Protein AF-A0AAE0V7C1-F1 (afdb_monomer)

Nearest PDB structures (foldseek):
  5cr4-assembly1_A  TM=8.422E-01  e=3.034E-18  synthetic construct
  8h3u-assembly1_A  TM=5.986E-01  e=2.759E-15  Homo sapiens
  2xon-assembly1_A  TM=6.301E-01  e=1.012E-05  Thermotoga maritima
  1yi9-assembly1_A  TM=2.626E-01  e=1.662E-04  Rattus norvegicus
  1gui-assembly1_A  TM=4.478E-01  e=1.404E-02  Thermotoga maritima

Mean predicted aligned error: 22.77 Å

Structure (mmCIF, N/CA/C/O backbone):
data_AF-A0AAE0V7C1-F1
#
_entry.id   AF-A0AAE0V7C1-F1
#
loop_
_atom_site.group_PDB
_atom_site.id
_atom_site.type_symbol
_atom_site.label_atom_id
_atom_site.label_alt_id
_atom_site.label_comp_id
_atom_site.label_asym_id
_atom_site.label_entity_id
_atom_site.label_seq_id
_atom_site.pdbx_PDB_ins_code
_atom_site.Cartn_x
_atom_site.Cartn_y
_atom_site.Cartn_z
_atom_site.occupancy
_atom_site.B_iso_or_equiv
_atom_site.auth_seq_id
_atom_site.auth_comp_id
_atom_site.auth_asym_id
_atom_site.auth_atom_id
_atom_site.pdbx_PDB_model_num
ATOM 1 N N . MET A 1 1 ? -42.518 21.699 -46.659 1.00 28.73 1 MET A N 1
ATOM 2 C CA . MET A 1 1 ? -41.880 20.370 -46.765 1.00 28.73 1 MET A CA 1
ATOM 3 C C . MET A 1 1 ? -40.474 20.471 -46.185 1.00 28.73 1 MET A C 1
ATOM 5 O O . MET A 1 1 ? -39.779 21.406 -46.544 1.00 28.73 1 MET A O 1
ATOM 9 N N . CYS A 1 2 ? -40.149 19.596 -45.222 1.00 29.45 2 CYS A N 1
ATOM 10 C CA . CYS A 1 2 ? -38.831 19.025 -44.871 1.00 29.45 2 CYS A CA 1
ATOM 11 C C . CYS A 1 2 ? -37.624 19.426 -45.756 1.00 29.45 2 CYS A C 1
ATOM 13 O O . CYS A 1 2 ? -37.785 19.504 -46.963 1.00 29.45 2 CYS A O 1
ATOM 15 N N . LEU A 1 3 ? -36.367 19.559 -45.316 1.00 30.95 3 LEU A N 1
ATOM 16 C CA . LEU A 1 3 ? -35.619 19.144 -44.119 1.00 30.95 3 LEU A CA 1
ATOM 17 C C . LEU A 1 3 ? -34.182 19.736 -44.275 1.00 30.95 3 LEU A C 1
ATOM 19 O O . LEU A 1 3 ? -33.734 19.924 -45.399 1.00 30.95 3 LEU A O 1
ATOM 23 N N . ILE A 1 4 ? -33.449 19.918 -43.161 1.00 31.25 4 ILE A N 1
ATOM 24 C CA . ILE A 1 4 ? -31.964 20.020 -43.037 1.00 31.25 4 ILE A CA 1
ATOM 25 C C . ILE A 1 4 ? -31.284 21.397 -43.259 1.00 31.25 4 ILE A C 1
ATOM 27 O O . ILE A 1 4 ? -30.831 21.724 -44.348 1.00 31.25 4 ILE A O 1
ATOM 31 N N . ARG A 1 5 ? -31.085 22.146 -42.156 1.00 26.42 5 ARG A N 1
ATOM 32 C CA . ARG A 1 5 ? -29.783 22.628 -41.607 1.00 26.42 5 ARG A CA 1
ATOM 33 C C . ARG A 1 5 ? -30.035 23.647 -40.478 1.00 26.42 5 ARG A C 1
ATOM 35 O O . ARG A 1 5 ? -30.439 24.775 -40.725 1.00 26.42 5 ARG A O 1
ATOM 42 N N . LYS A 1 6 ? -29.798 23.229 -39.229 1.00 30.67 6 LYS A N 1
ATOM 43 C CA . LYS A 1 6 ? -29.665 24.099 -38.040 1.00 30.67 6 LYS A CA 1
ATOM 44 C C . LYS A 1 6 ? -28.208 24.587 -37.988 1.00 30.67 6 LYS A C 1
ATOM 46 O O . LYS A 1 6 ? -27.309 23.767 -38.118 1.00 30.67 6 LYS A O 1
ATOM 51 N N . CYS A 1 7 ? -27.963 25.893 -38.076 1.00 25.08 7 CYS A N 1
ATOM 52 C CA . CYS A 1 7 ? -27.749 26.840 -36.966 1.00 25.08 7 CYS A CA 1
ATOM 53 C C . CYS A 1 7 ? -26.464 26.602 -36.146 1.00 25.08 7 CYS A C 1
ATOM 55 O O . CYS A 1 7 ? -26.447 25.800 -35.219 1.00 25.08 7 CYS A O 1
ATOM 57 N N . VAL A 1 8 ? -25.441 27.400 -36.464 1.00 27.09 8 VAL A N 1
ATOM 58 C CA . VAL A 1 8 ? -24.383 27.910 -35.562 1.00 27.09 8 VAL A CA 1
ATOM 59 C C . VAL A 1 8 ? -25.004 29.111 -34.805 1.00 27.09 8 VAL A C 1
ATOM 61 O O . VAL A 1 8 ? -25.832 29.796 -35.417 1.00 27.09 8 VAL A O 1
ATOM 64 N N . PRO A 1 9 ? -24.726 29.363 -33.502 1.00 32.31 9 PRO A N 1
ATOM 65 C CA . PRO A 1 9 ? -23.612 30.263 -33.170 1.00 32.31 9 PRO A CA 1
ATOM 66 C C . PRO A 1 9 ? -22.848 30.005 -31.852 1.00 32.31 9 PRO A C 1
ATOM 68 O O . PRO A 1 9 ? -23.401 29.563 -30.851 1.00 32.31 9 PRO A O 1
ATOM 71 N N . ALA A 1 10 ? -21.589 30.461 -31.886 1.00 29.12 10 ALA A N 1
ATOM 72 C CA . ALA A 1 10 ? -20.793 31.019 -30.786 1.00 29.12 10 ALA A CA 1
ATOM 73 C C . ALA A 1 10 ? -20.196 30.071 -29.725 1.00 29.12 10 ALA A C 1
ATOM 75 O O . ALA A 1 10 ? -20.750 29.892 -28.645 1.00 29.12 10 ALA A O 1
ATOM 76 N N . ILE A 1 11 ? -18.956 29.631 -29.979 1.00 27.09 11 ILE A N 1
ATOM 77 C CA . ILE A 1 11 ? -17.923 29.459 -28.944 1.00 27.09 11 ILE A CA 1
ATOM 78 C C . ILE A 1 11 ? -16.658 30.171 -29.455 1.00 27.09 11 ILE A C 1
ATOM 80 O O . ILE A 1 11 ? -15.857 29.608 -30.193 1.00 27.09 11 ILE A O 1
ATOM 84 N N . LEU A 1 12 ? -16.531 31.458 -29.118 1.00 29.59 12 LEU A N 1
ATOM 85 C CA . LEU A 1 12 ? -15.226 32.094 -28.931 1.00 29.59 12 LEU A CA 1
ATOM 86 C C . LEU A 1 12 ? -14.790 31.761 -27.497 1.00 29.59 12 LEU A C 1
ATOM 88 O O . LEU A 1 12 ? -15.639 31.761 -26.609 1.00 29.59 12 LEU A O 1
ATOM 92 N N . ILE A 1 13 ? -13.482 31.578 -27.293 1.00 32.53 13 ILE A N 1
ATOM 93 C CA . ILE A 1 13 ? -12.782 31.064 -26.096 1.00 32.53 13 ILE A CA 1
ATOM 94 C C . ILE A 1 13 ? -12.533 29.549 -26.196 1.00 32.53 13 ILE A C 1
ATOM 96 O O . ILE A 1 13 ? -13.288 28.773 -25.631 1.00 32.53 13 ILE A O 1
ATOM 100 N N . ASP A 1 14 ? -11.493 29.145 -26.943 1.00 30.66 14 ASP A N 1
ATOM 101 C CA . ASP A 1 14 ? -10.386 28.312 -26.407 1.00 30.66 14 ASP A CA 1
ATOM 102 C C . ASP A 1 14 ? -9.230 28.103 -27.425 1.00 30.66 14 ASP A C 1
ATOM 104 O O . ASP A 1 14 ? -8.678 27.018 -27.573 1.00 30.66 14 ASP A O 1
ATOM 108 N N . GLN A 1 15 ? -8.858 29.132 -28.196 1.00 27.98 15 GLN A N 1
ATOM 109 C CA . GLN A 1 15 ? -7.753 29.024 -29.172 1.00 27.98 15 GLN A CA 1
ATOM 110 C C . GLN A 1 15 ? -6.372 29.321 -28.553 1.00 27.98 15 GLN A C 1
ATOM 112 O O . GLN A 1 15 ? -5.348 29.050 -29.173 1.00 27.98 15 GLN A O 1
ATOM 117 N N . THR A 1 16 ? -6.310 29.826 -27.315 1.00 31.44 16 THR A N 1
ATOM 118 C CA . THR A 1 16 ? -5.044 30.134 -26.626 1.00 31.44 16 THR A CA 1
ATOM 119 C C . THR A 1 16 ? -4.463 28.948 -25.851 1.00 31.44 16 THR A C 1
ATOM 121 O O . THR A 1 16 ? -3.243 28.869 -25.730 1.00 31.44 16 THR A O 1
ATOM 124 N N . LYS A 1 17 ? -5.278 27.980 -25.397 1.00 31.67 17 LYS A N 1
ATOM 125 C CA . LYS A 1 17 ? -4.762 26.737 -24.789 1.00 31.67 17 LYS A CA 1
ATOM 126 C C . LYS A 1 17 ? -4.179 25.767 -25.811 1.00 31.67 17 LYS A C 1
ATOM 128 O O . LYS A 1 17 ? -3.163 25.146 -25.532 1.00 31.67 17 LYS A O 1
ATOM 133 N N . SER A 1 18 ? -4.761 25.683 -27.010 1.00 33.53 18 SER A N 1
ATOM 134 C CA . SER A 1 18 ? -4.236 24.806 -28.064 1.00 33.53 18 SER A CA 1
ATOM 135 C C . SER A 1 18 ? -2.894 25.297 -28.613 1.00 33.53 18 SER A C 1
ATOM 137 O O . SER A 1 18 ? -2.035 24.476 -28.897 1.00 33.53 18 SER A O 1
ATOM 139 N N . PHE A 1 19 ? -2.674 26.613 -28.723 1.00 33.19 19 PHE A N 1
ATOM 140 C CA . PHE A 1 19 ? -1.387 27.157 -29.178 1.00 33.19 19 PHE A CA 1
ATOM 141 C C . PHE A 1 19 ? -0.282 27.039 -28.120 1.00 33.19 19 PHE A C 1
ATOM 143 O O . PHE A 1 19 ? 0.856 26.755 -28.477 1.00 33.19 19 PHE A O 1
ATOM 150 N N . MET A 1 20 ? -0.613 27.195 -26.831 1.00 38.34 20 MET A N 1
ATOM 151 C CA . MET A 1 20 ? 0.333 26.927 -25.741 1.00 38.34 20 MET A CA 1
ATOM 152 C C . MET A 1 20 ? 0.673 25.437 -25.649 1.00 38.34 20 MET A C 1
ATOM 154 O O . MET A 1 20 ? 1.851 25.130 -25.579 1.00 38.34 20 MET A O 1
ATOM 158 N N . ASN A 1 21 ? -0.298 24.520 -25.770 1.00 35.91 21 ASN A N 1
ATOM 159 C CA . ASN A 1 21 ? -0.013 23.079 -25.830 1.00 35.91 21 ASN A CA 1
ATOM 160 C C . ASN A 1 21 ? 0.791 22.683 -27.076 1.00 35.91 21 ASN A C 1
ATOM 162 O O . ASN A 1 21 ? 1.650 21.825 -26.973 1.00 35.91 21 ASN A O 1
ATOM 166 N N . ILE A 1 22 ? 0.572 23.305 -28.238 1.00 36.94 22 ILE A N 1
ATOM 167 C CA . ILE A 1 22 ? 1.360 23.009 -29.447 1.00 36.94 22 ILE A CA 1
ATOM 168 C C . ILE A 1 22 ? 2.796 23.548 -29.321 1.00 36.94 22 ILE A C 1
ATOM 170 O O . ILE A 1 22 ? 3.725 22.858 -29.727 1.00 36.94 22 ILE A O 1
ATOM 174 N N . LEU A 1 23 ? 3.012 24.717 -28.700 1.00 36.66 23 LEU A N 1
ATOM 175 C CA . LEU A 1 23 ? 4.366 25.195 -28.376 1.00 36.66 23 LEU A CA 1
ATOM 176 C C . LEU A 1 23 ? 5.048 24.378 -27.260 1.00 36.66 23 LEU A C 1
ATOM 178 O O . LEU A 1 23 ? 6.268 24.260 -27.288 1.00 36.66 23 LEU A O 1
ATOM 182 N N . PHE A 1 24 ? 4.289 23.803 -26.319 1.00 39.84 24 PHE A N 1
ATOM 183 C CA . PHE A 1 24 ? 4.805 22.939 -25.243 1.00 39.84 24 PHE A CA 1
ATOM 184 C C . PHE A 1 24 ? 5.134 21.521 -25.741 1.00 39.84 24 PHE A C 1
ATOM 186 O O . PHE A 1 24 ? 6.157 20.954 -25.378 1.00 39.84 24 PHE A O 1
ATOM 193 N N . ILE A 1 25 ? 4.320 20.960 -26.643 1.00 40.56 25 ILE A N 1
ATOM 194 C CA . ILE A 1 25 ? 4.606 19.679 -27.315 1.00 40.56 25 ILE A CA 1
ATOM 195 C C . ILE A 1 25 ? 5.859 19.810 -28.200 1.00 40.56 25 ILE A C 1
ATOM 197 O O . ILE A 1 25 ? 6.666 18.887 -28.268 1.00 40.56 25 ILE A O 1
ATOM 201 N N . LEU A 1 26 ? 6.079 20.979 -28.815 1.00 39.31 26 LEU A N 1
ATOM 202 C CA . LEU A 1 26 ? 7.290 21.272 -29.592 1.00 39.31 26 LEU A CA 1
ATOM 203 C C . LEU A 1 26 ? 8.548 21.513 -28.733 1.00 39.31 26 LEU A C 1
ATOM 205 O O . LEU A 1 26 ? 9.646 21.485 -29.283 1.00 39.31 26 LEU A O 1
ATOM 209 N N . SER A 1 27 ? 8.436 21.741 -27.415 1.00 42.97 27 SER A N 1
ATOM 210 C CA . SER A 1 27 ? 9.604 21.921 -26.533 1.00 42.97 27 SER A CA 1
ATOM 211 C C . SER A 1 27 ? 10.100 20.626 -25.880 1.00 42.97 27 SER A C 1
ATOM 213 O O . SER A 1 27 ? 11.228 20.603 -25.391 1.00 42.97 27 SER A O 1
ATOM 215 N N . VAL A 1 28 ? 9.306 19.546 -25.899 1.00 43.50 28 VAL A N 1
ATOM 216 C CA . VAL A 1 28 ? 9.642 18.249 -25.267 1.00 43.50 28 VAL A CA 1
ATOM 217 C C . VAL A 1 28 ? 10.227 17.242 -26.262 1.00 43.50 28 VAL A C 1
ATOM 219 O O . VAL A 1 28 ? 10.952 16.338 -25.863 1.00 43.50 28 VAL A O 1
ATOM 222 N N . SER A 1 29 ? 10.040 17.439 -27.572 1.00 51.69 29 SER A N 1
ATOM 223 C CA . SER A 1 29 ? 10.814 16.705 -28.589 1.00 51.69 29 SER A CA 1
ATOM 224 C C . SER A 1 29 ? 12.301 17.092 -28.611 1.00 51.69 29 SER A C 1
ATOM 226 O O . SER A 1 29 ? 13.056 16.578 -29.432 1.00 51.69 29 SER A O 1
ATOM 228 N N . ALA A 1 30 ? 12.735 18.015 -27.747 1.00 64.38 30 ALA A N 1
ATOM 229 C CA . ALA A 1 30 ? 14.134 18.351 -27.551 1.00 64.38 30 ALA A CA 1
ATOM 230 C C . ALA A 1 30 ? 14.849 17.147 -26.919 1.00 64.38 30 ALA A C 1
ATOM 232 O O . ALA A 1 30 ? 14.776 16.946 -25.710 1.00 64.38 30 ALA A O 1
ATOM 233 N N . GLY A 1 31 ? 15.486 16.328 -27.754 1.00 75.81 31 GLY A N 1
ATOM 234 C CA . GLY A 1 31 ? 16.247 15.144 -27.351 1.00 75.81 31 GLY A CA 1
ATOM 235 C C . GLY A 1 31 ? 16.020 13.945 -28.270 1.00 75.81 31 GLY A C 1
ATOM 236 O O . GLY A 1 31 ? 16.956 13.176 -28.487 1.00 75.81 31 GLY A O 1
ATOM 237 N N . SER A 1 32 ? 14.826 13.819 -28.862 1.00 90.00 32 SER A N 1
ATOM 238 C CA . SER A 1 32 ? 14.561 12.793 -29.875 1.00 90.00 32 SER A CA 1
ATOM 239 C C . SER A 1 32 ? 15.314 13.126 -31.162 1.00 90.00 32 SER A C 1
ATOM 241 O O . SER A 1 32 ? 15.239 14.260 -31.641 1.00 90.00 32 SER A O 1
ATOM 243 N N . CYS A 1 33 ? 16.036 12.158 -31.717 1.00 92.25 33 CYS A N 1
ATOM 244 C CA . CYS A 1 33 ? 16.868 12.356 -32.889 1.00 92.25 33 CYS A CA 1
ATOM 245 C C . CYS A 1 33 ? 16.991 11.095 -33.729 1.00 92.25 33 CYS A C 1
ATOM 247 O O . CYS A 1 33 ? 17.464 10.076 -33.242 1.00 92.25 33 CYS A O 1
ATOM 249 N N . ASN A 1 34 ? 16.629 11.219 -34.999 1.00 92.56 34 ASN A N 1
ATOM 250 C CA . ASN A 1 34 ? 16.890 10.224 -36.033 1.00 92.56 34 ASN A CA 1
ATOM 251 C C . ASN A 1 34 ? 18.092 10.609 -36.915 1.00 92.56 34 ASN A C 1
ATOM 253 O O . ASN A 1 34 ? 18.264 10.051 -37.981 1.00 92.56 34 ASN A O 1
ATOM 257 N N . PHE A 1 35 ? 18.841 11.654 -36.538 1.00 94.19 35 PHE A N 1
ATOM 258 C CA . PHE A 1 35 ? 20.109 12.086 -37.143 1.00 94.19 35 PHE A CA 1
ATOM 259 C C . PHE A 1 35 ? 20.117 12.518 -38.630 1.00 94.19 35 PHE A C 1
ATOM 261 O O . PHE A 1 35 ? 21.082 13.139 -39.070 1.00 94.19 35 PHE A O 1
ATOM 268 N N . GLU A 1 36 ? 19.018 12.363 -39.373 1.00 93.62 36 GLU A N 1
ATOM 269 C CA . GLU A 1 36 ? 18.907 12.648 -40.819 1.00 93.62 36 GLU A CA 1
ATOM 270 C C . GLU A 1 36 ? 19.054 14.123 -41.250 1.00 93.62 36 GLU A C 1
ATOM 272 O O . GLU A 1 36 ? 19.089 14.440 -42.443 1.00 93.62 36 GLU A O 1
ATOM 277 N N . LYS A 1 37 ? 19.032 15.065 -40.305 1.00 87.00 37 LYS A N 1
ATOM 278 C CA . LYS A 1 37 ? 19.109 16.511 -40.594 1.00 87.00 37 LYS A CA 1
ATOM 279 C C . LYS A 1 37 ? 20.206 17.200 -39.805 1.00 87.00 37 LYS A C 1
ATOM 281 O O . LYS A 1 37 ? 20.923 18.039 -40.349 1.00 87.00 37 LYS A O 1
ATOM 286 N N . ASP A 1 38 ? 20.271 16.900 -38.516 1.00 88.56 38 ASP A N 1
ATOM 287 C CA . ASP A 1 38 ? 21.226 17.435 -37.559 1.00 88.56 38 ASP A CA 1
ATOM 288 C C . ASP A 1 38 ? 21.313 16.502 -36.336 1.00 88.56 38 ASP A C 1
ATOM 290 O O . ASP A 1 38 ? 20.671 15.456 -36.289 1.00 88.56 38 ASP A O 1
ATOM 294 N N . ALA A 1 39 ? 22.119 16.878 -35.341 1.00 89.62 39 ALA A N 1
ATOM 295 C CA . ALA A 1 39 ? 22.282 16.121 -34.099 1.00 89.62 39 ALA A CA 1
ATOM 296 C C . ALA A 1 39 ? 21.203 16.424 -33.032 1.00 89.62 39 ALA A C 1
ATOM 298 O O . ALA A 1 39 ? 21.379 16.075 -31.870 1.00 89.62 39 ALA A O 1
ATOM 299 N N . CYS A 1 40 ? 20.122 17.134 -33.369 1.00 90.69 40 CYS A N 1
ATOM 300 C CA . CYS A 1 40 ? 18.961 17.410 -32.510 1.00 90.69 40 CYS A CA 1
ATOM 301 C C . CYS A 1 40 ? 19.281 17.937 -31.093 1.00 90.69 40 CYS A C 1
ATOM 303 O O . CYS A 1 40 ? 18.576 17.652 -30.123 1.00 90.69 40 CYS A O 1
ATOM 305 N N . GLY A 1 41 ? 20.357 18.720 -30.959 1.00 89.06 41 GLY A N 1
ATOM 306 C CA . GLY A 1 41 ? 20.807 19.291 -29.685 1.00 89.06 41 GLY A CA 1
ATOM 307 C C . GLY A 1 41 ? 21.812 18.441 -28.900 1.00 89.06 41 GLY A C 1
ATOM 308 O O . GLY A 1 41 ? 22.349 18.940 -27.909 1.00 89.06 41 GLY A O 1
ATOM 309 N N . TRP A 1 42 ? 22.116 17.223 -29.354 1.00 93.31 42 TRP A N 1
ATOM 310 C CA . TRP A 1 42 ? 23.229 16.420 -28.852 1.00 93.31 42 TRP A CA 1
ATOM 311 C C . TRP A 1 42 ? 24.569 17.030 -29.276 1.00 93.31 42 TRP A C 1
ATOM 313 O O . TRP A 1 42 ? 24.749 17.468 -30.415 1.00 93.31 42 TRP A O 1
ATOM 323 N N . LYS A 1 43 ? 25.519 17.089 -28.343 1.00 93.94 43 LYS A N 1
ATOM 324 C CA . LYS A 1 43 ? 26.823 17.733 -28.518 1.00 93.94 43 LYS A CA 1
ATOM 325 C C . LYS A 1 43 ? 27.936 16.768 -28.170 1.00 93.94 43 LYS A C 1
ATOM 327 O O . LYS A 1 43 ? 27.986 16.243 -27.064 1.00 93.94 43 LYS A O 1
ATOM 332 N N . ASN A 1 44 ? 28.863 16.578 -29.094 1.00 92.69 44 ASN A N 1
ATOM 333 C CA . ASN A 1 44 ? 30.104 15.878 -28.806 1.00 92.69 44 ASN A CA 1
ATOM 334 C C . ASN A 1 44 ? 30.973 16.750 -27.876 1.00 92.69 44 ASN A C 1
ATOM 336 O O . ASN A 1 44 ? 31.284 17.894 -28.209 1.00 92.69 44 ASN A O 1
ATOM 340 N N . ILE A 1 45 ? 31.335 16.209 -26.711 1.00 93.00 45 ILE A N 1
ATOM 341 C CA . ILE A 1 45 ? 32.190 16.857 -25.700 1.00 93.00 45 ILE A CA 1
ATOM 342 C C . ILE A 1 45 ? 33.434 16.014 -25.369 1.00 93.00 45 ILE A C 1
ATOM 344 O O . ILE A 1 45 ? 34.048 16.187 -24.312 1.00 93.00 45 ILE A O 1
ATOM 348 N N . SER A 1 46 ? 33.786 15.085 -26.259 1.00 90.69 46 SER A N 1
ATOM 349 C CA . SER A 1 46 ? 34.980 14.239 -26.147 1.00 90.69 46 SER A CA 1
ATOM 350 C C . SER A 1 46 ? 36.239 15.112 -26.057 1.00 90.69 46 SER A C 1
ATOM 352 O O . SER A 1 46 ? 36.301 16.194 -26.646 1.00 90.69 46 SER A O 1
ATOM 354 N N . LYS A 1 47 ? 37.232 14.682 -25.270 1.00 84.75 47 LYS A N 1
ATOM 355 C CA . LYS A 1 47 ? 38.449 15.478 -25.000 1.00 84.75 47 LYS A CA 1
ATOM 356 C C . LYS A 1 47 ? 39.643 15.066 -25.856 1.00 84.75 47 LYS A C 1
ATOM 358 O O . LYS A 1 47 ? 40.628 15.801 -25.912 1.00 84.75 47 LYS A O 1
ATOM 363 N N . ASP A 1 48 ? 39.573 13.895 -26.464 1.00 81.19 48 ASP A N 1
ATOM 364 C CA . ASP A 1 48 ? 40.640 13.253 -27.215 1.00 81.19 48 ASP A CA 1
ATOM 365 C C . ASP A 1 48 ? 40.242 13.043 -28.687 1.00 81.19 48 ASP A C 1
ATOM 367 O O . ASP A 1 48 ? 39.288 13.639 -29.187 1.00 81.19 48 ASP A O 1
ATOM 371 N N . THR A 1 49 ? 41.033 12.256 -29.417 1.00 81.94 49 THR A N 1
ATOM 372 C CA . THR A 1 49 ? 40.827 11.995 -30.848 1.00 81.94 49 THR A CA 1
ATOM 373 C C . THR A 1 49 ? 39.689 11.016 -31.125 1.00 81.94 49 THR A C 1
ATOM 375 O O . THR A 1 49 ? 39.200 10.992 -32.254 1.00 81.94 49 THR A O 1
ATOM 378 N N . PHE A 1 50 ? 39.265 10.238 -30.124 1.00 87.19 50 PHE A N 1
ATOM 379 C CA . PHE A 1 50 ? 38.146 9.308 -30.214 1.00 87.19 50 PHE A CA 1
ATOM 380 C C . PHE A 1 50 ? 36.838 10.007 -29.837 1.00 87.19 50 PHE A C 1
ATOM 382 O O . PHE A 1 50 ? 36.631 10.393 -28.688 1.00 87.19 50 PHE A O 1
ATOM 389 N N . GLN A 1 51 ? 35.958 10.223 -30.812 1.00 90.31 51 GLN A N 1
ATOM 390 C CA . GLN A 1 51 ? 34.824 11.120 -30.634 1.00 90.31 51 GLN A CA 1
ATOM 391 C C . GLN A 1 51 ? 33.608 10.749 -31.482 1.00 90.31 51 GLN A C 1
ATOM 393 O O . GLN A 1 51 ? 33.720 10.077 -32.502 1.00 90.31 51 GLN A O 1
ATOM 398 N N . TRP A 1 52 ? 32.441 11.252 -31.081 1.00 92.94 52 TRP A N 1
ATOM 399 C CA . TRP A 1 52 ? 31.198 11.068 -31.827 1.00 92.94 52 TRP A CA 1
ATOM 400 C C . TRP A 1 52 ? 31.107 12.004 -33.038 1.00 92.94 52 TRP A C 1
ATOM 402 O O . TRP A 1 52 ? 31.305 13.221 -32.914 1.00 92.94 52 TRP A O 1
ATOM 412 N N . ARG A 1 53 ? 30.748 11.449 -34.196 1.00 91.94 53 ARG A N 1
ATOM 413 C CA . ARG A 1 53 ? 30.576 12.148 -35.472 1.00 91.94 53 ARG A CA 1
ATOM 414 C C . ARG A 1 53 ? 29.283 11.720 -36.155 1.00 91.94 53 ARG A C 1
ATOM 416 O O . ARG A 1 53 ? 28.872 10.570 -36.068 1.00 91.94 53 ARG A O 1
ATOM 423 N N . LEU A 1 54 ? 28.662 12.662 -36.858 1.00 92.88 54 LEU A N 1
ATOM 424 C CA . LEU A 1 54 ? 27.508 12.383 -37.705 1.00 92.88 54 LEU A CA 1
ATOM 425 C C . LEU A 1 54 ? 28.004 11.887 -39.065 1.00 92.88 54 LEU A C 1
ATOM 427 O O . LEU A 1 54 ? 28.631 12.651 -39.804 1.00 92.88 54 LEU A O 1
ATOM 431 N N . GLU A 1 55 ? 27.726 10.632 -39.396 1.00 92.62 55 GLU A N 1
ATOM 432 C CA . GLU A 1 55 ? 28.275 9.959 -40.575 1.00 92.62 55 GLU A CA 1
ATOM 433 C C . GLU A 1 55 ? 27.213 9.162 -41.319 1.00 92.62 55 GLU A C 1
ATOM 435 O O . GLU A 1 55 ? 26.121 8.936 -40.816 1.00 92.62 55 GLU A O 1
ATOM 440 N N . LYS A 1 56 ? 27.513 8.753 -42.553 1.00 93.00 56 LYS A N 1
ATOM 441 C CA . LYS A 1 56 ? 26.615 7.880 -43.311 1.00 93.00 56 LYS A CA 1
ATOM 442 C C . LYS A 1 56 ? 26.781 6.439 -42.849 1.00 93.00 56 LYS A C 1
ATOM 444 O O . LYS A 1 56 ? 27.904 5.991 -42.632 1.00 93.00 56 LYS A O 1
ATOM 449 N N . ALA A 1 57 ? 25.685 5.689 -42.796 1.00 90.75 57 ALA A N 1
ATOM 450 C CA . ALA A 1 57 ? 25.708 4.306 -42.323 1.00 90.75 57 ALA A CA 1
ATOM 451 C C . ALA A 1 57 ? 26.577 3.349 -43.167 1.00 90.75 57 ALA A C 1
ATOM 453 O O . ALA A 1 57 ? 26.955 2.284 -42.685 1.00 90.75 57 ALA A O 1
ATOM 454 N N . ASN A 1 58 ? 26.939 3.721 -44.402 1.00 90.25 58 ASN A N 1
ATOM 455 C CA . ASN A 1 58 ? 27.860 2.956 -45.249 1.00 90.25 58 ASN A CA 1
ATOM 456 C C . ASN A 1 58 ? 29.339 3.001 -44.816 1.00 90.25 58 ASN A C 1
ATOM 458 O O . ASN A 1 58 ? 30.176 2.439 -45.524 1.00 90.25 58 ASN A O 1
ATOM 462 N N . ILE A 1 59 ? 29.668 3.684 -43.713 1.00 85.62 59 ILE A N 1
ATOM 463 C CA . ILE A 1 59 ? 31.030 3.741 -43.166 1.00 85.62 59 ILE A CA 1
ATOM 464 C C . ILE A 1 59 ? 31.528 2.365 -42.698 1.00 85.62 59 ILE A C 1
ATOM 466 O O . ILE A 1 59 ? 32.709 2.061 -42.844 1.00 85.62 59 ILE A O 1
ATOM 470 N N . SER A 1 60 ? 30.615 1.506 -42.230 1.00 81.06 60 SER A N 1
ATOM 471 C CA . SER A 1 60 ? 30.889 0.105 -41.908 1.00 81.06 60 SER A CA 1
ATOM 472 C C . SER A 1 60 ? 30.037 -0.832 -42.762 1.00 81.06 60 SER A C 1
ATOM 474 O O . SER A 1 60 ? 29.020 -0.454 -43.338 1.00 81.06 60 SER A O 1
ATOM 476 N N . SER A 1 61 ? 30.460 -2.090 -42.848 1.00 80.19 61 SER A N 1
ATOM 477 C CA . SER A 1 61 ? 29.694 -3.162 -43.490 1.00 80.19 61 SER A CA 1
ATOM 478 C C . SER A 1 61 ? 28.567 -3.711 -42.607 1.00 80.19 61 SER A C 1
ATOM 480 O O . SER A 1 61 ? 27.638 -4.323 -43.132 1.00 80.19 61 SER A O 1
ATOM 482 N N . ILE A 1 62 ? 28.629 -3.481 -41.290 1.00 80.81 62 ILE A N 1
ATOM 483 C CA . ILE A 1 62 ? 27.628 -3.918 -40.311 1.00 80.81 62 ILE A CA 1
ATOM 484 C C . ILE A 1 62 ? 27.377 -2.733 -39.355 1.00 80.81 62 ILE A C 1
ATOM 486 O O . ILE A 1 62 ? 28.335 -2.196 -38.816 1.00 80.81 62 ILE A O 1
ATOM 490 N N . PRO A 1 63 ? 26.130 -2.250 -39.196 1.00 82.69 63 PRO A N 1
ATOM 491 C CA . PRO A 1 63 ? 24.924 -2.725 -39.863 1.00 82.69 63 PRO A CA 1
ATOM 492 C C . PRO A 1 63 ? 24.880 -2.330 -41.352 1.00 82.69 63 PRO A C 1
ATOM 494 O O . PRO A 1 63 ? 24.084 -2.896 -42.096 1.00 82.69 63 PRO A O 1
ATOM 497 N N . GLY A 1 64 ? 25.721 -1.387 -41.799 1.00 87.06 64 GLY A N 1
ATOM 498 C CA . GLY A 1 64 ? 25.851 -0.949 -43.198 1.00 87.06 64 GLY A CA 1
ATOM 499 C C . GLY A 1 64 ? 24.662 -0.169 -43.762 1.00 87.06 64 GLY A C 1
ATOM 500 O O . GLY A 1 64 ? 24.702 0.305 -44.901 1.00 87.06 64 GLY A O 1
ATOM 501 N N . VAL A 1 65 ? 23.604 -0.028 -42.967 1.00 91.94 65 VAL A N 1
ATOM 502 C CA . VAL A 1 65 ? 22.395 0.732 -43.266 1.00 91.94 65 VAL A CA 1
ATOM 503 C C . VAL A 1 65 ? 21.930 1.460 -42.015 1.00 91.94 65 VAL A C 1
ATOM 505 O O . VAL A 1 65 ? 22.064 0.955 -40.902 1.00 91.94 65 VAL A O 1
ATOM 508 N N . ASP A 1 66 ? 21.381 2.643 -42.223 1.00 92.94 66 ASP A N 1
ATOM 509 C CA . ASP A 1 66 ? 20.742 3.476 -41.214 1.00 92.94 66 ASP A CA 1
ATOM 510 C C . ASP A 1 66 ? 19.425 2.834 -40.741 1.00 92.94 66 ASP A C 1
ATOM 512 O O . ASP A 1 66 ? 18.731 2.205 -41.551 1.00 92.94 66 ASP A O 1
ATOM 516 N N . HIS A 1 67 ? 19.089 2.937 -39.450 1.00 93.94 67 HIS A N 1
ATOM 517 C CA . HIS A 1 67 ? 17.895 2.273 -38.917 1.00 93.94 67 HIS A CA 1
ATOM 518 C C . HIS A 1 67 ? 16.622 3.006 -39.361 1.00 93.94 67 HIS A C 1
ATOM 520 O O . HIS A 1 67 ? 15.657 2.359 -39.780 1.00 93.94 67 HIS A O 1
ATOM 526 N N . THR A 1 68 ? 16.653 4.339 -39.376 1.00 91.81 68 THR A N 1
ATOM 527 C CA . THR A 1 68 ? 15.522 5.191 -39.768 1.00 91.81 68 THR A CA 1
ATOM 528 C C . THR A 1 68 ? 15.057 4.941 -41.210 1.00 91.81 68 THR A C 1
ATOM 530 O O . THR A 1 68 ? 13.866 4.776 -41.495 1.00 91.81 68 THR A O 1
ATOM 533 N N . THR A 1 69 ? 15.995 4.950 -42.157 1.00 91.25 69 THR A N 1
ATOM 534 C CA . THR A 1 69 ? 15.735 4.905 -43.604 1.00 91.25 69 THR A CA 1
ATOM 535 C C . THR A 1 69 ? 15.899 3.511 -44.200 1.00 91.25 69 THR A C 1
ATOM 537 O O . THR A 1 69 ? 15.389 3.250 -45.294 1.00 91.25 69 THR A O 1
ATOM 540 N N . GLY A 1 70 ? 16.622 2.613 -43.523 1.00 91.44 70 GLY A N 1
ATOM 541 C CA . GLY A 1 70 ? 16.998 1.302 -44.051 1.00 91.44 70 GLY A CA 1
ATOM 542 C C . GLY A 1 70 ? 17.976 1.381 -45.226 1.00 91.44 70 GLY A C 1
ATOM 543 O O . GLY A 1 70 ? 18.052 0.445 -46.025 1.00 91.44 70 GLY A O 1
ATOM 544 N N . THR A 1 71 ? 18.692 2.502 -45.385 1.00 91.94 71 THR A N 1
ATOM 545 C CA . THR A 1 71 ? 19.599 2.728 -46.518 1.00 91.94 71 THR A CA 1
ATOM 546 C C . THR A 1 71 ? 21.041 2.977 -46.073 1.00 91.94 71 THR A C 1
ATOM 548 O O . THR A 1 71 ? 21.264 3.501 -44.987 1.00 91.94 71 THR A O 1
ATOM 551 N N . PRO A 1 72 ? 22.046 2.704 -46.926 1.00 91.56 72 PRO A N 1
ATOM 552 C CA . PRO A 1 72 ? 23.442 3.044 -46.624 1.00 91.56 72 PRO A CA 1
ATOM 553 C C . PRO A 1 72 ? 23.725 4.558 -46.595 1.00 91.56 72 PRO A C 1
ATOM 555 O O . PRO A 1 72 ? 24.831 4.982 -46.265 1.00 91.56 72 PRO A O 1
ATOM 558 N N . TRP A 1 73 ? 22.762 5.384 -47.016 1.00 92.12 73 TRP A N 1
ATOM 559 C CA . TRP A 1 73 ? 22.937 6.826 -47.192 1.00 92.12 73 TRP A CA 1
ATOM 560 C C . TRP A 1 73 ? 22.342 7.664 -46.060 1.00 92.12 73 TRP A C 1
ATOM 562 O O . TRP A 1 73 ? 22.628 8.863 -46.035 1.00 92.12 73 TRP A O 1
ATOM 572 N N . GLY A 1 74 ? 21.543 7.051 -45.179 1.00 91.69 74 GLY A N 1
ATOM 573 C CA . GLY A 1 74 ? 21.052 7.683 -43.955 1.00 91.69 74 GLY A CA 1
ATOM 574 C C . GLY A 1 74 ? 22.193 7.984 -42.986 1.00 91.69 74 GLY A C 1
ATOM 575 O O . GLY A 1 74 ? 23.300 7.440 -43.123 1.00 91.69 74 GLY A O 1
ATOM 576 N N . GLN A 1 75 ? 21.945 8.914 -42.074 1.00 93.81 75 GLN A N 1
ATOM 577 C CA . GLN A 1 75 ? 22.933 9.459 -41.159 1.00 93.81 75 GLN A CA 1
ATOM 578 C C . GLN A 1 75 ? 22.784 8.843 -39.773 1.00 93.81 75 GLN A C 1
ATOM 580 O O . GLN A 1 75 ? 21.719 8.872 -39.184 1.00 93.81 75 GLN A O 1
ATOM 585 N N . VAL A 1 76 ? 23.894 8.380 -39.213 1.00 94.56 76 VAL A N 1
ATOM 586 C CA . VAL A 1 76 ? 23.970 7.802 -37.871 1.00 94.56 76 VAL A CA 1
ATOM 587 C C . VAL A 1 76 ? 25.014 8.545 -37.051 1.00 94.56 76 VAL A C 1
ATOM 589 O O . VAL A 1 76 ? 25.925 9.178 -37.597 1.00 94.56 76 VAL A O 1
ATOM 592 N N . MET A 1 77 ? 24.916 8.456 -35.728 1.00 94.62 77 MET A N 1
ATOM 593 C CA . MET A 1 77 ? 25.965 8.954 -34.848 1.00 94.62 77 MET A CA 1
ATOM 594 C C . MET A 1 77 ? 26.993 7.845 -34.609 1.00 94.62 77 MET A C 1
ATOM 596 O O . MET A 1 77 ? 26.686 6.840 -33.976 1.00 94.62 77 MET A O 1
ATOM 600 N N . HIS A 1 78 ? 28.203 8.019 -35.133 1.00 93.12 78 HIS A N 1
ATOM 601 C CA . HIS A 1 78 ? 29.283 7.033 -35.137 1.00 93.12 78 HIS A CA 1
ATOM 602 C C . HIS A 1 78 ? 30.445 7.489 -34.241 1.00 93.12 78 HIS A C 1
ATOM 604 O O . HIS A 1 78 ? 30.802 8.669 -34.244 1.00 93.12 78 HIS A O 1
ATOM 610 N N . ALA A 1 79 ? 31.022 6.590 -33.442 1.00 89.88 79 ALA A N 1
ATOM 611 C CA . ALA A 1 79 ? 32.197 6.887 -32.622 1.00 89.88 79 ALA A CA 1
ATOM 612 C C . ALA A 1 79 ? 33.486 6.437 -33.326 1.00 89.88 79 ALA A C 1
ATOM 614 O O . ALA A 1 79 ? 33.667 5.252 -33.580 1.00 89.8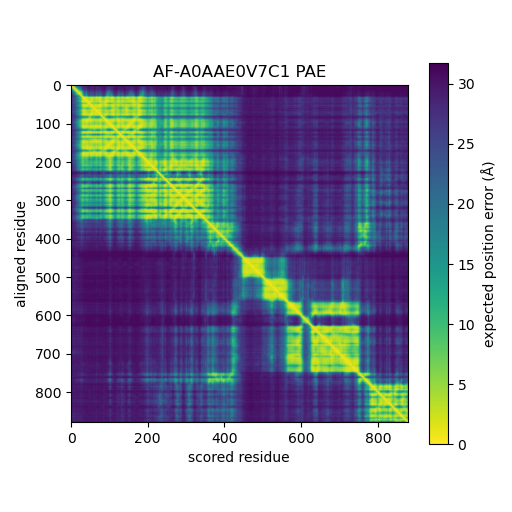8 79 ALA A O 1
ATOM 615 N N . GLU A 1 80 ? 34.399 7.374 -33.596 1.00 83.25 80 GLU A N 1
ATOM 616 C CA . GLU A 1 80 ? 35.594 7.133 -34.418 1.00 83.25 80 GLU A CA 1
ATOM 617 C C . GLU A 1 80 ? 36.843 7.833 -33.842 1.00 83.25 80 GLU A C 1
ATOM 619 O O . GLU A 1 80 ? 36.743 8.916 -33.258 1.00 83.25 80 GLU A O 1
ATOM 624 N N . GLY A 1 81 ? 38.038 7.253 -34.039 1.00 74.69 81 GLY A N 1
ATOM 625 C CA . GLY A 1 81 ? 39.329 7.888 -33.745 1.00 74.69 81 GLY A CA 1
ATOM 626 C C . GLY A 1 81 ? 40.524 7.204 -34.430 1.00 74.69 81 GLY A C 1
ATOM 627 O O . GLY A 1 81 ? 40.577 5.985 -34.531 1.00 74.69 81 GLY A O 1
ATOM 628 N N . GLU A 1 82 ? 41.515 7.987 -34.872 1.00 60.34 82 GLU A N 1
ATOM 629 C CA . GLU A 1 82 ? 42.689 7.501 -35.636 1.00 60.34 82 GLU A CA 1
ATOM 630 C C . GLU A 1 82 ? 43.762 6.796 -34.773 1.00 60.34 82 GLU A C 1
ATOM 632 O O . GLU A 1 82 ? 44.669 6.148 -35.294 1.00 60.34 82 GLU A O 1
ATOM 637 N N . SER A 1 83 ? 43.689 6.930 -33.447 1.00 63.28 83 SER A N 1
ATOM 638 C CA . SER A 1 83 ? 44.675 6.401 -32.493 1.00 63.28 83 SER A CA 1
ATOM 639 C C . SER A 1 83 ? 44.032 6.101 -31.137 1.00 63.28 83 SER A C 1
ATOM 641 O O . SER A 1 83 ? 44.427 6.642 -30.104 1.00 63.28 83 SER A O 1
ATOM 643 N N . VAL A 1 84 ? 43.001 5.250 -31.155 1.00 65.06 84 VAL A N 1
ATOM 644 C CA . VAL A 1 84 ? 42.215 4.881 -29.968 1.00 65.06 84 VAL A CA 1
ATOM 645 C C . VAL A 1 84 ? 43.113 4.213 -28.924 1.00 65.06 84 VAL A C 1
ATOM 647 O O . VAL A 1 84 ? 43.586 3.094 -29.112 1.00 65.06 84 VAL A O 1
ATOM 650 N N . GLY A 1 85 ? 43.381 4.911 -27.821 1.00 65.88 85 GLY A N 1
ATOM 651 C CA . GLY A 1 85 ? 44.087 4.352 -26.671 1.00 65.88 85 GLY A CA 1
ATOM 652 C C . GLY A 1 85 ? 43.114 3.712 -25.679 1.00 65.88 85 GLY A C 1
ATOM 653 O O . GLY A 1 85 ? 41.944 4.063 -25.636 1.00 65.88 85 GLY A O 1
ATOM 654 N N . ILE A 1 86 ? 43.608 2.860 -24.780 1.00 65.44 86 ILE A N 1
ATOM 655 C CA . ILE A 1 86 ? 42.837 2.281 -23.648 1.00 65.44 86 ILE A CA 1
ATOM 656 C C . ILE A 1 86 ? 42.326 3.316 -22.616 1.00 65.44 86 ILE A C 1
ATOM 658 O O . ILE A 1 86 ? 41.682 2.953 -21.637 1.00 65.44 86 ILE A O 1
ATOM 662 N N . PHE A 1 87 ? 42.618 4.604 -22.818 1.00 71.06 87 PHE A N 1
ATOM 663 C CA . PHE A 1 87 ? 42.096 5.728 -22.026 1.00 71.06 87 PHE A CA 1
ATOM 664 C C . PHE A 1 87 ? 41.284 6.719 -22.869 1.00 71.06 87 PHE A C 1
ATOM 666 O O . PHE A 1 87 ? 40.936 7.795 -22.379 1.00 71.06 87 PHE A O 1
ATOM 673 N N . SER A 1 88 ? 41.044 6.394 -24.142 1.00 82.81 88 SER A N 1
ATOM 674 C CA . SER A 1 88 ? 40.239 7.223 -25.029 1.00 82.81 88 SER A CA 1
ATOM 675 C C . SER A 1 88 ? 38.784 7.240 -24.586 1.00 82.81 88 SER A C 1
ATOM 677 O O . SER A 1 88 ? 38.316 6.264 -24.011 1.00 82.81 88 SER A O 1
ATOM 679 N N . LYS A 1 89 ? 38.058 8.340 -24.812 1.00 88.62 89 LYS A N 1
ATOM 680 C CA . LYS A 1 89 ? 36.667 8.431 -24.352 1.00 88.62 89 LYS A CA 1
ATOM 681 C C . LYS A 1 89 ? 35.818 9.329 -25.238 1.00 88.62 89 LYS A C 1
ATOM 683 O O . LYS A 1 89 ? 35.890 10.556 -25.149 1.00 88.62 89 LYS A O 1
ATOM 688 N N . ALA A 1 90 ? 34.903 8.706 -25.975 1.00 91.62 90 ALA A N 1
ATOM 689 C CA . ALA A 1 90 ? 33.902 9.427 -26.745 1.00 91.62 90 ALA A CA 1
ATOM 690 C C . ALA A 1 90 ? 32.688 9.742 -25.859 1.00 91.62 90 ALA A C 1
ATOM 692 O O . ALA A 1 90 ? 32.087 8.838 -25.276 1.00 91.62 90 ALA A O 1
ATOM 693 N N . VAL A 1 91 ? 32.300 11.017 -25.762 1.00 93.81 91 VAL A N 1
ATOM 694 C CA . VAL A 1 91 ? 31.154 11.466 -24.953 1.00 93.81 91 VAL A CA 1
ATOM 695 C C . VAL A 1 91 ? 30.216 12.352 -25.765 1.00 93.81 91 VAL A C 1
ATOM 697 O O . VAL A 1 91 ? 30.619 13.393 -26.291 1.00 93.81 91 VAL A O 1
ATOM 700 N N . LEU A 1 92 ? 28.950 11.949 -25.826 1.00 95.56 92 LEU A N 1
ATOM 701 C CA . LEU A 1 92 ? 27.864 12.693 -26.447 1.00 95.56 92 LEU A CA 1
ATOM 702 C C . LEU A 1 92 ? 26.902 13.196 -25.367 1.00 95.56 92 LEU A C 1
ATOM 704 O O . LEU A 1 92 ? 26.316 12.402 -24.637 1.00 95.56 92 LEU A O 1
ATOM 708 N N . GLU A 1 93 ? 26.752 14.514 -25.261 1.00 95.12 93 GLU A N 1
ATOM 709 C CA . GLU A 1 93 ? 25.982 15.199 -24.221 1.00 95.12 93 GLU A CA 1
ATOM 710 C C . GLU A 1 93 ? 24.666 15.763 -24.760 1.00 95.12 93 GLU A C 1
ATOM 712 O O . GLU A 1 93 ? 24.641 16.464 -25.772 1.00 95.12 93 GLU A O 1
ATOM 717 N N . PHE A 1 94 ? 23.587 15.555 -24.013 1.00 93.69 94 PHE A N 1
ATOM 718 C CA . PHE A 1 94 ? 22.332 16.282 -24.151 1.00 93.69 94 PHE A CA 1
ATOM 719 C C . PHE A 1 94 ? 21.982 16.985 -22.840 1.00 93.69 94 PHE A C 1
ATOM 721 O O . PHE A 1 94 ? 22.106 16.405 -21.766 1.00 93.69 94 PHE A O 1
ATOM 728 N N . SER A 1 95 ? 21.536 18.240 -22.907 1.00 91.31 95 SER A N 1
ATOM 729 C CA . SER A 1 95 ? 21.107 19.006 -21.728 1.00 91.31 95 SER A CA 1
ATOM 730 C C . SER A 1 95 ? 19.599 19.212 -21.753 1.00 91.31 95 SER A C 1
ATOM 732 O O . SER A 1 95 ? 19.079 19.820 -22.689 1.00 91.31 95 SER A O 1
ATOM 734 N N . PHE A 1 96 ? 18.907 18.776 -20.700 1.00 87.94 96 PHE A N 1
ATOM 735 C CA . PHE A 1 96 ? 17.457 18.914 -20.610 1.00 87.94 96 PHE A CA 1
ATOM 736 C C . PHE A 1 96 ? 17.040 20.393 -20.532 1.00 87.94 96 PHE A C 1
ATOM 738 O O . PHE A 1 96 ? 17.436 21.102 -19.597 1.00 87.94 96 PHE A O 1
ATOM 745 N N . PRO A 1 97 ? 16.218 20.893 -21.476 1.00 85.44 97 PRO A N 1
ATOM 746 C CA . PRO A 1 97 ? 15.815 22.301 -21.495 1.00 85.44 97 PRO A CA 1
ATOM 747 C C . PRO A 1 97 ? 14.788 22.651 -20.405 1.00 85.44 97 PRO A C 1
ATOM 749 O O . PRO A 1 97 ? 14.618 23.830 -20.074 1.00 85.44 97 PRO A O 1
ATOM 752 N N . GLN A 1 98 ? 14.130 21.640 -19.838 1.00 84.50 98 GLN A N 1
ATOM 753 C CA . GLN A 1 98 ? 13.088 21.727 -18.816 1.00 84.50 98 GLN A CA 1
ATOM 754 C C . GLN A 1 98 ? 13.180 20.535 -17.851 1.00 84.50 98 GLN A C 1
ATOM 756 O O . GLN A 1 98 ? 13.962 19.617 -18.081 1.00 84.50 98 GLN A O 1
ATOM 761 N N . GLU A 1 99 ? 12.411 20.574 -16.763 1.00 84.81 99 GLU A N 1
ATOM 762 C CA . GLU A 1 99 ? 12.294 19.445 -15.833 1.00 84.81 99 GLU A CA 1
ATOM 763 C C . GLU A 1 99 ? 11.594 18.258 -16.518 1.00 84.81 99 GLU A C 1
ATOM 765 O O . GLU A 1 99 ? 10.631 18.454 -17.263 1.00 84.81 99 GLU A O 1
ATOM 770 N N . THR A 1 100 ? 12.084 17.037 -16.290 1.00 86.19 100 THR A N 1
ATOM 771 C CA . THR A 1 100 ? 11.503 15.817 -16.876 1.00 86.19 100 THR A CA 1
ATOM 772 C C . THR A 1 100 ? 10.408 15.217 -15.992 1.00 86.19 100 THR A C 1
ATOM 774 O O . THR A 1 100 ? 10.421 15.348 -14.764 1.00 86.19 100 THR A O 1
ATOM 777 N N . ALA A 1 101 ? 9.449 14.523 -16.611 1.00 84.50 101 ALA A N 1
ATOM 778 C CA . ALA A 1 101 ? 8.396 13.804 -15.892 1.00 84.50 101 ALA A CA 1
ATOM 779 C C . ALA A 1 101 ? 8.939 12.644 -15.033 1.00 84.50 101 ALA A C 1
ATOM 781 O O . ALA A 1 101 ? 10.000 12.085 -15.308 1.00 84.50 101 ALA A O 1
ATOM 782 N N . LEU A 1 102 ? 8.152 12.201 -14.042 1.00 82.12 102 LEU A N 1
ATOM 783 C CA . LEU A 1 102 ? 8.484 11.043 -13.192 1.00 82.12 102 LEU A CA 1
ATOM 784 C C . LEU A 1 102 ? 8.644 9.732 -13.981 1.00 82.12 102 LEU A C 1
ATOM 786 O O . LEU A 1 102 ? 9.434 8.879 -13.575 1.00 82.12 102 LEU A O 1
ATOM 790 N N . TRP A 1 103 ? 7.919 9.562 -15.092 1.00 80.81 103 TRP A N 1
ATOM 791 C CA . TRP A 1 103 ? 8.004 8.367 -15.940 1.00 80.81 103 TRP A CA 1
ATOM 792 C C . TRP A 1 103 ? 8.991 8.475 -17.106 1.00 80.81 103 TRP A C 1
ATOM 794 O O . TRP A 1 103 ? 9.147 7.486 -17.808 1.00 80.81 103 TRP A O 1
ATOM 804 N N . CYS A 1 104 ? 9.676 9.607 -17.302 1.00 87.31 104 CYS A N 1
ATOM 805 C CA . CYS A 1 104 ? 10.482 9.864 -18.501 1.00 87.31 104 CYS A CA 1
ATOM 806 C C . CYS A 1 104 ? 11.384 8.678 -18.892 1.00 87.31 104 CYS A C 1
ATOM 808 O O . CYS A 1 104 ? 12.168 8.185 -18.072 1.00 87.31 104 CYS A O 1
ATOM 810 N N . GLN A 1 105 ? 11.280 8.228 -20.142 1.00 88.62 105 GLN A N 1
ATOM 811 C CA . GLN A 1 105 ? 12.110 7.168 -20.715 1.00 88.62 105 GLN A CA 1
ATOM 812 C C . GLN A 1 105 ? 12.819 7.657 -21.975 1.00 88.62 105 GLN A C 1
ATOM 814 O O . GLN A 1 105 ? 12.369 8.579 -22.652 1.00 88.62 105 GLN A O 1
ATOM 819 N N . ILE A 1 106 ? 13.913 6.985 -22.305 1.00 92.31 106 ILE A N 1
ATOM 820 C CA . ILE A 1 106 ? 14.604 7.116 -23.580 1.00 92.31 106 ILE A CA 1
ATOM 821 C C . ILE A 1 106 ? 14.635 5.751 -24.261 1.00 92.31 106 ILE A C 1
ATOM 823 O O . ILE A 1 106 ? 14.993 4.748 -23.649 1.00 92.31 106 ILE A O 1
ATOM 827 N N . SER A 1 107 ? 14.253 5.716 -25.528 1.00 95.00 107 SER A N 1
ATOM 828 C CA . SER A 1 107 ? 14.475 4.593 -26.432 1.00 95.00 107 SER A CA 1
ATOM 829 C C . SER A 1 107 ? 15.538 4.997 -27.439 1.00 95.00 107 SER A C 1
ATOM 831 O O . SER A 1 107 ? 15.495 6.118 -27.931 1.00 95.00 107 SER A O 1
ATOM 833 N N . PHE A 1 108 ? 16.472 4.116 -27.765 1.00 95.81 108 PHE A N 1
ATOM 834 C CA . PHE A 1 108 ? 17.470 4.366 -28.804 1.00 95.81 108 PHE A CA 1
ATOM 835 C C . PHE A 1 108 ? 17.913 3.059 -29.454 1.00 95.81 108 PHE A C 1
ATOM 837 O O . PHE A 1 108 ? 17.867 1.992 -28.835 1.00 95.81 108 PHE A O 1
ATOM 844 N N . TRP A 1 109 ? 18.350 3.144 -30.704 1.00 95.75 109 TRP A N 1
ATOM 845 C CA . TRP A 1 109 ? 18.929 2.032 -31.441 1.00 95.75 109 TRP A CA 1
ATOM 846 C C . TRP A 1 109 ? 20.440 2.154 -31.456 1.00 95.75 109 TRP A C 1
ATOM 848 O O . TRP A 1 109 ? 20.986 3.226 -31.682 1.00 95.75 109 TRP A O 1
ATOM 858 N N . TYR A 1 110 ? 21.131 1.054 -31.195 1.00 93.56 110 TYR A N 1
ATOM 859 C CA . TYR A 1 110 ? 22.584 1.035 -31.189 1.00 93.56 110 TYR A CA 1
ATOM 860 C C . TYR A 1 110 ? 23.131 -0.199 -31.894 1.00 93.56 110 TYR A C 1
ATOM 862 O O . TYR A 1 110 ? 22.481 -1.246 -31.983 1.00 93.56 110 TYR A O 1
ATOM 870 N N . HIS A 1 111 ? 24.356 -0.064 -32.379 1.00 90.94 111 HIS A N 1
ATOM 871 C CA . HIS A 1 111 ? 25.155 -1.145 -32.921 1.00 90.94 111 HIS A CA 1
ATOM 872 C C . HIS A 1 111 ? 26.555 -1.090 -32.314 1.00 90.94 111 HIS A C 1
ATOM 874 O O . HIS A 1 111 ? 27.116 -0.006 -32.155 1.00 90.94 111 HIS A O 1
ATOM 880 N N . LEU A 1 112 ? 27.099 -2.256 -31.970 1.00 87.75 112 LEU A N 1
ATOM 881 C CA . LEU A 1 112 ? 28.463 -2.397 -31.477 1.00 87.75 112 LEU A CA 1
ATOM 882 C C . LEU A 1 112 ? 29.120 -3.585 -32.176 1.00 87.75 112 LEU A C 1
ATOM 884 O O . LEU A 1 112 ? 28.704 -4.725 -31.967 1.00 87.75 112 LEU A O 1
ATOM 888 N N . HIS A 1 113 ? 30.183 -3.338 -32.931 1.00 84.19 113 HIS A N 1
ATOM 889 C CA . HIS A 1 113 ? 31.021 -4.389 -33.488 1.00 84.19 113 HIS A CA 1
ATOM 890 C C . HIS A 1 113 ? 32.492 -4.159 -33.137 1.00 84.19 113 HIS A C 1
ATOM 892 O O . HIS A 1 113 ? 33.071 -3.120 -33.448 1.00 84.19 113 HIS A O 1
ATOM 898 N N . ASP A 1 114 ? 33.096 -5.158 -32.492 1.00 76.00 114 ASP A N 1
ATOM 899 C CA . ASP A 1 114 ? 34.520 -5.186 -32.153 1.00 76.00 114 ASP A CA 1
ATOM 900 C C . ASP A 1 114 ? 35.162 -6.443 -32.767 1.00 76.00 114 ASP A C 1
ATOM 902 O O . ASP A 1 114 ? 34.901 -7.541 -32.284 1.00 76.00 114 ASP A O 1
ATOM 906 N N . PRO A 1 115 ? 36.032 -6.347 -33.784 1.00 69.12 115 PRO A N 1
ATOM 907 C CA . PRO A 1 115 ? 36.638 -7.509 -34.440 1.00 69.12 115 PRO A CA 1
ATOM 908 C C . PRO A 1 115 ? 37.408 -8.469 -33.510 1.00 69.12 115 PRO A C 1
ATOM 910 O O . PRO A 1 115 ? 37.589 -9.636 -33.859 1.00 69.12 115 PRO A O 1
ATOM 913 N N . ALA A 1 116 ? 37.871 -8.010 -32.341 1.00 67.56 116 ALA A N 1
ATOM 914 C CA . ALA A 1 116 ? 38.654 -8.790 -31.383 1.00 67.56 116 ALA A CA 1
ATOM 915 C C . ALA A 1 116 ? 37.798 -9.554 -30.352 1.00 67.56 116 ALA A C 1
ATOM 917 O O . ALA A 1 116 ? 38.343 -10.320 -29.555 1.00 67.56 116 ALA A O 1
ATOM 918 N N . GLY A 1 117 ? 36.470 -9.378 -30.351 1.00 63.53 117 GLY A N 1
ATOM 919 C CA . GLY A 1 117 ? 35.572 -10.081 -29.423 1.00 63.53 117 GLY A CA 1
ATOM 920 C C . GLY A 1 117 ? 35.590 -9.550 -27.987 1.00 63.53 117 GLY A C 1
ATOM 921 O O . GLY A 1 117 ? 35.035 -10.193 -27.096 1.00 63.53 117 GLY A O 1
ATOM 922 N N . MET A 1 118 ? 36.225 -8.400 -27.749 1.00 65.25 118 MET A N 1
ATOM 923 C CA . MET A 1 118 ? 36.227 -7.706 -26.460 1.00 65.25 118 MET A CA 1
ATOM 924 C C . MET A 1 118 ? 35.118 -6.647 -26.430 1.00 65.25 118 MET A C 1
ATOM 926 O O . MET A 1 118 ? 34.789 -6.061 -27.453 1.00 65.25 118 MET A O 1
ATOM 930 N N . SER A 1 119 ? 34.498 -6.430 -25.266 1.00 67.06 119 SER A N 1
ATOM 931 C CA . SER A 1 119 ? 33.403 -5.460 -25.129 1.00 67.06 119 SER A CA 1
ATOM 932 C C . SER A 1 119 ? 33.958 -4.092 -24.760 1.00 67.06 119 SER A C 1
ATOM 934 O O . SER A 1 119 ? 34.530 -3.943 -23.676 1.00 67.06 119 SER A O 1
ATOM 936 N N . SER A 1 120 ? 33.747 -3.084 -25.603 1.00 75.12 120 SER A N 1
ATOM 937 C CA . SER A 1 120 ? 33.851 -1.687 -25.168 1.00 75.12 120 SER A CA 1
ATOM 938 C C . SER A 1 120 ? 32.780 -1.380 -24.128 1.00 75.12 120 SER A C 1
ATOM 940 O O . SER A 1 120 ? 31.677 -1.934 -24.166 1.00 75.12 120 SER A O 1
ATOM 942 N N . HIS A 1 121 ? 33.109 -0.506 -23.182 1.00 83.50 121 HIS A N 1
ATOM 943 C CA . HIS A 1 121 ? 32.165 -0.038 -22.177 1.00 83.50 121 HIS A CA 1
ATOM 944 C C . HIS A 1 121 ? 31.317 1.062 -22.808 1.00 83.50 121 HIS A C 1
ATOM 946 O O . HIS A 1 121 ? 31.763 2.200 -22.939 1.00 83.50 121 HIS A O 1
ATOM 952 N N . PHE A 1 122 ? 30.125 0.701 -23.283 1.00 89.19 122 PHE A N 1
ATOM 953 C CA . PHE A 1 122 ? 29.143 1.658 -23.783 1.00 89.19 122 PHE A CA 1
ATOM 954 C C . PHE A 1 122 ? 28.048 1.856 -22.741 1.00 89.19 122 PHE A C 1
ATOM 956 O O . PHE A 1 122 ? 27.343 0.911 -22.378 1.00 89.19 122 PHE A O 1
ATOM 963 N N . ALA A 1 123 ? 27.910 3.092 -22.272 1.00 92.12 123 ALA A N 1
ATOM 964 C CA . ALA A 1 123 ? 27.002 3.434 -21.195 1.00 92.12 123 ALA A CA 1
ATOM 965 C C . ALA A 1 123 ? 26.213 4.715 -21.472 1.00 92.12 123 ALA A C 1
ATOM 967 O O . ALA A 1 123 ? 26.698 5.665 -22.087 1.00 92.12 123 ALA A O 1
ATOM 968 N N . LEU A 1 124 ? 24.993 4.735 -20.944 1.00 93.06 124 LEU A N 1
ATOM 969 C CA . LEU A 1 124 ? 24.163 5.918 -20.796 1.00 93.06 124 LEU A CA 1
ATOM 970 C C . LEU A 1 124 ? 24.182 6.332 -19.326 1.00 93.06 124 LEU A C 1
ATOM 972 O O . LEU A 1 124 ? 23.845 5.541 -18.441 1.00 93.06 124 LEU A O 1
ATOM 976 N N . SER A 1 125 ? 24.550 7.579 -19.062 1.00 91.19 125 SER A N 1
ATOM 977 C CA . SER A 1 125 ? 24.638 8.129 -17.711 1.00 91.19 125 SER A CA 1
ATOM 978 C C . SER A 1 125 ? 23.954 9.486 -17.589 1.00 91.19 125 SER A C 1
ATOM 980 O O . SER A 1 125 ? 23.748 10.193 -18.576 1.00 91.19 125 SER A O 1
ATOM 982 N N . MET A 1 126 ? 23.592 9.838 -16.358 1.00 87.44 126 MET A N 1
ATOM 983 C CA . MET A 1 126 ? 23.076 11.151 -15.985 1.00 87.44 126 MET A CA 1
ATOM 984 C C . MET A 1 126 ? 24.090 11.874 -15.113 1.00 87.44 126 MET A C 1
ATOM 986 O O . MET A 1 126 ? 24.534 11.332 -14.105 1.00 87.44 126 MET A O 1
ATOM 990 N N . ASP A 1 127 ? 24.427 13.106 -15.481 1.00 83.81 127 ASP A N 1
ATOM 991 C CA . ASP A 1 127 ? 25.255 14.008 -14.687 1.00 83.81 127 ASP A CA 1
ATOM 992 C C . ASP A 1 127 ? 24.389 15.118 -14.078 1.00 83.81 127 ASP A C 1
ATOM 994 O O . ASP A 1 127 ? 23.730 15.909 -14.770 1.00 83.81 127 ASP A O 1
ATOM 998 N N . SER A 1 128 ? 24.392 15.164 -12.746 1.00 69.62 128 SER A N 1
ATOM 999 C CA . SER A 1 128 ? 23.766 16.216 -11.953 1.00 69.62 128 SER A CA 1
ATOM 1000 C C . SER A 1 128 ? 24.788 16.792 -10.979 1.00 69.62 128 SER A C 1
ATOM 1002 O O . SER A 1 128 ? 25.215 16.114 -10.045 1.00 69.62 128 SER A O 1
ATOM 1004 N N . ASN A 1 129 ? 25.164 18.059 -11.174 1.00 64.25 129 ASN A N 1
ATOM 1005 C CA . ASN A 1 129 ? 26.077 18.797 -10.293 1.00 64.25 129 ASN A CA 1
ATOM 1006 C C . ASN A 1 129 ? 27.437 18.102 -10.046 1.00 64.25 129 ASN A C 1
ATOM 1008 O O . ASN A 1 129 ? 27.989 18.207 -8.952 1.00 64.25 129 ASN A O 1
ATOM 1012 N N . GLY A 1 130 ? 27.994 17.415 -11.052 1.00 61.19 130 GLY A N 1
ATOM 1013 C CA . GLY A 1 130 ? 29.330 16.808 -10.987 1.00 61.19 130 GLY A CA 1
ATOM 1014 C C . GLY A 1 130 ? 29.368 15.395 -10.401 1.00 61.19 130 GLY A C 1
ATOM 1015 O O . GLY A 1 130 ? 30.455 14.863 -10.187 1.00 61.19 130 GLY A O 1
ATOM 1016 N N . SER A 1 131 ? 28.206 14.788 -10.137 1.00 64.75 131 SER A N 1
ATOM 1017 C CA . SER A 1 131 ? 28.069 13.361 -9.828 1.00 64.75 131 SER A CA 1
ATOM 1018 C C . SER A 1 131 ? 27.361 12.668 -10.991 1.00 64.75 131 SER A C 1
ATOM 1020 O O . SER A 1 131 ? 26.213 12.996 -11.297 1.00 64.75 131 SER A O 1
ATOM 1022 N N . SER A 1 132 ? 28.052 11.723 -11.636 1.00 73.50 132 SER A N 1
ATOM 1023 C CA . SER A 1 132 ? 27.520 10.946 -12.760 1.00 73.50 132 SER A CA 1
ATOM 1024 C C . SER A 1 132 ? 27.027 9.574 -12.299 1.00 73.50 132 SER A C 1
ATOM 1026 O O . SER A 1 132 ? 27.776 8.820 -11.678 1.00 73.50 132 SER A O 1
ATOM 1028 N N . VAL A 1 133 ? 25.779 9.240 -12.625 1.00 79.44 133 VAL A N 1
ATOM 1029 C CA . VAL A 1 133 ? 25.150 7.943 -12.339 1.00 79.44 133 VAL A CA 1
ATOM 1030 C C . VAL A 1 133 ? 24.925 7.201 -13.652 1.00 79.44 133 VAL A C 1
ATOM 1032 O O . VAL A 1 133 ? 24.312 7.739 -14.572 1.00 79.44 133 VAL A O 1
ATOM 1035 N N . VAL A 1 134 ? 25.414 5.964 -13.754 1.00 83.19 134 VAL A N 1
ATOM 1036 C CA . VAL A 1 134 ? 25.181 5.101 -14.923 1.00 83.19 134 VAL A CA 1
ATOM 1037 C C . VAL A 1 134 ? 23.759 4.540 -14.853 1.00 83.19 134 VAL A C 1
ATOM 1039 O O . VAL A 1 134 ? 23.414 3.855 -13.893 1.00 83.19 134 VAL A O 1
ATOM 1042 N N . LEU A 1 135 ? 22.936 4.837 -15.861 1.00 84.75 135 LEU A N 1
ATOM 1043 C CA . LEU A 1 135 ? 21.552 4.358 -15.964 1.00 84.75 135 LEU A CA 1
ATOM 1044 C C . LEU A 1 135 ? 21.440 3.061 -16.767 1.00 84.75 135 LEU A C 1
ATOM 1046 O O . LEU A 1 135 ? 20.557 2.241 -16.517 1.00 84.75 135 LEU A O 1
ATOM 1050 N N . TRP A 1 136 ? 22.318 2.887 -17.750 1.00 90.25 136 TRP A N 1
ATOM 1051 C CA . TRP A 1 136 ? 22.373 1.702 -18.592 1.00 90.25 136 TRP A CA 1
ATOM 1052 C C . TRP A 1 136 ? 23.798 1.481 -19.079 1.00 90.25 136 TRP A C 1
ATOM 1054 O O . TRP A 1 136 ? 24.517 2.432 -19.371 1.00 90.25 136 TRP A O 1
ATOM 1064 N N . GLU A 1 137 ? 24.180 0.218 -19.182 1.00 89.12 137 GLU A N 1
ATOM 1065 C CA . GLU A 1 137 ? 25.450 -0.226 -19.737 1.00 89.12 137 GLU A CA 1
ATOM 1066 C C . GLU A 1 137 ? 25.181 -1.452 -20.604 1.00 89.12 137 GLU A C 1
ATOM 1068 O O . GLU A 1 137 ? 24.340 -2.301 -20.269 1.00 89.12 137 GLU A O 1
ATOM 1073 N N . ILE A 1 138 ? 25.880 -1.541 -21.729 1.00 85.00 138 ILE A N 1
ATOM 1074 C CA . ILE A 1 138 ? 25.786 -2.694 -22.609 1.00 85.00 138 ILE A CA 1
ATOM 1075 C C . ILE A 1 138 ? 26.279 -3.961 -21.888 1.00 85.00 138 ILE A C 1
ATOM 1077 O O . ILE A 1 138 ? 27.346 -3.991 -21.288 1.00 85.00 138 ILE A O 1
ATOM 1081 N N . LYS A 1 139 ? 25.489 -5.039 -21.943 1.00 79.19 139 LYS A N 1
ATOM 1082 C CA . LYS A 1 139 ? 25.865 -6.345 -21.356 1.00 79.19 139 LYS A CA 1
ATOM 1083 C C . LYS A 1 139 ? 26.466 -7.321 -22.363 1.00 79.19 139 LYS A C 1
ATOM 1085 O O . LYS A 1 139 ? 27.054 -8.326 -21.975 1.00 79.19 139 LYS A O 1
ATOM 1090 N N . GLN A 1 140 ? 26.239 -7.071 -23.646 1.00 73.75 140 GLN A N 1
ATOM 1091 C CA . GLN A 1 140 ? 26.652 -7.931 -24.748 1.00 73.75 140 GLN A CA 1
ATOM 1092 C C . GLN A 1 140 ? 27.906 -7.359 -25.403 1.00 73.75 140 GLN A C 1
ATOM 1094 O O . GLN A 1 140 ? 27.962 -6.164 -25.665 1.00 73.75 140 GLN A O 1
ATOM 1099 N N . GLY A 1 141 ? 28.897 -8.212 -25.672 1.00 69.94 141 GLY A N 1
ATOM 1100 C CA . GLY A 1 141 ? 30.183 -7.762 -26.212 1.00 69.94 141 GLY A CA 1
ATOM 1101 C C . GLY A 1 141 ? 30.144 -7.297 -27.666 1.00 69.94 141 GLY A C 1
ATOM 1102 O O . GLY A 1 141 ? 31.023 -6.556 -28.085 1.00 69.94 141 GLY A O 1
ATOM 1103 N N . GLN A 1 142 ? 29.136 -7.723 -28.431 1.00 78.69 142 GLN A N 1
ATOM 1104 C CA . GLN A 1 142 ? 28.917 -7.344 -29.827 1.00 78.69 142 GLN A CA 1
ATOM 1105 C C . GLN A 1 142 ? 27.432 -7.456 -30.181 1.00 78.69 142 GLN A C 1
ATOM 1107 O O . GLN A 1 142 ? 26.673 -8.168 -29.515 1.00 78.69 142 GLN A O 1
ATOM 1112 N N . THR A 1 143 ? 27.029 -6.813 -31.274 1.00 85.81 143 THR A N 1
ATOM 1113 C CA . THR A 1 143 ? 25.706 -6.944 -31.881 1.00 85.81 143 THR A CA 1
ATOM 1114 C C . THR A 1 143 ? 25.811 -7.374 -33.347 1.00 85.81 143 THR A C 1
ATOM 1116 O O . THR A 1 143 ? 26.748 -7.022 -34.057 1.00 85.81 143 THR A O 1
ATOM 1119 N N . ASN A 1 144 ? 24.822 -8.132 -33.832 1.00 82.00 144 ASN A N 1
ATOM 1120 C CA . ASN A 1 144 ? 24.747 -8.595 -35.230 1.00 82.00 144 ASN A CA 1
ATOM 1121 C C . ASN A 1 144 ? 23.902 -7.654 -36.115 1.00 82.00 144 ASN A C 1
ATOM 1123 O O . ASN A 1 144 ? 23.263 -8.093 -37.069 1.00 82.00 144 ASN A O 1
ATOM 1127 N N . GLY A 1 145 ? 23.837 -6.372 -35.749 1.00 87.69 145 GLY A N 1
ATOM 1128 C CA . GLY A 1 145 ? 22.972 -5.360 -36.358 1.00 87.69 145 GLY A CA 1
ATOM 1129 C C . GLY A 1 145 ? 22.437 -4.370 -35.324 1.00 87.69 145 GLY A C 1
ATOM 1130 O O . GLY A 1 145 ? 22.997 -4.253 -34.228 1.00 87.69 145 GLY A O 1
ATOM 1131 N N . TRP A 1 146 ? 21.361 -3.668 -35.676 1.00 93.62 146 TRP A N 1
ATOM 1132 C CA . TRP A 1 146 ? 20.685 -2.716 -34.796 1.00 93.62 146 TRP A CA 1
ATOM 1133 C C . TRP A 1 146 ? 19.971 -3.416 -33.637 1.00 93.62 146 TRP A C 1
ATOM 1135 O O . TRP A 1 146 ? 19.222 -4.374 -33.834 1.00 93.62 146 TRP A O 1
ATOM 1145 N N . VAL A 1 147 ? 20.180 -2.910 -32.423 1.00 93.31 147 VAL A N 1
ATOM 1146 C CA . VAL A 1 147 ? 19.511 -3.363 -31.201 1.00 93.31 147 VAL A CA 1
ATOM 1147 C C . VAL A 1 147 ? 18.855 -2.167 -30.528 1.00 93.31 147 VAL A C 1
ATOM 1149 O O . VAL A 1 147 ? 19.481 -1.125 -30.367 1.00 93.31 147 VAL A O 1
ATOM 1152 N N . ASN A 1 148 ? 17.600 -2.318 -30.115 1.00 94.81 148 ASN A N 1
ATOM 1153 C CA . ASN A 1 148 ? 16.892 -1.289 -29.367 1.00 94.81 148 ASN A CA 1
ATOM 1154 C C . ASN A 1 148 ? 17.143 -1.437 -27.859 1.00 94.81 148 ASN A C 1
ATOM 1156 O O . ASN A 1 148 ? 17.088 -2.544 -27.317 1.00 94.81 148 ASN A O 1
ATOM 1160 N N . ALA A 1 149 ? 17.383 -0.318 -27.184 1.00 92.62 149 ALA A N 1
ATOM 1161 C CA . ALA A 1 149 ? 17.374 -0.219 -25.732 1.00 92.62 149 ALA A CA 1
ATOM 1162 C C . ALA A 1 149 ? 16.335 0.810 -25.285 1.00 92.62 149 ALA A C 1
ATOM 1164 O O . ALA A 1 149 ? 16.246 1.896 -25.852 1.00 92.62 149 ALA A O 1
ATOM 1165 N N . ILE A 1 150 ? 15.598 0.474 -24.224 1.00 91.38 150 ILE A N 1
ATOM 1166 C CA . ILE A 1 150 ? 14.699 1.391 -23.520 1.00 91.38 150 ILE A CA 1
ATOM 1167 C C . ILE A 1 150 ? 15.228 1.549 -22.099 1.00 91.38 150 ILE A C 1
ATOM 1169 O O . ILE A 1 150 ? 15.368 0.570 -21.364 1.00 91.38 150 ILE A O 1
ATOM 1173 N N . VAL A 1 151 ? 15.537 2.784 -21.722 1.00 88.81 151 VAL A N 1
ATOM 1174 C CA . VAL A 1 151 ? 16.133 3.134 -20.435 1.00 88.81 151 VAL A CA 1
ATOM 1175 C C . VAL A 1 151 ? 15.251 4.154 -19.737 1.00 88.81 151 VAL A C 1
ATOM 1177 O O . VAL A 1 151 ? 14.745 5.101 -20.337 1.00 88.81 151 VAL A O 1
ATOM 1180 N N . ARG A 1 152 ? 15.052 3.960 -18.437 1.00 85.62 152 ARG A N 1
ATOM 1181 C CA . ARG A 1 152 ? 14.215 4.837 -17.627 1.00 85.62 152 ARG A CA 1
ATOM 1182 C C . ARG A 1 152 ? 15.060 5.965 -17.047 1.00 85.62 152 ARG A C 1
ATOM 1184 O O .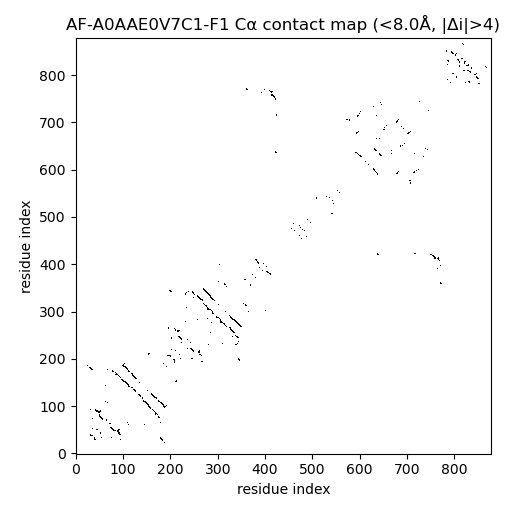 ARG A 1 152 ? 15.962 5.708 -16.257 1.00 85.62 152 ARG A O 1
ATOM 1191 N N . ILE A 1 153 ? 14.738 7.195 -17.435 1.00 86.12 153 ILE A N 1
ATOM 1192 C CA . ILE A 1 153 ? 15.433 8.414 -17.007 1.00 86.12 153 ILE A CA 1
ATOM 1193 C C . ILE A 1 153 ? 14.824 8.953 -15.714 1.00 86.12 153 ILE A C 1
ATOM 1195 O O . ILE A 1 153 ? 15.546 9.279 -14.786 1.00 86.12 153 ILE A O 1
ATOM 1199 N N . GLY A 1 154 ? 13.494 9.000 -15.616 1.00 82.31 154 GLY A N 1
ATOM 1200 C CA . GLY A 1 154 ? 12.802 9.565 -14.458 1.00 82.31 154 GLY A CA 1
ATOM 1201 C C . GLY A 1 154 ? 12.916 11.090 -14.359 1.00 82.31 154 GLY A C 1
ATOM 1202 O O . GLY A 1 154 ? 13.279 11.779 -15.317 1.00 82.31 154 GLY A O 1
ATOM 1203 N N . LYS A 1 155 ? 12.557 11.626 -13.190 1.00 83.81 155 LYS A N 1
ATOM 1204 C CA . LYS A 1 155 ? 12.481 13.070 -12.945 1.00 83.81 155 LYS A CA 1
ATOM 1205 C C . LYS A 1 155 ? 13.857 13.666 -12.648 1.00 83.81 155 LYS A C 1
ATOM 1207 O O . LYS A 1 155 ? 14.487 13.316 -11.655 1.00 83.81 155 LYS A O 1
ATOM 1212 N N . HIS A 1 156 ? 14.254 14.646 -13.448 1.00 82.00 156 HIS A N 1
ATOM 1213 C CA . HIS A 1 156 ? 15.488 15.404 -13.315 1.00 82.00 156 HIS A CA 1
ATOM 1214 C C . HIS A 1 156 ? 15.230 16.902 -13.522 1.00 82.00 156 HIS A C 1
ATOM 1216 O O . HIS A 1 156 ? 14.390 17.275 -14.347 1.00 82.00 156 HIS A O 1
ATOM 1222 N N . PRO A 1 157 ? 15.931 17.778 -12.779 1.00 84.75 157 PRO A N 1
ATOM 1223 C CA . PRO A 1 157 ? 15.761 19.218 -12.898 1.00 84.75 157 PRO A CA 1
ATOM 1224 C C . PRO A 1 157 ? 16.233 19.743 -14.260 1.00 84.75 157 PRO A C 1
ATOM 1226 O O . PRO A 1 157 ? 17.067 19.150 -14.947 1.00 84.75 157 PRO A O 1
ATOM 1229 N N . LYS A 1 158 ? 15.738 20.928 -14.626 1.00 86.19 158 LYS A N 1
ATOM 1230 C CA . LYS A 1 158 ? 16.215 21.657 -15.806 1.00 86.19 158 LYS A CA 1
ATOM 1231 C C . LYS A 1 158 ? 17.741 21.810 -15.777 1.00 86.19 158 LYS A C 1
ATOM 1233 O O . LYS A 1 158 ? 18.303 22.272 -14.786 1.00 86.19 158 LYS A O 1
ATOM 1238 N N . GLY A 1 159 ? 18.389 21.520 -16.903 1.00 86.81 159 GLY A N 1
ATOM 1239 C CA . GLY A 1 159 ? 19.839 21.621 -17.062 1.00 86.81 159 GLY A CA 1
ATOM 1240 C C . GLY A 1 159 ? 20.612 20.372 -16.643 1.00 86.81 159 GLY A C 1
ATOM 1241 O O . GLY A 1 159 ? 21.829 20.357 -16.816 1.00 86.81 159 GLY A O 1
ATOM 1242 N N . SER A 1 160 ? 19.941 19.328 -16.141 1.00 88.00 160 SER A N 1
ATOM 1243 C CA . SER A 1 160 ? 20.554 18.004 -16.017 1.00 88.00 160 SER A CA 1
ATOM 1244 C C . SER A 1 160 ? 21.071 17.515 -17.368 1.00 88.00 160 SER A C 1
ATOM 1246 O O . SER A 1 160 ? 20.484 17.807 -18.416 1.00 88.00 160 SER A O 1
ATOM 1248 N N . LYS A 1 161 ? 22.184 16.784 -17.333 1.00 91.19 161 LYS A N 1
ATOM 1249 C CA . LYS A 1 161 ? 22.895 16.337 -18.527 1.00 91.19 161 LYS A CA 1
ATOM 1250 C C . LYS A 1 161 ? 22.801 14.831 -18.668 1.00 91.19 161 LYS A C 1
ATOM 1252 O O . LYS A 1 161 ? 23.016 14.106 -17.705 1.00 91.19 161 LYS A O 1
ATOM 1257 N N . MET A 1 162 ? 22.518 14.385 -19.877 1.00 92.00 162 MET A N 1
ATOM 1258 C CA . MET A 1 162 ? 22.500 12.988 -20.272 1.00 92.00 162 MET A CA 1
ATOM 1259 C C . MET A 1 162 ? 23.697 12.722 -21.178 1.00 92.00 162 MET A C 1
ATOM 1261 O O . MET A 1 162 ? 23.956 13.502 -22.094 1.00 92.00 162 MET A O 1
ATOM 1265 N N . LEU A 1 163 ? 24.435 11.651 -20.902 1.00 94.00 163 LEU A N 1
ATOM 1266 C CA . LEU A 1 163 ? 25.717 11.361 -21.531 1.00 94.00 163 LEU A CA 1
ATOM 1267 C C . LEU A 1 163 ? 25.725 9.936 -22.085 1.00 94.00 163 LEU A C 1
ATOM 1269 O O . LEU A 1 163 ? 25.641 8.977 -21.317 1.00 94.00 163 LEU A O 1
ATOM 1273 N N . PHE A 1 164 ? 25.895 9.801 -23.398 1.00 95.19 164 PHE A N 1
ATOM 1274 C CA . PHE A 1 164 ? 26.344 8.550 -24.003 1.00 95.19 164 PHE A CA 1
ATOM 1275 C C . PHE A 1 164 ? 27.870 8.537 -24.009 1.00 95.19 164 PHE A C 1
ATOM 1277 O O . PHE A 1 164 ? 28.499 9.378 -24.654 1.00 95.19 164 PHE A O 1
ATOM 1284 N N . SER A 1 165 ? 28.466 7.606 -23.270 1.00 92.81 165 SER A N 1
ATOM 1285 C CA . SER A 1 165 ? 29.915 7.475 -23.145 1.00 92.81 165 SER A CA 1
ATOM 1286 C C . SER A 1 165 ? 30.397 6.118 -23.620 1.00 92.81 165 SER A C 1
ATOM 1288 O O . SER A 1 165 ? 29.803 5.100 -23.266 1.00 92.81 165 SER A O 1
ATOM 1290 N N . ILE A 1 166 ? 31.502 6.121 -24.359 1.00 89.25 166 ILE A N 1
ATOM 1291 C CA . ILE A 1 166 ? 32.219 4.915 -24.760 1.00 89.25 166 ILE A CA 1
ATOM 1292 C C . ILE A 1 166 ? 33.637 4.986 -24.211 1.00 89.25 166 ILE A C 1
ATOM 1294 O O . ILE A 1 166 ? 34.382 5.899 -24.572 1.00 89.25 166 ILE A O 1
ATOM 1298 N N . ASP A 1 167 ? 33.996 3.994 -23.398 1.00 86.88 167 ASP A N 1
ATOM 1299 C CA . ASP A 1 167 ? 35.368 3.720 -22.981 1.00 86.88 167 ASP A CA 1
ATOM 1300 C C . ASP A 1 167 ? 35.840 2.412 -23.674 1.00 86.88 167 ASP A C 1
ATOM 1302 O O . ASP A 1 167 ? 35.352 1.321 -23.352 1.00 86.88 167 ASP A O 1
ATOM 1306 N N . PRO A 1 168 ? 36.745 2.482 -24.666 1.00 80.75 168 PRO A N 1
ATOM 1307 C CA . PRO A 1 168 ? 37.243 1.320 -25.385 1.00 80.75 168 PRO A CA 1
ATOM 1308 C C . PRO A 1 168 ? 38.193 0.502 -24.501 1.00 80.75 168 PRO A C 1
ATOM 1310 O O . PRO A 1 168 ? 39.124 1.025 -23.890 1.00 80.75 168 PRO A O 1
ATOM 1313 N N . THR A 1 169 ? 37.971 -0.812 -24.442 1.00 73.75 169 THR A N 1
ATOM 1314 C CA . THR A 1 169 ? 38.768 -1.747 -23.622 1.00 73.75 169 THR A CA 1
ATOM 1315 C C . THR A 1 169 ? 39.993 -2.308 -24.353 1.00 73.75 169 THR A C 1
ATOM 1317 O O . THR A 1 169 ? 40.837 -2.959 -23.733 1.00 73.75 169 THR A O 1
ATOM 1320 N N . TYR A 1 170 ? 40.131 -2.032 -25.653 1.00 70.31 170 TYR A N 1
ATOM 1321 C CA . TYR A 1 170 ? 41.220 -2.494 -26.513 1.00 70.31 170 TYR A CA 1
ATOM 1322 C C . TYR A 1 170 ? 41.629 -1.422 -27.536 1.00 70.31 170 TYR A C 1
ATOM 1324 O O . TYR A 1 170 ? 40.850 -0.536 -27.876 1.00 70.31 170 TYR A O 1
ATOM 1332 N N . ILE A 1 171 ? 42.871 -1.508 -28.025 1.00 62.81 171 ILE A N 1
ATOM 1333 C CA . ILE A 1 171 ? 43.431 -0.631 -29.062 1.00 62.81 171 ILE A CA 1
ATOM 1334 C C . ILE A 1 171 ? 43.168 -1.285 -30.426 1.00 62.81 171 ILE A C 1
ATOM 1336 O O . ILE A 1 171 ? 43.912 -2.178 -30.833 1.00 62.81 171 ILE A O 1
ATOM 1340 N N . GLY A 1 172 ? 42.116 -0.862 -31.127 1.00 65.56 172 GLY A N 1
ATOM 1341 C CA . GLY A 1 172 ? 41.739 -1.394 -32.441 1.00 65.56 172 GLY A CA 1
ATOM 1342 C C . GLY A 1 172 ? 40.551 -0.660 -33.067 1.00 65.56 172 GLY A C 1
ATOM 1343 O O . GLY A 1 172 ? 39.969 0.224 -32.443 1.00 65.56 172 GLY A O 1
ATOM 1344 N N . ASN A 1 173 ? 40.198 -1.023 -34.304 1.00 68.88 173 ASN A N 1
ATOM 1345 C CA . ASN A 1 173 ? 39.036 -0.455 -34.993 1.00 68.88 173 ASN A CA 1
ATOM 1346 C C . ASN A 1 173 ? 37.750 -1.047 -34.411 1.00 68.88 173 ASN A C 1
ATOM 1348 O O . ASN A 1 173 ? 37.610 -2.268 -34.361 1.00 68.88 173 ASN A O 1
ATOM 1352 N N . GLN A 1 174 ? 36.828 -0.186 -33.998 1.00 76.25 174 GLN A N 1
ATOM 1353 C CA . GLN A 1 174 ? 35.531 -0.549 -33.436 1.00 76.25 174 GLN A CA 1
ATOM 1354 C C . GLN A 1 174 ? 34.457 0.254 -34.160 1.00 76.25 174 GLN A C 1
ATOM 1356 O O . GLN A 1 174 ? 34.645 1.451 -34.366 1.00 76.25 174 GLN A O 1
ATOM 1361 N N . ASP A 1 175 ? 33.344 -0.390 -34.499 1.00 82.69 175 ASP A N 1
ATOM 1362 C CA . ASP A 1 175 ? 32.207 0.273 -35.133 1.00 82.69 175 ASP A CA 1
ATOM 1363 C C . ASP A 1 175 ? 31.091 0.410 -34.105 1.00 82.69 175 ASP A C 1
ATOM 1365 O O . ASP A 1 175 ? 30.456 -0.573 -33.704 1.00 82.69 175 ASP A O 1
ATOM 1369 N N . ILE A 1 176 ? 30.875 1.639 -33.640 1.00 89.12 176 ILE A 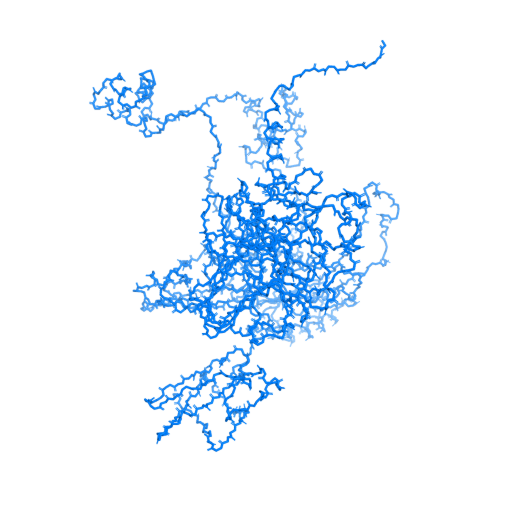N 1
ATOM 1370 C CA . ILE A 1 176 ? 29.888 1.931 -32.601 1.00 89.12 176 ILE A CA 1
ATOM 1371 C C . ILE A 1 176 ? 28.960 3.013 -33.106 1.00 89.12 176 ILE A C 1
ATOM 1373 O O . ILE A 1 176 ? 29.379 4.148 -33.334 1.00 89.12 176 ILE A O 1
ATOM 1377 N N . MET A 1 177 ? 27.698 2.647 -33.296 1.00 92.19 177 MET A N 1
ATOM 1378 C CA . MET A 1 177 ? 26.700 3.512 -33.912 1.00 92.19 177 MET A CA 1
ATOM 1379 C C . MET A 1 177 ? 25.483 3.666 -33.011 1.00 92.19 177 MET A C 1
ATOM 1381 O O . MET A 1 177 ? 25.081 2.728 -32.320 1.00 92.19 177 MET A O 1
ATOM 1385 N N . LEU A 1 178 ? 24.889 4.851 -33.056 1.00 94.94 178 LEU A N 1
ATOM 1386 C CA . LEU A 1 178 ? 23.668 5.229 -32.362 1.00 94.94 178 LEU A CA 1
ATOM 1387 C C . LEU A 1 178 ? 22.712 5.873 -33.369 1.00 94.94 178 LEU A C 1
ATOM 1389 O O . LEU A 1 178 ? 23.125 6.726 -34.157 1.00 94.94 178 LEU A O 1
ATOM 1393 N N . ASP A 1 179 ? 21.448 5.472 -33.318 1.00 94.94 179 ASP A N 1
ATOM 1394 C CA . ASP A 1 179 ? 20.380 6.002 -34.159 1.00 94.94 179 ASP A CA 1
ATOM 1395 C C . ASP A 1 179 ? 19.020 6.005 -33.429 1.00 94.94 179 ASP A C 1
ATOM 1397 O O . ASP A 1 179 ? 18.864 5.389 -32.370 1.00 94.94 179 ASP A O 1
ATOM 1401 N N . ASP A 1 180 ? 18.041 6.727 -33.975 1.00 94.12 180 ASP A N 1
ATOM 1402 C CA . ASP A 1 180 ? 16.633 6.732 -33.564 1.00 94.12 180 ASP A CA 1
ATOM 1403 C C . ASP A 1 180 ? 16.408 6.891 -32.047 1.00 94.12 180 ASP A C 1
ATOM 1405 O O . ASP A 1 180 ? 15.732 6.103 -31.372 1.00 94.12 180 ASP A O 1
ATOM 1409 N N . ILE A 1 181 ? 16.962 7.969 -31.493 1.00 95.31 181 ILE A N 1
ATOM 1410 C CA . ILE A 1 181 ? 16.710 8.388 -30.117 1.00 95.31 181 ILE A CA 1
ATOM 1411 C C . ILE A 1 181 ? 15.282 8.926 -30.007 1.00 95.31 181 ILE A C 1
ATOM 1413 O O . ILE A 1 181 ? 14.878 9.831 -30.734 1.00 95.31 181 ILE A O 1
ATOM 1417 N N . THR A 1 182 ? 14.519 8.421 -29.046 1.00 93.06 182 THR A N 1
ATOM 1418 C CA . THR A 1 182 ? 13.144 8.833 -28.764 1.00 93.06 182 THR A CA 1
ATOM 1419 C C . THR A 1 182 ? 12.956 9.055 -27.269 1.00 93.06 182 THR A C 1
ATOM 1421 O O . THR A 1 182 ? 13.163 8.142 -26.474 1.00 93.06 182 THR A O 1
ATOM 1424 N N . MET A 1 183 ? 12.509 10.251 -26.889 1.00 89.88 183 MET A N 1
ATOM 1425 C CA . MET A 1 183 ? 12.079 10.571 -25.524 1.00 89.88 183 MET A CA 1
ATOM 1426 C C . MET A 1 183 ? 10.593 10.228 -25.359 1.00 89.88 183 MET A C 1
ATOM 1428 O O . MET A 1 183 ? 9.763 10.699 -26.138 1.00 89.88 183 MET A O 1
ATOM 1432 N N . ILE A 1 184 ? 10.254 9.414 -24.359 1.00 87.38 184 ILE A N 1
ATOM 1433 C CA . ILE A 1 184 ? 8.902 8.887 -24.118 1.00 87.38 184 ILE A CA 1
ATOM 1434 C C . ILE A 1 184 ? 8.403 9.418 -22.769 1.00 87.38 184 ILE A C 1
ATOM 1436 O O . ILE A 1 184 ? 9.077 9.247 -21.753 1.00 87.38 184 ILE A O 1
ATOM 1440 N N . ASP A 1 185 ? 7.233 10.066 -22.767 1.00 85.94 185 ASP A N 1
ATOM 1441 C CA . ASP A 1 185 ? 6.553 10.612 -21.578 1.00 85.94 185 ASP A CA 1
ATOM 1442 C C . ASP A 1 185 ? 7.451 11.493 -20.690 1.00 85.94 185 ASP A C 1
ATOM 1444 O O . ASP A 1 185 ? 7.469 11.379 -19.463 1.00 85.94 185 ASP A O 1
ATOM 1448 N N . CYS A 1 186 ? 8.264 12.348 -21.314 1.00 85.69 186 CYS A N 1
ATOM 1449 C CA . CYS A 1 186 ? 9.235 13.193 -20.620 1.00 85.69 186 CYS A CA 1
ATOM 1450 C C . CYS A 1 186 ? 8.745 14.626 -20.353 1.00 85.69 186 CYS A C 1
ATOM 1452 O O . CYS A 1 186 ? 9.475 15.381 -19.704 1.00 85.69 186 CYS A O 1
ATOM 1454 N N . ALA A 1 187 ? 7.555 15.029 -20.821 1.00 81.12 187 ALA A N 1
ATOM 1455 C CA . ALA A 1 187 ? 7.062 16.392 -20.641 1.00 81.12 187 ALA A CA 1
ATOM 1456 C C . ALA A 1 187 ? 6.641 16.667 -19.199 1.00 81.12 187 ALA A C 1
ATOM 1458 O O . ALA A 1 187 ? 6.110 15.807 -18.497 1.00 81.12 187 ALA A O 1
ATOM 1459 N N . GLU A 1 188 ? 6.797 17.917 -18.766 1.00 69.88 188 GLU A N 1
ATOM 1460 C CA . GLU A 1 188 ? 6.247 18.356 -17.489 1.00 69.88 188 GLU A CA 1
ATOM 1461 C C . GLU A 1 188 ? 4.714 18.193 -17.499 1.00 69.88 188 GLU A C 1
ATOM 1463 O O . GLU A 1 188 ? 4.007 18.871 -18.244 1.00 69.88 188 GLU A O 1
ATOM 1468 N N . GLY A 1 189 ? 4.206 17.278 -16.668 1.00 69.25 189 GLY A N 1
ATOM 1469 C CA . GLY A 1 189 ? 2.778 16.960 -16.576 1.00 69.25 189 GLY A CA 1
ATOM 1470 C C . GLY A 1 189 ? 2.336 15.701 -17.324 1.00 69.25 189 GLY A C 1
ATOM 1471 O O . GLY A 1 189 ? 1.157 15.361 -17.225 1.00 69.25 189 GLY A O 1
ATOM 1472 N N . ASP A 1 190 ? 3.242 14.987 -17.999 1.00 77.62 190 ASP A N 1
ATOM 1473 C CA . ASP A 1 190 ? 2.938 13.662 -18.543 1.00 77.62 190 ASP A CA 1
ATOM 1474 C C . ASP A 1 190 ? 2.683 12.676 -17.391 1.00 77.62 190 ASP A C 1
ATOM 1476 O O . ASP A 1 190 ? 3.498 12.499 -16.473 1.00 77.62 190 ASP A O 1
ATOM 1480 N N . ILE A 1 191 ? 1.499 12.063 -17.418 1.00 78.56 191 ILE A N 1
ATOM 1481 C CA . ILE A 1 191 ? 1.042 11.064 -16.453 1.00 78.56 191 ILE A CA 1
ATOM 1482 C C . ILE A 1 191 ? 0.660 9.813 -17.256 1.00 78.56 191 ILE A C 1
ATOM 1484 O O . ILE A 1 191 ? -0.306 9.881 -18.019 1.00 78.56 191 ILE A O 1
ATOM 1488 N N . PRO A 1 192 ? 1.373 8.685 -17.093 1.00 79.38 192 PRO A N 1
ATOM 1489 C CA . PRO A 1 192 ? 1.031 7.430 -17.759 1.00 79.38 192 PRO A CA 1
ATOM 1490 C C . PRO A 1 192 ? -0.385 6.958 -17.407 1.00 79.38 192 PRO A C 1
ATOM 1492 O O . PRO A 1 192 ? -0.838 7.148 -16.272 1.00 79.38 192 PRO A O 1
ATOM 1495 N N . GLU A 1 193 ? -1.067 6.300 -18.350 1.00 75.50 193 GLU A N 1
ATOM 1496 C CA . GLU A 1 193 ? -2.437 5.795 -18.148 1.00 75.50 193 GLU A CA 1
ATOM 1497 C C . GLU A 1 193 ? -2.540 4.833 -16.949 1.00 75.50 193 GLU A C 1
ATOM 1499 O O . GLU A 1 193 ? -3.511 4.909 -16.203 1.00 75.50 193 GLU A O 1
ATOM 1504 N N . ASP A 1 194 ? -1.504 4.027 -16.689 1.00 78.50 194 ASP A N 1
ATOM 1505 C CA . ASP A 1 194 ? -1.457 3.051 -15.586 1.00 78.50 194 ASP A CA 1
ATOM 1506 C C . ASP A 1 194 ? -0.895 3.622 -14.264 1.00 78.50 194 ASP A C 1
ATOM 1508 O O . ASP A 1 194 ? -0.562 2.891 -13.330 1.00 78.50 194 ASP A O 1
ATOM 1512 N N . SER A 1 195 ? -0.772 4.948 -14.149 1.00 83.31 195 SER A N 1
ATOM 1513 C CA . SER A 1 195 ? -0.207 5.617 -12.962 1.00 83.31 195 SER A CA 1
ATOM 1514 C C . SER A 1 195 ? -1.035 5.469 -11.675 1.00 83.31 195 SER A C 1
ATOM 1516 O O . SER A 1 195 ? -0.555 5.809 -10.588 1.00 83.31 195 SER A O 1
ATOM 1518 N N . ASP A 1 196 ? -2.271 4.979 -11.766 1.00 82.31 196 ASP A N 1
ATOM 1519 C CA . ASP A 1 196 ? -3.157 4.712 -10.632 1.00 82.31 196 ASP A CA 1
ATOM 1520 C C . ASP A 1 196 ? -3.120 3.250 -10.145 1.00 82.31 196 ASP A C 1
ATOM 1522 O O . ASP A 1 196 ? -3.647 2.961 -9.057 1.00 82.31 196 ASP A O 1
ATOM 1526 N N . GLN A 1 197 ? -2.455 2.359 -10.894 1.00 87.62 197 GLN A N 1
ATOM 1527 C CA . GLN A 1 197 ? -2.234 0.951 -10.562 1.00 87.62 197 GLN A CA 1
ATOM 1528 C C . GLN A 1 197 ? -1.090 0.802 -9.552 1.00 87.62 197 GLN A C 1
ATOM 1530 O O . GLN A 1 197 ? 0.032 0.430 -9.881 1.00 87.62 197 GLN A O 1
ATOM 1535 N N . LEU A 1 198 ? -1.369 1.133 -8.292 1.00 88.31 198 LEU A N 1
ATOM 1536 C CA . LEU A 1 198 ? -0.376 1.059 -7.213 1.00 88.31 198 LEU A CA 1
ATOM 1537 C C . LEU A 1 198 ? -0.299 -0.296 -6.507 1.00 88.31 198 LEU A C 1
ATOM 1539 O O . LEU A 1 198 ? 0.664 -0.529 -5.779 1.00 88.31 198 LEU A O 1
ATOM 1543 N N . SER A 1 199 ? -1.295 -1.167 -6.683 1.00 90.88 199 SER A N 1
ATOM 1544 C CA . SER A 1 199 ? -1.182 -2.540 -6.193 1.00 90.88 199 SER A CA 1
ATOM 1545 C C . SER A 1 199 ? -0.125 -3.268 -7.017 1.00 90.88 199 SER A C 1
ATOM 1547 O O . SER A 1 199 ? -0.251 -3.307 -8.239 1.00 90.88 199 SER A O 1
ATOM 1549 N N . CYS A 1 200 ? 0.908 -3.788 -6.365 1.00 89.56 200 CYS A N 1
ATOM 1550 C CA . CYS A 1 200 ? 2.074 -4.351 -7.019 1.00 89.56 200 CYS A CA 1
ATOM 1551 C C . CYS A 1 200 ? 2.654 -5.522 -6.228 1.00 89.56 200 CYS A C 1
ATOM 1553 O O . CYS A 1 200 ? 3.035 -5.358 -5.070 1.00 89.56 200 CYS A O 1
ATOM 1555 N N . ASP A 1 201 ? 2.753 -6.664 -6.899 1.00 86.56 201 ASP A N 1
ATOM 1556 C CA . ASP A 1 201 ? 3.487 -7.863 -6.474 1.00 86.56 201 ASP A CA 1
ATOM 1557 C C . ASP A 1 201 ? 4.953 -7.843 -6.946 1.00 86.56 201 ASP A C 1
ATOM 1559 O O . ASP A 1 201 ? 5.707 -8.762 -6.686 1.00 86.56 201 ASP A O 1
ATOM 1563 N N . PHE A 1 202 ? 5.352 -6.809 -7.697 1.00 89.56 202 PHE A N 1
ATOM 1564 C CA . PHE A 1 202 ? 6.676 -6.629 -8.295 1.00 89.56 202 PHE A CA 1
ATOM 1565 C C . PHE A 1 202 ? 7.173 -7.758 -9.215 1.00 89.56 202 PHE A C 1
ATOM 1567 O O . PHE A 1 202 ? 8.323 -7.707 -9.658 1.00 89.56 202 PHE A O 1
ATOM 1574 N N . GLU A 1 203 ? 6.328 -8.710 -9.618 1.00 85.31 203 GLU A N 1
ATOM 1575 C CA . GLU A 1 203 ? 6.741 -9.888 -10.397 1.00 85.31 203 GLU A CA 1
ATOM 1576 C C . GLU A 1 203 ? 7.102 -9.559 -11.846 1.00 85.31 203 GLU A C 1
ATOM 1578 O O . GLU A 1 203 ? 8.064 -10.085 -12.419 1.00 85.31 203 GLU A O 1
ATOM 1583 N N . SER A 1 204 ? 6.359 -8.634 -12.451 1.00 82.19 204 SER A N 1
ATOM 1584 C CA . SER A 1 204 ? 6.543 -8.248 -13.853 1.00 82.19 204 SER A CA 1
ATOM 1585 C C . SER A 1 204 ? 7.215 -6.884 -14.019 1.00 82.19 204 SER A C 1
ATOM 1587 O O . SER A 1 204 ? 8.036 -6.703 -14.920 1.00 82.19 204 SER A O 1
ATOM 1589 N N . ASN A 1 205 ? 6.880 -5.917 -13.162 1.00 84.00 205 ASN A N 1
ATOM 1590 C CA . ASN A 1 205 ? 7.347 -4.534 -13.236 1.00 84.00 205 ASN A CA 1
ATOM 1591 C C . ASN A 1 205 ? 7.170 -3.815 -11.878 1.00 84.00 205 ASN A C 1
ATOM 1593 O O . ASN A 1 205 ? 6.914 -4.452 -10.866 1.00 84.00 205 ASN A O 1
ATOM 1597 N N . MET A 1 206 ? 7.345 -2.489 -11.839 1.00 86.44 206 MET A N 1
ATOM 1598 C CA . MET A 1 206 ? 7.148 -1.663 -10.630 1.00 86.44 206 MET A CA 1
ATOM 1599 C C . MET A 1 206 ? 5.738 -1.052 -10.532 1.00 86.44 206 MET A C 1
ATOM 1601 O O . MET A 1 206 ? 5.499 -0.184 -9.697 1.00 86.44 206 MET A O 1
ATOM 1605 N N . CYS A 1 207 ? 4.808 -1.466 -11.391 1.00 90.19 207 CYS A N 1
ATOM 1606 C CA . CYS A 1 207 ? 3.451 -0.936 -11.499 1.00 90.19 207 CYS A CA 1
ATOM 1607 C C . CYS A 1 207 ? 3.454 0.607 -11.563 1.00 90.19 207 CYS A C 1
ATOM 1609 O O . CYS A 1 207 ? 4.301 1.206 -12.233 1.00 90.19 207 CYS A O 1
ATOM 1611 N N . GLY A 1 208 ? 2.550 1.268 -10.840 1.00 88.81 208 GLY A N 1
ATOM 1612 C CA . GLY A 1 208 ? 2.522 2.719 -10.660 1.00 88.81 208 GLY A CA 1
ATOM 1613 C C . GLY A 1 208 ? 3.527 3.264 -9.630 1.00 88.81 208 GLY A C 1
ATOM 1614 O O . GLY A 1 208 ? 3.285 4.336 -9.071 1.00 88.81 208 GLY A O 1
ATOM 1615 N N . TRP A 1 209 ? 4.628 2.559 -9.350 1.00 90.50 209 TRP A N 1
ATOM 1616 C CA . TRP A 1 209 ? 5.719 3.041 -8.500 1.00 90.50 209 TRP A CA 1
ATOM 1617 C C . TRP A 1 209 ? 6.936 3.493 -9.321 1.00 90.50 209 TRP A C 1
ATOM 1619 O O . TRP A 1 209 ? 7.308 2.918 -10.351 1.00 90.50 209 TRP A O 1
ATOM 1629 N N . TYR A 1 210 ? 7.564 4.573 -8.859 1.00 87.56 210 TYR A N 1
ATOM 1630 C CA . TYR A 1 210 ? 8.602 5.309 -9.573 1.00 87.56 210 TYR A CA 1
ATOM 1631 C C . TYR A 1 210 ? 9.795 5.546 -8.654 1.00 87.56 210 TYR A C 1
ATOM 1633 O O . TYR A 1 210 ? 9.637 6.048 -7.544 1.00 87.56 210 TYR A O 1
ATOM 1641 N N . ILE A 1 211 ? 10.996 5.190 -9.104 1.00 84.50 211 ILE A N 1
ATOM 1642 C CA . ILE A 1 211 ? 12.213 5.414 -8.322 1.00 84.50 211 ILE A CA 1
ATOM 1643 C C . ILE A 1 211 ? 12.581 6.899 -8.376 1.00 84.50 211 ILE A C 1
ATOM 1645 O O . ILE A 1 211 ? 12.610 7.499 -9.452 1.00 84.50 211 ILE A O 1
ATOM 1649 N N . ASP A 1 212 ? 12.873 7.485 -7.218 1.00 83.00 212 ASP A N 1
ATOM 1650 C CA . ASP A 1 212 ? 13.437 8.826 -7.123 1.00 83.00 212 ASP A CA 1
ATOM 1651 C C . ASP A 1 212 ? 14.923 8.807 -7.493 1.00 83.00 212 ASP A C 1
ATOM 1653 O O . ASP A 1 212 ? 15.780 8.496 -6.668 1.00 83.00 212 ASP A O 1
ATOM 1657 N N . GLN A 1 213 ? 15.230 9.154 -8.742 1.00 74.94 213 GLN A N 1
ATOM 1658 C CA . GLN A 1 213 ? 16.603 9.201 -9.259 1.00 74.94 213 GLN A CA 1
ATOM 1659 C C . GLN A 1 213 ? 17.443 10.339 -8.650 1.00 74.94 213 GLN A C 1
ATOM 1661 O O . GLN A 1 213 ? 18.647 10.406 -8.884 1.00 74.94 213 GLN A O 1
ATOM 1666 N N . SER A 1 214 ? 16.830 11.243 -7.874 1.00 68.06 214 SER A N 1
ATOM 1667 C CA . SER A 1 214 ? 17.552 12.285 -7.131 1.00 68.06 214 SER A CA 1
ATOM 1668 C C . SER A 1 214 ? 18.031 11.829 -5.747 1.00 68.06 214 SER A C 1
ATOM 1670 O O . SER A 1 214 ? 18.796 12.543 -5.094 1.00 68.06 214 SER A O 1
ATOM 1672 N N . ALA A 1 215 ? 17.590 10.652 -5.288 1.00 71.50 215 ALA A N 1
ATOM 1673 C CA . ALA A 1 215 ? 17.997 10.085 -4.012 1.00 71.50 215 ALA A CA 1
ATOM 1674 C C . ALA A 1 215 ? 19.430 9.521 -4.073 1.00 71.50 215 ALA A C 1
ATOM 1676 O O . ALA A 1 215 ? 19.960 9.201 -5.134 1.00 71.50 215 ALA A O 1
ATOM 1677 N N . SER A 1 216 ? 20.077 9.399 -2.911 1.00 71.56 216 SER A N 1
ATOM 1678 C CA . SER A 1 216 ? 21.472 8.923 -2.827 1.00 71.56 216 SER A CA 1
ATOM 1679 C C . SER A 1 216 ? 21.620 7.420 -3.083 1.00 71.56 216 SER A C 1
ATOM 1681 O O . SER A 1 216 ? 22.713 6.953 -3.402 1.00 71.56 216 SER A O 1
ATOM 1683 N N . LEU A 1 217 ? 20.524 6.672 -2.959 1.00 74.81 217 LEU A N 1
ATOM 1684 C CA . LEU A 1 217 ? 20.415 5.261 -3.292 1.00 74.81 217 LEU A CA 1
ATOM 1685 C C . LEU A 1 217 ? 19.179 5.011 -4.160 1.00 74.81 217 LEU A C 1
ATOM 1687 O O . LEU A 1 217 ? 18.187 5.737 -4.100 1.00 74.81 217 LEU A O 1
ATOM 1691 N N . ILE A 1 218 ? 19.240 3.936 -4.941 1.00 78.81 218 ILE A N 1
ATOM 1692 C CA . ILE A 1 218 ? 18.214 3.539 -5.906 1.00 78.81 218 ILE A CA 1
ATOM 1693 C C . ILE A 1 218 ? 17.633 2.201 -5.443 1.00 78.81 218 ILE A C 1
ATOM 1695 O O . ILE A 1 218 ? 18.381 1.282 -5.110 1.00 78.81 218 ILE A O 1
ATOM 1699 N N . TRP A 1 219 ? 16.303 2.096 -5.413 1.00 86.19 219 TRP A N 1
ATOM 1700 C CA . TRP A 1 219 ? 15.613 0.830 -5.164 1.00 86.19 219 TRP A CA 1
ATOM 1701 C C . TRP A 1 219 ? 15.854 -0.147 -6.320 1.00 86.19 219 TRP A C 1
ATOM 1703 O O . TRP A 1 219 ? 15.663 0.205 -7.483 1.00 86.19 219 TRP A O 1
ATOM 1713 N N . GLU A 1 220 ? 16.220 -1.388 -6.013 1.00 83.81 220 GLU A N 1
ATOM 1714 C CA . GLU A 1 220 ? 16.468 -2.428 -7.011 1.00 83.81 220 GLU A CA 1
ATOM 1715 C C . GLU A 1 220 ? 15.394 -3.514 -6.949 1.00 83.81 220 GLU A C 1
ATOM 1717 O O . GLU A 1 220 ? 15.024 -3.968 -5.872 1.00 83.81 220 GLU A O 1
ATOM 1722 N N . ARG A 1 221 ? 14.924 -3.984 -8.107 1.00 86.00 221 ARG A N 1
ATOM 1723 C CA . ARG A 1 221 ? 14.085 -5.184 -8.180 1.00 86.00 221 ARG A CA 1
ATOM 1724 C C . ARG A 1 221 ? 14.982 -6.422 -8.158 1.00 86.00 221 ARG A C 1
ATOM 1726 O O . ARG A 1 221 ? 15.873 -6.547 -9.003 1.00 86.00 221 ARG A O 1
ATOM 1733 N N . SER A 1 222 ? 14.765 -7.324 -7.209 1.00 80.25 222 SER A N 1
ATOM 1734 C CA . SER A 1 222 ? 15.599 -8.509 -6.978 1.00 80.25 222 SER A CA 1
ATOM 1735 C C . SER A 1 222 ? 14.733 -9.749 -6.783 1.00 80.25 222 SER A C 1
ATOM 1737 O O . SER A 1 222 ? 13.613 -9.635 -6.313 1.00 80.25 222 SER A O 1
ATOM 1739 N N . ASN A 1 223 ? 15.261 -10.921 -7.130 1.00 73.75 223 ASN A N 1
ATOM 1740 C CA . ASN A 1 223 ? 14.639 -12.229 -6.892 1.00 73.75 223 ASN A CA 1
ATOM 1741 C C . ASN A 1 223 ? 15.502 -13.128 -5.986 1.00 73.75 223 ASN A C 1
ATOM 1743 O O . ASN A 1 223 ? 15.452 -14.352 -6.072 1.00 73.75 223 ASN A O 1
ATOM 1747 N N . GLY A 1 224 ? 16.404 -12.527 -5.204 1.00 65.19 224 GLY A N 1
ATOM 1748 C CA . GLY A 1 224 ? 17.299 -13.246 -4.290 1.00 65.19 224 GLY A CA 1
ATOM 1749 C C . GLY A 1 224 ? 18.442 -14.043 -4.946 1.00 65.19 224 GLY A C 1
ATOM 1750 O O . GLY A 1 224 ? 19.309 -14.533 -4.233 1.00 65.19 224 GLY A O 1
ATOM 1751 N N . GLN A 1 225 ? 18.511 -14.152 -6.283 1.00 59.12 225 GLN A N 1
ATOM 1752 C CA . GLN A 1 225 ? 19.468 -15.034 -6.982 1.00 59.12 225 GLN A CA 1
ATOM 1753 C C . GLN A 1 225 ? 20.814 -14.389 -7.378 1.00 59.12 225 GLN A C 1
ATOM 1755 O O . GLN A 1 225 ? 21.611 -15.027 -8.068 1.00 59.12 225 GLN A O 1
ATOM 1760 N N . LYS A 1 226 ? 21.112 -13.136 -6.997 1.00 52.00 226 LYS A N 1
ATOM 1761 C CA . LYS A 1 226 ? 22.373 -12.475 -7.400 1.00 52.00 226 LYS A CA 1
ATOM 1762 C C . LYS A 1 226 ? 23.589 -13.036 -6.623 1.00 52.00 226 LYS A C 1
ATOM 1764 O O . LYS A 1 226 ? 23.622 -12.912 -5.401 1.00 52.00 226 LYS A O 1
ATOM 1769 N N . PRO A 1 227 ? 24.636 -13.554 -7.301 1.00 39.12 227 PRO A N 1
ATOM 1770 C CA . PRO A 1 227 ? 25.848 -14.068 -6.667 1.00 39.12 227 PRO A CA 1
ATOM 1771 C C . PRO A 1 227 ? 26.944 -12.991 -6.608 1.00 39.12 227 PRO A C 1
ATOM 1773 O O . PRO A 1 227 ? 27.957 -13.079 -7.300 1.00 39.12 227 PRO A O 1
ATOM 1776 N N . SER A 1 228 ? 26.762 -11.949 -5.798 1.00 40.88 228 SER A N 1
ATOM 1777 C CA . SER A 1 228 ? 27.824 -10.958 -5.570 1.00 40.88 228 SER A CA 1
ATOM 1778 C C . SER A 1 228 ? 27.940 -10.616 -4.089 1.00 40.88 228 SER A C 1
ATOM 1780 O O . SER A 1 228 ? 27.292 -9.691 -3.617 1.00 40.88 228 SER A O 1
ATOM 1782 N N . TYR A 1 229 ? 28.753 -11.415 -3.388 1.00 39.69 229 TYR A N 1
ATOM 1783 C CA . TYR A 1 229 ? 29.449 -11.116 -2.129 1.00 39.69 229 TYR A CA 1
ATOM 1784 C C . TYR A 1 229 ? 28.765 -10.107 -1.190 1.00 39.69 229 TYR A C 1
ATOM 1786 O O . TYR A 1 229 ? 29.243 -8.990 -1.031 1.00 39.69 229 TYR A O 1
ATOM 1794 N N . ASP A 1 230 ? 27.640 -10.522 -0.611 1.00 46.25 230 ASP A N 1
ATOM 1795 C CA . ASP A 1 230 ? 27.197 -10.321 0.779 1.00 46.25 230 ASP A CA 1
ATOM 1796 C C . ASP A 1 230 ? 25.675 -10.548 0.788 1.00 46.25 230 ASP A C 1
ATOM 1798 O O . ASP A 1 230 ? 24.897 -9.719 0.316 1.00 46.25 230 ASP A O 1
ATOM 1802 N N . ASN A 1 231 ? 25.246 -11.720 1.267 1.00 48.12 231 ASN A N 1
ATOM 1803 C CA . ASN A 1 231 ? 23.840 -12.104 1.421 1.00 48.12 231 ASN A CA 1
ATOM 1804 C C . ASN A 1 231 ? 23.130 -11.155 2.397 1.00 48.12 231 ASN A C 1
ATOM 1806 O O . ASN A 1 231 ? 23.080 -11.442 3.590 1.00 48.12 231 ASN A O 1
ATOM 1810 N N . GLN A 1 232 ? 22.606 -10.026 1.922 1.00 55.12 232 GLN A N 1
ATOM 1811 C CA . GLN A 1 232 ? 21.969 -9.060 2.822 1.00 55.12 232 GLN A CA 1
ATOM 1812 C C . GLN A 1 232 ? 20.467 -8.902 2.608 1.00 55.12 232 GLN A C 1
ATOM 1814 O O . GLN A 1 232 ? 19.839 -8.319 3.476 1.00 55.12 232 GLN A O 1
ATOM 1819 N N . GLY A 1 233 ? 19.867 -9.444 1.540 1.00 53.56 233 GLY A N 1
ATOM 1820 C CA . GLY A 1 233 ? 18.413 -9.415 1.307 1.00 53.56 233 GLY A CA 1
ATOM 1821 C C . GLY A 1 233 ? 17.684 -10.733 1.570 1.00 53.56 233 GLY A C 1
ATOM 1822 O O . GLY A 1 233 ? 18.341 -11.765 1.701 1.00 53.56 233 GLY A O 1
ATOM 1823 N N . PRO A 1 234 ? 16.337 -10.721 1.617 1.00 48.12 234 PRO A N 1
ATOM 1824 C CA . PRO A 1 234 ? 15.536 -11.939 1.730 1.00 48.12 234 PRO A CA 1
ATOM 1825 C C . PRO A 1 234 ? 15.908 -12.934 0.625 1.00 48.12 234 PRO A C 1
ATOM 1827 O O . PRO A 1 234 ? 15.962 -12.562 -0.542 1.00 48.12 234 PRO A O 1
ATOM 1830 N N . GLY A 1 235 ? 16.169 -14.197 0.970 1.00 50.91 235 GLY A N 1
ATOM 1831 C CA . GLY A 1 235 ? 16.466 -15.247 -0.018 1.00 50.91 235 GLY A CA 1
ATOM 1832 C C . GLY A 1 235 ? 15.235 -15.762 -0.778 1.00 50.91 235 GLY A C 1
ATOM 1833 O O . GLY A 1 235 ? 15.371 -16.650 -1.613 1.00 50.91 235 GLY A O 1
ATOM 1834 N N . TYR A 1 236 ? 14.050 -15.241 -0.454 1.00 51.44 236 TYR A N 1
ATOM 1835 C CA . TYR A 1 236 ? 12.745 -15.633 -0.978 1.00 51.44 236 TYR A CA 1
ATOM 1836 C C . TYR A 1 236 ? 11.810 -14.408 -0.986 1.00 51.44 236 TYR A C 1
ATOM 1838 O O . TYR A 1 236 ? 11.876 -13.582 -0.069 1.00 51.44 236 TYR A O 1
ATOM 1846 N N . ASP A 1 237 ? 10.967 -14.276 -2.010 1.00 43.25 237 ASP A N 1
ATOM 1847 C CA . ASP A 1 237 ? 9.847 -13.318 -2.052 1.00 43.25 237 ASP A CA 1
ATOM 1848 C C . ASP A 1 237 ? 8.690 -13.803 -1.165 1.00 43.25 237 ASP A C 1
ATOM 1850 O O . ASP A 1 237 ? 8.616 -14.979 -0.788 1.00 43.25 237 ASP A O 1
ATOM 1854 N N . GLN A 1 238 ? 7.763 -12.904 -0.842 1.00 44.09 238 GLN A N 1
ATOM 1855 C CA . GLN A 1 238 ? 6.594 -13.255 -0.040 1.00 44.09 238 GLN A CA 1
ATOM 1856 C C . GLN A 1 238 ? 5.477 -13.891 -0.885 1.00 44.09 238 GLN A C 1
ATOM 1858 O O . GLN A 1 238 ? 4.697 -14.695 -0.368 1.00 44.09 238 GLN A O 1
ATOM 1863 N N . THR A 1 239 ? 5.391 -13.551 -2.170 1.00 41.59 239 THR A N 1
ATOM 1864 C CA . THR A 1 239 ? 4.296 -13.954 -3.065 1.00 41.59 239 THR A CA 1
ATOM 1865 C C . THR A 1 239 ? 4.341 -15.441 -3.425 1.00 41.59 239 THR A C 1
ATOM 1867 O O . THR A 1 239 ? 3.312 -16.123 -3.400 1.00 41.59 239 THR A O 1
ATOM 1870 N N . THR A 1 240 ? 5.524 -15.976 -3.745 1.00 41.53 240 THR A N 1
ATOM 1871 C CA . THR A 1 240 ? 5.676 -17.340 -4.289 1.00 41.53 240 THR A CA 1
ATOM 1872 C C . THR A 1 240 ? 6.780 -18.185 -3.645 1.00 41.53 240 THR A C 1
ATOM 1874 O O . THR A 1 240 ? 6.812 -19.400 -3.854 1.00 41.53 240 THR A O 1
ATOM 1877 N N . GLY A 1 241 ? 7.682 -17.580 -2.873 1.00 51.88 241 GLY A N 1
ATOM 1878 C CA . GLY A 1 241 ? 8.931 -18.181 -2.398 1.00 51.88 241 GLY A CA 1
ATOM 1879 C C . GLY A 1 241 ? 10.076 -18.228 -3.434 1.00 51.88 241 GLY A C 1
ATOM 1880 O O . GLY A 1 241 ? 11.155 -18.718 -3.098 1.00 51.88 241 GLY A O 1
ATOM 1881 N N . SER A 1 242 ? 9.871 -17.756 -4.676 1.00 56.56 242 SER A N 1
ATOM 1882 C CA . SER A 1 242 ? 10.882 -17.647 -5.750 1.00 56.56 242 SER A CA 1
ATOM 1883 C C . SER A 1 242 ? 10.705 -16.474 -6.755 1.00 56.56 242 SER A C 1
ATOM 1885 O O . SER A 1 242 ? 11.250 -16.525 -7.860 1.00 56.56 242 SER A O 1
ATOM 1887 N N . GLY A 1 243 ? 9.949 -15.438 -6.397 1.00 67.81 243 GLY A N 1
ATOM 1888 C CA . GLY A 1 243 ? 9.579 -14.273 -7.219 1.00 67.81 243 GLY A CA 1
ATOM 1889 C C . GLY A 1 243 ? 10.420 -13.012 -6.983 1.00 67.81 243 GLY A C 1
ATOM 1890 O O . GLY A 1 243 ? 11.562 -13.092 -6.520 1.00 67.81 243 GLY A O 1
ATOM 1891 N N . TYR A 1 244 ? 9.893 -11.844 -7.353 1.00 81.38 244 TYR A N 1
ATOM 1892 C CA . TYR A 1 244 ? 10.607 -10.563 -7.333 1.00 81.38 244 TYR A CA 1
ATOM 1893 C C . TYR A 1 244 ? 10.053 -9.593 -6.291 1.00 81.38 244 TYR A C 1
ATOM 1895 O O . TYR A 1 244 ? 8.858 -9.408 -6.170 1.00 81.38 244 TYR A O 1
ATOM 1903 N N . TYR A 1 245 ? 10.944 -8.856 -5.634 1.00 86.56 245 TYR A N 1
ATOM 1904 C CA . TYR A 1 245 ? 10.608 -7.822 -4.656 1.00 86.56 245 TYR A CA 1
ATOM 1905 C C . TYR A 1 245 ? 11.481 -6.578 -4.859 1.00 86.56 245 TYR A C 1
ATOM 1907 O O . TYR A 1 245 ? 12.515 -6.617 -5.540 1.00 86.56 245 TYR A O 1
ATOM 1915 N N . MET A 1 246 ? 11.082 -5.454 -4.261 1.00 90.19 246 MET A N 1
ATOM 1916 C CA . MET A 1 246 ? 11.911 -4.248 -4.230 1.00 90.19 246 MET A CA 1
ATOM 1917 C C . MET A 1 246 ? 12.859 -4.300 -3.040 1.00 90.19 246 MET A C 1
ATOM 1919 O O . MET A 1 246 ? 12.468 -4.641 -1.929 1.00 90.19 246 MET A O 1
ATOM 1923 N N . PHE A 1 247 ? 14.116 -3.947 -3.264 1.00 88.19 247 PHE A N 1
ATOM 1924 C CA . PHE A 1 247 ? 15.204 -4.174 -2.330 1.00 88.19 247 PHE A CA 1
ATOM 1925 C C . PHE A 1 247 ? 16.180 -3.005 -2.301 1.00 88.19 247 PHE A C 1
ATOM 1927 O O . PHE A 1 247 ? 16.473 -2.378 -3.321 1.00 88.19 247 PHE A O 1
ATOM 1934 N N . ILE A 1 248 ? 16.746 -2.775 -1.124 1.00 85.44 248 ILE A N 1
ATOM 1935 C CA . ILE A 1 248 ? 17.913 -1.938 -0.924 1.00 85.44 248 ILE A CA 1
ATOM 1936 C C . ILE A 1 248 ? 18.819 -2.567 0.134 1.00 85.44 248 ILE A C 1
ATOM 1938 O O . ILE A 1 248 ? 18.367 -2.948 1.211 1.00 85.44 248 ILE A O 1
ATOM 1942 N N . GLY A 1 249 ? 20.108 -2.679 -0.174 1.00 77.19 249 GLY A N 1
ATOM 1943 C CA . GLY A 1 249 ? 21.126 -3.210 0.731 1.00 77.19 249 GLY A CA 1
ATOM 1944 C C . GLY A 1 249 ? 22.239 -2.199 0.958 1.00 77.19 249 GLY A C 1
ATOM 1945 O O . GLY A 1 249 ? 22.488 -1.335 0.111 1.00 77.19 249 GLY A O 1
ATOM 1946 N N . THR A 1 250 ? 22.922 -2.303 2.092 1.00 70.50 250 THR A N 1
ATOM 1947 C CA . THR A 1 250 ? 24.128 -1.517 2.347 1.00 70.50 250 THR A CA 1
ATOM 1948 C C . THR A 1 250 ? 25.262 -1.970 1.420 1.00 70.50 250 THR A C 1
ATOM 1950 O O . THR A 1 250 ? 25.470 -3.157 1.175 1.00 70.50 250 THR A O 1
ATOM 1953 N N . LYS A 1 251 ? 26.019 -1.014 0.870 1.00 66.31 251 LYS A N 1
ATOM 1954 C CA . LYS A 1 251 ? 27.258 -1.296 0.126 1.00 66.31 251 LYS A CA 1
ATOM 1955 C C . LYS A 1 251 ? 28.452 -1.067 1.057 1.00 66.31 251 LYS A C 1
ATOM 1957 O O . LYS A 1 251 ? 28.463 -0.079 1.799 1.00 66.31 251 LYS A O 1
ATOM 1962 N N . ARG A 1 252 ? 29.483 -1.923 1.025 1.00 52.34 252 ARG A N 1
ATOM 1963 C CA . ARG A 1 252 ? 30.727 -1.665 1.782 1.00 52.34 252 ARG A CA 1
ATOM 1964 C C . ARG A 1 252 ? 31.293 -0.302 1.355 1.00 52.34 252 ARG A C 1
ATOM 1966 O O . ARG A 1 252 ? 31.427 -0.053 0.161 1.00 52.34 252 ARG A O 1
ATOM 1973 N N . ASN A 1 253 ? 31.607 0.562 2.324 1.00 52.72 253 ASN A N 1
ATOM 1974 C CA . ASN A 1 253 ? 32.037 1.969 2.168 1.00 52.72 253 ASN A CA 1
ATOM 1975 C C . ASN A 1 253 ? 30.930 3.024 1.945 1.00 52.72 253 ASN A C 1
ATOM 1977 O O . ASN A 1 253 ? 31.226 4.138 1.510 1.00 52.72 253 ASN A O 1
ATOM 1981 N N . SER A 1 254 ? 29.671 2.723 2.271 1.00 52.59 254 SER A N 1
ATOM 1982 C CA . SER A 1 254 ? 28.586 3.718 2.235 1.00 52.59 254 SER A CA 1
ATOM 1983 C C . SER A 1 254 ? 28.735 4.765 3.351 1.00 52.59 254 SER A C 1
ATOM 1985 O O . SER A 1 254 ? 29.006 4.420 4.500 1.00 52.59 254 SER A O 1
ATOM 1987 N N . SER A 1 255 ? 28.560 6.052 3.028 1.00 54.69 255 SER A N 1
ATOM 1988 C CA . SER A 1 255 ? 28.507 7.128 4.032 1.00 54.69 255 SER A CA 1
ATOM 1989 C C . SER A 1 255 ? 27.266 6.984 4.932 1.00 54.69 255 SER A C 1
ATOM 1991 O O . SER A 1 255 ? 26.237 6.503 4.457 1.00 54.69 255 SER A O 1
ATOM 1993 N N . PRO A 1 256 ? 27.311 7.420 6.204 1.00 53.59 256 PRO A N 1
ATOM 1994 C CA . PRO A 1 256 ? 26.143 7.361 7.082 1.00 53.59 256 PRO A CA 1
ATOM 1995 C C . PRO A 1 256 ? 24.989 8.245 6.565 1.00 53.59 256 PRO A C 1
ATOM 1997 O O . PRO A 1 256 ? 25.218 9.373 6.132 1.00 53.59 256 PRO A O 1
ATOM 2000 N N . SER A 1 257 ? 23.749 7.739 6.661 1.00 59.56 257 SER A N 1
ATOM 2001 C CA . SER A 1 257 ? 22.481 8.412 6.309 1.00 59.56 257 SER A CA 1
ATOM 2002 C C . SER A 1 257 ? 22.165 8.564 4.810 1.00 59.56 257 SER A C 1
ATOM 2004 O O . SER A 1 257 ? 21.665 9.605 4.372 1.00 59.56 257 SER A O 1
ATOM 2006 N N . GLN A 1 258 ? 22.392 7.516 4.020 1.00 72.56 258 GLN A N 1
ATOM 2007 C CA . GLN A 1 258 ? 21.890 7.447 2.645 1.00 72.56 258 GLN A CA 1
ATOM 2008 C C . GLN A 1 258 ? 20.394 7.100 2.597 1.00 72.56 258 GLN A C 1
ATOM 2010 O O . GLN A 1 258 ? 19.876 6.395 3.464 1.00 72.56 258 GLN A O 1
ATOM 2015 N N . THR A 1 259 ? 19.701 7.582 1.569 1.00 85.44 259 THR A N 1
ATOM 2016 C CA . THR A 1 259 ? 18.253 7.441 1.391 1.00 85.44 259 THR A CA 1
ATOM 2017 C C . THR A 1 259 ? 17.896 6.980 -0.017 1.00 85.44 259 THR A C 1
ATOM 2019 O O . THR A 1 259 ? 18.523 7.402 -0.988 1.00 85.44 259 THR A O 1
ATOM 2022 N N . ALA A 1 260 ? 16.855 6.155 -0.124 1.00 88.00 260 ALA A N 1
ATOM 2023 C CA . ALA A 1 260 ? 16.191 5.816 -1.379 1.00 88.00 260 ALA A CA 1
ATOM 2024 C C . ALA A 1 260 ? 14.690 6.040 -1.255 1.00 88.00 260 ALA A C 1
ATOM 2026 O O . ALA A 1 260 ? 14.083 5.694 -0.238 1.00 88.00 260 ALA A O 1
ATOM 2027 N N . ARG A 1 261 ? 14.072 6.578 -2.307 1.00 91.94 261 ARG A N 1
ATOM 2028 C CA . ARG A 1 261 ? 12.632 6.843 -2.341 1.00 91.94 261 ARG A CA 1
ATOM 2029 C C . ARG A 1 261 ? 11.971 6.122 -3.512 1.00 91.94 261 ARG A C 1
ATOM 2031 O O . ARG A 1 261 ? 12.457 6.170 -4.640 1.00 91.94 261 ARG A O 1
ATOM 2038 N N . LEU A 1 262 ? 10.854 5.460 -3.226 1.00 92.44 262 LEU A N 1
ATOM 2039 C CA . LEU A 1 262 ? 9.938 4.887 -4.207 1.00 92.44 262 LEU A CA 1
ATOM 2040 C C . LEU A 1 262 ? 8.614 5.650 -4.104 1.00 92.44 262 LEU A C 1
ATOM 2042 O O . LEU A 1 262 ? 7.997 5.703 -3.044 1.00 92.44 262 LEU A O 1
ATOM 2046 N N . ILE A 1 263 ? 8.215 6.300 -5.189 1.00 92.06 263 ILE A N 1
ATOM 2047 C CA . ILE A 1 263 ? 7.248 7.400 -5.210 1.00 92.06 263 ILE A CA 1
ATOM 2048 C C . ILE A 1 263 ? 6.091 7.057 -6.156 1.00 92.06 263 ILE A C 1
ATOM 2050 O O . ILE A 1 263 ? 6.319 6.449 -7.194 1.00 92.06 263 ILE A O 1
ATOM 2054 N N . SER A 1 264 ? 4.859 7.466 -5.845 1.00 91.06 264 SER A N 1
ATOM 2055 C CA . SER A 1 264 ? 3.699 7.368 -6.751 1.00 91.06 264 SER A CA 1
ATOM 2056 C C . SER A 1 264 ? 3.436 8.674 -7.523 1.00 91.06 264 SER A C 1
ATOM 2058 O O . SER A 1 264 ? 3.967 9.728 -7.181 1.00 91.06 264 SER A O 1
ATOM 2060 N N . TYR A 1 265 ? 2.535 8.686 -8.511 1.00 87.62 265 TYR A N 1
ATOM 2061 C CA . TYR A 1 265 ? 1.864 9.946 -8.892 1.00 87.62 265 TYR A CA 1
ATOM 2062 C C . TYR A 1 265 ? 0.856 10.365 -7.804 1.00 87.62 265 TYR A C 1
ATOM 2064 O O . TYR A 1 265 ? 0.436 9.503 -7.026 1.00 87.62 265 TYR A O 1
ATOM 2072 N N . PRO A 1 266 ? 0.445 11.647 -7.710 1.00 86.56 266 PRO A N 1
ATOM 2073 C CA . PRO A 1 266 ? -0.572 12.082 -6.752 1.00 86.56 266 PRO A CA 1
ATOM 2074 C C . PRO A 1 266 ? -1.878 11.286 -6.891 1.00 86.56 266 PRO A C 1
ATOM 2076 O O . PRO A 1 266 ? -2.520 11.303 -7.938 1.00 86.56 266 PRO A O 1
ATOM 2079 N N . GLN A 1 267 ? -2.287 10.607 -5.822 1.00 83.75 267 GLN A N 1
ATOM 2080 C CA . GLN A 1 267 ? -3.481 9.768 -5.769 1.00 83.75 267 GLN A CA 1
ATOM 2081 C C . GLN A 1 267 ? -4.573 10.405 -4.919 1.00 83.75 267 GLN A C 1
ATOM 2083 O O . GLN A 1 267 ? -4.296 11.096 -3.941 1.00 83.75 267 GLN A O 1
ATOM 2088 N N . GLN A 1 268 ? -5.834 10.101 -5.229 1.00 77.88 268 GLN A N 1
ATOM 2089 C CA . GLN A 1 268 ? -6.907 10.282 -4.247 1.00 77.88 268 GLN A CA 1
ATOM 2090 C C . GLN A 1 268 ? -6.686 9.363 -3.037 1.00 77.88 268 GLN A C 1
ATOM 2092 O O . GLN A 1 268 ? -5.939 8.390 -3.120 1.00 77.88 268 GLN A O 1
ATOM 2097 N N . VAL A 1 269 ? -7.345 9.658 -1.916 1.00 67.06 269 VAL A N 1
ATOM 2098 C CA . VAL A 1 269 ? -7.188 8.885 -0.677 1.00 67.06 269 VAL A CA 1
ATOM 2099 C C . VAL A 1 269 ? -7.556 7.412 -0.914 1.00 67.06 269 VAL A C 1
ATOM 2101 O O . VAL A 1 269 ? -8.697 7.085 -1.247 1.00 67.06 269 VAL A O 1
ATOM 2104 N N . LYS A 1 270 ? -6.575 6.527 -0.730 1.00 72.00 270 LYS A N 1
ATOM 2105 C CA . LYS A 1 270 ? -6.669 5.066 -0.850 1.00 72.00 270 LYS A CA 1
ATOM 2106 C C . LYS A 1 270 ? -6.127 4.435 0.439 1.00 72.00 270 LYS A C 1
ATOM 2108 O O . LYS A 1 270 ? -5.359 5.076 1.144 1.00 72.00 270 LYS A O 1
ATOM 2113 N N . CYS A 1 271 ? -6.545 3.219 0.758 1.00 79.12 271 CYS A N 1
ATOM 2114 C CA . CYS A 1 271 ? -5.946 2.404 1.815 1.00 79.12 271 CYS A CA 1
ATOM 2115 C C . CYS A 1 271 ? -4.739 1.670 1.237 1.00 79.12 271 CYS A C 1
ATOM 2117 O O . CYS A 1 271 ? -4.796 1.262 0.076 1.00 79.12 271 CYS A O 1
ATOM 2119 N N . VAL A 1 272 ? -3.671 1.538 2.021 1.00 83.94 272 VAL A N 1
ATOM 2120 C CA . VAL A 1 272 ? -2.408 0.946 1.572 1.00 83.94 272 VAL A CA 1
ATOM 2121 C C . VAL A 1 272 ? -1.983 -0.104 2.584 1.00 83.94 272 VAL A C 1
ATOM 2123 O O . VAL A 1 272 ? -1.906 0.196 3.773 1.00 83.94 272 VAL A O 1
ATOM 2126 N N . SER A 1 273 ? -1.677 -1.304 2.111 1.00 85.12 273 SER A N 1
ATOM 2127 C CA . SER A 1 273 ? -0.968 -2.321 2.883 1.00 85.12 273 SER A CA 1
ATOM 2128 C C . SER A 1 273 ? 0.221 -2.842 2.094 1.00 85.12 273 SER A C 1
ATOM 2130 O O . SER A 1 273 ? 0.228 -2.751 0.869 1.00 85.12 273 SER A O 1
ATOM 2132 N N . PHE A 1 274 ? 1.229 -3.369 2.775 1.00 88.62 274 PHE A N 1
ATOM 2133 C CA . PHE A 1 274 ? 2.421 -3.915 2.128 1.00 88.62 274 PHE A CA 1
ATOM 2134 C C . PHE A 1 274 ? 3.160 -4.871 3.057 1.00 88.62 274 PHE A C 1
ATOM 2136 O O . PHE A 1 274 ? 3.051 -4.781 4.285 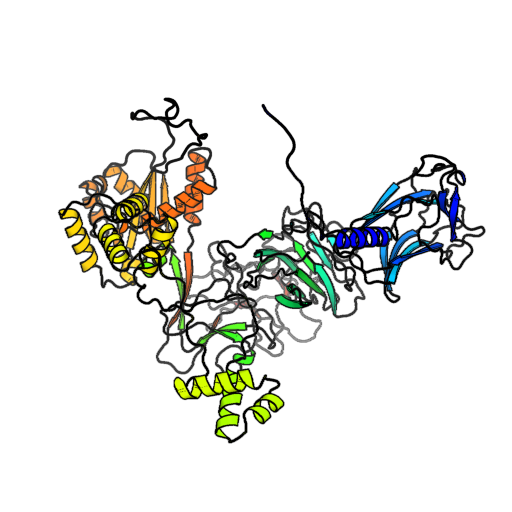1.00 88.62 274 PHE A O 1
ATOM 2143 N N . TRP A 1 275 ? 3.944 -5.762 2.463 1.00 83.62 275 TRP A N 1
ATOM 2144 C CA . TRP A 1 275 ? 4.938 -6.544 3.175 1.00 83.62 275 TRP A CA 1
ATOM 2145 C C . TRP A 1 275 ? 6.286 -5.833 3.141 1.00 83.62 275 TRP A C 1
ATOM 2147 O O . TRP A 1 275 ? 6.656 -5.190 2.160 1.00 83.62 275 TRP A O 1
ATOM 2157 N N . TYR A 1 276 ? 7.020 -5.924 4.241 1.00 85.88 276 TYR A N 1
ATOM 2158 C CA . TYR A 1 276 ? 8.348 -5.356 4.378 1.00 85.88 276 TYR A CA 1
ATOM 2159 C C . TYR A 1 276 ? 9.277 -6.324 5.098 1.00 85.88 276 TYR A C 1
ATOM 2161 O O . TYR A 1 276 ? 8.857 -7.118 5.936 1.00 85.88 276 TYR A O 1
ATOM 2169 N N . HIS A 1 277 ? 10.564 -6.228 4.806 1.00 80.31 277 HIS A N 1
ATOM 2170 C CA . HIS A 1 277 ? 11.619 -6.928 5.529 1.00 80.31 277 HIS A CA 1
ATOM 2171 C C . HIS A 1 277 ? 12.704 -5.909 5.855 1.00 80.31 277 HIS A C 1
ATOM 2173 O O . HIS A 1 277 ? 13.083 -5.116 4.999 1.00 80.31 277 HIS A O 1
ATOM 2179 N N . ILE A 1 278 ? 13.131 -5.854 7.114 1.00 77.25 278 ILE A N 1
ATOM 2180 C CA . ILE A 1 278 ? 14.190 -4.953 7.578 1.00 77.25 278 ILE A CA 1
ATOM 2181 C C . ILE A 1 278 ? 15.099 -5.791 8.459 1.00 77.25 278 ILE A C 1
ATOM 2183 O O . ILE A 1 278 ? 14.692 -6.218 9.540 1.00 77.25 278 ILE A O 1
ATOM 2187 N N . TYR A 1 279 ? 16.326 -6.032 8.021 1.00 71.12 279 TYR A N 1
ATOM 2188 C CA . TYR A 1 279 ? 17.239 -6.918 8.732 1.00 71.12 279 TYR A CA 1
ATOM 2189 C C . TYR A 1 279 ? 18.671 -6.424 8.626 1.00 71.12 279 TYR A C 1
ATOM 2191 O O . TYR A 1 279 ? 19.129 -6.051 7.553 1.00 71.12 279 TYR A O 1
ATOM 2199 N N . GLY A 1 280 ? 19.390 -6.446 9.743 1.00 66.75 280 GLY A N 1
ATOM 2200 C CA . GLY A 1 280 ? 20.814 -6.137 9.783 1.00 66.75 280 GLY A CA 1
ATOM 2201 C C . GLY A 1 280 ? 21.218 -5.381 11.045 1.00 66.75 280 GLY A C 1
ATOM 2202 O O . GLY A 1 280 ? 20.421 -4.618 11.593 1.00 66.75 280 GLY A O 1
ATOM 2203 N N . PRO A 1 281 ? 22.454 -5.574 11.526 1.00 61.12 281 PRO A N 1
ATOM 2204 C CA . PRO A 1 281 ? 22.902 -5.074 12.826 1.00 61.12 281 PRO A CA 1
ATOM 2205 C C . PRO A 1 281 ? 22.996 -3.545 12.895 1.00 61.12 281 PRO A C 1
ATOM 2207 O O . PRO A 1 281 ? 23.006 -2.979 13.983 1.00 61.12 281 PRO A O 1
ATOM 2210 N N . SER A 1 282 ? 23.062 -2.871 11.747 1.00 67.69 282 SER A N 1
ATOM 2211 C CA . SER A 1 282 ? 23.176 -1.413 11.664 1.00 67.69 282 SER A CA 1
ATOM 2212 C C . SER A 1 282 ? 22.210 -0.815 10.636 1.00 67.69 282 SER A C 1
ATOM 2214 O O . SER A 1 282 ? 22.430 0.272 10.099 1.00 67.69 282 SER A O 1
ATOM 2216 N N . ILE A 1 283 ? 21.120 -1.535 10.350 1.00 73.81 283 ILE A N 1
ATOM 2217 C CA . ILE A 1 283 ? 20.117 -1.102 9.381 1.00 73.81 283 ILE A CA 1
ATOM 2218 C C . ILE A 1 283 ? 19.358 0.128 9.895 1.00 73.81 283 ILE A C 1
ATOM 2220 O O . ILE A 1 283 ? 19.113 0.264 11.092 1.00 73.81 283 ILE A O 1
ATOM 2224 N N . GLY A 1 284 ? 19.025 1.053 8.991 1.00 78.44 284 GLY A N 1
ATOM 2225 C CA . GLY A 1 284 ? 18.376 2.312 9.359 1.00 78.44 284 GLY A CA 1
ATOM 2226 C C . GLY A 1 284 ? 16.863 2.170 9.525 1.00 78.44 284 GLY A C 1
ATOM 2227 O O . GLY A 1 284 ? 16.403 1.458 10.410 1.00 78.44 284 GLY A O 1
ATOM 2228 N N . SER A 1 285 ? 16.068 2.879 8.723 1.00 83.56 285 SER A N 1
ATOM 2229 C CA . SER A 1 285 ? 14.606 2.888 8.863 1.00 83.56 285 SER A CA 1
ATOM 2230 C C . SER A 1 285 ? 13.878 2.836 7.527 1.00 83.56 285 SER A C 1
ATOM 2232 O O . SER A 1 285 ? 14.369 3.368 6.536 1.00 83.56 285 SER A O 1
ATOM 2234 N N . LEU A 1 286 ? 12.690 2.238 7.517 1.00 88.69 286 LEU A N 1
ATOM 2235 C CA . LEU A 1 286 ? 11.728 2.323 6.423 1.00 88.69 286 LEU A CA 1
ATOM 2236 C C . LEU A 1 286 ? 10.563 3.202 6.866 1.00 88.69 286 LEU A C 1
ATOM 2238 O O . LEU A 1 286 ? 9.994 2.993 7.938 1.00 88.69 286 LEU A O 1
ATOM 2242 N N . ARG A 1 287 ? 10.194 4.171 6.033 1.00 88.56 287 ARG A N 1
ATOM 2243 C CA . ARG A 1 287 ? 9.102 5.114 6.272 1.00 88.56 287 ARG A CA 1
ATOM 2244 C C . ARG A 1 287 ? 8.092 5.060 5.141 1.00 88.56 287 ARG A C 1
ATOM 2246 O O . ARG A 1 287 ? 8.467 4.968 3.976 1.00 88.56 287 ARG A O 1
ATOM 2253 N N . PHE A 1 288 ? 6.821 5.213 5.489 1.00 88.44 288 PHE A N 1
ATOM 2254 C CA . PHE A 1 288 ? 5.770 5.543 4.536 1.00 88.44 288 PHE A CA 1
ATOM 2255 C C . PHE A 1 288 ? 5.346 6.993 4.743 1.00 88.44 288 PHE A C 1
ATOM 2257 O O . PHE A 1 288 ? 4.940 7.383 5.840 1.00 88.44 288 PHE A O 1
ATOM 2264 N N . ILE A 1 289 ? 5.448 7.803 3.695 1.00 88.38 289 ILE A N 1
ATOM 2265 C CA . ILE A 1 289 ? 5.255 9.251 3.734 1.00 88.38 289 ILE A CA 1
ATOM 2266 C C . ILE A 1 289 ? 4.144 9.630 2.757 1.00 88.38 289 ILE A C 1
ATOM 2268 O O . ILE A 1 289 ? 4.091 9.152 1.624 1.00 88.38 289 ILE A O 1
ATOM 2272 N N . SER A 1 290 ? 3.264 10.530 3.194 1.00 86.06 290 SER A N 1
ATOM 2273 C CA . SER A 1 290 ? 2.318 11.217 2.315 1.00 86.06 290 SER A CA 1
ATOM 2274 C C . SER A 1 290 ? 2.799 12.639 2.036 1.00 86.06 290 SER A C 1
ATOM 2276 O O . SER A 1 290 ? 3.182 13.355 2.962 1.00 86.06 290 SER A O 1
ATOM 2278 N N . LYS A 1 291 ? 2.780 13.064 0.771 1.00 87.38 291 LYS A N 1
ATOM 2279 C CA . LYS A 1 291 ? 3.144 14.426 0.362 1.00 87.38 291 LYS A CA 1
ATOM 2280 C C . LYS A 1 291 ? 1.949 15.137 -0.254 1.00 87.38 291 LYS A C 1
ATOM 2282 O O . LYS A 1 291 ? 1.368 14.659 -1.227 1.00 87.38 291 LYS A O 1
ATOM 2287 N N . ASN A 1 292 ? 1.569 16.277 0.316 1.00 83.75 292 ASN A N 1
ATOM 2288 C CA . ASN A 1 292 ? 0.449 17.070 -0.189 1.00 83.75 292 ASN A CA 1
ATOM 2289 C C . ASN A 1 292 ? 0.845 17.933 -1.405 1.00 83.75 292 ASN A C 1
ATOM 2291 O O . ASN A 1 292 ? 2.022 18.102 -1.724 1.00 83.75 292 ASN A O 1
ATOM 2295 N N . THR A 1 293 ? -0.145 18.551 -2.055 1.00 77.88 293 THR A N 1
ATOM 2296 C CA . THR A 1 293 ? 0.064 19.448 -3.210 1.00 77.88 293 THR A CA 1
ATOM 2297 C C . THR A 1 293 ? 0.903 20.689 -2.899 1.00 77.88 293 THR A C 1
ATOM 2299 O O . THR A 1 293 ? 1.438 21.305 -3.813 1.00 77.88 293 THR A O 1
ATOM 2302 N N . ASN A 1 294 ? 1.017 21.072 -1.624 1.00 79.88 294 ASN A N 1
ATOM 2303 C CA . ASN A 1 294 ? 1.826 22.209 -1.180 1.00 79.88 294 ASN A CA 1
ATOM 2304 C C . ASN A 1 294 ? 3.277 21.798 -0.863 1.00 79.88 294 ASN A C 1
ATOM 2306 O O . ASN A 1 294 ? 4.062 22.634 -0.421 1.00 79.88 294 ASN A O 1
ATOM 2310 N N . GLY A 1 295 ? 3.627 20.522 -1.056 1.00 80.56 295 GLY A N 1
ATOM 2311 C CA . GLY A 1 295 ? 4.953 19.967 -0.799 1.00 80.56 295 GLY A CA 1
ATOM 2312 C C . GLY A 1 295 ? 5.215 19.551 0.651 1.00 80.56 295 GLY A C 1
ATOM 2313 O O . GLY A 1 295 ? 6.320 19.107 0.941 1.00 80.56 295 GLY A O 1
ATOM 2314 N N . THR A 1 296 ? 4.239 19.662 1.558 1.00 83.38 296 THR A N 1
ATOM 2315 C CA . THR A 1 296 ? 4.381 19.190 2.944 1.00 83.38 296 THR A CA 1
ATOM 2316 C C . THR A 1 296 ? 4.388 17.664 2.974 1.00 83.38 296 THR A C 1
ATOM 2318 O O . THR A 1 296 ? 3.427 17.036 2.526 1.00 83.38 296 THR A O 1
ATOM 2321 N N . GLU A 1 297 ? 5.456 17.088 3.520 1.00 87.44 297 GLU A N 1
ATOM 2322 C CA . GLU A 1 297 ? 5.612 15.651 3.755 1.00 87.44 297 GLU A CA 1
ATOM 2323 C C . GLU A 1 297 ? 5.151 15.309 5.184 1.00 87.44 297 GLU A C 1
ATOM 2325 O O . GLU A 1 297 ? 5.446 16.027 6.138 1.00 87.44 297 GLU A O 1
ATOM 2330 N N . THR A 1 298 ? 4.373 14.240 5.341 1.00 78.69 298 THR A N 1
ATOM 2331 C CA . THR A 1 298 ? 3.888 13.726 6.631 1.00 78.69 298 THR A CA 1
ATOM 2332 C C . THR A 1 298 ? 4.212 12.244 6.716 1.00 78.69 298 THR A C 1
ATOM 2334 O O . THR A 1 298 ? 3.773 11.471 5.861 1.00 78.69 298 THR A O 1
ATOM 2337 N N . VAL A 1 299 ? 4.987 11.855 7.731 1.00 77.62 299 VAL A N 1
ATOM 2338 C CA . VAL A 1 299 ? 5.322 10.452 8.001 1.00 77.62 299 VAL A CA 1
ATOM 2339 C C . VAL A 1 299 ? 4.082 9.768 8.562 1.00 77.62 299 VAL A C 1
ATOM 2341 O O . VAL A 1 299 ? 3.585 10.142 9.620 1.00 77.62 299 VAL A O 1
ATOM 2344 N N . MET A 1 300 ? 3.571 8.789 7.826 1.00 72.94 300 MET A N 1
ATOM 2345 C CA . MET A 1 300 ? 2.391 8.014 8.205 1.00 72.94 300 MET A CA 1
ATOM 2346 C C . MET A 1 300 ? 2.771 6.723 8.924 1.00 72.94 300 MET A C 1
ATOM 2348 O O . MET A 1 300 ? 1.967 6.203 9.683 1.00 72.94 300 MET A O 1
ATOM 2352 N N . TRP A 1 301 ? 3.969 6.193 8.677 1.00 78.44 301 TRP A N 1
ATOM 2353 C CA . TRP A 1 301 ? 4.463 4.969 9.302 1.00 78.44 301 TRP A CA 1
ATOM 2354 C C . TRP A 1 301 ? 5.986 4.925 9.265 1.00 78.44 301 TRP A C 1
ATOM 2356 O O . TRP A 1 301 ? 6.591 5.437 8.321 1.00 78.44 301 TRP A O 1
ATOM 2366 N N . ILE A 1 302 ? 6.598 4.312 10.278 1.00 76.06 302 ILE A N 1
ATOM 2367 C CA . ILE A 1 302 ? 8.043 4.100 10.361 1.00 76.06 302 ILE A CA 1
ATOM 2368 C C . ILE A 1 302 ? 8.367 2.807 11.121 1.00 76.06 302 ILE A C 1
ATOM 2370 O O . ILE A 1 302 ? 7.727 2.483 12.127 1.00 76.06 302 ILE A O 1
ATOM 2374 N N . ARG A 1 303 ? 9.395 2.093 10.659 1.00 70.56 303 ARG A N 1
ATOM 2375 C CA . ARG A 1 303 ? 10.120 1.071 11.426 1.00 70.56 303 ARG A CA 1
ATOM 2376 C C . ARG A 1 303 ? 11.609 1.334 11.330 1.00 70.56 303 ARG A C 1
ATOM 2378 O O . ARG A 1 303 ? 12.106 1.648 10.250 1.00 70.56 303 ARG A O 1
ATOM 2385 N N . THR A 1 304 ? 12.301 1.199 12.453 1.00 74.19 304 THR A N 1
ATOM 2386 C CA . THR A 1 304 ? 13.730 1.500 12.585 1.00 74.19 304 THR A CA 1
ATOM 2387 C C . THR A 1 304 ? 14.449 0.304 13.190 1.00 74.19 304 THR A C 1
ATOM 2389 O O . THR A 1 304 ? 13.896 -0.375 14.051 1.00 74.19 304 THR A O 1
ATOM 2392 N N . GLY A 1 305 ? 15.685 0.062 12.759 1.00 68.44 305 GLY A N 1
ATOM 2393 C CA . GLY A 1 305 ? 16.500 -1.050 13.231 1.00 68.44 305 GLY A CA 1
ATOM 2394 C C . GLY A 1 305 ? 16.004 -2.405 12.729 1.00 68.44 305 GLY A C 1
ATOM 2395 O O . GLY A 1 305 ? 14.981 -2.514 12.050 1.00 68.44 305 GLY A O 1
ATOM 2396 N N . THR A 1 306 ? 16.756 -3.456 13.054 1.00 68.88 306 THR A N 1
ATOM 2397 C CA . THR A 1 306 ? 16.425 -4.824 12.641 1.00 68.88 306 THR A CA 1
ATOM 2398 C C . THR A 1 306 ? 15.043 -5.232 13.150 1.00 68.88 306 THR A C 1
ATOM 2400 O O . THR A 1 306 ? 14.722 -5.061 14.321 1.00 68.88 306 THR A O 1
ATOM 2403 N N . GLN A 1 307 ? 14.222 -5.789 12.266 1.00 61.19 307 GLN A N 1
ATOM 2404 C CA . GLN A 1 307 ? 12.894 -6.321 12.574 1.00 61.19 307 GLN A CA 1
ATOM 2405 C C . GLN A 1 307 ? 12.902 -7.862 12.572 1.00 61.19 307 GLN A C 1
ATOM 2407 O O . GLN A 1 307 ? 11.849 -8.505 12.589 1.00 61.19 307 GLN A O 1
ATOM 2412 N N . GLY A 1 308 ? 14.091 -8.469 12.581 1.00 53.56 308 GLY A N 1
ATOM 2413 C CA . GLY A 1 308 ? 14.289 -9.905 12.402 1.00 53.56 308 GLY A CA 1
ATOM 2414 C C . GLY A 1 308 ? 14.312 -10.306 10.925 1.00 53.56 308 GLY A C 1
ATOM 2415 O O . GLY A 1 308 ? 13.822 -9.584 10.060 1.00 53.56 308 GLY A O 1
ATOM 2416 N N . ASN A 1 309 ? 14.900 -11.465 10.628 1.00 61.09 309 ASN A N 1
ATOM 2417 C CA . ASN A 1 309 ? 15.065 -11.952 9.256 1.00 61.09 309 ASN A CA 1
ATOM 2418 C C . ASN A 1 309 ? 13.778 -12.609 8.716 1.00 61.09 309 ASN A C 1
ATOM 2420 O O . ASN A 1 309 ? 13.762 -13.791 8.377 1.00 61.09 309 ASN A O 1
ATOM 2424 N N . LYS A 1 310 ? 12.674 -11.859 8.693 1.00 55.47 310 LYS A N 1
ATOM 2425 C CA . LYS A 1 310 ? 11.367 -12.332 8.223 1.00 55.47 310 LYS A CA 1
ATOM 2426 C C . LYS A 1 310 ? 10.563 -11.213 7.579 1.00 55.47 310 LYS A C 1
ATOM 2428 O O . LYS A 1 310 ? 10.699 -10.049 7.956 1.00 55.47 310 LYS A O 1
ATOM 2433 N N . TRP A 1 311 ? 9.706 -11.580 6.633 1.00 64.44 311 TRP A N 1
ATOM 2434 C CA . TRP A 1 311 ? 8.708 -10.669 6.090 1.00 64.44 311 TRP A CA 1
ATOM 2435 C C . TRP A 1 311 ? 7.677 -10.319 7.165 1.00 64.44 311 TRP A C 1
ATOM 2437 O O . TRP A 1 311 ? 7.176 -11.178 7.893 1.00 64.44 311 TRP A O 1
ATOM 2447 N N . ARG A 1 312 ? 7.374 -9.032 7.268 1.00 66.06 312 ARG A N 1
ATOM 2448 C CA . ARG A 1 312 ? 6.387 -8.440 8.167 1.00 66.06 312 ARG A CA 1
ATOM 2449 C C . ARG A 1 312 ? 5.383 -7.640 7.367 1.00 66.06 312 ARG A C 1
ATOM 2451 O O . ARG A 1 312 ? 5.628 -7.303 6.217 1.00 66.06 312 ARG A O 1
ATOM 2458 N N . PHE A 1 313 ? 4.249 -7.342 7.977 1.00 72.56 313 PHE A N 1
ATOM 2459 C CA . PHE A 1 313 ? 3.117 -6.751 7.284 1.00 72.56 313 PHE A CA 1
ATOM 2460 C C . PHE A 1 313 ? 2.731 -5.414 7.911 1.00 72.56 313 PHE A C 1
ATOM 2462 O O . PHE A 1 313 ? 2.754 -5.270 9.131 1.00 72.56 313 PHE A O 1
ATOM 2469 N N . ALA A 1 314 ? 2.374 -4.439 7.080 1.00 71.62 314 ALA A N 1
ATOM 2470 C CA . ALA A 1 314 ? 1.882 -3.138 7.510 1.00 71.62 314 ALA A CA 1
ATOM 2471 C C . ALA A 1 314 ? 0.542 -2.818 6.833 1.00 71.62 314 ALA A C 1
ATOM 2473 O O . ALA A 1 314 ? 0.401 -2.987 5.623 1.00 71.62 314 ALA A O 1
ATOM 2474 N N . ASP A 1 315 ? -0.409 -2.302 7.616 1.00 72.56 315 ASP A N 1
ATOM 2475 C CA . ASP A 1 315 ? -1.697 -1.763 7.166 1.00 72.56 315 ASP A CA 1
ATOM 2476 C C . ASP A 1 315 ? -1.770 -0.282 7.537 1.00 72.56 315 ASP A C 1
ATOM 2478 O O . ASP A 1 315 ? -1.599 0.067 8.703 1.00 72.56 315 ASP A O 1
ATOM 2482 N N . LEU A 1 316 ? -2.050 0.596 6.572 1.00 74.31 316 LEU A N 1
ATOM 2483 C CA . LEU A 1 316 ? -2.087 2.039 6.796 1.00 74.31 316 LEU A CA 1
ATOM 2484 C C . LEU A 1 316 ? -3.480 2.628 6.571 1.00 74.31 316 LEU A C 1
ATOM 2486 O O . LEU A 1 316 ? -4.101 2.464 5.514 1.00 74.31 316 LEU A O 1
ATOM 2490 N N . SER A 1 317 ? -3.929 3.396 7.566 1.00 67.50 317 SER A N 1
ATOM 2491 C CA . SER A 1 317 ? -5.167 4.176 7.531 1.00 67.50 317 SER A CA 1
ATOM 2492 C C . SER A 1 317 ? -4.886 5.674 7.381 1.00 67.50 317 SER A C 1
ATOM 2494 O O . SER A 1 317 ? -4.057 6.241 8.091 1.00 67.50 317 SER A O 1
ATOM 2496 N N . PHE A 1 318 ? -5.616 6.347 6.486 1.00 67.69 318 PHE A N 1
ATOM 2497 C CA . PHE A 1 318 ? -5.428 7.773 6.185 1.00 67.69 318 PHE A CA 1
ATOM 2498 C C . PHE A 1 318 ? -6.625 8.606 6.653 1.00 67.69 318 PHE A C 1
ATOM 2500 O O . PHE A 1 318 ? -7.777 8.260 6.384 1.00 67.69 318 PHE A O 1
ATOM 2507 N N . VAL A 1 319 ? -6.361 9.737 7.314 1.00 56.16 319 VAL A N 1
ATOM 2508 C CA . VAL A 1 319 ? -7.396 10.717 7.681 1.00 56.16 319 VAL A CA 1
ATOM 2509 C C . VAL A 1 319 ? -7.685 11.616 6.479 1.00 56.16 319 VAL A C 1
ATOM 2511 O O . VAL A 1 319 ? -6.780 12.167 5.855 1.00 56.16 319 VAL A O 1
ATOM 2514 N N . THR A 1 320 ? -8.963 11.741 6.130 1.00 51.12 320 THR A N 1
ATOM 2515 C CA . THR A 1 320 ? -9.431 12.348 4.881 1.00 51.12 320 THR A CA 1
ATOM 2516 C C . THR A 1 320 ? -9.146 13.848 4.800 1.00 51.12 320 THR A C 1
ATOM 2518 O O . THR A 1 320 ? -9.792 14.639 5.486 1.00 51.12 320 THR A O 1
ATOM 2521 N N . ASN A 1 321 ? -8.270 14.236 3.874 1.00 56.25 321 ASN A N 1
ATOM 2522 C CA . ASN A 1 321 ? -8.307 15.542 3.221 1.00 56.25 321 ASN A CA 1
ATOM 2523 C C . ASN A 1 321 ? -8.657 15.302 1.742 1.00 56.25 321 ASN A C 1
ATOM 2525 O O . ASN A 1 321 ? -8.067 14.429 1.116 1.00 56.25 321 ASN A O 1
ATOM 2529 N N . ASP A 1 322 ? -9.600 16.059 1.174 1.00 60.25 322 ASP A N 1
ATOM 2530 C CA . ASP A 1 322 ? -10.114 15.877 -0.205 1.00 60.25 322 ASP A CA 1
ATOM 2531 C C . ASP A 1 322 ? -9.074 16.148 -1.326 1.00 60.25 322 ASP A C 1
ATOM 2533 O O . ASP A 1 322 ? -9.414 16.147 -2.511 1.00 60.25 322 ASP A O 1
ATOM 2537 N N . SER A 1 323 ? -7.810 16.404 -0.983 1.00 74.50 323 SER A N 1
ATOM 2538 C CA . SER A 1 323 ? -6.744 16.727 -1.936 1.00 74.50 323 SER A CA 1
ATOM 2539 C C . SER A 1 323 ? -5.914 15.488 -2.287 1.00 74.50 323 SER A C 1
ATOM 2541 O O . SER A 1 323 ? -5.554 14.741 -1.376 1.00 74.50 323 SER A O 1
ATOM 2543 N N . PRO A 1 324 ? -5.541 15.283 -3.566 1.00 83.06 324 PRO A N 1
ATOM 2544 C CA . PRO A 1 324 ? -4.624 14.218 -3.949 1.00 83.06 324 PRO A CA 1
ATOM 2545 C C . PRO A 1 324 ? -3.281 14.325 -3.220 1.00 83.06 324 PRO A C 1
ATOM 2547 O O . PRO A 1 324 ? -2.733 15.422 -3.075 1.00 83.06 324 PRO A O 1
ATOM 2550 N N . VAL A 1 325 ? -2.746 13.186 -2.790 1.00 85.25 325 VAL A N 1
ATOM 2551 C CA . VAL A 1 325 ? -1.458 13.074 -2.100 1.00 85.25 325 VAL A CA 1
ATOM 2552 C C . VAL A 1 325 ? -0.559 12.080 -2.815 1.00 85.25 325 VAL A C 1
ATOM 2554 O O . VAL A 1 325 ? -1.018 11.093 -3.382 1.00 85.25 325 VAL A O 1
ATOM 2557 N N . GLN A 1 326 ? 0.737 12.351 -2.804 1.00 88.88 326 GLN A N 1
ATOM 2558 C CA . GLN A 1 326 ? 1.745 11.423 -3.293 1.00 88.88 326 GLN A CA 1
ATOM 2559 C C . GLN A 1 326 ? 2.121 10.445 -2.178 1.00 88.88 326 GLN A C 1
ATOM 2561 O O . GLN A 1 326 ? 2.332 10.881 -1.045 1.00 88.88 326 GLN A O 1
ATOM 2566 N N . PHE A 1 327 ? 2.222 9.156 -2.491 1.00 90.94 327 PHE A N 1
ATOM 2567 C CA . PHE A 1 327 ? 2.726 8.140 -1.571 1.00 90.94 327 PHE A CA 1
ATOM 2568 C C . PHE A 1 327 ? 4.208 7.890 -1.830 1.00 90.94 327 PHE A C 1
ATOM 2570 O O . PHE A 1 327 ? 4.635 7.824 -2.983 1.00 90.94 327 PHE A O 1
ATOM 2577 N N . ILE A 1 328 ? 4.989 7.792 -0.757 1.00 92.88 328 ILE A N 1
ATOM 2578 C CA . ILE A 1 328 ? 6.443 7.651 -0.817 1.00 92.88 328 ILE A CA 1
ATOM 2579 C C . ILE A 1 328 ? 6.877 6.594 0.199 1.00 92.88 328 ILE A C 1
ATOM 2581 O O . ILE A 1 328 ? 6.672 6.771 1.399 1.00 92.88 328 ILE A O 1
ATOM 2585 N N . PHE A 1 329 ? 7.519 5.528 -0.270 1.00 95.31 329 PHE A N 1
ATOM 2586 C CA . PHE A 1 329 ? 8.340 4.662 0.570 1.00 95.31 329 PHE A CA 1
ATOM 2587 C C . PHE A 1 329 ? 9.756 5.227 0.621 1.00 95.31 329 PHE A C 1
ATOM 2589 O O . PHE A 1 329 ? 10.424 5.326 -0.408 1.00 95.31 329 PHE A O 1
ATOM 2596 N N . GLU A 1 330 ? 10.220 5.603 1.807 1.00 93.69 330 GLU A N 1
ATOM 2597 C CA . GLU A 1 330 ? 11.573 6.106 2.034 1.00 93.69 330 GLU A CA 1
ATOM 2598 C C . GLU A 1 330 ? 12.354 5.102 2.882 1.00 93.69 330 GLU A C 1
ATOM 2600 O O . GLU A 1 330 ? 12.022 4.867 4.043 1.00 93.69 330 GLU A O 1
ATOM 2605 N N . ALA A 1 331 ? 13.401 4.520 2.304 1.00 90.88 331 ALA A N 1
ATOM 2606 C CA . ALA A 1 331 ? 14.385 3.732 3.029 1.00 90.88 331 ALA A CA 1
ATOM 2607 C C . ALA A 1 331 ? 15.576 4.620 3.391 1.00 90.88 331 ALA A C 1
ATOM 2609 O O . ALA A 1 331 ? 16.091 5.352 2.548 1.00 90.88 331 ALA A O 1
ATOM 2610 N N . ILE A 1 332 ? 16.022 4.535 4.638 1.00 86.88 332 ILE A N 1
ATOM 2611 C CA . ILE A 1 332 ? 17.179 5.242 5.181 1.00 86.88 332 ILE A CA 1
ATOM 2612 C C . ILE A 1 332 ? 18.148 4.180 5.685 1.00 86.88 332 ILE A C 1
ATOM 2614 O O . ILE A 1 332 ? 17.766 3.371 6.527 1.00 86.88 332 ILE A O 1
ATOM 2618 N N . LEU A 1 333 ? 19.390 4.175 5.209 1.00 81.25 333 LEU A N 1
ATOM 2619 C CA . LEU A 1 333 ? 20.429 3.266 5.694 1.00 81.25 333 LEU A CA 1
ATOM 2620 C C . LEU A 1 333 ? 21.299 3.986 6.733 1.00 81.25 333 LEU A C 1
ATOM 2622 O O . LEU A 1 333 ? 21.870 5.044 6.465 1.00 81.25 333 LEU A O 1
ATOM 2626 N N . GLY A 1 334 ? 21.357 3.425 7.944 1.00 64.62 334 GLY A N 1
ATOM 2627 C CA . GLY A 1 334 ? 22.050 4.015 9.094 1.00 64.62 334 GLY A CA 1
ATOM 2628 C C . GLY A 1 334 ? 23.477 3.507 9.319 1.00 64.62 334 GLY A C 1
ATOM 2629 O O . GLY A 1 334 ? 24.217 4.133 10.074 1.00 64.62 334 GLY A O 1
ATOM 2630 N N . GLY A 1 335 ? 23.878 2.414 8.667 1.00 66.94 335 GLY A N 1
ATOM 2631 C CA . GLY A 1 335 ? 25.137 1.724 8.943 1.00 66.94 335 GLY A CA 1
ATOM 2632 C C . GLY A 1 335 ? 25.681 0.921 7.766 1.00 66.94 335 GLY A C 1
ATOM 2633 O O . GLY A 1 335 ? 25.316 1.165 6.616 1.00 66.94 335 GLY A O 1
ATOM 2634 N N . THR A 1 336 ? 26.605 0.003 8.049 1.00 64.00 336 THR A N 1
ATOM 2635 C CA . THR A 1 336 ? 27.385 -0.725 7.035 1.00 64.00 336 THR A CA 1
ATOM 2636 C C . THR A 1 336 ? 26.756 -2.038 6.601 1.00 64.00 336 THR A C 1
ATOM 2638 O O . THR A 1 336 ? 27.075 -2.510 5.512 1.00 64.00 336 THR A O 1
ATOM 2641 N N . ASP A 1 337 ? 25.847 -2.589 7.409 1.00 67.25 337 ASP A N 1
ATOM 2642 C CA . ASP A 1 337 ? 25.297 -3.933 7.229 1.00 67.25 337 ASP A CA 1
ATOM 2643 C C . ASP A 1 337 ? 23.789 -3.976 7.492 1.00 67.25 337 ASP A C 1
ATOM 2645 O O . ASP A 1 337 ? 23.310 -3.642 8.588 1.00 67.25 337 ASP A O 1
ATOM 2649 N N . GLY A 1 338 ? 23.062 -4.427 6.474 1.00 73.31 338 GLY A N 1
ATOM 2650 C CA . GLY A 1 338 ? 21.646 -4.743 6.488 1.00 73.31 338 GLY A CA 1
ATOM 2651 C C . GLY A 1 338 ? 20.937 -4.450 5.170 1.00 73.31 338 GLY A C 1
ATOM 2652 O O . GLY A 1 338 ? 21.491 -3.879 4.227 1.00 73.31 338 GLY A O 1
ATOM 2653 N N . SER A 1 339 ? 19.655 -4.794 5.129 1.00 81.00 339 SER A N 1
ATOM 2654 C CA . SER A 1 339 ? 18.774 -4.452 4.027 1.00 81.00 339 SER A CA 1
ATOM 2655 C C . SER A 1 339 ? 17.360 -4.100 4.443 1.00 81.00 339 SER A C 1
ATOM 2657 O O . SER A 1 339 ? 16.901 -4.396 5.549 1.00 81.00 339 SER A O 1
ATOM 2659 N N . ILE A 1 340 ? 16.684 -3.455 3.498 1.00 87.69 340 ILE A N 1
ATOM 2660 C CA . ILE A 1 340 ? 15.262 -3.181 3.531 1.00 87.69 340 ILE A CA 1
ATOM 2661 C C . ILE A 1 340 ? 14.662 -3.709 2.227 1.00 87.69 340 ILE A C 1
ATOM 2663 O O . ILE A 1 340 ? 15.184 -3.449 1.142 1.00 87.69 340 ILE A O 1
ATOM 2667 N N . ALA A 1 341 ? 13.559 -4.437 2.321 1.00 89.69 341 ALA A N 1
ATOM 2668 C CA . ALA A 1 341 ? 12.798 -4.906 1.176 1.00 89.69 341 ALA A CA 1
ATOM 2669 C C . ALA A 1 341 ? 11.301 -4.628 1.339 1.00 89.69 341 ALA A C 1
ATOM 2671 O O . ALA A 1 341 ? 10.800 -4.489 2.457 1.00 89.69 341 ALA A O 1
ATOM 2672 N N . LEU A 1 342 ? 10.614 -4.522 0.204 1.00 92.62 342 LEU A N 1
ATOM 2673 C CA . LEU A 1 342 ? 9.184 -4.273 0.065 1.00 92.62 342 LEU A CA 1
ATOM 2674 C C . LEU A 1 342 ? 8.596 -5.267 -0.929 1.00 92.62 342 LEU A C 1
ATOM 2676 O O . LEU A 1 342 ? 9.182 -5.496 -1.988 1.00 92.62 342 LEU A O 1
ATOM 2680 N N . ASP A 1 343 ? 7.423 -5.789 -0.602 1.00 88.12 343 ASP A N 1
ATOM 2681 C CA . ASP A 1 343 ? 6.691 -6.719 -1.454 1.00 88.12 343 ASP A CA 1
ATOM 2682 C C . ASP A 1 343 ? 5.173 -6.578 -1.251 1.00 88.12 343 ASP A C 1
ATOM 2684 O O . ASP A 1 343 ? 4.728 -5.987 -0.261 1.00 88.12 343 ASP A O 1
ATOM 2688 N N . GLU A 1 344 ? 4.378 -7.104 -2.185 1.00 84.44 344 GLU A N 1
ATOM 2689 C CA . GLU A 1 344 ? 2.918 -7.241 -2.071 1.00 84.44 344 GLU A CA 1
ATOM 2690 C C . GLU A 1 344 ? 2.217 -5.953 -1.601 1.00 84.44 344 GLU A C 1
ATOM 2692 O O . GLU A 1 344 ? 1.457 -5.916 -0.623 1.00 84.44 344 GLU A O 1
ATOM 2697 N N . VAL A 1 345 ? 2.493 -4.852 -2.302 1.00 90.88 345 VAL A N 1
ATOM 2698 C CA . VAL A 1 345 ? 1.829 -3.574 -2.051 1.00 90.88 345 VAL A CA 1
ATOM 2699 C C . VAL A 1 345 ? 0.398 -3.685 -2.555 1.00 90.88 345 VAL A C 1
ATOM 2701 O O . VAL A 1 345 ? 0.160 -3.941 -3.728 1.00 90.88 345 VAL A O 1
ATOM 2704 N N . GLN A 1 346 ? -0.585 -3.457 -1.695 1.00 87.00 346 GLN A N 1
ATOM 2705 C CA . GLN A 1 346 ? -1.996 -3.494 -2.056 1.00 87.00 346 GLN A CA 1
ATOM 2706 C C . GLN A 1 346 ? -2.620 -2.139 -1.767 1.00 87.00 346 GLN A C 1
ATOM 2708 O O . GLN A 1 346 ? -2.525 -1.605 -0.662 1.00 87.00 346 GLN A O 1
ATOM 2713 N N . VAL A 1 347 ? -3.269 -1.576 -2.784 1.00 84.19 347 VAL A N 1
ATOM 2714 C CA . VAL A 1 347 ? -3.907 -0.268 -2.705 1.00 84.19 347 VAL A CA 1
ATOM 2715 C C . VAL A 1 347 ? -5.359 -0.367 -3.163 1.00 84.19 347 VAL A C 1
ATOM 2717 O O . VAL A 1 347 ? -5.649 -0.755 -4.293 1.00 84.19 347 VAL A O 1
ATOM 2720 N N . TRP A 1 348 ? -6.300 0.022 -2.301 1.00 77.88 348 TRP A N 1
ATOM 2721 C CA . TRP A 1 348 ? -7.736 -0.024 -2.605 1.00 77.88 348 TRP A CA 1
ATOM 2722 C C . TRP A 1 348 ? -8.478 1.230 -2.141 1.00 77.88 348 TRP A C 1
ATOM 2724 O O . TRP A 1 348 ? -8.014 1.995 -1.298 1.00 77.88 348 TRP A O 1
ATOM 2734 N N . SER A 1 349 ? -9.663 1.471 -2.705 1.00 73.69 349 SER A N 1
ATOM 2735 C CA . SER A 1 349 ? -10.524 2.581 -2.282 1.00 73.69 349 SER A CA 1
ATOM 2736 C C . SER A 1 349 ? -11.108 2.333 -0.890 1.00 73.69 349 SER A C 1
ATOM 2738 O O . SER A 1 349 ? -11.540 1.223 -0.582 1.00 73.69 349 SER A O 1
ATOM 2740 N N . SER A 1 350 ? -11.193 3.377 -0.064 1.00 66.88 350 SER A N 1
ATOM 2741 C CA . SER A 1 350 ? -11.818 3.272 1.258 1.00 66.88 350 SER A CA 1
ATOM 2742 C C . SER A 1 350 ? -13.311 2.923 1.155 1.00 66.88 350 SER A C 1
ATOM 2744 O O . SER A 1 350 ? -14.041 3.426 0.295 1.00 66.88 350 SER A O 1
ATOM 2746 N N . VAL A 1 351 ? -13.799 2.056 2.047 1.00 58.28 351 VAL A N 1
ATOM 2747 C CA . VAL A 1 351 ? -15.222 1.689 2.115 1.00 58.28 351 VAL A CA 1
ATOM 2748 C C . VAL A 1 351 ? -15.884 2.598 3.147 1.00 58.28 351 VAL A C 1
ATOM 2750 O O . VAL A 1 351 ? -15.491 2.614 4.307 1.00 58.28 351 VAL A O 1
ATOM 2753 N N . ASN A 1 352 ? -16.885 3.387 2.741 1.00 55.06 352 ASN A N 1
ATOM 2754 C CA . ASN A 1 352 ? -17.525 4.407 3.593 1.00 55.06 352 ASN A CA 1
ATOM 2755 C C . ASN A 1 352 ? -16.554 5.458 4.180 1.00 55.06 352 ASN A C 1
ATOM 2757 O O . ASN A 1 352 ? -16.857 6.048 5.214 1.00 55.06 352 ASN A O 1
ATOM 2761 N N . GLY A 1 353 ? -15.413 5.707 3.528 1.00 52.59 353 GLY A N 1
ATOM 2762 C CA . GLY A 1 353 ? -14.424 6.688 3.988 1.00 52.59 353 GLY A CA 1
ATOM 2763 C C . GLY A 1 353 ? -13.489 6.191 5.096 1.00 52.59 353 GLY A C 1
ATOM 2764 O O . GLY A 1 353 ? -12.813 7.011 5.705 1.00 52.59 353 GLY A O 1
ATOM 2765 N N . SER A 1 354 ? -13.444 4.881 5.365 1.00 56.44 354 SER A N 1
ATOM 2766 C CA . SER A 1 354 ? -12.560 4.278 6.370 1.00 56.44 354 SER A CA 1
ATOM 2767 C C . SER A 1 354 ? -11.817 3.060 5.803 1.00 56.44 354 SER A C 1
ATOM 2769 O O . SER A 1 354 ? -12.324 2.375 4.906 1.00 56.44 354 SER A O 1
ATOM 2771 N N . CYS A 1 355 ? -10.597 2.829 6.292 1.00 62.03 355 CYS A N 1
ATOM 2772 C CA . CYS A 1 355 ? -9.775 1.662 5.972 1.00 62.03 355 CYS A CA 1
ATOM 2773 C C . CYS A 1 355 ? -10.029 0.528 6.983 1.00 62.03 355 CYS A C 1
ATOM 2775 O O . CYS A 1 355 ? -10.515 0.799 8.084 1.00 62.03 355 CYS A O 1
ATOM 2777 N N . PRO A 1 356 ? -9.763 -0.744 6.626 1.00 58.28 356 PRO A N 1
ATOM 2778 C CA . PRO A 1 356 ? -9.783 -1.842 7.590 1.00 58.28 356 PRO A CA 1
ATOM 2779 C C . PRO A 1 356 ? -8.871 -1.546 8.798 1.00 58.28 356 PRO A C 1
ATOM 2781 O O . PRO A 1 356 ? -7.850 -0.883 8.617 1.00 58.28 356 PRO A O 1
ATOM 2784 N N . PRO A 1 357 ? -9.227 -2.010 10.010 1.00 56.03 357 PRO A N 1
ATOM 2785 C CA . PRO A 1 357 ? -8.381 -1.849 11.192 1.00 56.03 357 PRO A CA 1
ATOM 2786 C C . PRO A 1 357 ? -7.032 -2.554 11.002 1.00 56.03 357 PRO A C 1
ATOM 2788 O O . PRO A 1 357 ? -6.979 -3.638 10.417 1.00 56.03 357 PRO A O 1
ATOM 2791 N N . GLU A 1 358 ? -5.966 -1.920 11.492 1.00 57.97 358 GLU A N 1
ATOM 2792 C CA . GLU A 1 358 ? -4.577 -2.369 11.327 1.00 57.97 358 GLU A CA 1
ATOM 2793 C C . GLU A 1 358 ? -4.357 -3.705 12.071 1.00 57.97 358 GLU A C 1
ATOM 2795 O O . GLU A 1 358 ? -4.797 -3.858 13.213 1.00 57.97 358 GLU A O 1
ATOM 2800 N N . ARG A 1 359 ? -3.702 -4.695 11.436 1.00 54.19 359 ARG A N 1
ATOM 2801 C CA . ARG A 1 359 ? -3.416 -6.011 12.064 1.00 54.19 359 ARG A CA 1
ATOM 2802 C C . ARG A 1 359 ? -2.354 -5.958 13.166 1.00 54.19 359 ARG A C 1
ATOM 2804 O O . ARG A 1 359 ? -2.405 -6.752 14.103 1.00 54.19 359 ARG A O 1
ATOM 2811 N N . GLU A 1 360 ? -1.406 -5.039 13.032 1.00 56.12 360 GLU A N 1
ATOM 2812 C CA . GLU A 1 360 ? -0.419 -4.687 14.050 1.00 56.12 360 GLU A CA 1
ATOM 2813 C C . GLU A 1 360 ? -0.672 -3.235 14.437 1.00 56.12 360 GLU A C 1
ATOM 2815 O O . GLU A 1 360 ? -0.674 -2.363 13.570 1.00 56.12 360 GLU A O 1
ATOM 2820 N N . CYS A 1 361 ? -0.900 -2.974 15.722 1.00 58.81 361 CYS A N 1
ATOM 2821 C CA . CYS A 1 361 ? -1.168 -1.630 16.204 1.00 58.81 361 CYS A CA 1
ATOM 2822 C C . CYS A 1 361 ? -0.038 -1.147 17.100 1.00 58.81 361 CYS A C 1
ATOM 2824 O O . CYS A 1 361 ? 0.076 -1.560 18.252 1.00 58.81 361 CYS A O 1
ATOM 2826 N N . THR A 1 362 ? 0.759 -0.226 16.567 1.00 57.12 362 THR A N 1
ATOM 2827 C CA . THR A 1 362 ? 1.848 0.434 17.303 1.00 57.12 362 THR A CA 1
ATOM 2828 C C . THR A 1 362 ? 1.466 1.839 17.764 1.00 57.12 362 THR A C 1
ATOM 2830 O O . THR A 1 362 ? 2.320 2.603 18.177 1.00 57.12 362 THR A O 1
ATOM 2833 N N . PHE A 1 363 ? 0.204 2.250 17.586 1.00 60.94 363 PHE A N 1
ATOM 2834 C CA . PHE A 1 363 ? -0.311 3.577 17.959 1.00 60.94 363 PHE A CA 1
ATOM 2835 C C . PHE A 1 363 ? 0.446 4.785 17.363 1.00 60.94 363 PHE A C 1
ATOM 2837 O O . PHE A 1 363 ? 0.219 5.930 17.759 1.00 60.94 363 PHE A O 1
ATOM 2844 N N . GLN A 1 364 ? 1.289 4.573 16.345 1.00 56.62 364 GLN A N 1
ATOM 2845 C CA . GLN A 1 364 ? 2.185 5.592 15.772 1.00 56.62 364 GLN A CA 1
ATOM 2846 C C . GLN A 1 364 ? 1.528 6.527 14.757 1.00 56.62 364 GLN A C 1
ATOM 2848 O O . GLN A 1 364 ? 1.935 7.678 14.588 1.00 56.62 364 GLN A O 1
ATOM 2853 N N . SER A 1 365 ? 0.452 6.077 14.130 1.00 52.81 365 SER A N 1
ATOM 2854 C CA . SER A 1 365 ? -0.273 6.815 13.093 1.00 52.81 365 SER A CA 1
ATOM 2855 C C . SER A 1 365 ? -1.722 7.089 13.499 1.00 52.81 365 SER A C 1
ATOM 2857 O O . SER A 1 365 ? -2.269 8.156 13.211 1.00 52.81 365 SER A O 1
ATOM 2859 N N . SER A 1 366 ? -2.340 6.135 14.201 1.00 60.78 366 SER A N 1
ATOM 2860 C CA . SER A 1 366 ? -3.766 6.102 14.501 1.00 60.78 366 SER A CA 1
ATOM 2861 C C . SER A 1 366 ? -4.057 5.275 15.768 1.00 60.78 366 SER A C 1
ATOM 2863 O O . SER A 1 366 ? -3.146 4.743 16.395 1.00 60.78 366 SER A O 1
ATOM 2865 N N . LEU A 1 367 ? -5.334 5.169 16.162 1.00 62.06 367 LEU A N 1
ATOM 2866 C CA . LEU A 1 367 ? -5.803 4.202 17.172 1.00 62.06 367 LEU A CA 1
ATOM 2867 C C . LEU A 1 367 ? -6.071 2.808 16.566 1.00 62.06 367 LEU A C 1
ATOM 2869 O O . LEU A 1 367 ? -6.716 1.978 17.195 1.00 62.06 367 LEU A O 1
ATOM 2873 N N . CYS A 1 368 ? -5.645 2.555 15.325 1.00 58.59 368 CYS A N 1
ATOM 2874 C CA . CYS A 1 368 ? -5.749 1.264 14.637 1.00 58.59 368 CYS A CA 1
ATOM 2875 C C . CYS A 1 368 ? -7.187 0.731 14.516 1.00 58.59 368 CYS A C 1
ATOM 2877 O O . CYS A 1 368 ? -7.433 -0.472 14.486 1.00 58.59 368 CYS A O 1
ATOM 2879 N N . GLY A 1 369 ? -8.164 1.642 14.473 1.00 57.53 369 GLY A N 1
ATOM 2880 C CA . GLY A 1 369 ? -9.591 1.313 14.473 1.00 57.53 369 GLY A CA 1
ATOM 2881 C C . GLY A 1 369 ? -10.197 1.047 15.857 1.00 57.53 369 GLY A C 1
ATOM 2882 O O . GLY A 1 369 ? -11.386 0.739 15.932 1.00 57.53 369 GLY A O 1
ATOM 2883 N N . LEU A 1 370 ? -9.432 1.194 16.945 1.00 61.28 370 LEU A N 1
ATOM 2884 C CA . LEU A 1 370 ? -9.973 1.231 18.303 1.00 61.28 370 LEU A CA 1
ATOM 2885 C C . LEU A 1 370 ? -10.769 2.530 18.495 1.00 61.28 370 LEU A C 1
ATOM 2887 O O . LEU A 1 370 ? -10.263 3.635 18.293 1.00 61.28 370 LEU A O 1
ATOM 2891 N N . GLU A 1 371 ? -12.032 2.389 18.890 1.00 63.53 371 GLU A N 1
ATOM 2892 C CA . GLU A 1 371 ? -12.921 3.501 19.230 1.00 63.53 371 GLU A CA 1
ATOM 2893 C C . GLU A 1 371 ? -13.101 3.552 20.752 1.00 63.53 371 GLU A C 1
ATOM 2895 O O . GLU A 1 371 ? -13.319 2.522 21.394 1.00 63.53 371 GLU A O 1
ATOM 2900 N N . THR A 1 372 ? -13.045 4.748 21.343 1.00 61.53 372 THR A N 1
ATOM 2901 C CA . THR A 1 372 ? -13.426 4.926 22.747 1.00 61.53 372 THR A CA 1
ATOM 2902 C C . THR A 1 372 ? -14.940 4.782 22.891 1.00 61.53 372 THR A C 1
ATOM 2904 O O . THR A 1 372 ? -15.706 5.364 22.121 1.00 61.53 372 THR A O 1
ATOM 2907 N N . ASP A 1 373 ? -15.394 4.002 23.877 1.00 58.25 373 ASP A N 1
ATOM 2908 C CA . ASP A 1 373 ? -16.824 3.903 24.174 1.00 58.25 373 ASP A CA 1
ATOM 2909 C C . ASP A 1 373 ? -17.302 5.243 24.769 1.00 58.25 373 ASP A C 1
ATOM 2911 O O . ASP A 1 373 ? -16.842 5.630 25.846 1.00 58.25 373 ASP A O 1
ATOM 2915 N N . PRO A 1 374 ? -18.233 5.964 24.115 1.00 57.47 374 PRO A N 1
ATOM 2916 C CA . PRO A 1 374 ? -18.711 7.258 24.599 1.00 57.47 374 PRO A CA 1
ATOM 2917 C C . PRO A 1 374 ? -19.513 7.166 25.906 1.00 57.47 374 PRO A C 1
ATOM 2919 O O . PRO A 1 374 ? -19.841 8.200 26.484 1.00 57.47 374 PRO A O 1
ATOM 2922 N N . SER A 1 375 ? -19.867 5.958 26.357 1.00 50.53 375 SER A N 1
ATOM 2923 C CA . SER A 1 375 ? -20.528 5.712 27.643 1.00 50.53 375 SER A CA 1
ATOM 2924 C C . SER A 1 375 ? -19.563 5.429 28.802 1.00 50.53 375 SER A C 1
ATOM 2926 O O . SER A 1 375 ? -20.022 5.286 29.934 1.00 50.53 375 SER A O 1
ATOM 2928 N N . ALA A 1 376 ? -18.250 5.364 28.553 1.00 54.00 376 ALA A N 1
ATOM 2929 C CA . ALA A 1 376 ? -17.249 5.144 29.592 1.00 54.00 376 ALA A CA 1
ATOM 2930 C C . ALA A 1 376 ? -16.996 6.412 30.428 1.00 54.00 376 ALA A C 1
ATOM 2932 O O . ALA A 1 376 ? -16.962 7.528 29.909 1.00 54.00 376 ALA A O 1
ATOM 2933 N N . ASN A 1 377 ? -16.759 6.233 31.731 1.00 53.06 377 ASN A N 1
ATOM 2934 C CA . ASN A 1 377 ? -16.439 7.334 32.653 1.00 53.06 377 ASN A CA 1
ATOM 2935 C C . ASN A 1 377 ? -15.039 7.934 32.415 1.00 53.06 377 ASN A C 1
ATOM 2937 O O . ASN A 1 377 ? -14.776 9.058 32.837 1.00 53.06 377 ASN A O 1
ATOM 2941 N N . PHE A 1 378 ? -14.157 7.195 31.735 1.00 57.62 378 PHE A N 1
ATOM 2942 C CA . PHE A 1 378 ? -12.795 7.592 31.382 1.00 57.62 378 PHE A CA 1
ATOM 2943 C C . PHE A 1 378 ? -12.533 7.269 29.909 1.00 57.62 378 PHE A C 1
ATOM 2945 O O . PHE A 1 378 ? -13.108 6.331 29.360 1.00 57.62 378 PHE A O 1
ATOM 2952 N N . SER A 1 379 ? -11.681 8.058 29.256 1.00 59.97 379 SER A N 1
ATOM 2953 C CA . SER A 1 379 ? -11.329 7.874 27.844 1.00 59.97 379 SER A CA 1
ATOM 2954 C C . SER A 1 379 ? -9.868 7.474 27.702 1.00 59.97 379 SER A C 1
ATOM 2956 O O . SER A 1 379 ? -9.010 8.035 28.378 1.00 59.97 379 SER A O 1
ATOM 2958 N N . TRP A 1 380 ? -9.599 6.544 26.787 1.00 66.00 380 TRP A N 1
ATOM 2959 C CA . TRP A 1 380 ? -8.247 6.261 26.317 1.00 66.00 380 TRP A CA 1
ATOM 2960 C C . TRP A 1 380 ? -7.717 7.470 25.548 1.00 66.00 380 TRP A C 1
ATOM 2962 O O . TRP A 1 380 ? -8.381 7.961 24.629 1.00 66.00 380 TRP A O 1
ATOM 2972 N N . VAL A 1 381 ? -6.538 7.959 25.926 1.00 64.12 381 VAL A N 1
ATOM 2973 C CA . VAL A 1 381 ? -5.896 9.100 25.268 1.00 64.12 381 VAL A CA 1
ATOM 2974 C C . VAL A 1 381 ? -4.551 8.661 24.721 1.00 64.12 381 VAL A C 1
ATOM 2976 O O . VAL A 1 381 ? -3.746 8.052 25.417 1.00 64.12 381 VAL A O 1
ATOM 2979 N N . ARG A 1 382 ? -4.307 8.995 23.458 1.00 66.62 382 ARG A N 1
ATOM 2980 C CA . ARG A 1 382 ? -3.007 8.835 22.816 1.00 66.62 382 ARG A CA 1
ATOM 2981 C C . ARG A 1 382 ? -2.084 9.966 23.278 1.00 66.62 382 ARG A C 1
ATOM 2983 O O . ARG A 1 382 ? -2.392 11.130 23.020 1.00 66.62 382 ARG A O 1
ATOM 2990 N N . ILE A 1 383 ? -0.995 9.629 23.959 1.00 61.09 383 ILE A N 1
ATOM 2991 C CA . ILE A 1 383 ? -0.033 10.562 24.560 1.00 61.09 383 ILE A CA 1
ATOM 2992 C C . ILE A 1 383 ? 1.388 10.258 24.087 1.00 61.09 383 ILE A C 1
ATOM 2994 O O . ILE A 1 383 ? 1.685 9.123 23.757 1.00 61.09 383 ILE A O 1
ATOM 2998 N N . THR A 1 384 ? 2.290 11.235 24.056 1.00 60.16 384 THR A N 1
ATOM 2999 C CA . THR A 1 384 ? 3.711 10.995 23.728 1.00 60.16 384 THR A CA 1
ATOM 3000 C C . THR A 1 384 ? 4.546 10.676 24.971 1.00 60.16 384 THR A C 1
ATOM 3002 O O . THR A 1 384 ? 4.176 11.071 26.077 1.00 60.16 384 THR A O 1
ATOM 3005 N N . GLY A 1 385 ? 5.718 10.047 24.807 1.00 57.28 385 GLY A N 1
ATOM 3006 C CA . GLY A 1 385 ? 6.672 9.829 25.915 1.00 57.28 385 GLY A CA 1
ATOM 3007 C C . GLY A 1 385 ? 7.063 11.121 26.657 1.00 57.28 385 GLY A C 1
ATOM 3008 O O . GLY A 1 385 ? 7.212 11.134 27.878 1.00 57.28 385 GLY A O 1
ATOM 3009 N N . MET A 1 386 ? 7.098 12.258 25.949 1.00 57.44 386 MET A N 1
ATOM 3010 C CA . MET A 1 386 ? 7.297 13.588 26.544 1.00 57.44 386 MET A CA 1
ATOM 3011 C C . MET A 1 386 ? 6.103 14.049 27.399 1.00 57.44 386 MET A C 1
ATOM 3013 O O . MET A 1 386 ? 6.293 14.730 28.402 1.00 57.44 386 MET A O 1
ATOM 3017 N N . GLN A 1 387 ? 4.875 13.684 27.023 1.00 59.12 387 GLN A N 1
ATOM 3018 C CA . GLN A 1 387 ? 3.661 13.962 27.802 1.00 59.12 387 GLN A CA 1
ATOM 3019 C C . GLN A 1 387 ? 3.494 13.001 28.987 1.00 59.12 387 GLN A C 1
ATOM 3021 O O . GLN A 1 387 ? 2.850 13.364 29.969 1.00 59.12 387 GLN A O 1
ATOM 3026 N N . ALA A 1 388 ? 4.092 11.808 28.916 1.00 56.94 388 ALA A N 1
ATOM 3027 C CA . ALA A 1 388 ? 4.175 10.857 30.022 1.00 56.94 388 ALA A CA 1
ATOM 3028 C C . ALA A 1 388 ? 5.186 11.284 31.107 1.00 56.94 388 ALA A C 1
ATOM 3030 O O . ALA A 1 388 ? 5.120 10.783 32.233 1.00 56.94 388 ALA A O 1
ATOM 3031 N N . ALA A 1 389 ? 6.101 12.217 30.808 1.00 51.25 389 ALA A N 1
ATOM 3032 C CA . ALA A 1 389 ? 7.125 12.682 31.741 1.00 51.25 389 ALA A CA 1
ATOM 3033 C C . ALA A 1 389 ? 6.501 13.329 32.997 1.00 51.25 389 ALA A C 1
ATOM 3035 O O . ALA A 1 389 ? 5.929 14.417 32.941 1.00 51.25 389 ALA A O 1
ATOM 3036 N N . GLY A 1 390 ? 6.626 12.651 34.144 1.00 53.66 390 GLY A N 1
ATOM 3037 C CA . GLY A 1 390 ? 6.035 13.067 35.426 1.00 53.66 390 GLY A CA 1
ATOM 3038 C C . GLY A 1 390 ? 4.730 12.352 35.806 1.00 53.66 390 GLY A C 1
ATOM 3039 O O . GLY A 1 390 ? 4.157 12.670 36.847 1.00 53.66 390 GLY A O 1
ATOM 3040 N N . SER A 1 391 ? 4.275 11.392 34.996 1.00 58.47 391 SER A N 1
ATOM 3041 C CA . SER A 1 391 ? 3.198 10.443 35.322 1.00 58.47 391 SER A CA 1
ATOM 3042 C C . SER A 1 391 ? 3.764 9.084 35.769 1.00 58.47 391 SER A C 1
ATOM 3044 O O . SER A 1 391 ? 4.981 8.895 35.779 1.00 58.47 391 SER A O 1
ATOM 3046 N N . ALA A 1 392 ? 2.900 8.128 36.129 1.00 58.00 392 ALA A N 1
ATOM 3047 C CA . ALA A 1 392 ? 3.314 6.748 36.406 1.00 58.00 392 ALA A CA 1
ATOM 3048 C C . ALA A 1 392 ? 3.479 5.909 35.117 1.00 58.00 392 ALA A C 1
ATOM 3050 O O . ALA A 1 392 ? 3.725 4.705 35.193 1.00 58.00 392 ALA A O 1
ATOM 3051 N N . SER A 1 393 ? 3.340 6.531 33.942 1.00 57.22 393 SER A N 1
ATOM 3052 C CA . SER A 1 393 ? 3.429 5.884 32.629 1.00 57.22 393 SER A CA 1
ATOM 3053 C C . SER A 1 393 ? 4.875 5.810 32.108 1.00 57.22 393 SER A C 1
ATOM 3055 O O . SER A 1 393 ? 5.670 6.705 32.411 1.00 57.22 393 SER A O 1
ATOM 3057 N N . PRO A 1 394 ? 5.240 4.791 31.302 1.00 55.44 394 PRO A N 1
ATOM 3058 C CA . PRO A 1 394 ? 6.580 4.678 30.725 1.00 55.44 394 PRO A CA 1
ATOM 3059 C C . PRO A 1 394 ? 6.943 5.899 29.866 1.00 55.44 394 PRO A C 1
ATOM 3061 O O . PRO A 1 394 ? 6.167 6.318 29.011 1.00 55.44 394 PRO A O 1
ATOM 3064 N N . SER A 1 395 ? 8.139 6.465 30.070 1.00 57.97 395 SER A N 1
ATOM 3065 C CA . SER A 1 395 ? 8.645 7.589 29.261 1.00 57.97 395 SER A CA 1
ATOM 3066 C C . SER A 1 395 ? 9.273 7.152 27.931 1.00 57.97 395 SER A C 1
ATOM 3068 O O . SER A 1 395 ? 9.507 7.996 27.069 1.00 57.97 395 SER A O 1
ATOM 3070 N N . LYS A 1 396 ? 9.550 5.849 27.783 1.00 54.06 396 LYS A N 1
ATOM 3071 C CA . LYS A 1 396 ? 10.157 5.216 26.606 1.00 54.06 396 LYS A CA 1
ATOM 3072 C C . LYS A 1 396 ? 9.130 4.350 25.884 1.00 54.06 396 LYS A C 1
ATOM 3074 O O . LYS A 1 396 ? 8.557 3.459 26.505 1.00 54.06 396 LYS A O 1
ATOM 3079 N N . ASP A 1 397 ? 8.943 4.617 24.596 1.00 52.28 397 ASP A N 1
ATOM 3080 C CA . ASP A 1 397 ? 8.154 3.804 23.660 1.00 52.28 397 ASP A CA 1
ATOM 3081 C C . ASP A 1 397 ? 8.875 2.471 23.391 1.00 52.28 397 ASP A C 1
ATOM 3083 O O . ASP A 1 397 ? 10.081 2.463 23.111 1.00 52.28 397 ASP A O 1
ATOM 3087 N N . HIS A 1 398 ? 8.154 1.352 23.497 1.00 53.78 398 HIS A N 1
ATOM 3088 C CA . HIS A 1 398 ? 8.717 0.017 23.295 1.00 53.78 398 HIS A CA 1
ATOM 3089 C C . HIS A 1 398 ? 8.981 -0.280 21.806 1.00 53.78 398 HIS A C 1
ATOM 3091 O O . HIS A 1 398 ? 9.962 -0.951 21.482 1.00 53.78 398 HIS A O 1
ATOM 3097 N N . THR A 1 399 ? 8.209 0.321 20.893 1.00 47.84 399 THR A N 1
ATOM 3098 C CA . THR A 1 399 ? 8.344 0.152 19.435 1.00 47.84 399 THR A CA 1
ATOM 3099 C C . THR A 1 399 ? 9.696 0.664 18.916 1.00 47.84 399 THR A C 1
ATOM 3101 O O . THR A 1 399 ? 10.237 0.154 17.931 1.00 47.84 399 THR A O 1
ATOM 3104 N N . LEU A 1 400 ? 10.225 1.732 19.526 1.00 46.16 400 LEU A N 1
ATOM 3105 C CA . LEU A 1 400 ? 11.342 2.516 18.979 1.00 46.16 400 LEU A CA 1
ATOM 3106 C C . LEU A 1 400 ? 12.499 2.738 19.956 1.00 46.16 400 LEU A C 1
ATOM 3108 O O . LEU A 1 400 ? 13.577 3.144 19.522 1.00 46.16 400 LEU A O 1
ATOM 3112 N N . GLY A 1 401 ? 12.311 2.480 21.253 1.00 47.00 401 GLY A N 1
ATOM 3113 C CA . GLY A 1 401 ? 13.359 2.602 22.269 1.00 47.00 401 GLY A CA 1
ATOM 3114 C C . GLY A 1 401 ? 13.887 4.028 22.478 1.00 47.00 401 GLY A C 1
ATOM 3115 O O . GLY A 1 401 ? 14.963 4.192 23.060 1.00 47.00 401 GLY A O 1
ATOM 3116 N N . THR A 1 402 ? 13.175 5.061 22.006 1.00 47.25 402 THR A N 1
ATOM 3117 C CA . THR A 1 402 ? 13.588 6.471 22.107 1.00 47.25 402 THR A CA 1
ATOM 3118 C C . THR A 1 402 ? 12.605 7.319 22.919 1.00 47.25 402 THR A C 1
ATOM 3120 O O . THR A 1 402 ? 11.420 7.013 23.026 1.00 47.25 402 THR A O 1
ATOM 3123 N N . ASP A 1 403 ? 13.116 8.421 23.479 1.00 47.06 403 ASP A N 1
ATOM 3124 C CA . ASP A 1 403 ? 12.336 9.416 24.233 1.00 47.06 403 ASP A CA 1
ATOM 3125 C C . ASP A 1 403 ? 11.711 10.504 23.319 1.00 47.06 403 ASP A C 1
ATOM 3127 O O . ASP A 1 403 ? 11.086 11.448 23.810 1.00 47.06 403 ASP A O 1
ATOM 3131 N N . GLN A 1 404 ? 11.916 10.437 21.992 1.00 43.38 404 GLN A N 1
ATOM 3132 C CA . GLN A 1 404 ? 11.534 11.497 21.048 1.00 43.38 404 GLN A CA 1
ATOM 3133 C C . GLN A 1 404 ? 10.388 11.078 20.110 1.00 43.38 404 GLN A C 1
ATOM 3135 O O . GLN A 1 404 ? 10.544 10.231 19.236 1.00 43.38 404 GLN A O 1
ATOM 3140 N N . ASP A 1 405 ? 9.273 11.796 20.282 1.00 47.88 405 ASP A N 1
ATOM 3141 C CA . ASP A 1 405 ? 8.214 12.091 19.306 1.00 47.88 405 ASP A CA 1
ATOM 3142 C C . ASP A 1 405 ? 7.123 11.074 18.965 1.00 47.88 405 ASP A C 1
ATOM 3144 O O . ASP A 1 405 ? 6.424 11.309 17.980 1.00 47.88 405 ASP A O 1
ATOM 3148 N N . LEU A 1 406 ? 6.848 10.030 19.758 1.00 52.03 406 LEU A N 1
ATOM 3149 C CA . LEU A 1 406 ? 5.879 9.025 19.297 1.00 52.03 406 LEU A CA 1
ATOM 3150 C C . LEU A 1 406 ? 4.957 8.399 20.380 1.00 52.03 406 LEU A C 1
ATOM 3152 O O . LEU A 1 406 ? 5.323 8.421 21.560 1.00 52.03 406 LEU A O 1
ATOM 3156 N N . PRO A 1 407 ? 3.688 8.037 20.043 1.00 50.94 407 PRO A N 1
ATOM 3157 C CA . PRO A 1 407 ? 2.609 8.048 21.039 1.00 50.94 407 PRO A CA 1
ATOM 3158 C C . PRO A 1 407 ? 2.163 6.673 21.553 1.00 50.94 407 PRO A C 1
ATOM 3160 O O . PRO A 1 407 ? 1.800 5.808 20.767 1.00 50.94 407 PRO A O 1
ATOM 3163 N N . ILE A 1 408 ? 2.048 6.556 22.875 1.00 55.09 408 ILE A N 1
ATOM 3164 C CA . ILE A 1 408 ? 1.494 5.432 23.643 1.00 55.09 408 ILE A CA 1
ATOM 3165 C C . ILE A 1 408 ? 0.022 5.737 23.980 1.00 55.09 408 ILE A C 1
ATOM 3167 O O . ILE A 1 408 ? -0.386 6.901 24.041 1.00 55.09 408 ILE A O 1
ATOM 3171 N N . VAL A 1 409 ? -0.816 4.724 24.214 1.00 51.25 409 VAL A N 1
ATOM 3172 C CA . VAL A 1 409 ? -2.203 4.935 24.666 1.00 51.25 409 VAL A CA 1
ATOM 3173 C C . VAL A 1 409 ? -2.321 4.742 26.179 1.00 51.25 409 VAL A C 1
ATOM 3175 O O . VAL A 1 409 ? -2.031 3.671 26.708 1.00 51.25 409 VAL A O 1
ATOM 3178 N N . LEU A 1 410 ? -2.777 5.792 26.869 1.00 48.28 410 LEU A N 1
ATOM 3179 C CA . LEU A 1 410 ? -2.894 5.879 28.324 1.00 48.28 410 LEU A CA 1
ATOM 3180 C C . LEU A 1 410 ? -4.363 5.922 28.775 1.00 48.28 410 LEU A C 1
ATOM 3182 O O . LEU A 1 410 ? -5.168 6.699 28.251 1.00 48.28 410 LEU A O 1
ATOM 3186 N N . ALA A 1 411 ? -4.690 5.138 29.803 1.00 48.16 411 ALA A N 1
ATOM 3187 C CA . ALA A 1 411 ? -5.860 5.316 30.659 1.00 48.16 411 ALA A CA 1
ATOM 3188 C C . ALA A 1 411 ? -5.412 5.629 32.094 1.00 48.16 411 ALA A C 1
ATOM 3190 O O . ALA A 1 411 ? -4.619 4.900 32.691 1.00 48.16 411 ALA A O 1
ATOM 3191 N N . ILE A 1 412 ? -5.943 6.715 32.650 1.00 49.12 412 ILE A N 1
ATOM 3192 C CA . ILE A 1 412 ? -5.554 7.231 33.966 1.00 49.12 412 ILE A CA 1
ATOM 3193 C C . ILE A 1 412 ? -6.463 6.608 35.042 1.00 49.12 412 ILE A C 1
ATOM 3195 O O . ILE A 1 412 ? -7.682 6.568 34.865 1.00 49.12 412 ILE A O 1
ATOM 3199 N N . PHE A 1 413 ? -5.884 6.163 36.163 1.00 50.84 413 PHE A N 1
ATOM 3200 C CA . PHE A 1 413 ? -6.583 5.660 37.362 1.00 50.84 413 PHE A CA 1
ATOM 3201 C C . PHE A 1 413 ? -7.370 4.350 37.199 1.00 50.84 413 PHE A C 1
ATOM 3203 O O . PHE A 1 413 ? -8.537 4.293 37.586 1.00 50.84 413 PHE A O 1
ATOM 3210 N N . CYS A 1 414 ? -6.786 3.287 36.639 1.00 44.91 414 CYS A N 1
ATOM 3211 C CA . CYS A 1 414 ? -7.545 2.063 36.347 1.00 44.91 414 CYS A CA 1
ATOM 3212 C C . CYS A 1 414 ? -6.743 0.748 36.505 1.00 44.91 414 CYS A C 1
ATOM 3214 O O . CYS A 1 414 ? -5.525 0.760 36.631 1.00 44.91 414 CYS A O 1
ATOM 3216 N N . ARG A 1 415 ? -7.444 -0.399 36.455 1.00 36.78 415 ARG A N 1
ATOM 3217 C CA . ARG A 1 415 ? -6.964 -1.795 36.335 1.00 36.78 415 ARG A CA 1
ATOM 3218 C C . ARG A 1 415 ? -7.406 -2.388 34.986 1.00 36.78 415 ARG A C 1
ATOM 3220 O O . ARG A 1 415 ? -8.585 -2.308 34.670 1.00 36.78 415 ARG A O 1
ATOM 3227 N N . LEU A 1 416 ? -6.507 -3.003 34.210 1.00 36.69 416 LEU A N 1
ATOM 3228 C CA . LEU A 1 416 ? -6.808 -3.482 32.852 1.00 36.69 416 LEU A CA 1
ATOM 3229 C C . LEU A 1 416 ? -7.497 -4.855 32.866 1.00 36.69 416 LEU A C 1
ATOM 3231 O O . LEU A 1 416 ? -7.038 -5.787 33.526 1.00 36.69 416 LEU A O 1
ATOM 3235 N N . ILE A 1 417 ? -8.568 -4.985 32.091 1.00 36.94 417 ILE A N 1
ATOM 3236 C CA . ILE A 1 417 ? -9.303 -6.211 31.800 1.00 36.94 417 ILE A CA 1
ATOM 3237 C C . ILE A 1 417 ? -9.412 -6.325 30.277 1.00 36.94 417 ILE A C 1
ATOM 3239 O O . ILE A 1 417 ? -9.923 -5.432 29.605 1.00 36.94 417 ILE A O 1
ATOM 3243 N N . VAL A 1 418 ? -8.941 -7.438 29.718 1.00 35.19 418 VAL A N 1
ATOM 3244 C CA . VAL A 1 418 ? -9.089 -7.740 28.289 1.00 35.19 418 VAL A CA 1
ATOM 3245 C C . VAL A 1 418 ? -10.302 -8.647 28.110 1.00 35.19 418 VAL A C 1
ATOM 3247 O O . VAL A 1 418 ? -10.346 -9.753 28.651 1.00 35.19 418 VAL A O 1
ATOM 3250 N N . LEU A 1 419 ? -11.298 -8.184 27.357 1.00 35.47 419 LEU A N 1
ATOM 3251 C CA . LEU A 1 419 ? -12.533 -8.912 27.078 1.00 35.47 419 LEU A CA 1
ATOM 3252 C C . LEU A 1 419 ? -12.613 -9.311 25.603 1.00 35.47 419 LEU A C 1
ATOM 3254 O O . LEU A 1 419 ? -12.310 -8.528 24.705 1.00 35.47 419 LEU A O 1
ATOM 3258 N N . TYR A 1 420 ? -13.096 -10.527 25.356 1.00 38.22 420 TYR A N 1
ATOM 3259 C CA . TYR A 1 420 ? -13.373 -11.048 24.019 1.00 38.22 420 TYR A CA 1
ATOM 3260 C C . TYR A 1 420 ? -14.890 -11.059 23.805 1.00 38.22 420 TYR A C 1
ATOM 3262 O O . TYR A 1 420 ? -15.590 -11.879 24.404 1.00 38.22 420 TYR A O 1
ATOM 3270 N N . LYS A 1 421 ? -15.422 -10.125 23.005 1.00 39.38 421 LYS A N 1
ATOM 3271 C CA . LYS A 1 421 ? -16.874 -9.964 22.803 1.00 39.38 421 LYS A CA 1
ATOM 3272 C C . LYS A 1 421 ? -17.257 -10.237 21.352 1.00 39.38 421 LYS A C 1
ATOM 3274 O O . LYS A 1 421 ? -16.668 -9.689 20.435 1.00 39.38 421 LYS A O 1
ATOM 3279 N N . SER A 1 422 ? -18.271 -11.062 21.099 1.00 41.66 422 SER A N 1
ATOM 3280 C CA . SER A 1 422 ? -18.783 -11.247 19.732 1.00 41.66 422 SER A CA 1
ATOM 3281 C C . SER A 1 422 ? -19.529 -9.997 19.223 1.00 41.66 422 SER A C 1
ATOM 3283 O O . SER A 1 422 ? -20.346 -9.406 19.935 1.00 41.66 422 SER A O 1
ATOM 3285 N N . ASN A 1 423 ? -19.320 -9.618 17.952 1.00 42.06 423 ASN A N 1
ATOM 3286 C CA . ASN A 1 423 ? -19.954 -8.438 17.329 1.00 42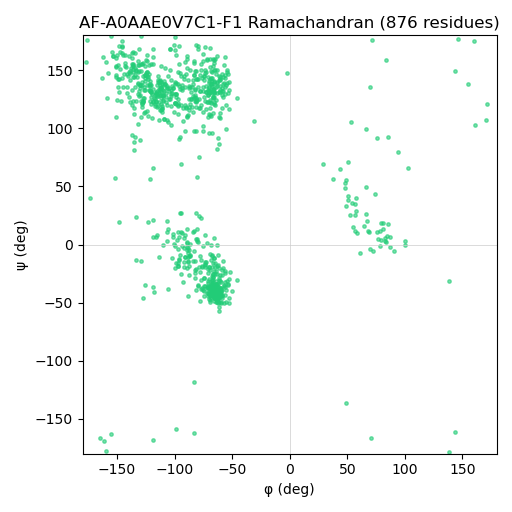.06 423 ASN A CA 1
ATOM 3287 C C . ASN A 1 423 ? -21.502 -8.467 17.347 1.00 42.06 423 ASN A C 1
ATOM 3289 O O . ASN A 1 423 ? -22.152 -7.424 17.235 1.00 42.06 423 ASN A O 1
ATOM 3293 N N . ALA A 1 424 ? -22.110 -9.648 17.509 1.00 39.81 424 ALA A N 1
ATOM 3294 C CA . ALA A 1 424 ? -23.559 -9.813 17.626 1.00 39.81 424 ALA A CA 1
ATOM 3295 C C . ALA A 1 424 ? -24.135 -9.191 18.915 1.00 39.81 424 ALA A C 1
ATOM 3297 O O . ALA A 1 424 ? -25.282 -8.743 18.906 1.00 39.81 424 ALA A O 1
ATOM 3298 N N . PHE A 1 425 ? -23.343 -9.108 19.990 1.00 38.47 425 PHE A N 1
ATOM 3299 C CA . PHE A 1 425 ? -23.760 -8.533 21.273 1.00 38.47 425 PHE A CA 1
ATOM 3300 C C . PHE A 1 425 ? -23.708 -6.991 21.259 1.00 38.47 425 PHE A C 1
ATOM 3302 O O . PHE A 1 425 ? -24.594 -6.316 21.782 1.00 38.47 425 PHE A O 1
ATOM 3309 N N . ILE A 1 426 ? -22.738 -6.406 20.543 1.00 40.50 426 ILE A N 1
ATOM 3310 C CA . ILE A 1 426 ? -22.551 -4.946 20.426 1.00 40.50 426 ILE A CA 1
ATOM 3311 C C . ILE A 1 426 ? -23.697 -4.277 19.638 1.00 40.50 426 ILE A C 1
ATOM 3313 O O . ILE A 1 426 ? -24.126 -3.166 19.966 1.00 40.50 426 ILE A O 1
ATOM 3317 N N . GLN A 1 427 ? -24.259 -4.953 18.625 1.00 36.25 427 GLN A N 1
ATOM 3318 C CA . GLN A 1 427 ? -25.390 -4.413 17.853 1.00 36.25 427 GLN A CA 1
ATOM 3319 C C . GLN A 1 427 ? -26.683 -4.272 18.674 1.00 36.25 427 GLN A C 1
ATOM 3321 O O . GLN A 1 427 ? -27.501 -3.407 18.353 1.00 36.25 427 GLN A O 1
ATOM 3326 N N . TYR A 1 428 ? -26.855 -5.055 19.744 1.00 36.34 428 TYR A N 1
ATOM 3327 C CA . TYR A 1 428 ? -27.991 -4.923 20.660 1.00 36.34 428 TYR A CA 1
ATOM 3328 C C . TYR A 1 428 ? -27.895 -3.626 21.491 1.00 36.34 428 TYR A C 1
ATOM 3330 O O . TYR A 1 428 ? -28.887 -2.912 21.646 1.00 36.34 428 TYR A O 1
ATOM 3338 N N . LYS A 1 429 ? -26.678 -3.234 21.903 1.00 36.47 429 LYS A N 1
ATOM 3339 C CA . LYS A 1 429 ? -26.403 -2.010 22.685 1.00 36.47 429 LYS A CA 1
ATOM 3340 C C . LYS A 1 429 ? -26.680 -0.718 21.897 1.00 36.47 429 LYS A C 1
ATOM 3342 O O . LYS A 1 429 ? -27.315 0.197 22.417 1.00 36.47 429 LYS A O 1
ATOM 3347 N N . ARG A 1 430 ? -26.303 -0.655 20.608 1.00 32.97 430 ARG A N 1
ATOM 3348 C CA . ARG A 1 430 ? -26.502 0.542 19.748 1.00 32.97 430 ARG A CA 1
ATOM 3349 C C . ARG A 1 430 ? -27.976 0.900 19.481 1.00 32.97 430 ARG A C 1
ATOM 3351 O O . ARG A 1 430 ? -28.246 2.005 19.018 1.00 32.97 430 ARG A O 1
ATOM 3358 N N . HIS A 1 431 ? -28.934 0.004 19.735 1.00 32.59 431 HIS A N 1
ATOM 3359 C CA . HIS A 1 431 ? -30.366 0.290 19.549 1.00 32.59 431 HIS A CA 1
ATOM 3360 C C . HIS A 1 431 ? -31.069 0.860 20.792 1.00 32.59 431 HIS A C 1
ATOM 3362 O O . HIS A 1 431 ? -32.188 1.354 20.656 1.00 32.59 431 HIS A O 1
ATOM 3368 N N . LEU A 1 432 ? -30.430 0.847 21.968 1.00 31.61 432 LEU A N 1
ATOM 3369 C CA . LEU A 1 432 ? -31.023 1.345 23.218 1.00 31.61 432 LEU A CA 1
ATOM 3370 C C . LEU A 1 432 ? -30.606 2.786 23.567 1.00 31.61 432 LEU A C 1
ATOM 3372 O O . LEU A 1 432 ? -31.290 3.448 24.341 1.00 31.61 432 LEU A O 1
ATOM 3376 N N . SER A 1 433 ? -29.554 3.319 22.943 1.00 30.27 433 SER A N 1
ATOM 3377 C CA . SER A 1 433 ? -28.979 4.634 23.253 1.00 30.27 433 SER A CA 1
ATOM 3378 C C . SER A 1 433 ? -29.032 5.602 22.061 1.00 30.27 433 SER A C 1
ATOM 3380 O O . SER A 1 433 ? -28.014 6.014 21.518 1.00 30.27 433 SER A O 1
ATOM 3382 N N . THR A 1 434 ? -30.232 6.010 21.630 1.00 25.77 434 THR A N 1
ATOM 3383 C CA . THR A 1 434 ? -30.374 7.166 20.717 1.00 25.77 434 THR A CA 1
ATOM 3384 C C . THR A 1 434 ? -31.500 8.112 21.134 1.00 25.77 434 THR A C 1
ATOM 3386 O O . THR A 1 434 ? -32.582 8.139 20.554 1.00 25.77 434 THR A O 1
ATOM 3389 N N . THR A 1 435 ? -31.201 8.985 22.095 1.00 25.97 435 THR A N 1
ATOM 3390 C CA . THR A 1 435 ? -31.878 10.282 22.242 1.00 25.97 435 THR A CA 1
ATOM 3391 C C . THR A 1 435 ? -30.858 11.374 22.537 1.00 25.97 435 THR A C 1
ATOM 3393 O O . THR A 1 435 ? -30.495 11.598 23.683 1.00 25.97 435 THR A O 1
ATOM 3396 N N . SER A 1 436 ? -30.401 12.066 21.495 1.00 25.73 436 SER A N 1
ATOM 3397 C CA . SER A 1 436 ? -30.346 13.537 21.414 1.00 25.73 436 SER A CA 1
ATOM 3398 C C . SER A 1 436 ? -29.563 13.945 20.160 1.00 25.73 436 SER A C 1
ATOM 3400 O O . SER A 1 436 ? -28.427 13.547 19.943 1.00 25.73 436 SER A O 1
ATOM 3402 N N . ASN A 1 437 ? -30.223 14.699 19.282 1.00 24.23 437 ASN A N 1
ATOM 3403 C CA . ASN A 1 437 ? -29.641 15.273 18.070 1.00 24.23 437 ASN A CA 1
ATOM 3404 C C . ASN A 1 437 ? -29.305 16.738 18.373 1.00 24.23 437 ASN A C 1
ATOM 3406 O O . ASN A 1 437 ? -30.223 17.508 18.661 1.00 24.23 437 ASN A O 1
ATOM 3410 N N . SER A 1 438 ? -28.045 17.145 18.237 1.00 25.06 438 SER A N 1
ATOM 3411 C CA . SER A 1 438 ? -27.669 18.552 18.072 1.00 25.06 438 SER A CA 1
ATOM 3412 C C . SER A 1 438 ? -27.085 18.744 16.670 1.00 25.06 438 SER A C 1
ATOM 3414 O O . SER A 1 438 ? -26.183 18.041 16.227 1.00 25.06 438 SER A O 1
ATOM 3416 N N . GLN A 1 439 ? -27.700 19.654 15.916 1.00 26.00 439 GLN A N 1
ATOM 3417 C CA . GLN A 1 439 ? -27.302 20.024 14.561 1.00 26.00 439 GLN A CA 1
ATOM 3418 C C . GLN A 1 439 ? -26.257 21.140 14.616 1.00 26.00 439 GLN A C 1
ATOM 3420 O O . GLN A 1 439 ? -26.492 22.158 15.264 1.00 26.00 439 GLN A O 1
ATOM 3425 N N . THR A 1 440 ? -25.191 21.024 13.827 1.00 23.44 440 THR A N 1
ATOM 3426 C CA . THR A 1 440 ? -24.407 22.173 13.348 1.00 23.44 440 THR A CA 1
ATOM 3427 C C . THR A 1 440 ? -24.317 22.133 11.814 1.00 23.44 440 THR A C 1
ATOM 3429 O O . THR A 1 440 ? -24.240 21.043 11.240 1.00 23.44 440 THR A O 1
ATOM 3432 N N . PRO A 1 441 ? -24.402 23.276 11.100 1.00 29.20 441 PRO A N 1
ATOM 3433 C CA . PRO A 1 441 ? -24.453 23.290 9.640 1.00 29.20 441 PRO A CA 1
ATOM 3434 C C . PRO A 1 441 ? -23.114 23.676 8.995 1.00 29.20 441 PRO A C 1
ATOM 3436 O O . PRO A 1 441 ? -22.504 24.680 9.353 1.00 29.20 441 PRO A O 1
ATOM 3439 N N . ASN A 1 442 ? -22.738 22.934 7.952 1.00 25.11 442 ASN A N 1
ATOM 3440 C CA . ASN A 1 442 ? -21.698 23.305 6.988 1.00 25.11 442 ASN A CA 1
ATOM 3441 C C . ASN A 1 442 ? -22.176 24.412 6.031 1.00 25.11 442 ASN A C 1
ATOM 3443 O O . ASN A 1 442 ? -23.334 24.422 5.604 1.00 25.11 442 ASN A O 1
ATOM 3447 N N . SER A 1 443 ? -21.256 25.282 5.599 1.00 25.86 443 SER A N 1
ATOM 3448 C CA . SER A 1 443 ? -21.463 26.187 4.461 1.00 25.86 443 SER A CA 1
ATOM 3449 C C . SER A 1 443 ? -20.234 26.238 3.554 1.00 25.86 443 SER A C 1
ATOM 3451 O O . SER A 1 443 ? -19.121 26.425 4.040 1.00 25.86 443 SER A O 1
ATOM 3453 N N . THR A 1 444 ? -20.455 26.125 2.243 1.00 29.73 444 THR A N 1
ATOM 3454 C CA . THR A 1 444 ? -19.459 26.270 1.174 1.00 29.73 444 THR A CA 1
ATOM 3455 C C . THR A 1 444 ? -19.734 27.497 0.287 1.00 29.73 444 THR A C 1
ATOM 3457 O O . THR A 1 444 ? -20.878 27.812 -0.030 1.00 29.73 444 THR A O 1
ATOM 3460 N N . MET A 1 445 ? -18.621 28.101 -0.156 1.00 27.42 445 MET A N 1
ATOM 3461 C CA . MET A 1 445 ? -18.349 28.964 -1.325 1.00 27.42 445 MET A CA 1
ATOM 3462 C C . MET A 1 445 ? -18.894 30.407 -1.454 1.00 27.42 445 MET A C 1
ATOM 3464 O O . MET A 1 445 ? -20.053 30.735 -1.220 1.00 27.42 445 MET A O 1
ATOM 3468 N N . ALA A 1 446 ? -17.972 31.274 -1.900 1.00 31.94 446 ALA A N 1
ATOM 3469 C CA . ALA A 1 446 ? -17.980 32.735 -1.854 1.00 31.94 446 ALA A CA 1
ATOM 3470 C C . ALA A 1 446 ? -18.583 33.434 -3.088 1.00 31.94 446 ALA A C 1
ATOM 3472 O O . ALA A 1 446 ? -18.325 33.035 -4.221 1.00 31.94 446 ALA A O 1
ATOM 3473 N N . LYS A 1 447 ? -19.269 34.569 -2.862 1.00 31.44 447 LYS A N 1
ATOM 3474 C CA . LYS A 1 447 ? -19.508 35.666 -3.827 1.00 31.44 447 LYS A CA 1
ATOM 3475 C C . LYS A 1 447 ? -19.610 37.006 -3.081 1.00 31.44 447 LYS A C 1
ATOM 3477 O O . LYS A 1 447 ? -20.298 37.081 -2.070 1.00 31.44 447 LYS A O 1
ATOM 3482 N N . THR A 1 448 ? -18.949 38.042 -3.622 1.00 36.59 448 THR A N 1
ATOM 3483 C CA . THR A 1 448 ? -18.844 39.445 -3.138 1.00 36.59 448 THR A CA 1
ATOM 3484 C C . THR A 1 448 ? -18.379 39.589 -1.686 1.00 36.59 448 THR A C 1
ATOM 3486 O O . THR A 1 448 ? -19.144 39.329 -0.768 1.00 36.59 448 THR A O 1
ATOM 3489 N N . LYS A 1 449 ? -17.122 40.011 -1.475 1.00 53.12 449 LYS A N 1
ATOM 3490 C CA . LYS A 1 449 ? -16.481 40.096 -0.149 1.00 53.12 449 LYS A CA 1
ATOM 3491 C C . LYS A 1 449 ? -17.232 41.096 0.749 1.00 53.12 449 LYS A C 1
ATOM 3493 O O . LYS A 1 449 ? -16.985 42.299 0.706 1.00 53.12 449 LYS A O 1
ATOM 3498 N N . GLU A 1 450 ? -18.200 40.596 1.513 1.00 71.44 450 GLU A N 1
ATOM 3499 C CA . GLU A 1 450 ? -18.860 41.338 2.585 1.00 71.44 450 GLU A CA 1
ATOM 3500 C C . GLU A 1 450 ? -17.798 41.741 3.624 1.00 71.44 450 GLU A C 1
ATOM 3502 O O . GLU A 1 450 ? -16.853 40.990 3.879 1.00 71.44 450 GLU A O 1
ATOM 3507 N N . LEU A 1 451 ? -17.912 42.941 4.206 1.00 78.38 451 LEU A N 1
ATOM 3508 C CA . LEU A 1 451 ? -16.974 43.380 5.244 1.00 78.38 451 LEU A CA 1
ATOM 3509 C C . LEU A 1 451 ? -17.034 42.414 6.432 1.00 78.38 451 LEU A C 1
ATOM 3511 O O . LEU A 1 451 ? -18.126 42.084 6.910 1.00 78.38 451 LEU A O 1
ATOM 3515 N N . SER A 1 452 ? -15.866 41.989 6.922 1.00 80.25 452 SER A N 1
ATOM 3516 C CA . SER A 1 452 ? -15.783 41.079 8.065 1.00 80.25 452 SER A CA 1
ATOM 3517 C C . SER A 1 452 ? -16.491 41.676 9.286 1.00 80.25 452 SER A C 1
ATOM 3519 O O . SER A 1 452 ? -16.666 42.896 9.409 1.00 80.25 452 SER A O 1
ATOM 3521 N N . LYS A 1 453 ? -16.951 40.811 10.196 1.00 81.75 453 LYS A N 1
ATOM 3522 C CA . LYS A 1 453 ? -17.569 41.250 11.455 1.00 81.75 453 LYS A CA 1
ATOM 3523 C C . LYS A 1 453 ? -16.622 42.170 12.234 1.00 81.75 453 LYS A C 1
ATOM 3525 O O . LYS A 1 453 ? -17.056 43.221 12.690 1.00 81.75 453 LYS A O 1
ATOM 3530 N N . ASP A 1 454 ? -15.331 41.858 12.236 1.00 82.94 454 ASP A N 1
ATOM 3531 C CA . ASP A 1 454 ? -14.306 42.649 12.920 1.00 82.94 454 ASP A CA 1
ATOM 3532 C C . ASP A 1 454 ? -14.154 44.050 12.332 1.00 82.94 454 ASP A C 1
ATOM 3534 O O . ASP A 1 454 ? -14.087 45.029 13.072 1.00 82.94 454 ASP A O 1
ATOM 3538 N N . THR A 1 455 ? -14.164 44.189 11.001 1.00 83.94 455 THR A N 1
ATOM 3539 C CA . THR A 1 455 ? -14.125 45.517 10.372 1.00 83.94 455 THR A CA 1
ATOM 3540 C C . THR A 1 455 ? -15.394 46.313 10.681 1.00 83.94 455 THR A C 1
ATOM 3542 O O . THR A 1 455 ? -15.319 47.520 10.898 1.00 83.94 455 THR A O 1
ATOM 3545 N N . ARG A 1 456 ? -16.562 45.659 10.753 1.00 88.00 456 ARG A N 1
ATOM 3546 C CA . ARG A 1 456 ? -17.827 46.313 11.129 1.00 88.00 456 ARG A CA 1
ATOM 3547 C C . ARG A 1 456 ? -17.856 46.739 12.597 1.00 88.00 456 ARG A C 1
ATOM 3549 O O . ARG A 1 456 ? -18.360 47.823 12.874 1.00 88.00 456 ARG A O 1
ATOM 3556 N N . ASN A 1 457 ? -17.291 45.938 13.498 1.00 88.12 457 ASN A N 1
ATOM 3557 C CA . ASN A 1 457 ? -17.136 46.289 14.911 1.00 88.12 457 ASN A CA 1
ATOM 3558 C C . ASN A 1 457 ? -16.202 47.490 15.067 1.00 88.12 457 ASN A C 1
ATOM 3560 O O . ASN A 1 457 ? -16.628 48.501 15.606 1.00 88.12 457 ASN A O 1
ATOM 3564 N N . LYS A 1 458 ? -15.019 47.467 14.437 1.00 88.00 458 LYS A N 1
ATOM 3565 C CA . LYS A 1 458 ? -14.079 48.604 14.456 1.00 88.00 458 LYS A CA 1
ATOM 3566 C C . LYS A 1 458 ? -14.695 49.903 13.929 1.00 88.00 458 LYS A C 1
ATOM 3568 O O . LYS A 1 458 ? -14.381 50.977 14.431 1.00 88.00 458 LYS A O 1
ATOM 3573 N N . ILE A 1 459 ? -15.575 49.831 12.925 1.00 89.31 459 ILE A N 1
ATOM 3574 C CA . ILE A 1 459 ? -16.332 51.001 12.447 1.00 89.31 459 ILE A CA 1
ATOM 3575 C C . ILE A 1 459 ? -17.239 51.562 13.552 1.00 89.31 459 ILE A C 1
ATOM 3577 O O . ILE A 1 459 ? -17.302 52.779 13.720 1.00 89.31 459 ILE A O 1
ATOM 3581 N N . VAL A 1 460 ? -17.939 50.696 14.292 1.00 89.50 460 VAL A N 1
ATOM 3582 C CA . VAL A 1 460 ? -18.798 51.104 15.412 1.00 89.50 460 VAL A CA 1
ATOM 3583 C C . VAL A 1 460 ? -17.964 51.636 16.576 1.00 89.50 460 VAL A C 1
ATOM 3585 O O . VAL A 1 460 ? -18.301 52.698 17.088 1.00 89.50 460 VAL A O 1
ATOM 3588 N N . ASP A 1 461 ? -16.853 50.991 16.927 1.00 90.81 461 ASP A N 1
ATOM 3589 C CA . ASP A 1 461 ? -15.974 51.412 18.026 1.00 90.81 461 ASP A CA 1
ATOM 3590 C C . ASP A 1 461 ? -15.370 52.797 17.753 1.00 90.81 461 ASP A C 1
ATOM 3592 O O . ASP A 1 461 ? -15.425 53.690 18.596 1.00 90.81 461 ASP A O 1
ATOM 3596 N N . LEU A 1 462 ? -14.864 53.031 16.535 1.00 90.00 462 LEU A N 1
ATOM 3597 C CA . LEU A 1 462 ? -14.339 54.343 16.143 1.00 90.00 462 LEU A CA 1
ATOM 3598 C C . LEU A 1 462 ? -15.438 55.413 16.078 1.00 90.00 462 LEU A C 1
ATOM 3600 O O . LEU A 1 462 ? -15.160 56.586 16.332 1.00 90.00 462 LEU A O 1
ATOM 3604 N N . HIS A 1 463 ? -16.677 55.030 15.752 1.00 89.88 463 HIS A N 1
ATOM 3605 C CA . HIS A 1 463 ? -17.823 55.936 15.807 1.00 89.88 463 HIS A CA 1
ATOM 3606 C C . HIS A 1 463 ? -18.206 56.284 17.251 1.00 89.88 463 HIS A C 1
ATOM 3608 O O . HIS A 1 463 ? -18.458 57.451 17.543 1.00 89.88 463 HIS A O 1
ATOM 3614 N N . GLN A 1 464 ? -18.212 55.301 18.155 1.00 88.69 464 GLN A N 1
ATOM 3615 C CA . GLN A 1 464 ? -18.440 55.507 19.588 1.00 88.69 464 GLN A CA 1
ATOM 3616 C C . GLN A 1 464 ? -17.332 56.355 20.224 1.00 88.69 464 GLN A C 1
ATOM 3618 O O . GLN A 1 464 ? -17.623 57.195 21.068 1.00 88.69 464 GLN A O 1
ATOM 3623 N N . ALA A 1 465 ? -16.092 56.225 19.745 1.00 88.00 465 ALA A N 1
ATOM 3624 C CA . ALA A 1 465 ? -14.959 57.076 20.111 1.00 88.00 465 ALA A CA 1
ATOM 3625 C C . ALA A 1 465 ? -15.005 58.492 19.487 1.00 88.00 465 ALA A C 1
ATOM 3627 O O . ALA A 1 465 ? -14.028 59.235 19.564 1.00 88.00 465 ALA A O 1
ATOM 3628 N N . GLY A 1 466 ? -16.111 58.876 18.839 1.00 87.31 466 GLY A N 1
ATOM 3629 C CA . GLY A 1 466 ? -16.356 60.240 18.363 1.00 87.31 466 GLY A CA 1
ATOM 3630 C C . GLY A 1 466 ? -15.756 60.592 16.998 1.00 87.31 466 GLY A C 1
ATOM 3631 O O . GLY A 1 466 ? -15.828 61.751 16.587 1.00 87.31 466 GLY A O 1
ATOM 3632 N N . LYS A 1 467 ? -15.185 59.636 16.248 1.00 89.44 467 LYS A N 1
ATOM 3633 C CA . LYS A 1 467 ? -14.655 59.924 14.903 1.00 89.44 467 LYS A CA 1
ATOM 3634 C C . LYS A 1 467 ? -15.775 60.102 13.872 1.00 89.44 467 LYS A C 1
ATOM 3636 O O . LYS A 1 467 ? -16.799 59.417 13.890 1.00 89.44 467 LYS A O 1
ATOM 3641 N N . THR A 1 468 ? -15.553 61.001 12.910 1.00 90.25 468 THR A N 1
ATOM 3642 C CA . THR A 1 468 ? -16.493 61.235 11.803 1.00 90.25 468 THR A CA 1
ATOM 3643 C C . THR A 1 468 ? -16.456 60.092 10.785 1.00 90.25 468 THR A C 1
ATOM 3645 O O . THR A 1 468 ? -15.414 59.481 10.551 1.00 90.25 468 THR A O 1
ATOM 3648 N N . GLU A 1 469 ? -17.577 59.827 10.106 1.00 89.56 469 GLU A N 1
ATOM 3649 C CA . GLU A 1 469 ? -17.691 58.726 9.129 1.00 89.56 469 GLU A CA 1
ATOM 3650 C C . GLU A 1 469 ? -16.647 58.803 8.000 1.00 89.56 469 GLU A C 1
ATOM 3652 O O . GLU A 1 469 ? -16.184 57.780 7.498 1.00 89.56 469 GLU A O 1
ATOM 3657 N N . SER A 1 470 ? -16.252 60.023 7.613 1.00 85.81 470 SER A N 1
ATOM 3658 C CA . SER A 1 470 ? -15.213 60.261 6.604 1.00 85.81 470 SER A CA 1
ATOM 3659 C C . SER A 1 470 ? -13.824 59.861 7.113 1.00 85.81 470 SER A C 1
ATOM 3661 O O . SER A 1 470 ? -13.075 59.183 6.408 1.00 85.81 470 SER A O 1
ATOM 3663 N N . ALA A 1 471 ? -13.499 60.223 8.360 1.00 85.62 471 ALA A N 1
ATOM 3664 C CA . ALA A 1 471 ? -12.236 59.859 8.997 1.00 85.62 471 ALA A CA 1
ATOM 3665 C C . ALA A 1 471 ? -12.131 58.341 9.213 1.00 85.62 471 ALA A C 1
ATOM 3667 O O . ALA A 1 471 ? -11.089 57.752 8.931 1.00 85.62 471 ALA A O 1
ATOM 3668 N N . ILE A 1 472 ? -13.227 57.698 9.632 1.00 89.94 472 ILE A N 1
ATOM 3669 C CA . ILE A 1 472 ? -13.311 56.238 9.795 1.00 89.94 472 ILE A CA 1
ATOM 3670 C C . ILE A 1 472 ? -13.110 55.534 8.449 1.00 89.94 472 ILE A C 1
ATOM 3672 O O . ILE A 1 472 ? -12.326 54.591 8.355 1.00 89.94 472 ILE A O 1
ATOM 3676 N N . GLY A 1 473 ? -13.776 56.013 7.393 1.00 86.94 473 GLY A N 1
ATOM 3677 C CA . GLY A 1 473 ? -13.638 55.450 6.052 1.00 86.94 473 GLY A CA 1
ATOM 3678 C C . GLY A 1 473 ? -12.210 55.537 5.510 1.00 86.94 473 GLY A C 1
ATOM 3679 O O . GLY A 1 473 ? -11.690 54.547 4.997 1.00 86.94 473 GLY A O 1
ATOM 3680 N N . LYS A 1 474 ? -11.543 56.685 5.696 1.00 87.88 474 LYS A N 1
ATOM 3681 C CA . LYS A 1 474 ? -10.141 56.881 5.293 1.00 87.88 474 LYS A CA 1
ATOM 3682 C C . LYS A 1 474 ? -9.180 56.002 6.103 1.00 87.88 474 LYS A C 1
ATOM 3684 O O . LYS A 1 474 ? -8.257 55.444 5.524 1.00 87.88 474 LYS A O 1
ATOM 3689 N N . GLN A 1 475 ? -9.418 55.844 7.408 1.00 87.56 475 GLN A N 1
ATOM 3690 C CA . GLN A 1 475 ? -8.578 55.025 8.290 1.00 87.56 475 GLN A CA 1
ATOM 3691 C C . GLN A 1 475 ? -8.687 53.522 7.987 1.00 87.56 475 GLN A C 1
ATOM 3693 O O . GLN A 1 475 ? -7.695 52.809 8.084 1.00 87.56 475 GLN A O 1
ATOM 3698 N N . LEU A 1 476 ? -9.880 53.030 7.640 1.00 86.44 476 LEU A N 1
ATOM 3699 C CA . LEU A 1 476 ? -10.129 51.596 7.446 1.00 86.44 476 LEU A CA 1
ATOM 3700 C C . LEU A 1 476 ? -10.153 51.160 5.972 1.00 86.44 476 LEU A C 1
ATOM 3702 O O . LEU A 1 476 ? -10.400 49.989 5.694 1.00 86.44 476 LEU A O 1
ATOM 3706 N N . GLY A 1 477 ? -9.939 52.078 5.023 1.00 83.75 477 GLY A N 1
ATOM 3707 C CA . GLY A 1 477 ? -10.024 51.780 3.589 1.00 83.75 477 GLY A CA 1
ATOM 3708 C C . GLY A 1 477 ? -11.444 51.426 3.121 1.00 83.75 477 GLY A C 1
ATOM 3709 O O . GLY A 1 477 ? -11.619 50.693 2.150 1.00 83.75 477 GLY A O 1
ATOM 3710 N N . VAL A 1 478 ? -12.474 51.923 3.816 1.00 85.19 478 VAL A N 1
ATOM 3711 C CA . VAL A 1 478 ? -13.889 51.624 3.543 1.00 85.19 478 VAL A CA 1
ATOM 3712 C C . VAL A 1 478 ? -14.596 52.876 3.024 1.00 85.19 478 VAL A C 1
ATOM 3714 O O . VAL A 1 478 ? -14.455 53.964 3.577 1.00 85.19 478 VAL A O 1
ATOM 3717 N N . LYS A 1 479 ? -15.414 52.740 1.970 1.00 87.19 479 LYS A N 1
ATOM 3718 C CA . LYS A 1 479 ? -16.203 53.865 1.435 1.00 87.19 479 LYS A CA 1
ATOM 3719 C C . LYS A 1 479 ? -17.090 54.476 2.531 1.00 87.19 479 LYS A C 1
ATOM 3721 O O . LYS A 1 479 ? -17.788 53.750 3.238 1.00 87.19 479 LYS A O 1
ATOM 3726 N N . LYS A 1 480 ? -17.134 55.813 2.612 1.00 88.69 480 LYS A N 1
ATOM 3727 C CA . LYS A 1 480 ? -17.957 56.570 3.580 1.00 88.69 480 LYS A CA 1
ATOM 3728 C C . LYS A 1 480 ? -19.424 56.113 3.597 1.00 88.69 480 LYS A C 1
ATOM 3730 O O . LYS A 1 480 ? -20.013 55.989 4.664 1.00 88.69 480 LYS A O 1
ATOM 3735 N N . SER A 1 481 ? -20.004 55.813 2.433 1.00 85.06 481 SER A N 1
ATOM 3736 C CA . SER A 1 481 ? -21.382 55.311 2.320 1.00 85.06 481 SER A CA 1
ATOM 3737 C C . SER A 1 481 ? -21.591 53.976 3.041 1.00 85.06 481 SER A C 1
ATOM 3739 O O . SER A 1 481 ? -22.616 53.782 3.693 1.00 85.06 481 SER A O 1
ATOM 3741 N N . THR A 1 482 ? -20.609 53.077 2.974 1.00 86.25 482 THR A N 1
ATOM 3742 C CA . THR A 1 482 ? -20.634 51.784 3.662 1.00 86.25 482 THR A CA 1
ATOM 3743 C C . THR A 1 482 ? -20.476 51.957 5.172 1.00 86.25 482 THR A C 1
ATOM 3745 O O . THR A 1 482 ? -21.215 51.332 5.930 1.00 86.25 482 THR A O 1
ATOM 3748 N N . VAL A 1 483 ? -19.583 52.853 5.611 1.00 87.81 483 VAL A N 1
ATOM 3749 C CA . VAL A 1 483 ? -19.440 53.239 7.027 1.00 87.81 483 VAL A CA 1
ATOM 3750 C C . VAL A 1 483 ? -20.769 53.771 7.576 1.00 87.81 483 VAL A C 1
ATOM 3752 O O . VAL A 1 483 ? -21.276 53.249 8.569 1.00 87.81 483 VAL A O 1
ATOM 3755 N N . GLY A 1 484 ? -21.394 54.722 6.876 1.00 88.56 484 GLY A N 1
ATOM 3756 C CA . GLY A 1 484 ? -22.687 55.284 7.272 1.00 88.56 484 GLY A CA 1
ATOM 3757 C C . GLY A 1 484 ? -23.830 54.260 7.264 1.00 88.56 484 GLY A C 1
ATOM 3758 O O . GLY A 1 484 ? -24.708 54.302 8.125 1.00 88.56 484 GLY A O 1
ATOM 3759 N N . ALA A 1 485 ? -23.837 53.294 6.337 1.00 87.31 485 ALA A N 1
ATOM 3760 C CA . ALA A 1 485 ? -24.830 52.215 6.327 1.00 87.31 485 ALA A CA 1
ATOM 3761 C C . ALA A 1 485 ? -24.689 51.281 7.544 1.00 87.31 485 ALA A C 1
ATOM 3763 O O . ALA A 1 485 ? -25.695 50.918 8.158 1.00 87.31 485 ALA A O 1
ATOM 3764 N N . ILE A 1 486 ? -23.455 50.931 7.923 1.00 87.62 486 ILE A N 1
ATOM 3765 C CA . ILE A 1 486 ? -23.170 50.092 9.097 1.00 87.62 486 ILE A CA 1
ATOM 3766 C C . ILE A 1 486 ? -23.562 50.819 10.384 1.00 87.62 486 ILE A C 1
ATOM 3768 O O . ILE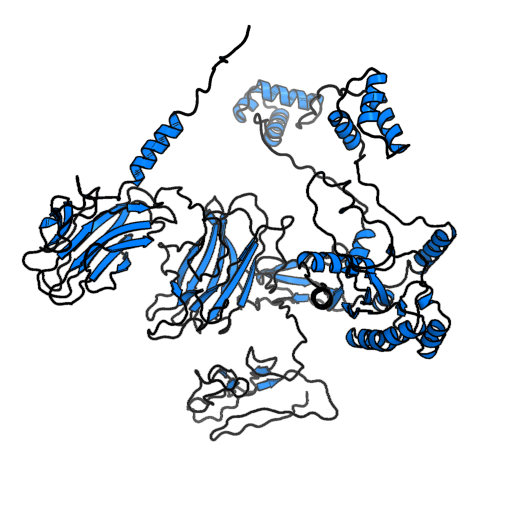 A 1 486 ? -24.265 50.236 11.209 1.00 87.62 486 ILE A O 1
ATOM 3772 N N . ILE A 1 487 ? -23.187 52.093 10.528 1.00 88.62 487 ILE A N 1
ATOM 3773 C CA . ILE A 1 487 ? -23.544 52.910 11.697 1.00 88.62 487 ILE A CA 1
ATOM 3774 C C . ILE A 1 487 ? -25.062 53.044 11.816 1.00 88.62 487 ILE A C 1
ATOM 3776 O O . ILE A 1 487 ? -25.610 52.888 12.904 1.00 88.62 487 ILE A O 1
ATOM 3780 N N . ARG A 1 488 ? -25.771 53.273 10.704 1.00 89.81 488 ARG A N 1
ATOM 3781 C CA . ARG A 1 488 ? -27.238 53.358 10.703 1.00 89.81 488 ARG A CA 1
ATOM 3782 C C . ARG A 1 488 ? -27.881 52.042 11.127 1.00 89.81 488 ARG A C 1
ATOM 3784 O O . ARG A 1 488 ? -28.744 52.050 11.997 1.00 89.81 488 ARG A O 1
ATOM 3791 N N . LYS A 1 489 ? -27.415 50.914 10.579 1.00 86.62 489 LYS A N 1
ATOM 3792 C CA . LYS A 1 489 ? -27.888 49.580 10.977 1.00 86.62 489 LYS A CA 1
ATOM 3793 C C . LYS A 1 489 ? -27.648 49.329 12.466 1.00 86.62 489 LYS A C 1
ATOM 3795 O O . LYS A 1 489 ? -28.554 48.862 13.149 1.00 86.62 489 LYS A O 1
ATOM 3800 N N . TRP A 1 490 ? -26.465 49.671 12.975 1.00 88.62 490 TRP A N 1
ATOM 3801 C CA . TRP A 1 490 ? -26.149 49.533 14.394 1.00 88.62 490 TRP A CA 1
ATOM 3802 C C . TRP A 1 490 ? -27.017 50.450 15.265 1.00 88.62 490 TRP A C 1
ATOM 3804 O O . TRP A 1 490 ? -27.525 50.012 16.290 1.00 88.62 490 TRP A O 1
ATOM 3814 N N . LYS A 1 491 ? -27.284 51.693 14.846 1.00 88.00 491 LYS A N 1
ATOM 3815 C CA . LYS A 1 491 ? -28.202 52.588 15.569 1.00 88.00 491 LYS A CA 1
ATOM 3816 C C . LYS A 1 491 ? -29.614 52.002 15.668 1.00 88.00 491 LYS A C 1
ATOM 3818 O O . LYS A 1 491 ? -30.200 52.085 16.744 1.00 88.00 491 LYS A O 1
ATOM 3823 N N . THR A 1 492 ? -30.120 51.392 14.593 1.00 87.38 492 THR A N 1
ATOM 3824 C CA . THR A 1 492 ? -31.477 50.822 14.530 1.00 87.38 492 THR A CA 1
ATOM 3825 C C . THR A 1 492 ? -31.607 49.476 15.241 1.00 87.38 492 THR A C 1
ATOM 3827 O O . THR A 1 492 ? -32.528 49.291 16.025 1.00 87.38 492 THR A O 1
ATOM 3830 N N . TYR A 1 493 ? -30.705 48.531 14.975 1.00 82.25 493 TYR A N 1
ATOM 3831 C CA . TYR A 1 493 ? -30.844 47.135 15.410 1.00 82.25 493 TYR A CA 1
ATOM 3832 C C . TYR A 1 493 ? -29.855 46.734 16.509 1.00 82.25 493 TYR A C 1
ATOM 3834 O O . TYR A 1 493 ? -29.850 45.581 16.925 1.00 82.25 493 TYR A O 1
ATOM 3842 N N . LYS A 1 494 ? -28.981 47.655 16.942 1.00 84.56 494 LYS A N 1
ATOM 3843 C CA . LYS A 1 494 ? -27.924 47.428 17.947 1.00 84.56 494 LYS A CA 1
ATOM 3844 C C . LYS A 1 494 ? -27.018 46.232 17.640 1.00 84.56 494 LYS A C 1
ATOM 3846 O O . LYS A 1 494 ? -26.401 45.671 18.535 1.00 84.56 494 LYS A O 1
ATOM 3851 N N . THR A 1 495 ? -26.893 45.870 16.362 1.00 79.88 495 THR A N 1
ATOM 3852 C CA . THR A 1 495 ? -26.057 44.757 15.909 1.00 79.88 495 THR A CA 1
ATOM 3853 C C . THR A 1 495 ? -25.225 45.130 14.688 1.00 79.88 495 THR A C 1
ATOM 3855 O O . THR A 1 495 ? -25.659 45.872 13.799 1.00 79.88 495 THR A O 1
ATOM 3858 N N . THR A 1 496 ? -24.008 44.597 14.638 1.00 80.19 496 THR A N 1
ATOM 3859 C CA . THR A 1 496 ? -23.128 44.641 13.467 1.00 80.19 496 THR A CA 1
ATOM 3860 C C . THR A 1 496 ? -23.321 43.427 12.557 1.00 80.19 496 THR A C 1
ATOM 3862 O O . THR A 1 496 ? -22.911 43.496 11.394 1.00 80.19 496 THR A O 1
ATOM 3865 N N . ASP A 1 497 ? -24.047 42.390 12.997 1.00 81.31 497 ASP A N 1
ATOM 3866 C CA . ASP A 1 497 ? -24.311 41.152 12.252 1.00 81.31 497 ASP A CA 1
ATOM 3867 C C . ASP A 1 497 ? -25.245 41.353 11.051 1.00 81.31 497 ASP A C 1
ATOM 3869 O O . ASP A 1 497 ? -26.052 42.285 10.997 1.00 81.31 497 ASP A O 1
ATOM 3873 N N . ASN A 1 498 ? -25.111 40.509 10.025 1.00 76.94 498 ASN A N 1
ATOM 3874 C CA . ASN A 1 498 ? -25.982 40.562 8.846 1.00 76.94 498 ASN A CA 1
ATOM 3875 C C . ASN A 1 498 ? -27.415 40.158 9.209 1.00 76.94 498 ASN A C 1
ATOM 3877 O O . ASN A 1 498 ? -27.623 39.167 9.902 1.00 76.94 498 ASN A O 1
ATOM 3881 N N . LEU A 1 499 ? -28.400 40.898 8.696 1.00 75.19 499 LEU A N 1
ATOM 3882 C CA . LEU A 1 499 ? -29.810 40.539 8.847 1.00 75.19 499 LEU A CA 1
ATOM 3883 C C . LEU A 1 499 ? -30.216 39.487 7.794 1.00 75.19 499 LEU A C 1
ATOM 3885 O O . LEU A 1 499 ? -29.665 39.501 6.686 1.00 75.19 499 LEU A O 1
ATOM 3889 N N . PRO A 1 500 ? -31.182 38.598 8.096 1.00 67.56 500 PRO A N 1
ATOM 3890 C CA . PRO A 1 500 ? -31.687 37.620 7.136 1.00 67.56 500 PRO A CA 1
ATOM 3891 C C . PRO A 1 500 ? -32.263 38.304 5.889 1.00 67.56 500 PRO A C 1
ATOM 3893 O O . PRO A 1 500 ? -33.024 39.266 5.996 1.00 67.56 500 PRO A O 1
ATOM 3896 N N . ARG A 1 501 ? -31.929 37.804 4.694 1.00 62.56 501 ARG A N 1
ATOM 3897 C CA . ARG A 1 501 ? -32.504 38.302 3.433 1.00 62.56 501 ARG A CA 1
ATOM 3898 C C . ARG A 1 501 ? -33.895 37.693 3.220 1.00 62.56 501 ARG A C 1
ATOM 3900 O O . ARG A 1 501 ? -34.065 36.485 3.377 1.00 62.56 501 ARG A O 1
ATOM 3907 N N . SER A 1 502 ? -34.875 38.496 2.808 1.00 58.06 502 SER A N 1
ATOM 3908 C CA . SER A 1 502 ? -36.211 38.001 2.446 1.00 58.06 502 SER A CA 1
ATOM 3909 C C . SER A 1 502 ? -36.138 37.161 1.165 1.00 58.06 502 SER A C 1
ATOM 3911 O O . SER A 1 502 ? -35.850 37.682 0.090 1.00 58.06 502 SER A O 1
ATOM 3913 N N . GLY A 1 503 ? -36.348 35.847 1.282 1.00 63.50 503 GLY A N 1
ATOM 3914 C CA . GLY A 1 503 ? -36.368 34.924 0.143 1.00 63.50 503 GLY A CA 1
ATOM 3915 C C . GLY A 1 503 ? -37.635 35.039 -0.714 1.00 63.50 503 GLY A C 1
ATOM 3916 O O . GLY A 1 503 ? -38.614 35.678 -0.329 1.00 63.50 503 GLY A O 1
ATOM 3917 N N . ALA A 1 504 ? -37.631 34.376 -1.875 1.00 59.09 504 ALA A N 1
ATOM 3918 C CA . ALA A 1 504 ? -38.798 34.306 -2.752 1.00 59.09 504 ALA A CA 1
ATOM 3919 C C . ALA A 1 504 ? -40.001 33.633 -2.047 1.00 59.09 504 ALA A C 1
ATOM 3921 O O . ALA A 1 504 ? -39.814 32.643 -1.328 1.00 59.09 504 ALA A O 1
ATOM 3922 N N . PRO A 1 505 ? -41.237 34.122 -2.264 1.00 65.50 505 PRO A N 1
ATOM 3923 C CA . PRO A 1 505 ? -42.425 33.589 -1.606 1.00 65.50 505 PRO A CA 1
ATOM 3924 C C . PRO A 1 505 ? -42.650 32.105 -1.939 1.00 65.50 505 PRO A C 1
ATOM 3926 O O . PRO A 1 505 ? -42.516 31.663 -3.083 1.00 65.50 505 PRO A O 1
ATOM 3929 N N . CYS A 1 506 ? -42.986 31.311 -0.918 1.00 73.38 506 CYS A N 1
ATOM 3930 C CA . CYS A 1 506 ? -43.221 29.876 -1.069 1.00 73.38 506 CYS A CA 1
ATOM 3931 C C . CYS A 1 506 ? -44.457 29.602 -1.942 1.00 73.38 506 CYS A C 1
ATOM 3933 O O . CYS A 1 506 ? -45.534 30.128 -1.683 1.00 73.38 506 CYS A O 1
ATOM 3935 N N . LYS A 1 507 ? -44.324 28.706 -2.933 1.00 78.62 507 LYS A N 1
ATOM 3936 C CA . LYS A 1 507 ? -45.423 28.323 -3.846 1.00 78.62 507 LYS A CA 1
ATOM 3937 C C . LYS A 1 507 ? -46.593 27.592 -3.170 1.00 78.62 507 LYS A C 1
ATOM 3939 O O . LYS A 1 507 ? -47.683 27.576 -3.724 1.00 78.62 507 LYS A O 1
ATOM 3944 N N . ILE A 1 508 ? -46.372 26.954 -2.018 1.00 84.38 508 ILE A N 1
ATOM 3945 C CA . ILE A 1 508 ? -47.420 26.264 -1.249 1.00 84.38 508 ILE A CA 1
ATOM 3946 C C . ILE A 1 508 ? -47.781 27.143 -0.056 1.00 84.38 508 ILE A C 1
ATOM 3948 O O . ILE A 1 508 ? -46.905 27.497 0.734 1.00 84.38 508 ILE A O 1
ATOM 3952 N N . SER A 1 509 ? -49.065 27.467 0.089 1.00 85.06 509 SER A N 1
ATOM 3953 C CA . SER A 1 509 ? -49.558 28.242 1.228 1.00 85.06 509 SER A CA 1
ATOM 3954 C C . SER A 1 509 ? -49.413 27.465 2.548 1.00 85.06 509 SER A C 1
ATOM 3956 O O . SER A 1 509 ? -49.443 26.230 2.542 1.00 85.06 509 SER A O 1
ATOM 3958 N N . PRO A 1 510 ? -49.343 28.138 3.712 1.00 83.75 510 PRO A N 1
ATOM 3959 C CA . PRO A 1 510 ? -49.290 27.465 5.015 1.00 83.75 510 PRO A CA 1
ATOM 3960 C C . PRO A 1 510 ? -50.437 26.462 5.239 1.00 83.75 510 PRO A C 1
ATOM 3962 O O . PRO A 1 510 ? -50.245 25.407 5.845 1.00 83.75 510 PRO A O 1
ATOM 3965 N N . ARG A 1 511 ? -51.627 26.752 4.693 1.00 83.75 511 ARG A N 1
ATOM 3966 C CA . ARG A 1 511 ? -52.787 25.847 4.722 1.00 83.75 511 ARG A CA 1
ATOM 3967 C C . ARG A 1 511 ? -52.558 24.596 3.868 1.00 83.75 511 ARG A C 1
ATOM 3969 O O . ARG A 1 511 ? -52.875 23.495 4.313 1.00 83.75 511 ARG A O 1
ATOM 3976 N N . GLY A 1 512 ? -51.960 24.757 2.686 1.00 85.56 512 GLY A N 1
ATOM 3977 C CA . GLY A 1 512 ? -51.553 23.647 1.826 1.00 85.56 512 GLY A CA 1
ATOM 3978 C C . GLY A 1 512 ? -50.513 22.743 2.490 1.00 85.56 512 GLY A C 1
ATOM 3979 O O . GLY A 1 512 ? -50.650 21.525 2.427 1.00 85.56 512 GLY A O 1
ATOM 3980 N N . VAL A 1 513 ? -49.535 23.321 3.202 1.00 85.81 513 VAL A N 1
ATOM 3981 C CA . VAL A 1 513 ? -48.529 22.561 3.970 1.00 85.81 513 VAL A CA 1
ATOM 3982 C C . VAL A 1 513 ? -49.189 21.725 5.071 1.00 85.81 513 VAL A C 1
ATOM 3984 O O . VAL A 1 513 ? -48.957 20.521 5.141 1.00 85.81 513 VAL A O 1
ATOM 3987 N N . LYS A 1 514 ? -50.070 22.316 5.892 1.00 84.56 514 LYS A N 1
ATOM 3988 C CA . LYS A 1 514 ? -50.785 21.571 6.948 1.00 84.56 514 LYS A CA 1
ATOM 3989 C C . LYS A 1 514 ? -51.632 20.427 6.388 1.00 84.56 514 LYS A C 1
ATOM 3991 O O . LYS A 1 514 ? -51.670 19.349 6.977 1.00 84.56 514 LYS A O 1
ATOM 3996 N N . MET A 1 515 ? -52.299 20.652 5.256 1.00 86.81 515 MET A N 1
ATOM 3997 C CA . MET A 1 515 ? -53.113 19.634 4.596 1.00 86.81 515 MET A CA 1
ATOM 3998 C C . MET A 1 515 ? -52.267 18.430 4.170 1.00 86.81 515 MET A C 1
ATOM 4000 O O . MET A 1 515 ? -52.588 17.315 4.572 1.00 86.81 515 MET A O 1
ATOM 4004 N N . ILE A 1 516 ? -51.177 18.645 3.422 1.00 87.06 516 ILE A N 1
ATOM 4005 C CA . ILE A 1 516 ? -50.339 17.534 2.946 1.00 87.06 516 ILE A CA 1
ATOM 4006 C C . ILE A 1 516 ? -49.669 16.782 4.104 1.00 87.06 516 ILE A C 1
ATOM 4008 O O . ILE A 1 516 ? -49.624 15.555 4.073 1.00 87.06 516 ILE A O 1
ATOM 4012 N N . THR A 1 517 ? -49.225 17.484 5.155 1.00 81.44 517 THR A N 1
ATOM 4013 C CA . THR A 1 517 ? -48.648 16.852 6.351 1.00 81.44 517 THR A CA 1
ATOM 4014 C C . THR A 1 517 ? -49.686 15.969 7.044 1.00 81.44 517 THR A C 1
ATOM 4016 O O . THR A 1 517 ? -49.414 14.804 7.314 1.00 81.44 517 THR A O 1
ATOM 4019 N N . ARG A 1 518 ? -50.916 16.467 7.247 1.00 80.69 518 ARG A N 1
ATOM 4020 C CA . ARG A 1 518 ? -51.998 15.696 7.881 1.00 80.69 518 ARG A CA 1
ATOM 4021 C C . ARG A 1 518 ? -52.394 14.462 7.067 1.00 80.69 518 ARG A C 1
ATOM 4023 O O . ARG A 1 518 ? -52.632 13.407 7.652 1.00 80.69 518 ARG A O 1
ATOM 4030 N N . THR A 1 519 ? -52.468 14.579 5.741 1.00 80.31 519 THR A N 1
ATOM 4031 C CA . THR A 1 519 ? -52.802 13.452 4.855 1.00 80.31 519 THR A CA 1
ATOM 4032 C C . THR A 1 519 ? -51.758 12.338 4.962 1.00 80.31 519 THR A C 1
ATOM 4034 O O . THR A 1 519 ? -52.125 11.178 5.140 1.00 80.31 519 THR A O 1
ATOM 4037 N N . VAL A 1 520 ? -50.466 12.686 4.947 1.00 77.38 520 VAL A N 1
ATOM 4038 C CA . VAL A 1 520 ? -49.367 11.715 5.091 1.00 77.38 520 VAL A CA 1
ATOM 4039 C C . VAL A 1 520 ? -49.326 11.106 6.495 1.00 77.38 520 VAL A C 1
ATOM 4041 O O . VAL A 1 520 ? -49.120 9.903 6.617 1.00 77.38 520 VAL A O 1
ATOM 4044 N N . SER A 1 521 ? -49.577 11.885 7.552 1.00 69.12 521 SER A N 1
ATOM 4045 C CA . SER A 1 521 ? -49.635 11.357 8.923 1.00 69.12 521 SER A CA 1
ATOM 4046 C C . SER A 1 521 ? -50.804 10.390 9.139 1.00 69.12 521 SER A C 1
ATOM 4048 O O . SER A 1 521 ? -50.650 9.402 9.848 1.00 69.12 521 SER A O 1
ATOM 4050 N N . LYS A 1 522 ? -51.967 10.646 8.521 1.00 71.25 522 LYS A N 1
ATOM 4051 C CA . LYS A 1 522 ? -53.146 9.769 8.630 1.00 71.25 522 LYS A CA 1
ATOM 4052 C C . LYS A 1 522 ? -53.016 8.508 7.773 1.00 71.25 522 LYS A C 1
ATOM 4054 O O . LYS A 1 522 ? -53.468 7.444 8.181 1.00 71.25 522 LYS A O 1
ATOM 4059 N N . ASN A 1 523 ? -52.421 8.624 6.586 1.00 72.25 523 ASN A N 1
ATOM 4060 C CA . ASN A 1 523 ? -52.155 7.493 5.707 1.00 72.25 523 ASN A CA 1
ATOM 4061 C C . ASN A 1 523 ? -50.718 7.562 5.156 1.00 72.25 523 ASN A C 1
ATOM 4063 O O . ASN A 1 523 ? -50.493 8.143 4.086 1.00 72.25 523 ASN A O 1
ATOM 4067 N N . PRO A 1 524 ? -49.749 6.917 5.834 1.00 66.19 524 PRO A N 1
ATOM 4068 C CA . PRO A 1 524 ? -48.339 6.926 5.435 1.00 66.19 524 PRO A CA 1
ATOM 4069 C C . PRO A 1 524 ? -48.044 6.303 4.062 1.00 66.19 524 PRO A C 1
ATOM 4071 O O . PRO A 1 524 ? -46.926 6.424 3.566 1.00 66.19 524 PRO A O 1
ATOM 4074 N N . ARG A 1 525 ? -49.026 5.639 3.429 1.00 66.38 525 ARG A N 1
ATOM 4075 C CA . ARG A 1 525 ? -48.906 5.076 2.072 1.00 66.38 525 ARG A CA 1
ATOM 4076 C C . ARG A 1 525 ? -49.262 6.063 0.955 1.00 66.38 525 ARG A C 1
ATOM 4078 O O . ARG A 1 525 ? -49.112 5.714 -0.212 1.00 66.38 525 ARG A O 1
ATOM 4085 N N . THR A 1 526 ? -49.725 7.269 1.289 1.00 76.44 526 THR A N 1
ATOM 4086 C CA . THR A 1 526 ? -50.097 8.302 0.306 1.00 76.44 526 THR A CA 1
ATOM 4087 C C . THR A 1 526 ? -48.905 8.655 -0.585 1.00 76.44 526 THR A C 1
ATOM 4089 O O . THR A 1 526 ? -47.817 8.963 -0.087 1.00 76.44 526 THR A O 1
ATOM 4092 N N . THR A 1 527 ? -49.079 8.629 -1.909 1.00 77.00 527 THR A N 1
ATOM 4093 C CA . THR A 1 527 ? -47.970 8.899 -2.827 1.00 77.00 527 THR A CA 1
ATOM 4094 C C . THR A 1 527 ? -47.761 10.398 -3.025 1.00 77.00 527 THR A C 1
ATOM 4096 O O . THR A 1 527 ? -48.659 11.226 -2.875 1.00 77.00 527 THR A O 1
ATOM 4099 N N . ARG A 1 528 ? -46.551 10.781 -3.448 1.00 79.25 528 ARG A N 1
ATOM 4100 C CA . ARG A 1 528 ? -46.263 12.174 -3.835 1.00 79.25 528 ARG A CA 1
ATOM 4101 C C . ARG A 1 528 ? -47.133 12.645 -5.000 1.00 79.25 528 ARG A C 1
ATOM 4103 O O . ARG A 1 528 ? -47.316 13.846 -5.147 1.00 79.25 528 ARG A O 1
ATOM 4110 N N . TRP A 1 529 ? -47.595 11.724 -5.847 1.00 79.06 529 TRP A N 1
ATOM 4111 C CA . TRP A 1 529 ? -48.452 12.052 -6.984 1.00 79.06 529 TRP A CA 1
ATOM 4112 C C . TRP A 1 529 ? -49.854 12.437 -6.508 1.00 79.06 529 TRP A C 1
ATOM 4114 O O . TRP A 1 529 ? -50.374 13.464 -6.932 1.00 79.06 529 TRP A O 1
ATOM 4124 N N . ASP A 1 530 ? -50.388 11.704 -5.530 1.00 83.44 530 ASP A N 1
ATOM 4125 C CA . ASP A 1 530 ? -51.684 12.004 -4.911 1.00 83.44 530 ASP A CA 1
ATOM 4126 C C . ASP A 1 530 ? -51.685 13.403 -4.283 1.00 83.44 530 ASP A C 1
ATOM 4128 O O . ASP A 1 530 ? -52.586 14.197 -4.536 1.00 83.44 530 ASP A O 1
ATOM 4132 N N . LEU A 1 531 ? -50.606 13.765 -3.576 1.00 85.69 531 LEU A N 1
ATOM 4133 C CA . LEU A 1 531 ? -50.456 15.093 -2.965 1.00 85.69 531 LEU A CA 1
ATOM 4134 C C . LEU A 1 531 ? -50.320 16.229 -3.991 1.00 85.69 531 LEU A C 1
ATOM 4136 O O . LEU A 1 531 ? -50.789 17.341 -3.742 1.00 85.69 531 LEU A O 1
ATOM 4140 N N . VAL A 1 532 ? -49.676 15.973 -5.138 1.00 88.62 532 VAL A N 1
ATOM 4141 C CA . VAL A 1 532 ? -49.634 16.940 -6.249 1.00 88.62 532 VAL A CA 1
ATOM 4142 C C . VAL A 1 532 ? -51.045 17.166 -6.789 1.00 88.62 532 VAL A C 1
ATOM 4144 O O . VAL A 1 532 ? -51.440 18.316 -6.965 1.00 88.62 532 VAL A O 1
ATOM 4147 N N . ASN A 1 533 ? -51.826 16.102 -6.978 1.00 87.50 533 ASN A N 1
ATOM 4148 C CA . ASN A 1 533 ? -53.201 16.212 -7.460 1.00 87.50 533 ASN A CA 1
ATOM 4149 C C . ASN A 1 533 ? -54.134 16.881 -6.455 1.00 87.50 533 ASN A C 1
ATOM 4151 O O . ASN A 1 533 ? -55.006 17.643 -6.863 1.00 87.50 533 ASN A O 1
ATOM 4155 N N . ASP A 1 534 ? -53.974 16.602 -5.161 1.00 86.19 534 ASP A N 1
ATOM 4156 C CA . ASP A 1 534 ? -54.763 17.229 -4.099 1.00 86.19 534 ASP A CA 1
ATOM 4157 C C . ASP A 1 534 ? -54.525 18.747 -4.068 1.00 86.19 534 ASP A C 1
ATOM 4159 O O . ASP A 1 534 ? -55.474 19.530 -4.009 1.00 86.19 534 ASP A O 1
ATOM 4163 N N . LEU A 1 535 ? -53.265 19.185 -4.183 1.00 86.62 535 LEU A N 1
ATOM 4164 C CA . LEU A 1 535 ? -52.933 20.611 -4.258 1.00 86.62 535 LEU A CA 1
ATOM 4165 C C . LEU A 1 535 ? -53.359 21.247 -5.580 1.00 86.62 535 LEU A C 1
ATOM 4167 O O . LEU A 1 535 ? -53.818 22.388 -5.573 1.00 86.62 535 LEU A O 1
ATOM 4171 N N . GLN A 1 536 ? -53.265 20.518 -6.694 1.00 89.00 536 GLN A N 1
ATOM 4172 C CA . GLN A 1 536 ? -53.745 20.991 -7.989 1.00 89.00 536 GLN A CA 1
ATOM 4173 C C . GLN A 1 536 ? -55.269 21.171 -7.989 1.00 89.00 536 GLN A C 1
ATOM 4175 O O . GLN A 1 536 ? -55.749 22.184 -8.494 1.00 89.00 536 GLN A O 1
ATOM 4180 N N . ARG A 1 537 ? -56.022 20.255 -7.363 1.00 85.44 537 ARG A N 1
ATOM 4181 C CA . ARG A 1 537 ? -57.470 20.402 -7.122 1.00 85.44 537 ARG A CA 1
ATOM 4182 C C . ARG A 1 537 ? -57.787 21.605 -6.234 1.00 85.44 537 ARG A C 1
ATOM 4184 O O . ARG A 1 537 ? -58.776 22.285 -6.469 1.00 85.44 537 ARG A O 1
ATOM 4191 N N . ALA A 1 538 ? -56.916 21.921 -5.278 1.00 81.69 538 ALA A N 1
ATOM 4192 C CA . ALA A 1 538 ? -56.999 23.129 -4.456 1.00 81.69 538 ALA A CA 1
ATOM 4193 C C . ALA A 1 538 ? -56.448 24.402 -5.147 1.00 81.69 538 ALA A C 1
ATOM 4195 O O . ALA A 1 538 ? -56.204 25.407 -4.480 1.00 81.69 538 ALA A O 1
ATOM 4196 N N . GLY A 1 539 ? -56.209 24.371 -6.466 1.00 83.81 539 GLY A N 1
ATOM 4197 C CA . GLY A 1 539 ? -55.781 25.527 -7.262 1.00 83.81 539 GLY A CA 1
ATOM 4198 C C . GLY A 1 539 ? -54.280 25.839 -7.225 1.00 83.81 539 GLY A C 1
ATOM 4199 O O . GLY A 1 539 ? -53.847 26.836 -7.796 1.00 83.81 539 GLY A O 1
ATOM 4200 N N . THR A 1 540 ? -53.454 25.001 -6.590 1.00 86.75 540 THR A N 1
ATOM 4201 C CA . THR A 1 540 ? -52.001 25.213 -6.472 1.00 86.75 540 THR A CA 1
ATOM 4202 C C . THR A 1 540 ? -51.225 24.217 -7.341 1.00 86.75 540 THR A C 1
ATOM 4204 O O . THR A 1 540 ? -51.106 23.039 -7.007 1.00 86.75 540 THR A O 1
ATOM 4207 N N . LYS A 1 541 ? -50.636 24.683 -8.450 1.00 87.50 541 LYS A N 1
ATOM 4208 C CA . LYS A 1 541 ? -49.796 23.841 -9.325 1.00 87.50 541 LYS A CA 1
ATOM 4209 C C . LYS A 1 541 ? -48.373 23.709 -8.772 1.00 87.50 541 LYS A C 1
ATOM 4211 O O . LYS A 1 541 ? -47.638 24.693 -8.682 1.00 87.50 541 LYS A O 1
ATOM 4216 N N . VAL A 1 542 ? -47.961 22.484 -8.445 1.00 88.25 542 VAL A N 1
ATOM 4217 C CA . VAL A 1 542 ? -46.635 22.171 -7.883 1.00 88.25 542 VAL A CA 1
ATOM 4218 C C . VAL A 1 542 ? -46.056 20.887 -8.467 1.00 88.25 542 VAL A C 1
ATOM 4220 O O . VAL A 1 542 ? -46.776 20.068 -9.025 1.00 88.25 542 VAL A O 1
ATOM 4223 N N . THR A 1 543 ? -44.744 20.690 -8.327 1.00 87.50 543 THR A N 1
ATOM 4224 C CA . THR A 1 543 ? -44.069 19.465 -8.778 1.00 87.50 543 THR A CA 1
ATOM 4225 C C . THR A 1 543 ? -43.838 18.490 -7.620 1.00 87.50 543 THR A C 1
ATOM 4227 O O . THR A 1 543 ? -43.833 18.869 -6.445 1.00 87.50 543 THR A O 1
ATOM 4230 N N . LYS A 1 544 ? -43.551 17.220 -7.943 1.00 83.12 544 LYS A N 1
ATOM 4231 C CA . LYS A 1 544 ? -43.141 16.196 -6.958 1.00 83.12 544 LYS A CA 1
ATOM 4232 C C . LYS A 1 544 ? -41.941 16.633 -6.106 1.00 83.12 544 LYS A C 1
ATOM 4234 O O . LYS A 1 544 ? -41.852 16.275 -4.928 1.00 83.12 544 LYS A O 1
ATOM 4239 N N . ALA A 1 545 ? -41.012 17.383 -6.702 1.00 83.38 545 ALA A N 1
ATOM 4240 C CA . ALA A 1 545 ? -39.837 17.908 -6.015 1.00 83.38 545 ALA A CA 1
ATOM 4241 C C . ALA A 1 545 ? -40.235 18.966 -4.975 1.00 83.38 545 ALA A C 1
ATOM 4243 O O . ALA A 1 545 ? -39.761 18.912 -3.842 1.00 83.38 545 ALA A O 1
ATOM 4244 N N . THR A 1 546 ? -41.174 19.860 -5.312 1.00 84.88 546 THR A N 1
ATOM 4245 C CA . THR A 1 546 ? -41.727 20.836 -4.361 1.00 84.88 546 THR A CA 1
ATOM 4246 C C . THR A 1 546 ? -42.376 20.135 -3.167 1.00 84.88 546 THR A C 1
ATOM 4248 O O . THR A 1 546 ? -42.063 20.477 -2.033 1.00 84.88 546 THR A O 1
ATOM 4251 N N . ILE A 1 547 ? -43.191 19.099 -3.400 1.00 86.06 547 ILE A N 1
ATOM 4252 C CA . ILE A 1 547 ? -43.794 18.296 -2.321 1.00 86.06 547 ILE A CA 1
ATOM 4253 C C . ILE A 1 547 ? -42.733 17.625 -1.448 1.00 86.06 547 ILE A C 1
ATOM 4255 O O . ILE A 1 547 ? -42.816 17.679 -0.224 1.00 86.06 547 ILE A O 1
ATOM 4259 N N . SER A 1 548 ? -41.709 17.029 -2.063 1.00 79.38 548 SER A N 1
ATOM 4260 C CA . SER A 1 548 ? -40.637 16.348 -1.326 1.00 79.38 548 SER A CA 1
ATOM 4261 C C . SER A 1 548 ? -39.852 17.309 -0.439 1.00 79.38 548 SER A C 1
ATOM 4263 O O . SER A 1 548 ? -39.585 16.992 0.717 1.00 79.38 548 SER A O 1
ATOM 4265 N N . ASN A 1 549 ? -39.516 18.491 -0.955 1.00 82.00 549 ASN A N 1
ATOM 4266 C CA . ASN A 1 549 ? -38.796 19.507 -0.196 1.00 82.00 549 ASN A CA 1
ATOM 4267 C C . ASN A 1 549 ? -39.656 20.061 0.945 1.00 82.00 549 ASN A C 1
ATOM 4269 O O . ASN A 1 549 ? -39.150 20.248 2.049 1.00 82.00 549 ASN A O 1
ATOM 4273 N N . THR A 1 550 ? -40.954 20.267 0.713 1.00 84.56 550 THR A N 1
ATOM 4274 C CA . THR A 1 550 ? -41.882 20.724 1.753 1.00 84.56 550 THR A CA 1
ATOM 4275 C C . THR A 1 550 ? -42.060 19.685 2.861 1.00 84.56 550 THR A C 1
ATOM 4277 O O . THR A 1 550 ? -41.969 20.051 4.027 1.00 84.56 550 THR A O 1
ATOM 4280 N N . LEU A 1 551 ? -42.231 18.396 2.538 1.00 79.38 551 LEU A N 1
ATOM 4281 C CA . LEU A 1 551 ? -42.336 17.332 3.549 1.00 79.38 551 LEU A CA 1
ATOM 4282 C C . LEU A 1 551 ? -41.033 17.161 4.348 1.00 79.38 551 LEU A C 1
ATOM 4284 O O . LEU A 1 551 ? -41.086 17.052 5.570 1.00 79.38 551 LEU A O 1
ATOM 4288 N N . ARG A 1 552 ? -39.863 17.244 3.694 1.00 78.62 552 ARG A N 1
ATOM 4289 C CA . ARG A 1 552 ? -38.561 17.226 4.388 1.00 78.62 552 ARG A CA 1
ATOM 4290 C C . ARG A 1 552 ? -38.401 18.398 5.356 1.00 78.62 552 ARG A C 1
ATOM 4292 O O . ARG A 1 552 ? -37.932 18.190 6.467 1.00 78.62 552 ARG A O 1
ATOM 4299 N N . ARG A 1 553 ? -38.832 19.609 4.976 1.00 78.12 553 ARG A N 1
ATOM 4300 C CA . ARG A 1 553 ? -38.844 20.785 5.874 1.00 78.12 553 ARG A CA 1
ATOM 4301 C C . ARG A 1 553 ? -39.777 20.619 7.077 1.00 78.12 553 ARG A C 1
ATOM 4303 O O . ARG A 1 553 ? -39.642 21.363 8.036 1.00 78.12 553 ARG A O 1
ATOM 4310 N N . GLN A 1 554 ? -40.729 19.690 7.022 1.00 79.25 554 GLN A N 1
ATOM 4311 C CA . GLN A 1 554 ? -41.609 19.328 8.139 1.00 79.25 554 GLN A CA 1
ATOM 4312 C C . GLN A 1 554 ? -41.113 18.083 8.898 1.00 79.25 554 GLN A C 1
ATOM 4314 O O . GLN A 1 554 ? -41.853 17.523 9.699 1.00 79.25 554 GLN A O 1
ATOM 4319 N N . GLY A 1 555 ? -39.887 17.616 8.629 1.00 68.88 555 GLY A N 1
ATOM 4320 C CA . GLY A 1 555 ? -39.290 16.451 9.290 1.00 68.88 555 GLY A CA 1
ATOM 4321 C C . GLY A 1 555 ? -39.757 15.091 8.757 1.00 68.88 555 GLY A C 1
ATOM 4322 O O . GLY A 1 555 ? -39.343 14.060 9.275 1.00 68.88 555 GLY A O 1
ATOM 4323 N N . LEU A 1 556 ? -40.586 15.048 7.707 1.00 67.06 556 LEU A N 1
ATOM 4324 C CA . LEU A 1 556 ? -41.114 13.798 7.157 1.00 67.06 556 LEU A CA 1
ATOM 4325 C C . LEU A 1 556 ? -40.234 13.275 6.014 1.00 67.06 556 LEU A C 1
ATOM 4327 O O . LEU A 1 556 ? -40.100 13.901 4.955 1.00 67.06 556 LEU A O 1
ATOM 4331 N N . LYS A 1 557 ? -39.662 12.082 6.215 1.00 66.44 557 LYS A N 1
ATOM 4332 C CA . LYS A 1 557 ? -38.838 11.360 5.236 1.00 66.44 557 LYS A CA 1
ATOM 4333 C C . LYS A 1 557 ? -39.593 10.140 4.705 1.00 66.44 557 LYS A C 1
ATOM 4335 O O . LYS A 1 557 ? -40.285 9.442 5.433 1.00 66.44 557 LYS A O 1
ATOM 4340 N N . SER A 1 558 ? -39.454 9.885 3.409 1.00 55.72 558 SER A N 1
ATOM 4341 C CA . SER A 1 558 ? -40.004 8.689 2.766 1.00 55.72 558 SER A CA 1
ATOM 4342 C C . SER A 1 558 ? -39.054 7.517 2.997 1.00 55.72 558 SER A C 1
ATOM 4344 O O . SER A 1 558 ? -37.884 7.611 2.628 1.00 55.72 558 SER A O 1
ATOM 4346 N N . CYS A 1 559 ? -39.570 6.442 3.591 1.00 48.59 559 CYS A N 1
ATOM 4347 C CA . CYS A 1 559 ? -38.829 5.232 3.946 1.00 48.59 559 CYS A CA 1
ATOM 4348 C C . CYS A 1 559 ? -39.559 3.987 3.416 1.00 48.59 559 CYS A C 1
ATOM 4350 O O . CYS A 1 559 ? -40.776 4.012 3.222 1.00 48.59 559 CYS A O 1
ATOM 4352 N N . SER A 1 560 ? -38.829 2.894 3.195 1.00 39.00 560 SER A N 1
ATOM 4353 C CA . SER A 1 560 ? -39.416 1.596 2.840 1.00 39.00 560 SER A CA 1
ATOM 4354 C C . SER A 1 560 ? -40.106 0.966 4.057 1.00 39.00 560 SER A C 1
ATOM 4356 O O . SER A 1 560 ? -39.547 0.973 5.152 1.00 39.00 560 SER A O 1
ATOM 4358 N N . ALA A 1 561 ? -41.304 0.399 3.883 1.00 38.75 561 ALA A N 1
ATOM 4359 C CA . ALA A 1 561 ? -42.011 -0.293 4.964 1.00 38.75 561 ALA A CA 1
ATOM 4360 C C . ALA A 1 561 ? -41.310 -1.618 5.332 1.00 38.75 561 ALA A C 1
ATOM 4362 O O . ALA A 1 561 ? -40.996 -2.425 4.452 1.00 38.75 561 ALA A O 1
ATOM 4363 N N . ARG A 1 562 ? -41.077 -1.851 6.631 1.00 35.84 562 ARG A N 1
ATOM 4364 C CA . ARG A 1 562 ? -40.439 -3.071 7.158 1.00 35.84 562 ARG A CA 1
ATOM 4365 C C . ARG A 1 562 ? -41.431 -4.240 7.112 1.00 35.84 562 ARG A C 1
ATOM 4367 O O . ARG A 1 562 ? -42.592 -4.076 7.475 1.00 35.84 562 ARG A O 1
ATOM 4374 N N . ARG A 1 563 ? -40.993 -5.417 6.655 1.00 37.72 563 ARG A N 1
ATOM 4375 C CA . ARG A 1 563 ? -41.810 -6.646 6.658 1.00 37.72 563 ARG A CA 1
ATOM 4376 C C . ARG A 1 563 ? -41.661 -7.327 8.021 1.00 37.72 563 ARG A C 1
ATOM 4378 O O . ARG A 1 563 ? -40.530 -7.581 8.421 1.00 37.72 563 ARG A O 1
ATOM 4385 N N . VAL A 1 564 ? -42.765 -7.606 8.713 1.00 41.72 564 VAL A N 1
ATOM 4386 C CA . VAL A 1 564 ? -42.782 -8.283 10.025 1.00 41.72 564 VAL A CA 1
ATOM 4387 C C . VAL A 1 564 ? -43.842 -9.398 10.049 1.00 41.72 564 VAL A C 1
ATOM 4389 O O . VAL A 1 564 ? -44.840 -9.272 9.332 1.00 41.72 564 VAL A O 1
ATOM 4392 N N . PRO A 1 565 ? -43.649 -10.485 10.825 1.00 51.06 565 PRO A N 1
ATOM 4393 C CA . PRO A 1 565 ? -44.656 -11.535 11.003 1.00 51.06 565 PRO A CA 1
ATOM 4394 C C . PRO A 1 565 ? -45.953 -10.987 11.620 1.00 51.06 565 PRO A C 1
ATOM 4396 O O . PRO A 1 565 ? -45.917 -10.102 12.474 1.00 51.06 565 PRO A O 1
ATOM 4399 N N . LEU A 1 566 ? -47.110 -11.516 11.211 1.00 58.00 566 LEU A N 1
ATOM 4400 C CA . LEU A 1 566 ? -48.407 -11.144 11.791 1.00 58.00 566 LEU A CA 1
ATOM 4401 C C . LEU A 1 566 ? -48.569 -11.795 13.174 1.00 58.00 566 LEU A C 1
ATOM 4403 O O . LEU A 1 566 ? -48.874 -12.982 13.277 1.00 58.00 566 LEU A O 1
ATOM 4407 N N . LEU A 1 567 ? -48.366 -11.015 14.237 1.00 68.25 567 LEU A N 1
ATOM 4408 C CA . LEU A 1 567 ? -48.472 -11.485 15.620 1.00 68.25 567 LEU A CA 1
ATOM 4409 C C . LEU A 1 567 ? -49.930 -11.505 16.102 1.00 68.25 567 LEU A C 1
ATOM 4411 O O . LEU A 1 567 ? -50.665 -10.528 15.953 1.00 68.25 567 LEU A O 1
ATOM 4415 N N . LYS A 1 568 ? -50.342 -12.605 16.746 1.00 75.62 568 LYS A N 1
ATOM 4416 C CA . LYS A 1 568 ? -51.618 -12.680 17.476 1.00 75.62 568 LYS A CA 1
ATOM 4417 C C . LYS A 1 568 ? -51.496 -11.957 18.831 1.00 75.62 568 LYS A C 1
ATOM 4419 O O . LYS A 1 568 ? -50.402 -11.929 19.396 1.00 75.62 568 LYS A O 1
ATOM 4424 N N . PRO A 1 569 ? -52.600 -11.472 19.436 1.00 73.44 569 PRO A N 1
ATOM 4425 C CA . PRO A 1 569 ? -52.570 -10.819 20.755 1.00 73.44 569 PRO A CA 1
ATOM 4426 C C . PRO A 1 569 ? -51.962 -11.665 21.886 1.00 73.44 569 PRO A C 1
ATOM 4428 O O . PRO A 1 569 ? -51.482 -11.120 22.877 1.00 73.44 569 PRO A O 1
ATOM 4431 N N . VAL A 1 570 ? -51.990 -12.995 21.756 1.00 74.75 570 VAL A N 1
ATOM 4432 C CA . VAL A 1 570 ? -51.336 -13.923 22.694 1.00 74.75 570 VAL A CA 1
ATOM 4433 C C . VAL A 1 570 ? -49.811 -13.827 22.583 1.00 74.75 570 VAL A C 1
ATOM 4435 O O . VAL A 1 570 ? -49.141 -13.698 23.602 1.00 74.75 570 VAL A O 1
ATOM 4438 N N . HIS A 1 571 ? -49.267 -13.786 21.361 1.00 74.62 571 HIS A N 1
ATOM 4439 C CA . HIS A 1 571 ? -47.823 -13.647 21.133 1.00 74.62 571 HIS A CA 1
ATOM 4440 C C . HIS A 1 571 ? -47.323 -12.286 21.630 1.00 74.62 571 HIS A C 1
ATOM 4442 O O . HIS A 1 571 ? -46.272 -12.202 22.251 1.00 74.62 571 HIS A O 1
ATOM 4448 N N . VAL A 1 572 ? -48.107 -11.220 21.423 1.00 70.12 572 VAL A N 1
ATOM 4449 C CA . VAL A 1 572 ? -47.767 -9.874 21.917 1.00 70.12 572 VAL A CA 1
ATOM 4450 C C . VAL A 1 572 ? -47.659 -9.853 23.444 1.00 70.12 572 VAL A C 1
ATOM 4452 O O . VAL A 1 572 ? -46.705 -9.294 23.977 1.00 70.12 572 VAL A O 1
ATOM 4455 N N . ARG A 1 573 ? -48.597 -10.494 24.155 1.00 79.94 573 ARG A N 1
ATOM 4456 C CA . ARG A 1 573 ? -48.560 -10.584 25.623 1.00 79.94 573 ARG A CA 1
ATOM 4457 C C . ARG A 1 573 ? -47.366 -11.390 26.132 1.00 79.94 573 ARG A C 1
ATOM 4459 O O . ARG A 1 573 ? -46.690 -10.917 27.036 1.00 79.94 573 ARG A O 1
ATOM 4466 N N . ALA A 1 574 ? -47.086 -12.548 25.534 1.00 77.56 574 ALA A N 1
ATOM 4467 C CA . ALA A 1 574 ? -45.942 -13.380 25.915 1.00 77.56 574 ALA A CA 1
ATOM 4468 C C . ALA A 1 574 ? -44.604 -12.651 25.700 1.00 77.56 574 ALA A C 1
ATOM 4470 O O . ALA A 1 574 ? -43.757 -12.636 26.585 1.00 77.56 574 ALA A O 1
ATOM 4471 N N . ARG A 1 575 ? -44.453 -11.958 24.564 1.00 81.44 575 ARG A N 1
ATOM 4472 C CA . ARG A 1 575 ? -43.268 -11.141 24.265 1.00 81.44 575 ARG A CA 1
ATOM 4473 C C . ARG A 1 575 ? -43.082 -9.984 25.240 1.00 81.44 575 ARG A C 1
ATOM 4475 O O . ARG A 1 575 ? -41.967 -9.734 25.674 1.00 81.44 575 ARG A O 1
ATOM 4482 N N . LEU A 1 576 ? -44.164 -9.278 25.579 1.00 79.25 576 LEU A N 1
ATOM 4483 C CA . LEU A 1 576 ? -44.116 -8.179 26.548 1.00 79.25 576 LEU A CA 1
ATOM 4484 C C . LEU A 1 576 ? -43.807 -8.666 27.963 1.00 79.25 576 LEU A C 1
ATOM 4486 O O . LEU A 1 576 ? -43.124 -7.957 28.690 1.00 79.25 576 LEU A O 1
ATOM 4490 N N . LYS A 1 577 ? -44.313 -9.841 28.352 1.00 86.81 577 LYS A N 1
ATOM 4491 C CA . LYS A 1 577 ? -43.981 -10.476 29.631 1.00 86.81 577 LYS A CA 1
ATOM 4492 C C . LYS A 1 577 ? -42.478 -10.773 29.687 1.00 86.81 577 LYS A C 1
ATOM 4494 O O . LYS A 1 577 ? -41.799 -10.202 30.529 1.00 86.81 577 LYS A O 1
ATOM 4499 N N . PHE A 1 578 ? -41.971 -11.533 28.713 1.00 84.69 578 PHE A N 1
ATOM 4500 C CA . PHE A 1 578 ? -40.552 -11.883 28.610 1.00 84.69 578 PHE A CA 1
ATOM 4501 C C . PHE A 1 578 ? -39.643 -10.646 28.661 1.00 84.69 578 PHE A C 1
ATOM 4503 O O . PHE A 1 578 ? -38.734 -10.580 29.479 1.00 84.69 578 PHE A O 1
ATOM 4510 N N . ALA A 1 579 ? -39.939 -9.629 27.842 1.00 77.31 579 ALA A N 1
ATOM 4511 C CA . ALA A 1 579 ? -39.129 -8.415 27.766 1.00 77.31 579 ALA A CA 1
ATOM 4512 C C . ALA A 1 579 ? -39.162 -7.558 29.042 1.00 77.31 579 ALA A C 1
ATOM 4514 O O . ALA A 1 579 ? -38.236 -6.790 29.261 1.00 77.31 579 ALA A O 1
ATOM 4515 N N . ARG A 1 580 ? -40.226 -7.637 29.853 1.00 81.50 580 ARG A N 1
ATOM 4516 C CA . ARG A 1 580 ? -40.301 -6.927 31.141 1.00 81.50 580 ARG A CA 1
ATOM 4517 C C . ARG A 1 580 ? -39.570 -7.672 32.244 1.00 81.50 580 ARG A C 1
ATOM 4519 O O . ARG A 1 580 ? -38.959 -7.027 33.079 1.00 81.50 580 ARG A O 1
ATOM 4526 N N . GLU A 1 581 ? -39.674 -8.997 32.255 1.00 85.12 581 GLU A N 1
ATOM 4527 C CA . GLU A 1 581 ? -39.039 -9.838 33.274 1.00 85.12 581 GLU A CA 1
ATOM 4528 C C . GLU A 1 581 ? -37.516 -9.817 33.164 1.00 85.12 581 GLU A C 1
ATOM 4530 O O . GLU A 1 581 ? -36.861 -9.831 34.193 1.00 85.12 581 GLU A O 1
ATOM 4535 N N . HIS A 1 582 ? -36.979 -9.701 31.946 1.00 80.12 582 HIS A N 1
ATOM 4536 C CA . HIS A 1 582 ? -35.536 -9.710 31.694 1.00 80.12 582 HIS A CA 1
ATOM 4537 C C . HIS A 1 582 ? -34.979 -8.315 31.341 1.00 80.12 582 HIS A C 1
ATOM 4539 O O . HIS A 1 582 ? -33.947 -8.196 30.681 1.00 80.12 582 HIS A O 1
ATOM 4545 N N . LEU A 1 583 ? -35.703 -7.239 31.688 1.00 73.69 583 LEU A N 1
ATOM 4546 C CA . LEU A 1 583 ? -35.296 -5.864 31.363 1.00 73.69 583 LEU A CA 1
ATOM 4547 C C . LEU A 1 583 ? -34.089 -5.409 32.195 1.00 73.69 583 LEU A C 1
ATOM 4549 O O . LEU A 1 583 ? -33.233 -4.694 31.679 1.00 73.69 583 LEU A O 1
ATOM 4553 N N . ASP A 1 584 ? -34.053 -5.837 33.458 1.00 78.19 584 ASP A N 1
ATOM 4554 C CA . ASP A 1 584 ? -33.077 -5.422 34.471 1.00 78.19 584 ASP A CA 1
ATOM 4555 C C . ASP A 1 584 ? -32.038 -6.524 34.771 1.00 78.19 584 ASP A C 1
ATOM 4557 O O . ASP A 1 584 ? -31.276 -6.415 35.733 1.00 78.19 584 ASP A O 1
ATOM 4561 N N . ASP A 1 585 ? -32.002 -7.586 33.957 1.00 75.56 585 ASP A N 1
ATOM 4562 C CA . ASP A 1 585 ? -31.050 -8.688 34.117 1.00 75.56 585 ASP A CA 1
ATOM 4563 C C . ASP A 1 585 ? -29.609 -8.208 33.847 1.00 75.56 585 ASP A C 1
ATOM 4565 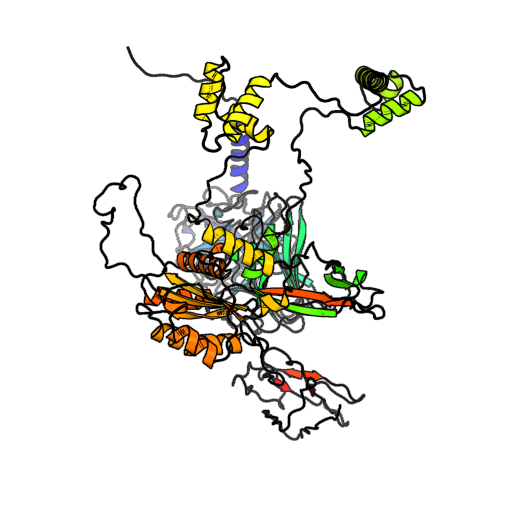O O . ASP A 1 585 ? -29.362 -7.530 32.838 1.00 75.56 585 ASP A O 1
ATOM 4569 N N . PRO A 1 586 ? -28.635 -8.562 34.707 1.00 74.56 586 PRO A N 1
ATOM 4570 C CA . PRO A 1 586 ? -27.248 -8.130 34.567 1.00 74.56 586 PRO A CA 1
ATOM 4571 C C . PRO A 1 586 ? -26.571 -8.731 33.324 1.00 74.56 586 PRO A C 1
ATOM 4573 O O . PRO A 1 586 ? -26.905 -9.821 32.862 1.00 74.56 586 PRO A O 1
ATOM 4576 N N . GLU A 1 587 ? -25.558 -8.036 32.788 1.00 66.62 587 GLU A N 1
ATOM 4577 C CA . GLU A 1 587 ? -24.831 -8.454 31.571 1.00 66.62 587 GLU A CA 1
ATOM 4578 C C . GLU A 1 587 ? -24.236 -9.868 31.706 1.00 66.62 587 GLU A C 1
ATOM 4580 O O . GLU A 1 587 ? -24.287 -10.660 30.766 1.00 66.62 587 GLU A O 1
ATOM 4585 N N . GLU A 1 588 ? -23.762 -10.215 32.902 1.00 72.00 588 GLU A N 1
ATOM 4586 C CA . GLU A 1 588 ? -23.178 -11.518 33.232 1.00 72.00 588 GLU A CA 1
ATOM 4587 C C . GLU A 1 588 ? -24.145 -12.693 33.023 1.00 72.00 588 GLU A C 1
ATOM 4589 O O . GLU A 1 588 ? -23.710 -13.787 32.643 1.00 72.00 588 GLU A O 1
ATOM 4594 N N . ASP A 1 589 ? -25.448 -12.475 33.230 1.00 75.62 589 ASP A N 1
ATOM 4595 C CA . ASP A 1 589 ? -26.466 -13.504 33.021 1.00 75.62 589 ASP A CA 1
ATOM 4596 C C . ASP A 1 589 ? -26.633 -13.790 31.526 1.00 75.62 589 ASP A C 1
ATOM 4598 O O . ASP A 1 589 ? -26.657 -14.955 31.117 1.00 75.62 589 ASP A O 1
ATOM 4602 N N . TRP A 1 590 ? -26.622 -12.747 30.691 1.00 78.56 590 TRP A N 1
ATOM 4603 C CA . TRP A 1 590 ? -26.690 -12.860 29.232 1.00 78.56 590 TRP A CA 1
ATOM 4604 C C . TRP A 1 590 ? -25.407 -13.413 28.602 1.00 78.56 590 TRP A C 1
ATOM 4606 O O . TRP A 1 590 ? -25.473 -14.152 27.615 1.00 78.56 590 TRP A O 1
ATOM 4616 N N . GLU A 1 591 ? -24.241 -13.116 29.184 1.00 76.25 591 GLU A N 1
ATOM 4617 C CA . GLU A 1 591 ? -22.959 -13.712 28.786 1.00 76.25 591 GLU A CA 1
ATOM 4618 C C . GLU A 1 591 ? -22.926 -15.227 29.017 1.00 76.25 591 GLU A C 1
ATOM 4620 O O . GLU A 1 591 ? -22.194 -15.954 28.334 1.00 76.25 591 GLU A O 1
ATOM 4625 N N . ASN A 1 592 ? -23.740 -15.713 29.958 1.00 83.50 592 ASN A N 1
ATOM 4626 C CA . ASN A 1 592 ? -23.837 -17.119 30.322 1.00 83.50 592 ASN A CA 1
ATOM 4627 C C . ASN A 1 592 ? -24.964 -17.875 29.582 1.00 83.50 592 ASN A C 1
ATOM 4629 O O . ASN A 1 592 ? -25.253 -19.028 29.923 1.00 83.50 592 ASN A O 1
ATOM 4633 N N . VAL A 1 593 ? -25.578 -17.266 28.557 1.00 83.12 593 VAL A N 1
ATOM 4634 C CA . VAL A 1 593 ? -26.584 -17.899 27.686 1.00 83.12 593 VAL A CA 1
ATOM 4635 C C . VAL A 1 593 ? -25.935 -18.490 26.430 1.00 83.12 593 VAL A C 1
ATOM 4637 O O . VAL A 1 593 ? -25.152 -17.834 25.741 1.00 83.12 593 VAL A O 1
ATOM 4640 N N . ILE A 1 594 ? -26.298 -19.731 26.095 1.00 83.81 594 ILE A N 1
ATOM 4641 C CA . ILE A 1 594 ? -26.011 -20.350 24.795 1.00 83.81 594 ILE A CA 1
ATOM 4642 C C . ILE A 1 594 ? -27.270 -20.287 23.933 1.00 83.81 594 ILE A C 1
ATOM 4644 O O . ILE A 1 594 ? -28.260 -20.960 24.220 1.00 83.81 594 ILE A O 1
ATOM 4648 N N . TRP A 1 595 ? -27.202 -19.514 22.856 1.00 83.12 595 TRP A N 1
ATOM 4649 C CA . TRP A 1 595 ? -28.266 -19.333 21.874 1.00 83.12 595 TRP A CA 1
ATOM 4650 C C . TRP A 1 595 ? -28.164 -20.389 20.778 1.00 83.12 595 TRP A C 1
ATOM 4652 O O . TRP A 1 595 ? -27.055 -20.716 20.347 1.00 83.12 595 TRP A O 1
ATOM 4662 N N . SER A 1 596 ? -29.295 -20.904 20.296 1.00 83.25 596 SER A N 1
ATOM 4663 C CA . SER A 1 596 ? -29.325 -21.882 19.200 1.00 83.25 596 SER A CA 1
ATOM 4664 C C . SER A 1 596 ? -30.504 -21.667 18.251 1.00 83.25 596 SER A C 1
ATOM 4666 O O . SER A 1 596 ? -31.529 -21.109 18.646 1.00 83.25 596 SER A O 1
ATOM 4668 N N . ASP A 1 597 ? -30.342 -22.084 16.992 1.00 77.19 597 ASP A N 1
ATOM 4669 C CA . ASP A 1 597 ? -31.388 -22.041 15.959 1.00 77.19 597 ASP A CA 1
ATOM 4670 C C . ASP A 1 597 ? -31.050 -22.964 14.767 1.00 77.19 597 ASP A C 1
ATOM 4672 O O . ASP A 1 597 ? -29.889 -23.336 14.563 1.00 77.19 597 ASP A O 1
ATOM 4676 N N . ASP A 1 598 ? -32.071 -23.299 13.969 1.00 67.88 598 ASP A N 1
ATOM 4677 C CA . ASP A 1 598 ? -31.978 -24.057 12.716 1.00 67.88 598 ASP A CA 1
ATOM 4678 C C . ASP A 1 598 ? -32.281 -23.156 11.505 1.00 67.88 598 ASP A C 1
ATOM 4680 O O . ASP A 1 598 ? -33.360 -22.561 11.408 1.00 67.88 598 ASP A O 1
ATOM 4684 N N . LYS A 1 599 ? -31.397 -23.122 10.495 1.00 63.66 599 LYS A N 1
ATOM 4685 C CA . LYS A 1 599 ? -31.639 -22.339 9.267 1.00 63.66 599 LYS A CA 1
ATOM 4686 C C . LYS A 1 599 ? -31.469 -23.127 7.975 1.00 63.66 599 LYS A C 1
ATOM 4688 O O . LYS A 1 599 ? -30.474 -23.815 7.768 1.00 63.66 599 LYS A O 1
ATOM 4693 N N . ASN A 1 600 ? -32.404 -22.912 7.043 1.00 48.31 600 ASN A N 1
ATOM 4694 C CA . ASN A 1 600 ? -32.233 -23.263 5.632 1.00 48.31 600 ASN A CA 1
ATOM 4695 C C . ASN A 1 600 ? -31.438 -22.156 4.913 1.00 48.31 600 ASN A C 1
ATOM 4697 O O . ASN A 1 600 ? -31.808 -20.969 4.967 1.00 48.31 600 ASN A O 1
ATOM 4701 N N . SER A 1 601 ? -30.363 -22.532 4.221 1.00 42.88 601 SER A N 1
ATOM 4702 C CA . SER A 1 601 ? -29.709 -21.672 3.229 1.00 42.88 601 SER A CA 1
ATOM 4703 C C . SER A 1 601 ? -30.442 -21.785 1.885 1.00 42.88 601 SER A C 1
ATOM 4705 O O . SER A 1 601 ? -31.004 -22.826 1.561 1.00 42.88 601 SER A O 1
ATOM 4707 N N . THR A 1 602 ? -30.504 -20.691 1.123 1.00 39.38 602 THR A N 1
ATOM 4708 C CA . THR A 1 602 ? -31.132 -20.643 -0.210 1.00 39.38 602 THR A CA 1
ATOM 4709 C C . THR A 1 602 ? -30.171 -19.988 -1.187 1.00 39.38 602 THR A C 1
ATOM 4711 O O . THR A 1 602 ? -29.685 -18.893 -0.896 1.00 39.38 602 THR A O 1
ATOM 4714 N N . CYS A 1 603 ? -29.974 -20.598 -2.354 1.00 32.22 603 CYS A N 1
ATOM 4715 C CA . CYS A 1 603 ? -29.274 -19.998 -3.489 1.00 32.22 603 CYS A CA 1
ATOM 4716 C C . CYS A 1 603 ? -30.277 -19.244 -4.390 1.00 32.22 603 CYS A C 1
ATOM 4718 O O . CYS A 1 603 ? -31.443 -19.633 -4.480 1.00 32.22 603 CYS A O 1
ATOM 4720 N N . ARG A 1 604 ? -29.869 -18.139 -5.033 1.00 31.28 604 ARG A N 1
ATOM 4721 C CA . ARG A 1 604 ? -30.680 -17.427 -6.044 1.00 31.28 604 ARG A CA 1
ATOM 4722 C C . ARG A 1 604 ? -30.014 -17.513 -7.413 1.00 31.28 604 ARG A C 1
ATOM 4724 O O . ARG A 1 604 ? -28.806 -17.359 -7.521 1.00 31.28 604 ARG A O 1
ATOM 4731 N N . VAL A 1 605 ? -30.843 -17.675 -8.444 1.00 27.58 605 VAL A N 1
ATOM 4732 C CA . VAL A 1 605 ? -30.451 -17.792 -9.857 1.00 27.58 605 VAL A CA 1
ATOM 4733 C C . VAL A 1 605 ? -30.518 -16.430 -10.569 1.00 27.58 605 VAL A C 1
ATOM 4735 O O . VAL A 1 605 ? -31.363 -15.586 -10.257 1.00 27.58 605 VAL A O 1
ATOM 4738 N N . TRP A 1 606 ? -29.634 -16.224 -11.548 1.00 29.08 606 TRP A N 1
ATOM 4739 C CA . TRP A 1 606 ? -29.545 -15.035 -12.404 1.00 29.08 606 TRP A CA 1
ATOM 4740 C C . TRP A 1 606 ? -30.665 -14.973 -13.464 1.00 29.08 606 TRP A C 1
ATOM 4742 O O . TRP A 1 606 ? -31.047 -15.993 -14.032 1.00 29.08 606 TRP A O 1
ATOM 4752 N N . ARG A 1 607 ? -31.165 -13.766 -13.794 1.00 32.53 607 ARG A N 1
ATOM 4753 C CA . ARG A 1 607 ? -32.157 -13.532 -14.872 1.00 32.53 607 ARG A CA 1
ATOM 4754 C C . ARG A 1 607 ? -31.851 -12.275 -15.695 1.00 32.53 607 ARG A C 1
ATOM 4756 O O . ARG A 1 607 ? -31.376 -11.281 -15.151 1.00 32.53 607 ARG A O 1
ATOM 4763 N N . ARG A 1 608 ? -32.190 -12.287 -16.992 1.00 31.20 608 ARG A N 1
ATOM 4764 C CA . ARG A 1 608 ? -32.125 -11.107 -17.882 1.00 31.20 608 ARG A CA 1
ATOM 4765 C C . ARG A 1 608 ? -33.378 -10.224 -17.755 1.00 31.20 608 ARG A C 1
ATOM 4767 O O . ARG A 1 608 ? -34.448 -10.684 -17.353 1.00 31.20 608 ARG A O 1
ATOM 4774 N N . LYS A 1 609 ? -33.241 -8.941 -18.108 1.00 28.48 609 LYS A N 1
ATOM 4775 C CA . LYS A 1 609 ? -34.310 -7.926 -18.064 1.00 28.48 609 LYS A CA 1
ATOM 4776 C C . LYS A 1 609 ? -35.462 -8.324 -19.012 1.00 28.48 609 LYS A C 1
ATOM 4778 O O . LYS A 1 609 ? -35.203 -8.652 -20.163 1.00 28.48 609 LYS A O 1
ATOM 4783 N N . ASN A 1 610 ? -36.707 -8.278 -18.521 1.00 35.16 610 ASN A N 1
ATOM 4784 C CA . ASN A 1 610 ? -37.978 -8.578 -19.221 1.00 35.16 610 ASN A CA 1
ATOM 4785 C C . ASN A 1 610 ? -38.377 -10.058 -19.437 1.00 35.16 610 ASN A C 1
ATOM 4787 O O . ASN A 1 610 ? -39.361 -10.314 -20.122 1.00 35.16 610 ASN A O 1
ATOM 4791 N N . ALA A 1 611 ? -37.718 -11.036 -18.806 1.00 38.50 611 ALA A N 1
ATOM 4792 C CA . ALA A 1 611 ? -38.129 -12.453 -18.871 1.00 38.50 611 ALA A CA 1
ATOM 4793 C C . ALA A 1 611 ? -39.018 -12.905 -17.683 1.00 38.50 611 ALA A C 1
ATOM 4795 O O . ALA A 1 611 ? -38.995 -14.074 -17.295 1.00 38.50 611 ALA A O 1
ATOM 4796 N N . GLU A 1 612 ? -39.769 -11.972 -17.082 1.00 38.75 612 GLU A N 1
ATOM 4797 C CA . GLU A 1 612 ? -40.470 -12.133 -15.793 1.00 38.75 612 GLU A CA 1
ATOM 4798 C C . GLU A 1 612 ? -41.655 -13.108 -15.796 1.00 38.75 612 GLU A C 1
ATOM 4800 O O . GLU A 1 612 ? -42.010 -13.617 -14.738 1.00 38.75 612 GLU A O 1
ATOM 4805 N N . LEU A 1 613 ? -42.244 -13.386 -16.961 1.00 41.56 613 LEU A N 1
ATOM 4806 C CA . LEU A 1 613 ? -43.472 -14.184 -17.092 1.00 41.56 613 LEU A CA 1
ATOM 4807 C C . LEU A 1 613 ? -43.259 -15.502 -17.856 1.00 41.56 613 LEU A C 1
ATOM 4809 O O . LEU A 1 613 ? -44.223 -16.186 -18.188 1.00 41.56 613 LEU A O 1
ATOM 4813 N N . HIS A 1 614 ? -42.008 -15.864 -18.166 1.00 40.44 614 HIS A N 1
ATOM 4814 C CA . HIS A 1 614 ? -41.724 -17.101 -18.890 1.00 40.44 614 HIS A CA 1
ATOM 4815 C C . HIS A 1 614 ? -41.942 -18.316 -17.962 1.00 40.44 614 HIS A C 1
ATOM 4817 O O . HIS A 1 614 ? -41.345 -18.331 -16.886 1.00 40.44 614 HIS A O 1
ATOM 4823 N N . PRO A 1 615 ? -42.672 -19.377 -18.368 1.00 43.38 615 PRO A N 1
ATOM 4824 C CA . PRO A 1 615 ? -42.951 -20.564 -17.537 1.00 43.38 615 PRO A CA 1
ATOM 4825 C C . PRO A 1 615 ? -41.714 -21.325 -17.026 1.00 43.38 615 PRO A C 1
ATOM 4827 O O . PRO A 1 615 ? -41.814 -22.141 -16.121 1.00 43.38 615 PRO A O 1
ATOM 4830 N N . LYS A 1 616 ? -40.536 -21.043 -17.599 1.00 40.34 616 LYS A N 1
ATOM 4831 C CA . LYS A 1 616 ? -39.219 -21.564 -17.176 1.00 40.34 616 LYS A CA 1
ATOM 4832 C C . LYS A 1 616 ? -38.581 -20.758 -16.028 1.00 40.34 616 LYS A C 1
ATOM 4834 O O . LYS A 1 616 ? -37.628 -21.218 -15.420 1.00 40.34 616 LYS A O 1
ATOM 4839 N N . ASN A 1 617 ? -39.108 -19.563 -15.750 1.00 36.94 617 ASN A N 1
ATOM 4840 C CA . ASN A 1 617 ? -38.659 -18.617 -14.721 1.00 36.94 617 ASN A CA 1
ATOM 4841 C C . ASN A 1 617 ? -39.732 -18.387 -13.636 1.00 36.94 617 ASN A C 1
ATOM 4843 O O . ASN A 1 617 ? -39.572 -17.528 -12.769 1.00 36.94 617 ASN A O 1
ATOM 4847 N N . THR A 1 618 ? -40.830 -19.141 -13.693 1.00 36.59 618 THR A N 1
ATOM 4848 C CA . THR A 1 618 ? -41.865 -19.221 -12.660 1.00 36.59 618 THR A CA 1
ATOM 4849 C C . THR A 1 618 ? -41.909 -20.660 -12.163 1.00 36.59 618 THR A C 1
ATOM 4851 O O . THR A 1 618 ? -42.114 -21.562 -12.968 1.00 36.59 618 THR A O 1
ATOM 4854 N N . ILE A 1 619 ? -41.720 -20.894 -10.865 1.00 34.56 619 ILE A N 1
ATOM 4855 C CA . ILE A 1 619 ? -41.769 -22.246 -10.289 1.00 34.56 619 ILE A CA 1
ATOM 4856 C C . ILE A 1 619 ? -43.211 -22.543 -9.844 1.00 34.56 619 ILE A C 1
ATOM 4858 O O . ILE A 1 619 ? -43.721 -21.831 -8.973 1.00 34.56 619 ILE A O 1
ATOM 4862 N N . PRO A 1 620 ? -43.875 -23.584 -10.382 1.00 30.89 620 PRO A N 1
ATOM 4863 C CA . PRO A 1 620 ? -45.055 -24.167 -9.757 1.00 30.89 620 PRO A CA 1
ATOM 4864 C C . PRO A 1 620 ? -44.635 -24.853 -8.453 1.00 30.89 620 PRO A C 1
ATOM 4866 O O . PRO A 1 620 ? -43.685 -25.632 -8.425 1.00 30.89 620 PRO A O 1
ATOM 4869 N N . THR A 1 621 ? -45.332 -24.580 -7.354 1.00 37.19 621 THR A N 1
ATOM 4870 C CA . THR A 1 621 ? -45.044 -25.197 -6.055 1.00 37.19 621 THR A CA 1
ATOM 4871 C C . THR A 1 621 ? -45.410 -26.680 -6.044 1.00 37.19 621 THR A C 1
ATOM 4873 O O . THR A 1 621 ? -46.544 -27.018 -5.717 1.00 37.19 621 THR A O 1
ATOM 4876 N N . VAL A 1 622 ? -44.433 -27.558 -6.296 1.00 31.03 622 VAL A N 1
ATOM 4877 C CA . VAL A 1 622 ? -44.363 -28.895 -5.685 1.00 31.03 622 VAL A CA 1
ATOM 4878 C C . VAL A 1 622 ? -42.899 -29.289 -5.449 1.00 31.03 622 VAL A C 1
ATOM 4880 O O . VAL A 1 622 ? -42.004 -28.940 -6.209 1.00 31.03 622 VAL A O 1
ATOM 4883 N N . LYS A 1 623 ? -42.675 -29.978 -4.331 1.00 36.47 623 LYS A N 1
ATOM 4884 C CA . LYS A 1 623 ? -41.395 -30.433 -3.778 1.00 36.47 623 LYS A CA 1
ATOM 4885 C C . LYS A 1 623 ? -40.552 -31.233 -4.794 1.00 36.47 623 LYS A C 1
ATOM 4887 O O . LYS A 1 623 ? -40.956 -32.335 -5.133 1.00 36.47 623 LYS A O 1
ATOM 4892 N N . HIS A 1 624 ? -39.370 -30.722 -5.157 1.00 31.25 624 HIS A N 1
ATOM 4893 C CA . HIS A 1 624 ? -38.044 -31.384 -5.157 1.00 31.25 624 HIS A CA 1
ATOM 4894 C C . HIS A 1 624 ? -37.084 -30.751 -6.174 1.00 31.25 624 HIS A C 1
ATOM 4896 O O . HIS A 1 624 ? -37.468 -30.480 -7.304 1.00 31.25 624 HIS A O 1
ATOM 4902 N N . GLY A 1 625 ? -35.825 -30.584 -5.749 1.00 32.53 625 GLY A N 1
ATOM 4903 C CA . GLY A 1 625 ? -34.689 -30.296 -6.625 1.00 32.53 625 GLY A CA 1
ATOM 4904 C C . GLY A 1 625 ? -34.214 -28.846 -6.632 1.00 32.53 625 GLY A C 1
ATOM 4905 O O . GLY A 1 625 ? -34.328 -28.204 -7.657 1.00 32.53 625 GLY A O 1
ATOM 4906 N N . ASP A 1 626 ? -33.680 -28.353 -5.510 1.00 38.62 626 ASP A N 1
ATOM 4907 C CA . ASP A 1 626 ? -32.630 -27.321 -5.483 1.00 38.62 626 ASP A CA 1
ATOM 4908 C C . ASP A 1 626 ? -31.923 -27.404 -4.120 1.00 38.62 626 ASP A C 1
ATOM 4910 O O . ASP A 1 626 ? -32.574 -27.447 -3.072 1.00 38.62 626 ASP A O 1
ATOM 4914 N N . GLY A 1 627 ? -30.595 -27.541 -4.141 1.00 50.03 627 GLY A N 1
ATOM 4915 C CA . GLY A 1 627 ? -29.750 -27.958 -3.016 1.00 50.03 627 GLY A CA 1
ATOM 4916 C C . GLY A 1 627 ? -29.755 -27.024 -1.805 1.00 50.03 627 GLY A C 1
ATOM 4917 O O . GLY A 1 627 ? -28.831 -26.237 -1.624 1.00 50.03 627 GLY A O 1
ATOM 4918 N N . ASN A 1 628 ? -30.760 -27.152 -0.941 1.00 55.84 628 ASN A N 1
ATOM 4919 C CA . ASN A 1 628 ? -30.791 -26.506 0.369 1.00 55.84 628 ASN A CA 1
ATOM 4920 C C . ASN A 1 628 ? -30.060 -27.377 1.402 1.00 55.84 628 ASN A C 1
ATOM 4922 O O . ASN A 1 628 ? -30.360 -28.568 1.527 1.00 55.84 628 ASN A O 1
ATOM 4926 N N . ILE A 1 629 ? -29.156 -26.778 2.184 1.00 67.06 629 ILE A N 1
ATOM 4927 C CA . ILE A 1 629 ? -28.650 -27.388 3.421 1.00 67.06 629 ILE A CA 1
ATOM 4928 C C . ILE A 1 629 ? -29.377 -26.795 4.624 1.00 67.06 629 ILE A C 1
ATOM 4930 O O . ILE A 1 629 ? -29.655 -25.593 4.674 1.00 67.06 629 ILE A O 1
ATOM 4934 N N . MET A 1 630 ? -29.695 -27.657 5.584 1.00 75.94 630 MET A N 1
ATOM 4935 C CA . MET A 1 630 ? -30.180 -27.264 6.900 1.00 75.94 630 MET A CA 1
ATOM 4936 C C . MET A 1 630 ? -28.986 -27.265 7.848 1.00 75.94 630 MET A C 1
ATOM 4938 O O . MET A 1 630 ? -28.269 -28.263 7.933 1.00 75.94 630 MET A O 1
ATOM 4942 N N . LEU A 1 631 ? -28.752 -26.142 8.516 1.00 81.50 631 LEU A N 1
ATOM 4943 C CA . LEU A 1 631 ? -27.671 -25.984 9.481 1.00 81.50 631 LEU A CA 1
ATOM 4944 C C . LEU A 1 631 ? -28.261 -25.800 10.877 1.00 81.50 631 LEU A C 1
ATOM 4946 O O . LEU A 1 631 ? -29.173 -24.990 11.040 1.00 81.50 631 LEU A O 1
ATOM 4950 N N . TRP A 1 632 ? -27.707 -26.517 11.854 1.00 86.75 632 TRP A N 1
ATOM 4951 C CA . TRP A 1 632 ? -27.893 -26.234 13.277 1.00 86.75 632 TRP A CA 1
ATOM 4952 C C . TRP A 1 632 ? -26.631 -25.551 13.790 1.00 86.75 632 TRP A C 1
ATOM 4954 O O . TRP A 1 632 ? -25.522 -26.042 13.558 1.00 86.75 632 TRP A O 1
ATOM 4964 N N . GLY A 1 633 ? -26.793 -24.426 14.476 1.00 86.75 633 GLY A N 1
ATOM 4965 C CA . GLY A 1 633 ? -25.688 -23.680 15.068 1.00 86.75 633 GLY A CA 1
ATOM 4966 C C . GLY A 1 633 ? -26.023 -23.214 16.475 1.00 86.75 633 GLY A C 1
ATOM 4967 O O . GLY A 1 633 ? -27.190 -23.021 16.822 1.00 86.75 633 GLY A O 1
ATOM 4968 N N . CYS A 1 634 ? -24.986 -23.007 17.282 1.00 87.44 634 CYS A N 1
ATOM 4969 C CA . CYS A 1 634 ? -25.113 -22.343 18.574 1.00 87.44 634 CYS A CA 1
ATOM 4970 C C . CYS A 1 634 ? -23.994 -21.326 18.787 1.00 87.44 634 CYS A C 1
ATOM 4972 O O . CYS A 1 634 ? -22.926 -21.450 18.190 1.00 87.44 634 CYS A O 1
ATOM 4974 N N . PHE A 1 635 ? -24.223 -20.319 19.625 1.00 86.38 635 PHE A N 1
ATOM 4975 C CA . PHE A 1 635 ? -23.203 -19.338 20.001 1.00 86.38 635 PHE A CA 1
ATOM 4976 C C . PHE A 1 635 ? -23.489 -18.746 21.387 1.00 86.38 635 PHE A C 1
ATOM 4978 O O . PHE A 1 635 ? -24.610 -18.842 21.888 1.00 86.38 635 PHE A O 1
ATOM 4985 N N . SER A 1 636 ? -22.485 -18.130 22.008 1.00 84.00 636 SER A N 1
ATOM 4986 C CA . SER A 1 636 ? -22.658 -17.297 23.206 1.00 84.00 636 SER A CA 1
ATOM 4987 C C . SER A 1 636 ? -21.981 -15.940 23.010 1.00 84.00 636 SER A C 1
ATOM 4989 O O . SER A 1 636 ? -21.357 -15.692 21.975 1.00 84.00 636 SER A O 1
ATOM 4991 N N . ALA A 1 637 ? -22.050 -15.059 24.013 1.00 70.19 637 ALA A N 1
ATOM 4992 C CA . ALA A 1 637 ? -21.320 -13.789 23.989 1.00 70.19 637 ALA A CA 1
ATOM 4993 C C . ALA A 1 637 ? -19.812 -13.973 23.713 1.00 70.19 637 ALA A C 1
ATOM 4995 O O . ALA A 1 637 ? -19.206 -13.121 23.060 1.00 70.19 637 ALA A O 1
ATOM 4996 N N . LYS A 1 638 ? -19.251 -15.121 24.124 1.00 72.75 638 LYS A N 1
ATOM 4997 C CA . LYS A 1 638 ? -17.835 -15.491 23.990 1.00 72.75 638 LYS A CA 1
ATOM 4998 C C . LYS A 1 638 ? -17.427 -15.955 22.591 1.00 72.75 638 LYS A C 1
ATOM 5000 O O . LYS A 1 638 ? -16.238 -16.117 22.341 1.00 72.75 638 LYS A O 1
ATOM 5005 N N . GLY A 1 639 ? -18.382 -16.185 21.688 1.00 70.25 639 GLY A N 1
ATOM 5006 C CA . GLY A 1 639 ? -18.094 -16.558 20.306 1.00 70.25 639 GLY A CA 1
ATOM 5007 C C . GLY A 1 639 ? -18.989 -17.664 19.737 1.00 70.25 639 GLY A C 1
ATOM 5008 O O . GLY A 1 639 ? -19.915 -18.143 20.405 1.00 70.25 639 GLY A O 1
ATOM 5009 N N . PRO A 1 640 ? -18.726 -18.061 18.477 1.00 79.94 640 PRO A N 1
ATOM 5010 C CA . PRO A 1 640 ? -19.442 -19.143 17.815 1.00 79.94 640 PRO A CA 1
ATOM 5011 C C . PRO A 1 640 ? -19.165 -20.491 18.494 1.00 79.94 640 PRO A C 1
ATOM 5013 O O . PRO A 1 640 ? -18.024 -20.870 18.746 1.00 79.94 640 PRO A O 1
ATOM 5016 N N . GLY A 1 641 ? -20.231 -21.238 18.774 1.00 83.62 641 GLY A N 1
ATOM 5017 C CA . GLY A 1 641 ? -20.167 -22.657 19.109 1.00 83.62 641 GLY A CA 1
ATOM 5018 C C . GLY A 1 641 ? -20.108 -23.516 17.845 1.00 83.62 641 GLY A C 1
ATOM 5019 O O . GLY A 1 641 ? -19.803 -23.038 16.751 1.00 83.62 641 GLY A O 1
ATOM 5020 N N . ARG A 1 642 ? -20.415 -24.809 17.965 1.00 86.31 642 ARG A N 1
ATOM 5021 C CA . ARG A 1 642 ? -20.396 -25.718 16.809 1.00 86.31 642 ARG A CA 1
ATOM 5022 C C . ARG A 1 642 ? -21.504 -25.391 15.805 1.00 86.31 642 ARG A C 1
ATOM 5024 O O . ARG A 1 642 ? -22.641 -25.125 16.196 1.00 86.31 642 ARG A O 1
ATOM 5031 N N . LEU A 1 643 ? -21.160 -25.504 14.523 1.00 85.00 643 LEU A N 1
ATOM 5032 C CA . LEU A 1 643 ? -22.072 -25.483 13.382 1.00 85.00 643 LEU A CA 1
ATOM 5033 C C . LEU A 1 643 ? -22.076 -26.870 12.734 1.00 85.00 643 LEU A C 1
ATOM 5035 O O . LEU A 1 643 ? -21.012 -27.405 12.430 1.00 85.00 643 LEU A O 1
ATOM 5039 N N . ILE A 1 644 ? -23.254 -27.454 12.520 1.00 85.00 644 ILE A N 1
ATOM 5040 C CA . ILE A 1 644 ? -23.389 -28.764 11.873 1.00 85.00 644 ILE A CA 1
ATOM 5041 C C . ILE A 1 644 ? -24.419 -28.730 10.753 1.00 85.00 644 ILE A C 1
ATOM 5043 O O . ILE A 1 644 ? -25.438 -28.041 10.835 1.00 85.00 644 ILE A O 1
ATOM 5047 N N . ARG A 1 645 ? -24.199 -29.560 9.733 1.00 81.50 645 ARG A N 1
ATOM 5048 C CA . ARG A 1 645 ? -25.210 -29.857 8.724 1.00 81.50 645 ARG A CA 1
ATOM 5049 C C . ARG A 1 645 ? -26.150 -30.955 9.198 1.00 81.50 645 ARG A C 1
ATOM 5051 O O . ARG A 1 645 ? -25.736 -32.060 9.543 1.00 81.50 645 ARG A O 1
ATOM 5058 N N . VAL A 1 646 ? -27.438 -30.667 9.113 1.00 79.50 646 VAL A N 1
ATOM 5059 C CA . VAL A 1 646 ? -28.519 -31.610 9.364 1.00 79.50 646 VAL A CA 1
ATOM 5060 C C . VAL A 1 646 ? -28.989 -32.170 8.020 1.00 79.50 646 VAL A C 1
ATOM 5062 O O . VAL A 1 646 ? -29.528 -31.453 7.178 1.00 79.50 646 VAL A O 1
ATOM 5065 N N . LYS A 1 647 ? -28.742 -33.464 7.789 1.00 68.06 647 LYS A N 1
ATOM 5066 C CA . LYS A 1 647 ? -29.026 -34.125 6.500 1.00 68.06 647 LYS A CA 1
ATOM 5067 C C . LYS A 1 647 ? -30.495 -34.534 6.332 1.00 68.06 647 LYS A C 1
ATOM 5069 O O . LYS A 1 647 ? -30.948 -34.695 5.204 1.00 68.06 647 LYS A O 1
ATOM 5074 N N . GLU A 1 648 ? -31.238 -34.666 7.429 1.00 71.75 648 GLU A N 1
ATOM 5075 C CA . GLU A 1 648 ? -32.604 -35.198 7.446 1.00 71.75 648 GLU A CA 1
ATOM 5076 C C . GLU A 1 648 ? -33.551 -34.341 8.293 1.00 71.75 648 GLU A C 1
ATOM 5078 O O . GLU A 1 648 ? -33.134 -33.503 9.091 1.00 71.75 648 GLU A O 1
ATOM 5083 N N . ARG A 1 649 ? -34.862 -34.549 8.136 1.00 67.00 649 ARG A N 1
ATOM 5084 C CA . ARG A 1 649 ? -35.865 -33.823 8.918 1.00 67.00 649 ARG A CA 1
ATOM 5085 C C . ARG A 1 649 ? -35.812 -34.267 10.383 1.00 67.00 649 ARG A C 1
ATOM 5087 O O . ARG A 1 649 ? -36.203 -35.382 10.707 1.00 67.00 649 ARG A O 1
ATOM 5094 N N . VAL A 1 650 ? -35.379 -33.364 11.258 1.00 69.38 650 VAL A N 1
ATOM 5095 C CA . VAL A 1 650 ? -35.191 -33.633 12.691 1.00 69.38 650 VAL A CA 1
ATOM 5096 C C . VAL A 1 650 ? -36.526 -33.898 13.389 1.00 69.38 650 VAL A C 1
ATOM 5098 O O . VAL A 1 650 ? -37.444 -33.079 13.335 1.00 69.38 650 VAL A O 1
ATOM 5101 N N . ASN A 1 651 ? -36.620 -35.033 14.082 1.00 76.19 651 ASN A N 1
ATOM 5102 C CA . ASN A 1 651 ? -37.666 -35.317 15.067 1.00 76.19 651 ASN A CA 1
ATOM 5103 C C . ASN A 1 651 ? -37.123 -35.095 16.499 1.00 76.19 651 ASN A C 1
ATOM 5105 O O . ASN A 1 651 ? -35.925 -34.892 16.690 1.00 76.19 651 ASN A O 1
ATOM 5109 N N . GLY A 1 652 ? -37.978 -35.150 17.527 1.00 69.25 652 GLY A N 1
ATOM 5110 C CA . GLY A 1 652 ? -37.536 -34.926 18.917 1.00 69.25 652 GLY A CA 1
ATOM 5111 C C . GLY A 1 652 ? -36.440 -35.894 19.408 1.00 69.25 652 GLY A C 1
ATOM 5112 O O . GLY A 1 652 ? -35.632 -35.536 20.263 1.00 69.25 652 GLY A O 1
ATOM 5113 N N . ALA A 1 653 ? -36.352 -37.105 18.843 1.00 72.62 653 ALA A N 1
ATOM 5114 C CA . ALA A 1 653 ? -35.291 -38.060 19.170 1.00 72.62 653 ALA A CA 1
ATOM 5115 C C . ALA A 1 653 ? -33.940 -37.667 18.537 1.00 72.62 653 ALA A C 1
ATOM 5117 O O . ALA A 1 653 ? -32.925 -37.637 19.222 1.00 72.62 653 ALA A O 1
ATOM 5118 N N . MET A 1 654 ? -33.926 -37.270 17.265 1.00 76.25 654 MET A N 1
ATOM 5119 C CA . MET A 1 654 ? -32.712 -36.790 16.590 1.00 76.25 654 MET A CA 1
ATOM 5120 C C . MET A 1 654 ? -32.222 -35.454 17.162 1.00 76.25 654 MET A C 1
ATOM 5122 O O . MET A 1 654 ? -31.021 -35.194 17.198 1.00 76.25 654 MET A O 1
ATOM 5126 N N . TYR A 1 655 ? -33.136 -34.607 17.645 1.00 80.06 655 TYR A N 1
ATOM 5127 C CA . TYR A 1 655 ? -32.779 -33.301 18.193 1.00 80.06 655 TYR A CA 1
ATOM 5128 C C . TYR A 1 655 ? -31.924 -33.409 19.463 1.00 80.06 655 TYR A C 1
ATOM 5130 O O . TYR A 1 655 ? -30.889 -32.753 19.561 1.00 80.06 655 TYR A O 1
ATOM 5138 N N . HIS A 1 656 ? -32.280 -34.275 20.420 1.00 77.31 656 HIS A N 1
ATOM 5139 C CA . HIS A 1 656 ? -31.440 -34.426 21.613 1.00 77.31 656 HIS A CA 1
ATOM 5140 C C . HIS A 1 656 ? -30.104 -35.129 21.310 1.00 77.31 656 HIS A C 1
ATOM 5142 O O . HIS A 1 656 ? -29.125 -34.879 22.012 1.00 77.31 656 HIS A O 1
ATOM 5148 N N . GLU A 1 657 ? -30.013 -35.944 20.250 1.00 81.50 657 GLU A N 1
ATOM 5149 C CA . GLU A 1 657 ? -28.731 -36.478 19.773 1.00 81.50 657 GLU A CA 1
ATOM 5150 C C . GLU A 1 657 ? -27.821 -35.349 19.260 1.00 81.50 657 GLU A C 1
ATOM 5152 O O . GLU A 1 657 ? -26.661 -35.263 19.674 1.00 81.50 657 GLU A O 1
ATOM 5157 N N . ILE A 1 658 ? -28.364 -34.428 18.453 1.00 83.38 658 ILE A N 1
ATOM 5158 C CA . ILE A 1 658 ? -27.669 -33.205 18.020 1.00 83.38 658 ILE A CA 1
ATOM 5159 C C . ILE A 1 658 ? -27.183 -32.401 19.232 1.00 83.38 658 ILE A C 1
ATOM 5161 O O . ILE A 1 658 ? -25.996 -32.065 19.299 1.00 83.38 658 ILE A O 1
ATOM 5165 N N . LEU A 1 659 ? -28.050 -32.153 20.221 1.00 83.88 659 LEU A N 1
ATOM 5166 C CA . LEU A 1 659 ? -27.670 -31.431 21.439 1.00 83.88 659 LEU A CA 1
ATOM 5167 C C . LEU A 1 659 ? -26.582 -32.175 22.225 1.00 83.88 659 LEU A C 1
ATOM 5169 O O . LEU A 1 659 ? -25.596 -31.571 22.638 1.00 83.88 659 LEU A O 1
ATOM 5173 N N . SER A 1 660 ? -26.704 -33.493 22.394 1.00 81.69 660 SER A N 1
ATOM 5174 C CA . SER A 1 660 ? -25.729 -34.300 23.137 1.00 81.69 660 SER A CA 1
ATOM 5175 C C . SER A 1 660 ? -24.325 -34.252 22.529 1.00 81.69 660 SER A C 1
ATOM 5177 O O . SER A 1 660 ? -23.342 -34.146 23.263 1.00 81.69 660 SER A O 1
ATOM 5179 N N . LYS A 1 661 ? -24.237 -34.280 21.193 1.00 84.31 661 LYS A N 1
ATOM 5180 C CA . LYS A 1 661 ? -22.970 -34.306 20.455 1.00 84.31 661 LYS A CA 1
ATOM 5181 C C . LYS A 1 661 ? -22.348 -32.923 20.295 1.00 84.31 661 LYS A C 1
ATOM 5183 O O . LYS A 1 661 ? -21.143 -32.843 20.068 1.00 84.31 661 LYS A O 1
ATOM 5188 N N . ASN A 1 662 ? -23.132 -31.845 20.398 1.00 86.50 662 ASN A N 1
ATOM 5189 C CA . ASN A 1 662 ? -22.662 -30.512 20.012 1.00 86.50 662 ASN A CA 1
ATOM 5190 C C . ASN A 1 662 ? -22.799 -29.437 21.089 1.00 86.50 662 ASN A C 1
ATOM 5192 O O . ASN A 1 662 ? -21.903 -28.602 21.196 1.00 86.50 662 ASN A O 1
ATOM 5196 N N . LEU A 1 663 ? -23.840 -29.463 21.924 1.00 85.94 663 LEU A N 1
ATOM 5197 C CA . LEU A 1 663 ? -24.074 -28.415 22.921 1.00 85.94 663 LEU A CA 1
ATOM 5198 C C . LEU A 1 663 ? -23.018 -28.445 24.034 1.00 85.94 663 LEU A C 1
ATOM 5200 O O . LEU A 1 663 ? -22.388 -27.429 24.318 1.00 85.94 663 LEU A O 1
ATOM 5204 N N . LEU A 1 664 ? -22.765 -29.620 24.623 1.00 84.12 664 LEU A N 1
ATOM 5205 C CA . LEU A 1 664 ? -21.770 -29.773 25.692 1.00 84.12 664 LEU A CA 1
ATOM 5206 C C . LEU A 1 664 ? -20.337 -29.473 25.221 1.00 84.12 664 LEU A C 1
ATOM 5208 O O . LEU A 1 664 ? -19.642 -28.726 25.912 1.00 84.12 664 LEU A O 1
ATOM 5212 N N . PRO A 1 665 ? -19.874 -29.987 24.064 1.00 86.00 665 PRO A N 1
ATOM 5213 C CA . PRO A 1 665 ? -18.578 -29.587 23.525 1.00 86.00 665 PRO A CA 1
ATOM 5214 C C . PRO A 1 665 ? -18.478 -28.090 23.231 1.00 86.00 665 PRO A C 1
ATOM 5216 O O . PRO A 1 665 ? -17.433 -27.510 23.501 1.00 86.00 665 PRO A O 1
ATOM 5219 N N . SER A 1 666 ? -19.552 -27.454 22.746 1.00 85.12 666 SER A N 1
ATOM 5220 C CA . SER A 1 666 ? -19.565 -26.003 22.508 1.00 85.12 666 SER A CA 1
ATOM 5221 C C . SER A 1 666 ? -19.447 -25.221 23.816 1.00 85.12 666 SER A C 1
ATOM 5223 O O . SER A 1 666 ? -18.614 -24.329 23.915 1.00 85.12 666 SER A O 1
ATOM 5225 N N . ALA A 1 667 ? -20.188 -25.607 24.859 1.00 84.75 667 ALA A N 1
ATOM 5226 C CA . ALA A 1 667 ? -20.092 -24.978 26.178 1.00 84.75 667 ALA A CA 1
ATOM 5227 C C . ALA A 1 667 ? -18.684 -25.101 26.795 1.00 84.75 667 ALA A C 1
ATOM 5229 O O . ALA A 1 667 ? -18.201 -24.168 27.438 1.00 84.75 667 ALA A O 1
ATOM 5230 N N . ARG A 1 668 ? -18.012 -26.243 26.585 1.00 82.31 668 ARG A N 1
ATOM 5231 C CA . ARG A 1 668 ? -16.625 -26.465 27.029 1.00 82.31 668 ARG A CA 1
ATOM 5232 C C . ARG A 1 668 ? -15.628 -25.628 26.234 1.00 82.31 668 ARG A C 1
ATOM 5234 O O . ARG A 1 668 ? -14.790 -24.976 26.846 1.00 82.31 668 ARG A O 1
ATOM 5241 N N . ALA A 1 669 ? -15.740 -25.619 24.905 1.00 78.69 669 ALA A N 1
ATOM 5242 C CA . ALA A 1 669 ? -14.877 -24.824 24.031 1.00 78.69 669 ALA A CA 1
ATOM 5243 C C . ALA A 1 669 ? -14.989 -23.322 24.341 1.00 78.69 669 ALA A C 1
ATOM 5245 O O . ALA A 1 669 ? -13.982 -22.627 24.414 1.00 78.69 669 ALA A O 1
ATOM 5246 N N . LEU A 1 670 ? -16.204 -22.850 24.634 1.00 77.62 670 LEU A N 1
ATOM 5247 C CA . LEU A 1 670 ? -16.487 -21.465 25.019 1.00 77.62 670 LEU A CA 1
ATOM 5248 C C . LEU A 1 670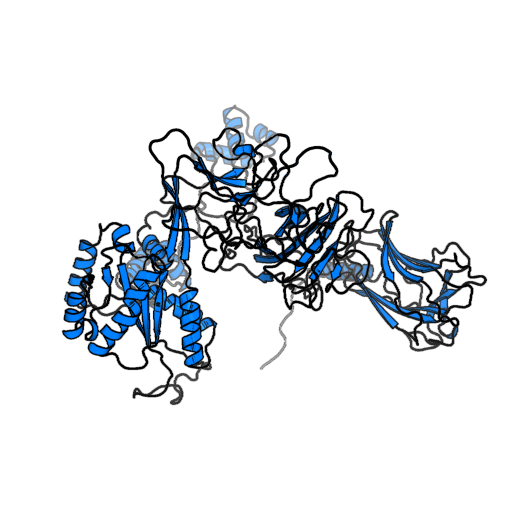 ? -16.159 -21.157 26.494 1.00 77.62 670 LEU A C 1
ATOM 5250 O O . LEU A 1 670 ? -16.407 -20.044 26.952 1.00 77.62 670 LEU A O 1
ATOM 5254 N N . LYS A 1 671 ? -15.621 -22.113 27.269 1.00 81.81 671 LYS A N 1
ATOM 5255 C CA . LYS A 1 671 ? -15.290 -21.956 28.701 1.00 81.81 671 LYS A CA 1
ATOM 5256 C C . LYS A 1 671 ? -16.448 -21.332 29.508 1.00 81.81 671 LYS A C 1
ATOM 5258 O O . LYS A 1 671 ? -16.271 -20.337 30.217 1.00 81.81 671 LYS A O 1
ATOM 5263 N N . MET A 1 672 ? -17.667 -21.853 29.350 1.00 80.00 672 MET A N 1
ATOM 5264 C CA . MET A 1 672 ? -18.864 -21.321 30.026 1.00 80.00 672 MET A CA 1
ATOM 5265 C C . MET A 1 672 ? -18.803 -21.535 31.549 1.00 80.00 672 MET A C 1
ATOM 5267 O O . MET A 1 672 ? -18.316 -22.569 32.016 1.00 80.00 672 MET A O 1
ATOM 5271 N N . LYS A 1 673 ? -19.301 -20.564 32.332 1.00 80.44 673 LYS A N 1
ATOM 5272 C CA . LYS A 1 673 ? -19.330 -20.649 33.805 1.00 80.44 673 LYS A CA 1
ATOM 5273 C C . LYS A 1 673 ? -20.334 -21.724 34.253 1.00 80.44 673 LYS A C 1
ATOM 5275 O O . LYS A 1 673 ? -21.238 -22.109 33.509 1.00 80.44 673 LYS A O 1
ATOM 5280 N N . ARG A 1 674 ? -20.200 -22.232 35.486 1.00 78.44 674 ARG A N 1
ATOM 5281 C CA . ARG A 1 674 ? -21.199 -23.159 36.057 1.00 78.44 674 ARG A CA 1
ATOM 5282 C C . ARG A 1 674 ? -22.578 -22.485 36.081 1.00 78.44 674 ARG A C 1
ATOM 5284 O O . ARG A 1 674 ? -22.686 -21.319 36.433 1.00 78.44 674 ARG A O 1
ATOM 5291 N N . GLY A 1 675 ? -23.622 -23.234 35.724 1.00 81.19 675 GLY A N 1
ATOM 5292 C CA . GLY A 1 675 ? -25.002 -22.738 35.731 1.00 81.19 675 GLY A CA 1
ATOM 5293 C C . GLY A 1 675 ? -25.452 -21.991 34.471 1.00 81.19 675 GLY A C 1
ATOM 5294 O O . GLY A 1 675 ? -26.464 -21.302 34.554 1.00 81.19 675 GLY A O 1
ATOM 5295 N N . TRP A 1 676 ? -24.737 -22.138 33.348 1.00 86.12 676 TRP A N 1
ATOM 5296 C CA . TRP A 1 676 ? -25.125 -21.587 32.043 1.00 86.12 676 TRP A CA 1
ATOM 5297 C C . TRP A 1 676 ? -26.534 -22.004 31.608 1.00 86.12 676 TRP A C 1
ATOM 5299 O O . TRP A 1 676 ? -27.027 -23.082 31.960 1.00 86.12 676 TRP A O 1
ATOM 5309 N N . VAL A 1 677 ? -27.175 -21.123 30.841 1.00 88.00 677 VAL A N 1
ATOM 5310 C CA . VAL A 1 677 ? -28.565 -21.258 30.395 1.00 88.00 677 VAL A CA 1
ATOM 5311 C C . VAL A 1 677 ? -28.593 -21.552 28.900 1.00 88.00 677 VAL A C 1
ATOM 5313 O O . VAL A 1 677 ? -27.847 -20.970 28.118 1.00 88.00 677 VAL A O 1
ATOM 5316 N N . PHE A 1 678 ? -29.444 -22.483 28.489 1.00 90.00 678 PHE A N 1
ATOM 5317 C CA . PHE A 1 678 ? -29.644 -22.852 27.096 1.00 90.00 678 PHE A CA 1
ATOM 5318 C C . PHE A 1 678 ? -30.900 -22.185 26.536 1.00 90.00 678 PHE A C 1
ATOM 5320 O O . PHE A 1 678 ? -31.975 -22.299 27.123 1.00 90.00 678 PHE A O 1
ATOM 5327 N N . GLN A 1 679 ? -30.782 -21.535 25.383 1.00 90.06 679 GLN A N 1
ATOM 5328 C CA . GLN A 1 679 ? -31.913 -20.998 24.638 1.00 90.06 679 GLN A CA 1
ATOM 5329 C C . GLN A 1 679 ? -32.130 -21.801 23.348 1.00 90.06 679 GLN A C 1
ATOM 5331 O O . GLN A 1 679 ? -31.204 -22.072 22.579 1.00 90.06 679 GLN A O 1
ATOM 5336 N N . HIS A 1 680 ? -33.392 -22.157 23.114 1.00 83.88 680 HIS A N 1
ATOM 5337 C CA . HIS A 1 680 ? -33.912 -22.680 21.854 1.00 83.88 680 HIS A CA 1
ATOM 5338 C C . HIS A 1 680 ? -35.343 -22.171 21.636 1.00 83.88 680 HIS A C 1
ATOM 5340 O O . HIS A 1 680 ? -35.964 -21.661 22.570 1.00 83.88 680 HIS A O 1
ATOM 5346 N N . ASP A 1 681 ? -35.859 -22.248 20.409 1.00 77.38 681 ASP A N 1
ATOM 5347 C CA . ASP A 1 681 ? -37.220 -21.793 20.111 1.00 77.38 681 ASP A CA 1
ATOM 5348 C C . ASP A 1 681 ? -38.299 -22.837 20.480 1.00 77.38 681 ASP A C 1
ATOM 5350 O O . ASP A 1 681 ? -38.005 -23.987 20.804 1.00 77.38 681 ASP A O 1
ATOM 5354 N N . ASP A 1 682 ? -39.571 -22.440 20.397 1.00 76.88 682 ASP A N 1
ATOM 5355 C CA . ASP A 1 682 ? -40.726 -23.303 20.690 1.00 76.88 682 ASP A CA 1
ATOM 5356 C C . ASP A 1 682 ? -41.120 -24.234 19.521 1.00 76.88 682 ASP A C 1
ATOM 5358 O O . ASP A 1 682 ? -42.294 -24.597 19.379 1.00 76.88 682 ASP A O 1
ATOM 5362 N N . ASP A 1 683 ? -40.189 -24.622 18.641 1.00 74.44 683 ASP A N 1
ATOM 5363 C CA . ASP A 1 683 ? -40.494 -25.591 17.583 1.00 74.44 683 ASP A CA 1
ATOM 5364 C C . ASP A 1 683 ? -41.089 -26.881 18.205 1.00 74.44 683 ASP A C 1
ATOM 5366 O O . ASP A 1 683 ? -40.628 -27.348 19.258 1.00 74.44 683 ASP A O 1
ATOM 5370 N N . PRO A 1 684 ? -42.123 -27.498 17.595 1.00 75.19 684 PRO A N 1
ATOM 5371 C CA . PRO A 1 684 ? -42.675 -28.776 18.048 1.00 75.19 684 PRO A CA 1
ATOM 5372 C C . PRO A 1 684 ? -41.633 -29.858 18.383 1.00 75.19 684 PRO A C 1
ATOM 5374 O O . PRO A 1 684 ? -41.870 -30.680 19.269 1.00 75.19 684 PRO A O 1
ATOM 5377 N N . LYS A 1 685 ? -40.469 -29.871 17.716 1.00 78.06 685 LYS A N 1
ATOM 5378 C CA . LYS A 1 685 ? -39.377 -30.821 18.009 1.00 78.06 685 LYS A CA 1
ATOM 5379 C C . LYS A 1 685 ? -38.609 -30.487 19.301 1.00 78.06 685 LYS A C 1
ATOM 5381 O O . LYS A 1 685 ? -38.126 -31.395 19.980 1.00 78.06 685 LYS A O 1
ATOM 5386 N N . HIS A 1 686 ? -38.551 -29.214 19.684 1.00 78.69 686 HIS A N 1
ATOM 5387 C CA . HIS A 1 686 ? -37.920 -28.728 20.916 1.00 78.69 686 HIS A CA 1
ATOM 5388 C C . HIS A 1 686 ? -38.831 -28.922 22.126 1.00 78.69 686 HIS A C 1
ATOM 5390 O O . HIS A 1 686 ? -38.380 -29.278 23.214 1.00 78.69 686 HIS A O 1
ATOM 5396 N N . THR A 1 687 ? -40.137 -28.765 21.909 1.00 77.56 687 THR A N 1
ATOM 5397 C CA . THR A 1 687 ? -41.162 -28.908 22.947 1.00 77.56 687 THR A CA 1
ATOM 5398 C C . THR A 1 687 ? -41.679 -30.341 23.113 1.00 77.56 687 THR A C 1
ATOM 5400 O O . THR A 1 687 ? -42.473 -30.601 24.024 1.00 77.56 687 THR A O 1
ATOM 5403 N N . ALA A 1 688 ? -41.206 -31.281 22.286 1.00 82.25 688 ALA A N 1
ATOM 5404 C CA . ALA A 1 688 ? -41.525 -32.701 22.376 1.00 82.25 688 ALA A CA 1
ATOM 5405 C C . ALA A 1 688 ? -41.175 -33.280 23.759 1.00 82.25 688 ALA A C 1
ATOM 5407 O O . ALA A 1 688 ? -40.145 -32.949 24.350 1.00 82.25 688 ALA A O 1
ATOM 5408 N N . ARG A 1 689 ? -42.010 -34.204 24.256 1.00 80.56 689 ARG A N 1
ATOM 5409 C CA . ARG A 1 689 ? -41.848 -34.819 25.586 1.00 80.56 689 ARG A CA 1
ATOM 5410 C C . ARG A 1 689 ? -40.447 -35.406 25.797 1.00 80.56 689 ARG A C 1
ATOM 5412 O O . ARG A 1 689 ? -39.820 -35.111 26.806 1.00 80.56 689 ARG A O 1
ATOM 5419 N N . ALA A 1 690 ? -39.937 -36.145 24.809 1.00 77.75 690 ALA A N 1
ATOM 5420 C CA . ALA A 1 690 ? -38.601 -36.742 24.856 1.00 77.75 690 ALA A CA 1
ATOM 5421 C C . ALA A 1 690 ? -37.484 -35.694 25.038 1.00 77.75 690 ALA A C 1
ATOM 5423 O O . ALA A 1 690 ? -36.548 -35.915 25.803 1.00 77.75 690 ALA A O 1
ATOM 5424 N N . THR A 1 691 ? -37.600 -34.534 24.383 1.00 81.50 691 THR A N 1
ATOM 5425 C CA . THR A 1 691 ? -36.628 -33.436 24.490 1.00 81.50 691 THR A CA 1
ATOM 5426 C C . THR A 1 691 ? -36.669 -32.798 25.879 1.00 81.50 691 THR A C 1
ATOM 5428 O O . THR A 1 691 ? -35.623 -32.614 26.502 1.00 81.50 691 THR A O 1
ATOM 5431 N N . LYS A 1 692 ? -37.869 -32.517 26.406 1.00 81.94 692 LYS A N 1
ATOM 5432 C CA . LYS A 1 692 ? -38.047 -31.939 27.751 1.00 81.94 692 LYS A CA 1
ATOM 5433 C C . LYS A 1 692 ? -37.543 -32.871 28.856 1.00 81.94 692 LYS A C 1
ATOM 5435 O O . LYS A 1 692 ? -36.838 -32.425 29.758 1.00 81.94 692 LYS A O 1
ATOM 5440 N N . GLU A 1 693 ? -37.854 -34.164 28.762 1.00 84.12 693 GLU A N 1
ATOM 5441 C CA . GLU A 1 693 ? -37.372 -35.186 29.702 1.00 84.12 693 GLU A CA 1
ATOM 5442 C C . GLU A 1 693 ? -35.842 -35.313 29.664 1.00 84.12 693 GLU A C 1
ATOM 5444 O O . GLU A 1 693 ? -35.202 -35.398 30.712 1.00 84.12 693 GLU A O 1
ATOM 5449 N N . TRP A 1 694 ? -35.233 -35.262 28.474 1.00 84.25 694 TRP A N 1
ATOM 5450 C CA . TRP A 1 694 ? -33.778 -35.318 28.326 1.00 84.25 694 TRP A CA 1
ATOM 5451 C C . TRP A 1 694 ? -33.072 -34.087 28.913 1.00 84.25 694 TRP A C 1
ATOM 5453 O O . TRP A 1 694 ? -32.090 -34.243 29.642 1.00 84.25 694 TRP A O 1
ATOM 5463 N N . LEU A 1 695 ? -33.585 -32.878 28.649 1.00 84.50 695 LEU A N 1
ATOM 5464 C CA . LEU A 1 695 ? -33.047 -31.630 29.208 1.00 84.50 695 LEU A CA 1
ATOM 5465 C C . LEU A 1 695 ? -33.118 -31.635 30.742 1.00 84.50 695 LEU A C 1
ATOM 5467 O O . LEU A 1 695 ? -32.136 -31.295 31.405 1.00 84.50 695 LEU A O 1
ATOM 5471 N N . CYS A 1 696 ? -34.236 -32.116 31.298 1.00 83.62 696 CYS A N 1
ATOM 5472 C CA . CYS A 1 696 ? -34.418 -32.284 32.737 1.00 83.62 696 CYS A CA 1
ATOM 5473 C C . CYS A 1 696 ? -33.425 -33.305 33.322 1.00 83.62 696 CYS A C 1
ATOM 5475 O O . CYS A 1 696 ? -32.726 -33.000 34.287 1.00 83.62 696 CYS A O 1
ATOM 5477 N N . LYS A 1 697 ? -33.268 -34.477 32.684 1.00 85.00 697 LYS A N 1
ATOM 5478 C CA . LYS A 1 697 ? -32.322 -35.528 33.108 1.00 85.00 697 LYS A CA 1
ATOM 5479 C C . LYS A 1 697 ? -30.861 -35.069 33.089 1.00 85.00 697 LYS A C 1
ATOM 5481 O O . LYS A 1 697 ? -30.046 -35.575 33.856 1.00 85.00 697 LYS A O 1
ATOM 5486 N N . LYS A 1 698 ? -30.501 -34.152 32.190 1.00 81.38 698 LYS A N 1
ATOM 5487 C CA . LYS A 1 698 ? -29.148 -33.584 32.087 1.00 81.38 698 LYS A CA 1
ATOM 5488 C C . LYS A 1 698 ? -28.941 -32.334 32.945 1.00 81.38 698 LYS A C 1
ATOM 5490 O O . LYS A 1 698 ? -27.836 -31.799 32.936 1.00 81.38 698 LYS A O 1
ATOM 5495 N N . HIS A 1 699 ? -29.958 -31.908 33.697 1.00 83.00 699 HIS A N 1
ATOM 5496 C CA . HIS A 1 699 ? -29.938 -30.708 34.535 1.00 83.00 699 HIS A CA 1
ATOM 5497 C C . HIS A 1 699 ? -29.596 -29.419 33.763 1.00 83.00 699 HIS A C 1
ATOM 5499 O O . HIS A 1 699 ? -28.942 -28.525 34.301 1.00 83.00 699 HIS A O 1
ATOM 5505 N N . PHE A 1 700 ? -30.031 -29.304 32.503 1.00 83.75 700 PHE A N 1
ATOM 5506 C CA . PHE A 1 700 ? -29.872 -28.060 31.747 1.00 83.75 700 PHE A CA 1
ATOM 5507 C C . PHE A 1 700 ? -30.919 -27.031 32.175 1.00 83.75 700 PHE A C 1
ATOM 5509 O O . PHE A 1 700 ? -32.112 -27.331 32.220 1.00 83.75 700 PHE A O 1
ATOM 5516 N N . LYS A 1 701 ? -30.475 -25.799 32.443 1.00 86.19 701 LYS A N 1
ATOM 5517 C CA . LYS A 1 701 ? -31.371 -24.650 32.601 1.00 86.19 701 LYS A CA 1
ATOM 5518 C C . LYS A 1 701 ? -31.781 -24.167 31.215 1.00 86.19 701 LYS A C 1
ATOM 5520 O O . LYS A 1 701 ? -30.908 -23.898 30.397 1.00 86.19 701 LYS A O 1
ATOM 5525 N N . VAL A 1 702 ? -33.080 -24.071 30.951 1.00 86.56 702 VAL A N 1
ATOM 5526 C CA . VAL A 1 702 ? -33.618 -23.626 29.658 1.00 86.56 702 VAL A CA 1
ATOM 5527 C C . VAL A 1 702 ? -34.283 -22.268 29.841 1.00 86.56 702 VAL A C 1
ATOM 5529 O O . VAL A 1 702 ? -35.058 -22.101 30.781 1.00 86.56 702 VAL A O 1
ATOM 5532 N N . LEU A 1 703 ? -33.973 -21.313 28.965 1.00 86.38 703 LEU A N 1
ATOM 5533 C CA . LEU A 1 703 ? -34.562 -19.975 28.985 1.00 86.38 703 LEU A CA 1
ATOM 5534 C C . LEU A 1 703 ? -36.034 -20.031 28.541 1.00 86.38 703 LEU A C 1
ATOM 5536 O O . LEU A 1 703 ? -36.340 -20.638 27.513 1.00 86.38 703 LEU A O 1
ATOM 5540 N N . GLU A 1 704 ? -36.943 -19.392 29.285 1.00 85.06 704 GLU A N 1
ATOM 5541 C CA . GLU A 1 704 ? -38.341 -19.239 28.850 1.00 85.06 704 GLU A CA 1
ATOM 5542 C C . GLU A 1 704 ? -38.373 -18.376 27.582 1.00 85.06 704 GLU A C 1
ATOM 5544 O O . GLU A 1 704 ? -37.851 -17.265 27.578 1.00 85.06 704 GLU A O 1
ATOM 5549 N N . TRP A 1 705 ? -38.965 -18.874 26.491 1.00 84.06 705 TRP A N 1
ATOM 5550 C CA . TRP A 1 705 ? -38.908 -18.200 25.193 1.00 84.06 705 TRP A CA 1
ATOM 5551 C C . TRP A 1 705 ? -40.302 -17.871 24.644 1.00 84.06 705 TRP A C 1
ATOM 5553 O O . TRP A 1 705 ? -41.171 -18.738 24.623 1.00 84.06 705 TRP A O 1
ATOM 5563 N N . PRO A 1 706 ? -40.561 -16.639 24.164 1.00 83.62 706 PRO A N 1
ATOM 5564 C CA . PRO A 1 706 ? -41.840 -16.311 23.548 1.00 83.62 706 PRO A CA 1
ATOM 5565 C C . PRO A 1 706 ? -41.897 -16.778 22.085 1.00 83.62 706 PRO A C 1
ATOM 5567 O O . PRO A 1 706 ? -41.113 -16.337 21.238 1.00 83.62 706 PRO A O 1
ATOM 5570 N N . SER A 1 707 ? -42.901 -17.586 21.740 1.00 75.31 707 SER A N 1
ATOM 5571 C CA . SER A 1 707 ? -43.096 -18.087 20.373 1.00 75.31 707 SER A CA 1
ATOM 5572 C C . SER A 1 707 ? -43.157 -16.969 19.311 1.00 75.31 707 SER A C 1
ATOM 5574 O O . SER A 1 707 ? -43.666 -15.873 19.556 1.00 75.31 707 SER A O 1
ATOM 5576 N N . GLN A 1 708 ? -42.694 -17.266 18.088 1.00 69.75 708 GLN A N 1
ATOM 5577 C CA . GLN A 1 708 ? -42.623 -16.322 16.953 1.00 69.75 708 GLN A CA 1
ATOM 5578 C C . GLN A 1 708 ? -41.795 -15.053 17.225 1.00 69.75 708 GLN A C 1
ATOM 5580 O O . GLN A 1 708 ? -42.157 -13.964 16.772 1.00 69.75 708 GLN A O 1
ATOM 5585 N N . SER A 1 709 ? -40.667 -15.197 17.926 1.00 76.75 709 SER A N 1
ATOM 5586 C CA . SER A 1 709 ? -39.795 -14.071 18.288 1.00 76.75 709 SER A CA 1
ATOM 5587 C C . SER A 1 709 ? -38.360 -14.186 17.767 1.00 76.75 709 SER A C 1
ATOM 5589 O O . SER A 1 709 ? -37.423 -14.121 18.558 1.00 76.75 709 SER A O 1
ATOM 5591 N N . PRO A 1 710 ? -38.151 -14.333 16.442 1.00 69.44 710 PRO A N 1
ATOM 5592 C CA . PRO A 1 710 ? -36.802 -14.411 15.877 1.00 69.44 710 PRO A CA 1
ATOM 5593 C C . PRO A 1 710 ? -36.010 -13.109 16.072 1.00 69.44 710 PRO A C 1
ATOM 5595 O O . PRO A 1 710 ? -34.794 -13.123 16.139 1.00 69.44 710 PRO A O 1
ATOM 5598 N N . ASP A 1 711 ? -36.685 -11.969 16.209 1.00 62.69 711 ASP A N 1
ATOM 5599 C CA . ASP A 1 711 ? -36.056 -10.675 16.478 1.00 62.69 711 ASP A CA 1
ATOM 5600 C C . ASP A 1 711 ? -35.471 -10.547 17.891 1.00 62.69 711 ASP A C 1
ATOM 5602 O O . ASP A 1 711 ? -34.631 -9.679 18.108 1.00 62.69 711 ASP A O 1
ATOM 5606 N N . LEU A 1 712 ? -35.903 -11.395 18.829 1.00 74.06 712 LEU A N 1
ATOM 5607 C CA . LEU A 1 712 ? -35.320 -11.469 20.168 1.00 74.06 712 LEU A CA 1
ATOM 5608 C C . LEU A 1 712 ? -34.129 -12.435 20.217 1.00 74.06 712 LEU A C 1
ATOM 5610 O O . LEU A 1 712 ? -33.332 -12.338 21.141 1.00 74.06 712 LEU A O 1
ATOM 5614 N N . ASN A 1 713 ? -33.988 -13.347 19.243 1.00 78.12 713 ASN A N 1
ATOM 5615 C CA . ASN A 1 713 ? -32.891 -14.314 19.208 1.00 78.12 713 ASN A CA 1
ATOM 5616 C C . ASN A 1 713 ? -31.680 -13.723 18.458 1.00 78.12 713 ASN A C 1
ATOM 5618 O O . ASN A 1 713 ? -31.728 -13.584 17.231 1.00 78.12 713 ASN A O 1
ATOM 5622 N N . PRO A 1 714 ? -30.568 -13.403 19.140 1.00 73.44 714 PRO A N 1
ATOM 5623 C CA . PRO A 1 714 ? -29.423 -12.751 18.515 1.00 73.44 714 PRO A CA 1
ATOM 5624 C C . PRO A 1 714 ? -28.703 -13.635 17.482 1.00 73.44 714 PRO A C 1
ATOM 5626 O O . PRO A 1 714 ? -27.989 -13.097 16.632 1.00 73.44 714 PRO A O 1
ATOM 5629 N N . ILE A 1 715 ? -28.928 -14.958 17.466 1.00 75.31 715 ILE A N 1
ATOM 5630 C CA . ILE A 1 715 ? -28.340 -15.845 16.446 1.00 75.31 715 ILE A CA 1
ATOM 5631 C C . ILE A 1 715 ? -28.845 -15.522 15.031 1.00 75.31 715 ILE A C 1
ATOM 5633 O O . ILE A 1 715 ? -28.148 -15.767 14.050 1.00 75.31 715 ILE A O 1
ATOM 5637 N N . GLU A 1 716 ? -30.011 -14.884 14.898 1.00 69.06 716 GLU A N 1
ATOM 5638 C CA . GLU A 1 716 ? -30.552 -14.458 13.601 1.00 69.06 716 GLU A CA 1
ATOM 5639 C C . GLU A 1 716 ? -29.697 -13.361 12.945 1.00 69.06 716 GLU A C 1
ATOM 5641 O O . GLU A 1 716 ? -29.606 -13.282 11.713 1.00 69.06 716 GLU A O 1
ATOM 5646 N N . ASN A 1 717 ? -28.998 -12.552 13.751 1.00 67.69 717 ASN A N 1
ATOM 5647 C CA . ASN A 1 717 ? -27.996 -11.609 13.253 1.00 67.69 717 ASN A CA 1
ATOM 5648 C C . ASN A 1 717 ? -26.779 -12.357 12.696 1.00 67.69 717 ASN A C 1
ATOM 5650 O O . ASN A 1 717 ? -26.264 -12.007 11.633 1.00 67.69 717 ASN A O 1
ATOM 5654 N N . LEU A 1 718 ? -26.371 -13.428 13.378 1.00 67.62 718 LEU A N 1
ATOM 5655 C CA . LEU A 1 718 ? -25.243 -14.266 12.990 1.00 67.62 718 LEU A CA 1
ATOM 5656 C C . LEU A 1 718 ? -25.531 -15.032 11.690 1.00 67.62 718 LEU A C 1
ATOM 5658 O O . LEU A 1 718 ? -24.705 -15.056 10.780 1.00 67.62 718 LEU A O 1
ATOM 5662 N N . TRP A 1 719 ? -26.752 -15.552 11.532 1.00 68.19 719 TRP A N 1
ATOM 5663 C CA . TRP A 1 719 ? -27.197 -16.163 10.278 1.00 68.19 719 TRP A CA 1
ATOM 5664 C C . TRP A 1 719 ? -27.213 -15.189 9.108 1.00 68.19 719 TRP A C 1
ATOM 5666 O O . TRP A 1 719 ? -26.923 -15.578 7.972 1.00 68.19 719 TRP A O 1
ATOM 5676 N N . ARG A 1 720 ? -27.580 -13.928 9.353 1.00 62.34 720 ARG A N 1
ATOM 5677 C CA . ARG A 1 720 ? -27.542 -12.891 8.321 1.00 62.34 720 ARG A CA 1
ATOM 5678 C C . ARG A 1 720 ? -26.110 -12.635 7.858 1.00 62.34 720 ARG A C 1
ATOM 5680 O O . ARG A 1 720 ? -25.896 -12.568 6.650 1.00 62.34 720 ARG A O 1
ATOM 5687 N N . GLU A 1 721 ? -25.170 -12.517 8.789 1.00 62.59 721 GLU A N 1
ATOM 5688 C CA . GLU A 1 721 ? -23.754 -12.292 8.487 1.00 62.59 721 GLU A CA 1
ATOM 5689 C C . GLU A 1 721 ? -23.150 -13.471 7.717 1.00 62.59 721 GLU A C 1
ATOM 5691 O O . GLU A 1 721 ? -22.586 -13.283 6.638 1.00 62.59 721 GLU A O 1
ATOM 5696 N N . LEU A 1 722 ? -23.384 -14.701 8.189 1.00 69.88 722 LEU A N 1
ATOM 5697 C CA . LEU A 1 722 ? -22.935 -15.912 7.502 1.00 69.88 722 LEU A CA 1
ATOM 5698 C C . LEU A 1 722 ? -23.456 -15.966 6.058 1.00 69.88 722 LEU A C 1
ATOM 5700 O O . LEU A 1 722 ? -22.706 -16.252 5.130 1.00 69.88 722 LEU A O 1
ATOM 5704 N N . LYS A 1 723 ? -24.735 -15.634 5.835 1.00 65.75 723 LYS A N 1
ATOM 5705 C CA . LYS A 1 723 ? -25.321 -15.609 4.485 1.00 65.75 723 LYS A CA 1
ATOM 5706 C C . LYS A 1 723 ? -24.656 -14.587 3.571 1.00 65.75 723 LYS A C 1
ATOM 5708 O O . LYS A 1 723 ? -24.499 -14.876 2.387 1.00 65.75 723 LYS A O 1
ATOM 5713 N N . ILE A 1 724 ? -24.288 -13.412 4.081 1.00 60.97 724 ILE A N 1
ATOM 5714 C CA . ILE A 1 724 ? -23.601 -12.382 3.290 1.00 60.97 724 ILE A CA 1
ATOM 5715 C C . ILE A 1 724 ? -22.241 -12.912 2.822 1.00 60.97 724 ILE A C 1
ATOM 5717 O O . ILE A 1 724 ? -21.972 -12.890 1.621 1.00 60.97 724 ILE A O 1
ATOM 5721 N N . ARG A 1 725 ? -21.447 -13.473 3.740 1.00 69.44 725 ARG A N 1
ATOM 5722 C CA . ARG A 1 725 ? -20.104 -14.008 3.460 1.00 69.44 725 ARG A CA 1
ATOM 5723 C C . ARG A 1 725 ? -20.125 -15.204 2.510 1.00 69.44 725 ARG A C 1
ATOM 5725 O O . ARG A 1 725 ? -19.423 -15.219 1.503 1.00 69.44 725 ARG A O 1
ATOM 5732 N N . VAL A 1 726 ? -21.024 -16.159 2.745 1.00 71.19 726 VAL A N 1
ATOM 5733 C CA . VAL A 1 726 ? -21.219 -17.316 1.855 1.00 71.19 726 VAL A CA 1
ATOM 5734 C C . VAL A 1 726 ? -21.645 -16.869 0.449 1.00 71.19 726 VAL A C 1
ATOM 5736 O O . VAL A 1 726 ? -21.187 -17.429 -0.543 1.00 71.19 726 VAL A O 1
ATOM 5739 N N . THR A 1 727 ? -22.485 -15.830 0.335 1.00 64.81 727 THR A N 1
ATOM 5740 C CA . THR A 1 727 ? -22.922 -15.302 -0.973 1.00 64.81 727 THR A CA 1
ATOM 5741 C C . THR A 1 727 ? -21.762 -14.682 -1.755 1.00 64.81 727 THR A C 1
ATOM 5743 O O . THR A 1 727 ? -21.724 -14.812 -2.978 1.00 64.81 727 THR A O 1
ATOM 5746 N N . GLN A 1 728 ? -20.807 -14.038 -1.077 1.00 67.19 728 GLN A N 1
ATOM 5747 C CA . GLN A 1 728 ? -19.624 -13.459 -1.723 1.00 67.19 728 GLN A CA 1
ATOM 5748 C C . GLN A 1 728 ? -18.720 -14.529 -2.343 1.00 67.19 728 GLN A C 1
ATOM 5750 O O . GLN A 1 728 ? -18.166 -14.301 -3.413 1.00 67.19 728 GLN A O 1
ATOM 5755 N N . ARG A 1 729 ? -18.625 -15.711 -1.723 1.00 69.50 729 ARG A N 1
ATOM 5756 C CA . ARG A 1 729 ? -17.764 -16.810 -2.194 1.00 69.50 729 ARG A CA 1
ATOM 5757 C C . ARG A 1 729 ? -18.373 -17.690 -3.288 1.00 69.50 729 ARG A C 1
ATOM 5759 O O . ARG A 1 729 ? -17.677 -18.550 -3.811 1.00 69.50 729 ARG A O 1
ATOM 5766 N N . GLN A 1 730 ? -19.643 -17.479 -3.641 1.00 64.62 730 GLN A N 1
ATOM 5767 C CA . GLN A 1 730 ? -20.346 -18.171 -4.734 1.00 64.62 730 GLN A CA 1
ATOM 5768 C C . GLN A 1 730 ? -20.104 -19.702 -4.788 1.00 64.62 730 GLN A C 1
ATOM 5770 O O . GLN A 1 730 ? -19.534 -20.208 -5.759 1.00 64.62 730 GLN A O 1
ATOM 5775 N N . PRO A 1 731 ? -20.545 -20.466 -3.771 1.00 68.88 731 PRO A N 1
ATOM 5776 C CA . PRO A 1 731 ? -20.364 -21.916 -3.732 1.00 68.88 731 PRO A CA 1
ATOM 5777 C C . PRO A 1 731 ? -21.051 -22.609 -4.916 1.00 68.88 731 PRO A C 1
ATOM 5779 O O . PRO A 1 731 ? -22.228 -22.375 -5.190 1.00 68.88 731 PRO A O 1
ATOM 5782 N N . GLN A 1 732 ? -20.316 -23.496 -5.590 1.00 67.12 732 GLN A N 1
ATOM 5783 C CA . GLN A 1 732 ? -20.770 -24.161 -6.819 1.00 67.12 732 GLN A CA 1
ATOM 5784 C C . GLN A 1 732 ? -21.532 -25.471 -6.568 1.00 67.12 732 GLN A C 1
ATOM 5786 O O . GLN A 1 732 ? -22.265 -25.943 -7.432 1.00 67.12 732 GLN A O 1
ATOM 5791 N N . ASN A 1 733 ? -21.371 -26.080 -5.391 1.00 72.81 733 ASN A N 1
ATOM 5792 C CA . ASN A 1 733 ? -22.041 -27.325 -5.022 1.00 72.81 733 ASN A CA 1
ATOM 5793 C C . ASN A 1 733 ? -22.318 -27.382 -3.509 1.00 72.81 733 ASN A C 1
ATOM 5795 O O . ASN A 1 733 ? -21.865 -26.529 -2.749 1.00 72.81 733 ASN A O 1
ATOM 5799 N N . ILE A 1 734 ? -23.091 -28.382 -3.076 1.00 67.31 734 ILE A N 1
ATOM 5800 C CA . ILE A 1 734 ? -23.544 -28.518 -1.683 1.00 67.31 734 ILE A CA 1
ATOM 5801 C C . ILE A 1 734 ? -22.378 -28.777 -0.713 1.00 67.31 734 ILE A C 1
ATOM 5803 O O . ILE A 1 734 ? -22.426 -28.298 0.417 1.00 67.31 734 ILE A O 1
ATOM 5807 N N . THR A 1 735 ? -21.346 -29.509 -1.138 1.00 71.00 735 THR A N 1
ATOM 5808 C CA . THR A 1 735 ? -20.158 -29.792 -0.315 1.00 71.00 735 THR A CA 1
ATOM 5809 C C . THR A 1 735 ? -19.336 -28.523 -0.108 1.00 71.00 735 THR A C 1
ATOM 5811 O O . THR A 1 735 ? -19.073 -28.149 1.027 1.00 71.00 735 THR A O 1
ATOM 5814 N N . ALA A 1 736 ? -19.067 -27.783 -1.185 1.00 68.75 736 ALA A N 1
ATOM 5815 C CA . ALA A 1 736 ? -18.406 -26.483 -1.125 1.00 68.75 736 ALA A CA 1
ATOM 5816 C C . ALA A 1 736 ? -19.221 -25.470 -0.304 1.00 68.75 736 ALA A C 1
ATOM 5818 O O . ALA A 1 736 ? -18.660 -24.672 0.435 1.00 68.75 736 ALA A O 1
ATOM 5819 N N . LEU A 1 737 ? -20.555 -25.505 -0.398 1.00 73.19 737 LEU A N 1
ATOM 5820 C CA . LEU A 1 737 ? -21.435 -24.677 0.430 1.00 73.19 737 LEU A CA 1
ATOM 5821 C C . LEU A 1 737 ? -21.302 -25.021 1.921 1.00 73.19 737 LEU A C 1
ATOM 5823 O O . LEU A 1 737 ? -21.289 -24.114 2.746 1.00 73.19 737 LEU A O 1
ATOM 5827 N N . GLU A 1 738 ? -21.216 -26.305 2.266 1.00 76.56 738 GLU A N 1
ATOM 5828 C CA . GLU A 1 738 ? -21.017 -26.768 3.641 1.00 76.56 738 GLU A CA 1
ATOM 5829 C C . GLU A 1 738 ? -19.646 -26.347 4.190 1.00 76.56 738 GLU A C 1
ATOM 5831 O O . GLU A 1 738 ? -19.595 -25.743 5.260 1.00 76.56 738 GLU A O 1
ATOM 5836 N N . GLU A 1 739 ? -18.570 -26.578 3.437 1.00 77.06 739 GLU A N 1
ATOM 5837 C CA . GLU A 1 739 ? -17.200 -26.183 3.799 1.00 77.06 739 GLU A CA 1
ATOM 5838 C C . GLU A 1 739 ? -17.083 -24.668 3.979 1.00 77.06 739 GLU A C 1
ATOM 5840 O O . GLU A 1 739 ? -16.646 -24.200 5.030 1.00 77.06 739 GLU A O 1
ATOM 5845 N N . ILE A 1 740 ? -17.582 -23.886 3.015 1.00 76.62 740 ILE A N 1
ATOM 5846 C CA . ILE A 1 740 ? -17.592 -22.422 3.102 1.00 76.62 740 ILE A CA 1
ATOM 5847 C C . ILE A 1 740 ? -18.414 -21.962 4.310 1.00 76.62 740 ILE A C 1
ATOM 5849 O O . ILE A 1 740 ? -17.993 -21.059 5.026 1.00 76.62 740 ILE A O 1
ATOM 5853 N N . CYS A 1 741 ? -19.571 -22.572 4.585 1.00 75.88 741 CYS A N 1
ATOM 5854 C CA . CYS A 1 741 ? -20.346 -22.238 5.779 1.00 75.88 741 CYS A CA 1
ATOM 5855 C C . CYS A 1 741 ? -19.566 -22.511 7.074 1.00 75.88 741 CYS A C 1
ATOM 5857 O O . CYS A 1 741 ? -19.624 -21.684 7.980 1.00 75.88 741 CYS A O 1
ATOM 5859 N N . MET A 1 742 ? -18.848 -23.632 7.174 1.00 80.56 742 MET A N 1
ATOM 5860 C CA . MET A 1 742 ? -18.041 -23.962 8.355 1.00 80.56 742 MET A CA 1
ATOM 5861 C C . MET A 1 742 ? -16.838 -23.021 8.512 1.00 80.56 742 MET A C 1
ATOM 5863 O O . MET A 1 742 ? -16.598 -22.523 9.612 1.00 80.56 742 MET A O 1
ATOM 5867 N N . GLU A 1 743 ? -16.129 -22.720 7.423 1.00 79.44 743 GLU A N 1
ATOM 5868 C CA . GLU A 1 743 ? -15.004 -21.780 7.421 1.00 79.44 743 GLU A CA 1
ATOM 5869 C C . GLU A 1 743 ? -15.437 -20.367 7.810 1.00 79.44 743 GLU A C 1
ATOM 5871 O O . GLU A 1 743 ? -14.835 -19.747 8.684 1.00 79.44 743 GLU A O 1
ATOM 5876 N N . GLU A 1 744 ? -16.488 -19.842 7.176 1.00 77.38 744 GLU A N 1
ATOM 5877 C CA . GLU A 1 744 ? -16.965 -18.487 7.450 1.00 77.38 744 GLU A CA 1
ATOM 5878 C C . GLU A 1 744 ? -17.550 -18.367 8.859 1.00 77.38 744 GLU A C 1
ATOM 5880 O O . GLU A 1 744 ? -17.425 -17.310 9.471 1.00 77.38 744 GLU A O 1
ATOM 5885 N N . TRP A 1 745 ? -18.134 -19.444 9.401 1.00 78.12 745 TRP A N 1
ATOM 5886 C CA . TRP A 1 745 ? -18.616 -19.495 10.783 1.00 78.12 745 TRP A CA 1
ATOM 5887 C C . TRP A 1 745 ? -17.481 -19.408 11.806 1.00 78.12 745 TRP A C 1
ATOM 5889 O O . TRP A 1 745 ? -17.612 -18.694 12.799 1.00 78.12 745 TRP A O 1
ATOM 5899 N N . ALA A 1 746 ? -16.351 -20.071 11.547 1.00 73.44 746 ALA A N 1
ATOM 5900 C CA . ALA A 1 746 ? -15.153 -19.958 12.381 1.00 73.44 746 ALA A CA 1
ATOM 5901 C C . ALA A 1 746 ? -14.503 -18.562 12.299 1.00 73.44 746 ALA A C 1
ATOM 5903 O O . ALA A 1 746 ? -13.871 -18.121 13.253 1.00 73.44 746 ALA A O 1
ATOM 5904 N N . LYS A 1 747 ? -14.694 -17.853 11.179 1.00 69.19 747 LYS A N 1
ATOM 5905 C CA . LYS A 1 747 ? -14.160 -16.504 10.907 1.00 69.19 747 LYS A CA 1
ATOM 5906 C C . LYS A 1 747 ? -15.107 -15.368 11.324 1.00 69.19 747 LYS A C 1
ATOM 5908 O O . LYS A 1 747 ? -14.878 -14.208 10.958 1.00 69.19 747 LYS A O 1
ATOM 5913 N N . LEU A 1 748 ? -16.209 -15.669 12.019 1.00 64.88 748 LEU A N 1
ATOM 5914 C CA . LEU A 1 748 ? -17.144 -14.638 12.469 1.00 64.88 748 LEU A CA 1
ATOM 5915 C C . LEU A 1 748 ? -16.458 -13.724 13.501 1.00 64.88 748 LEU A C 1
ATOM 5917 O O . LEU A 1 748 ? -15.901 -14.221 14.478 1.00 64.88 748 LEU A O 1
ATOM 5921 N N . PRO A 1 749 ? -16.479 -12.394 13.296 1.00 49.09 749 PRO A N 1
ATOM 5922 C CA . PRO A 1 749 ? -15.592 -11.481 14.000 1.00 49.09 749 PRO A CA 1
ATOM 5923 C C . PRO A 1 749 ? -15.971 -11.351 15.475 1.00 49.09 749 PRO A C 1
ATOM 5925 O O . PRO A 1 749 ? -17.117 -11.036 15.822 1.00 49.09 749 PRO A O 1
ATOM 5928 N N . ALA A 1 750 ? -14.971 -11.536 16.326 1.00 49.59 750 ALA A N 1
ATOM 5929 C CA . ALA A 1 750 ? -14.971 -11.077 17.700 1.00 49.59 750 ALA A CA 1
ATOM 5930 C C . ALA A 1 750 ? -14.235 -9.737 17.796 1.00 49.59 750 ALA A C 1
ATOM 5932 O O . ALA A 1 750 ? -13.320 -9.451 17.027 1.00 49.59 750 ALA A O 1
ATOM 5933 N N . THR A 1 751 ? -14.671 -8.914 18.731 1.00 46.31 751 THR A N 1
ATOM 5934 C CA . THR A 1 751 ? -14.108 -7.615 19.066 1.00 46.31 751 THR A CA 1
ATOM 5935 C C . THR A 1 751 ? -13.309 -7.776 20.353 1.00 46.31 751 THR A C 1
ATOM 5937 O O . THR A 1 751 ? -13.819 -8.304 21.347 1.00 46.31 751 THR A O 1
ATOM 5940 N N . ILE A 1 752 ? -12.056 -7.332 20.331 1.00 48.53 752 ILE A N 1
ATOM 5941 C CA . ILE A 1 752 ? -11.216 -7.231 21.525 1.00 48.53 752 ILE A CA 1
ATOM 5942 C C . ILE A 1 752 ? -11.565 -5.904 22.199 1.00 48.53 752 ILE A C 1
ATOM 5944 O O . ILE A 1 752 ? -11.560 -4.860 21.548 1.00 48.53 752 ILE A O 1
ATOM 5948 N N . VAL A 1 753 ? -11.914 -5.948 23.482 1.00 52.97 753 VAL A N 1
ATOM 5949 C CA . VAL A 1 753 ? -12.227 -4.762 24.284 1.00 52.97 753 VAL A CA 1
ATOM 5950 C C . VAL A 1 753 ? -11.230 -4.680 25.428 1.00 52.97 753 VAL A C 1
ATOM 5952 O O . VAL A 1 753 ? -11.121 -5.609 26.225 1.00 52.97 753 VAL A O 1
ATOM 5955 N N . PHE A 1 754 ? -10.528 -3.555 25.514 1.00 49.94 754 PHE A N 1
ATOM 5956 C CA . PHE A 1 754 ? -9.699 -3.201 26.659 1.00 49.94 754 PHE A CA 1
ATOM 5957 C C . PHE A 1 754 ? -10.540 -2.358 27.616 1.00 49.94 754 PHE A C 1
ATOM 5959 O O . PHE A 1 754 ? -10.857 -1.201 27.335 1.00 49.94 754 PHE A O 1
ATOM 5966 N N . GLU A 1 755 ? -10.946 -2.957 28.728 1.00 54.12 755 GLU A N 1
ATOM 5967 C CA . GLU A 1 755 ? -11.667 -2.287 29.801 1.00 54.12 755 GLU A CA 1
ATOM 5968 C C . GLU A 1 755 ? -10.688 -1.917 30.913 1.00 54.12 755 GLU A C 1
ATOM 5970 O O . GLU A 1 755 ? -9.917 -2.749 31.377 1.00 54.12 755 GLU A O 1
ATOM 5975 N N . ALA A 1 756 ? -10.713 -0.665 31.354 1.00 53.25 756 ALA A N 1
ATOM 5976 C CA . ALA A 1 756 ? -9.908 -0.192 32.468 1.00 53.25 756 ALA A CA 1
ATOM 5977 C C . ALA A 1 756 ? -10.857 0.134 33.641 1.00 53.25 756 ALA A C 1
ATOM 5979 O O . ALA A 1 756 ? -11.775 0.935 33.485 1.00 53.25 756 ALA A O 1
ATOM 5980 N N . VAL A 1 757 ? -10.676 -0.509 34.799 1.00 55.00 757 VAL A N 1
ATOM 5981 C CA . VAL A 1 757 ? -11.553 -0.391 35.979 1.00 55.00 757 VAL A CA 1
ATOM 5982 C C . VAL A 1 757 ? -10.840 0.337 37.116 1.00 55.00 757 VAL A C 1
ATOM 5984 O O . VAL A 1 757 ? -9.856 -0.170 37.648 1.00 55.00 757 VAL A O 1
ATOM 5987 N N . ALA A 1 758 ? -11.336 1.502 37.528 1.00 53.97 758 ALA A N 1
ATOM 5988 C CA . ALA A 1 758 ? -10.779 2.256 38.653 1.00 53.97 758 ALA A CA 1
ATOM 5989 C C . ALA A 1 758 ? -10.958 1.521 39.996 1.00 53.97 758 ALA A C 1
ATOM 5991 O O . ALA A 1 758 ? -12.071 1.131 40.348 1.00 53.97 758 ALA A O 1
ATOM 5992 N N . GLY A 1 759 ? -9.864 1.335 40.745 1.00 53.38 759 GLY A N 1
ATOM 5993 C CA . GLY A 1 759 ? -9.868 0.819 42.123 1.00 53.38 759 GLY A CA 1
ATOM 5994 C C . GLY A 1 759 ? -9.630 1.923 43.165 1.00 53.38 759 GLY A C 1
ATOM 5995 O O . GLY A 1 759 ? -9.217 3.023 42.816 1.00 53.38 759 GLY A O 1
ATOM 5996 N N . GLU A 1 760 ? -9.839 1.632 44.455 1.00 50.91 760 GLU A N 1
ATOM 5997 C CA . GLU A 1 760 ? -9.720 2.597 45.575 1.00 50.91 760 GLU A CA 1
ATOM 5998 C C . GLU A 1 760 ? -8.261 2.926 46.011 1.00 50.91 760 GLU A C 1
ATOM 6000 O O . GLU A 1 760 ? -8.022 3.328 47.149 1.00 50.91 760 GLU A O 1
ATOM 6005 N N . GLY A 1 761 ? -7.257 2.740 45.143 1.00 49.78 761 GLY A N 1
ATOM 6006 C CA . GLY A 1 761 ? -5.822 2.872 45.473 1.00 49.78 761 GLY A CA 1
ATOM 6007 C C . GLY A 1 761 ? -5.156 4.200 45.065 1.00 49.78 761 GLY A C 1
ATOM 6008 O O . GLY A 1 761 ? -5.708 4.972 44.285 1.00 49.78 761 GLY A O 1
ATOM 6009 N N . GLN A 1 762 ? -3.941 4.461 45.580 1.00 51.00 762 GLN A N 1
ATOM 6010 C CA . GLN A 1 762 ? -3.094 5.597 45.165 1.00 51.00 762 GLN A CA 1
ATOM 6011 C C . GLN A 1 762 ? -2.669 5.497 43.684 1.00 51.00 762 GLN A C 1
ATOM 6013 O O . GLN A 1 762 ? -2.549 4.405 43.134 1.00 51.00 762 GLN A O 1
ATOM 6018 N N . VAL A 1 763 ? -2.465 6.673 43.074 1.00 52.25 763 VAL A N 1
ATOM 6019 C CA . VAL A 1 763 ? -2.201 6.975 41.650 1.00 52.25 763 VAL A CA 1
ATOM 6020 C C . VAL A 1 763 ? -1.434 5.871 40.905 1.00 52.25 763 VAL A C 1
ATOM 6022 O O . VAL A 1 763 ? -0.227 5.727 41.076 1.00 52.25 763 VAL A O 1
ATOM 6025 N N . THR A 1 764 ? -2.135 5.123 40.048 1.00 54.16 764 THR A N 1
ATOM 6026 C CA . THR A 1 764 ? -1.540 4.168 39.100 1.00 54.16 764 THR A CA 1
ATOM 6027 C C . THR A 1 764 ? -2.184 4.332 37.720 1.00 54.16 764 THR A C 1
ATOM 6029 O O . THR A 1 764 ? -3.401 4.497 37.599 1.00 54.16 764 THR A O 1
ATOM 6032 N N . ASP A 1 765 ? -1.338 4.333 36.692 1.00 59.19 765 ASP A N 1
ATOM 6033 C CA . ASP A 1 765 ? -1.678 4.537 35.283 1.00 59.19 765 ASP A CA 1
ATOM 6034 C C . ASP A 1 765 ? -1.656 3.197 34.525 1.00 59.19 765 ASP A C 1
ATOM 6036 O O . ASP A 1 765 ? -0.880 2.306 34.873 1.00 59.19 765 ASP A O 1
ATOM 6040 N N . ILE A 1 766 ? -2.468 3.050 33.468 1.00 61.97 766 ILE A N 1
ATOM 6041 C CA . ILE A 1 766 ? -2.374 1.921 32.525 1.00 61.97 766 ILE A CA 1
ATOM 6042 C C . ILE A 1 766 ? -1.985 2.437 31.156 1.00 61.97 766 ILE A C 1
ATOM 6044 O O . ILE A 1 766 ? -2.755 3.146 30.509 1.00 61.97 766 ILE A O 1
ATOM 6048 N N . SER A 1 767 ? -0.831 1.987 30.688 1.00 64.50 767 SER A N 1
ATOM 6049 C CA . SER A 1 767 ? -0.371 2.210 29.322 1.00 64.50 767 SER A CA 1
ATOM 6050 C C . SER A 1 767 ? -0.444 0.906 28.532 1.00 64.50 767 SER A C 1
ATOM 6052 O O . SER A 1 767 ? -0.099 -0.149 29.064 1.00 64.50 767 SER A O 1
ATOM 6054 N N . ILE A 1 768 ? -0.909 0.974 27.286 1.00 58.94 768 ILE A N 1
ATOM 6055 C CA . ILE A 1 768 ? -0.855 -0.134 26.323 1.00 58.94 768 ILE A CA 1
ATOM 6056 C C . ILE A 1 768 ? -0.008 0.325 25.142 1.00 58.94 768 ILE A C 1
ATOM 6058 O O . ILE A 1 768 ? -0.210 1.427 24.628 1.00 58.94 768 ILE A O 1
ATOM 6062 N N . ASP A 1 769 ? 0.905 -0.541 24.721 1.00 49.72 769 ASP A N 1
ATOM 6063 C CA . ASP A 1 769 ? 1.784 -0.345 23.576 1.00 49.72 769 ASP A CA 1
ATOM 6064 C C . ASP A 1 769 ? 1.976 -1.689 22.850 1.00 49.72 769 ASP A C 1
ATOM 6066 O O . ASP A 1 769 ? 1.796 -2.740 23.468 1.00 49.72 769 ASP A O 1
ATOM 6070 N N . ASP A 1 770 ? 2.275 -1.656 21.550 1.00 50.00 770 ASP A N 1
ATOM 6071 C CA . ASP A 1 770 ? 2.548 -2.835 20.705 1.00 50.00 770 ASP A CA 1
ATOM 6072 C C . ASP A 1 770 ? 1.512 -3.980 20.758 1.00 50.00 770 ASP A C 1
ATOM 6074 O O . ASP A 1 770 ? 1.764 -5.090 21.237 1.00 50.00 770 ASP A O 1
ATOM 6078 N N . LEU A 1 771 ? 0.323 -3.753 20.187 1.00 53.84 771 LEU A N 1
ATOM 6079 C CA . LEU A 1 771 ? -0.694 -4.799 20.066 1.00 53.84 771 LEU A CA 1
ATOM 6080 C C . LEU A 1 771 ? -0.493 -5.631 18.791 1.00 53.84 771 LEU A C 1
ATOM 6082 O O . LEU A 1 771 ? -0.623 -5.127 17.672 1.00 53.84 771 LEU A O 1
ATOM 6086 N N . SER A 1 772 ? -0.299 -6.939 18.965 1.00 45.53 772 SER A N 1
ATOM 6087 C CA . SER A 1 772 ? -0.358 -7.930 17.887 1.00 45.53 772 SER A CA 1
ATOM 6088 C C . SER A 1 772 ? -1.525 -8.897 18.097 1.00 45.53 772 SER A C 1
ATOM 6090 O O . SER A 1 772 ? -1.798 -9.354 19.208 1.00 45.53 772 SER A O 1
ATOM 6092 N N . VAL A 1 773 ? -2.249 -9.205 17.018 1.00 47.47 773 VAL A N 1
ATOM 6093 C CA . VAL A 1 773 ? -3.364 -10.160 17.042 1.00 47.47 773 VAL A CA 1
ATOM 6094 C C . VAL A 1 773 ? -3.055 -11.305 16.087 1.00 47.47 773 VAL A C 1
ATOM 6096 O O . VAL A 1 773 ? -3.094 -11.147 14.868 1.00 47.47 773 VAL A O 1
ATOM 6099 N N . LEU A 1 774 ? -2.764 -12.478 16.648 1.00 39.50 774 LEU A N 1
ATOM 6100 C CA . LEU A 1 774 ? -2.526 -13.702 15.886 1.00 39.50 774 LEU A CA 1
ATOM 6101 C C . LEU A 1 774 ? -3.818 -14.515 15.759 1.00 39.50 774 LEU A C 1
ATOM 6103 O O . LEU A 1 774 ? -4.560 -14.707 16.723 1.00 39.50 774 LEU A O 1
ATOM 6107 N N . ASN A 1 775 ? -4.073 -15.041 14.563 1.00 35.34 775 ASN A N 1
ATOM 6108 C CA . ASN A 1 775 ? -5.165 -15.984 14.342 1.00 35.34 775 ASN A CA 1
ATOM 6109 C C . ASN A 1 775 ? -4.701 -17.401 14.723 1.00 35.34 775 ASN A C 1
ATOM 6111 O O . ASN A 1 775 ? -4.064 -18.073 13.918 1.00 35.34 775 ASN A O 1
ATOM 6115 N N . GLY A 1 776 ? -5.017 -17.864 15.937 1.00 36.44 776 GLY A N 1
ATOM 6116 C CA . GLY A 1 776 ? -4.673 -19.215 16.408 1.00 36.44 776 GLY A CA 1
ATOM 6117 C C . GLY A 1 776 ? -4.692 -19.355 17.938 1.00 36.44 776 GLY A C 1
ATOM 6118 O O . GLY A 1 776 ? -4.926 -18.368 18.635 1.00 36.44 776 GLY A O 1
ATOM 6119 N N . PRO A 1 777 ? -4.496 -20.570 18.492 1.00 32.22 777 PRO A N 1
ATOM 6120 C CA . PRO A 1 777 ? -4.247 -20.745 19.924 1.00 32.22 777 PRO A CA 1
ATOM 6121 C C . PRO A 1 777 ? -2.897 -20.122 20.321 1.00 32.22 777 PRO A C 1
ATOM 6123 O O . PRO A 1 777 ? -1.923 -20.264 19.586 1.00 32.22 777 PRO A O 1
ATOM 6126 N N . CYS A 1 778 ? -2.826 -19.465 21.485 1.00 39.38 778 CYS A N 1
ATOM 6127 C CA . CYS A 1 778 ? -1.552 -18.992 22.038 1.00 39.38 778 CYS A CA 1
ATOM 6128 C C . CYS A 1 778 ? -0.608 -20.182 22.316 1.00 39.38 778 CYS A C 1
ATOM 6130 O O . CYS A 1 778 ? -1.102 -21.230 22.756 1.00 39.38 778 CYS A O 1
ATOM 6132 N N . PRO A 1 779 ? 0.719 -20.033 22.131 1.00 43.31 779 PRO A N 1
ATOM 6133 C CA . PRO A 1 779 ? 1.688 -21.007 22.626 1.00 43.31 779 PRO A CA 1
ATOM 6134 C C . PRO A 1 779 ? 1.512 -21.215 24.145 1.00 43.31 779 PRO A C 1
ATOM 6136 O O . PRO A 1 779 ? 1.263 -20.244 24.864 1.00 43.31 779 PRO A O 1
ATOM 6139 N N . PRO A 1 780 ? 1.560 -22.457 24.658 1.00 48.97 780 PRO A N 1
ATOM 6140 C CA . PRO A 1 780 ? 1.459 -22.710 26.094 1.00 48.97 780 PRO A CA 1
ATOM 6141 C C . PRO A 1 780 ? 2.696 -22.197 26.858 1.00 48.97 780 PRO A C 1
ATOM 6143 O O . PRO A 1 780 ? 3.801 -22.210 26.324 1.00 48.97 780 PRO A O 1
ATOM 6146 N N . HIS A 1 781 ? 2.507 -21.778 28.119 1.00 51.97 781 HIS A N 1
ATOM 6147 C CA . HIS A 1 781 ? 3.586 -21.317 29.011 1.00 51.97 781 HIS A CA 1
ATOM 6148 C C . HIS A 1 781 ? 4.729 -22.336 29.111 1.00 51.97 781 HIS A C 1
ATOM 6150 O O . HIS A 1 781 ? 4.479 -23.541 29.206 1.00 51.97 781 HIS A O 1
ATOM 6156 N N . GLY A 1 782 ? 5.970 -21.845 29.124 1.00 55.22 782 GLY A N 1
ATOM 6157 C CA . GLY A 1 782 ? 7.174 -22.679 29.200 1.00 55.22 782 GLY A CA 1
ATOM 6158 C C . GLY A 1 782 ? 7.565 -23.389 27.897 1.00 55.22 782 GLY A C 1
ATOM 6159 O O . GLY A 1 782 ? 8.522 -24.160 27.906 1.00 55.22 782 GLY A O 1
ATOM 6160 N N . LEU A 1 783 ? 6.864 -23.141 26.784 1.00 58.97 783 LEU A N 1
ATOM 6161 C CA . LEU A 1 783 ? 7.199 -23.685 25.467 1.00 58.97 783 LEU A CA 1
ATOM 6162 C C . LEU A 1 783 ? 7.856 -22.583 24.626 1.00 58.97 783 LEU A C 1
ATOM 6164 O O . LEU A 1 783 ? 7.179 -21.681 24.139 1.00 58.97 783 LEU A O 1
ATOM 6168 N N . CYS A 1 784 ? 9.183 -22.649 24.506 1.00 68.06 784 CYS A N 1
ATOM 6169 C CA . CYS A 1 784 ? 9.980 -21.724 23.707 1.00 68.06 784 CYS A CA 1
ATOM 6170 C C . CYS A 1 784 ? 10.888 -22.508 22.768 1.00 68.06 784 CYS A C 1
ATOM 6172 O O . CYS A 1 784 ? 11.682 -23.331 23.220 1.00 68.06 784 CYS A O 1
ATOM 6174 N N . ASP A 1 785 ? 10.749 -22.254 21.473 1.00 67.00 785 ASP A N 1
ATOM 6175 C CA . ASP A 1 785 ? 11.596 -22.827 20.430 1.00 67.00 785 ASP A CA 1
ATOM 6176 C C . ASP A 1 785 ? 12.687 -21.857 19.953 1.00 67.00 785 ASP A C 1
ATOM 6178 O O . ASP A 1 785 ? 13.502 -22.232 19.123 1.00 67.00 785 ASP A O 1
ATOM 6182 N N . PHE A 1 786 ? 12.716 -20.638 20.509 1.00 67.31 786 PHE A N 1
ATOM 6183 C CA . PHE A 1 786 ? 13.626 -19.540 20.180 1.00 67.31 786 PHE A CA 1
ATOM 6184 C C . PHE A 1 786 ? 13.589 -19.075 18.717 1.00 67.31 786 PHE A C 1
ATOM 6186 O O . PHE A 1 786 ? 14.384 -18.222 18.339 1.00 67.31 786 PHE A O 1
ATOM 6193 N N . GLU A 1 787 ? 12.642 -19.525 17.893 1.00 62.66 787 GLU A N 1
ATOM 6194 C CA . GLU A 1 787 ? 12.628 -19.186 16.462 1.00 62.66 787 GLU A CA 1
ATOM 6195 C C . GLU A 1 787 ? 12.143 -17.757 16.178 1.00 62.66 787 GLU A C 1
ATOM 6197 O O . GLU A 1 787 ? 12.391 -17.193 15.109 1.00 62.66 787 GLU A O 1
ATOM 6202 N N . MET A 1 788 ? 11.434 -17.146 17.130 1.00 47.38 788 MET A N 1
ATOM 6203 C CA . MET A 1 788 ? 10.833 -15.820 16.960 1.00 47.38 788 MET A CA 1
ATOM 6204 C C . MET A 1 788 ? 11.362 -14.763 17.926 1.00 47.38 788 MET A C 1
ATOM 6206 O O . MET A 1 788 ? 11.529 -13.615 17.507 1.00 47.38 788 MET A O 1
ATOM 6210 N N . ASP A 1 789 ? 11.570 -15.132 19.188 1.00 58.44 789 ASP A N 1
ATOM 6211 C CA . ASP A 1 789 ? 12.062 -14.294 20.280 1.00 58.44 789 ASP A CA 1
ATOM 6212 C C . ASP A 1 789 ? 12.520 -15.186 21.453 1.00 58.44 789 ASP A C 1
ATOM 6214 O O . ASP A 1 789 ? 12.694 -16.395 21.301 1.00 58.44 789 ASP A O 1
ATOM 6218 N N . LEU A 1 790 ? 12.745 -14.594 22.629 1.00 64.06 790 LEU A N 1
ATOM 6219 C CA . LEU A 1 790 ? 13.139 -15.326 23.834 1.00 64.06 790 LEU A CA 1
ATOM 6220 C C . LEU A 1 790 ? 11.960 -15.995 24.563 1.00 64.06 790 LEU A C 1
ATOM 6222 O O . LEU A 1 790 ? 12.171 -16.546 25.632 1.00 64.06 790 LEU A O 1
ATOM 6226 N N . CYS A 1 791 ? 10.728 -15.923 24.051 1.00 58.31 791 CYS A N 1
ATOM 6227 C CA . CYS A 1 791 ? 9.496 -16.473 24.627 1.00 58.31 791 CYS A CA 1
ATOM 6228 C C . CYS A 1 791 ? 9.421 -16.368 26.164 1.00 58.31 791 CYS A C 1
ATOM 6230 O O . CYS A 1 791 ? 9.264 -17.362 26.877 1.00 58.31 791 CYS A O 1
ATOM 6232 N N . TYR A 1 792 ? 9.556 -15.131 26.660 1.00 66.81 792 TYR A N 1
ATOM 6233 C CA . TYR A 1 792 ? 9.541 -14.753 28.084 1.00 66.81 792 TYR A CA 1
ATOM 6234 C C . TYR A 1 792 ? 10.737 -15.238 28.924 1.00 66.81 792 TYR A C 1
ATOM 6236 O O . TYR A 1 792 ? 10.705 -15.135 30.150 1.00 66.81 792 TYR A O 1
ATOM 6244 N N . TRP A 1 793 ? 11.795 -15.745 28.289 1.00 68.75 793 TRP A N 1
ATOM 6245 C CA . TRP A 1 793 ? 13.091 -15.954 28.924 1.00 68.75 793 TRP A CA 1
ATOM 6246 C C . TRP A 1 793 ? 13.914 -14.668 28.904 1.00 68.75 793 TRP A C 1
ATOM 6248 O O . TRP A 1 793 ? 13.984 -13.962 27.899 1.00 68.75 793 TRP A O 1
ATOM 6258 N N . GLU A 1 794 ? 14.581 -14.376 30.011 1.00 76.75 794 GLU A N 1
ATOM 6259 C CA . GLU A 1 794 ? 15.355 -13.154 30.186 1.00 76.75 794 GLU A CA 1
ATOM 6260 C C . GLU A 1 794 ? 16.792 -13.459 30.603 1.00 76.75 794 GLU A C 1
ATOM 6262 O O . GLU A 1 794 ? 17.075 -14.377 31.381 1.00 76.75 794 GLU A O 1
ATOM 6267 N N . ASN A 1 795 ? 17.718 -12.651 30.087 1.00 73.75 795 ASN A N 1
ATOM 6268 C CA . ASN A 1 795 ? 19.092 -12.627 30.565 1.00 73.75 795 ASN A CA 1
ATOM 6269 C C . ASN A 1 795 ? 19.122 -11.998 31.959 1.00 73.75 795 ASN A C 1
ATOM 6271 O O . ASN A 1 795 ? 18.885 -10.799 32.106 1.00 73.75 795 ASN A O 1
ATOM 6275 N N . SER A 1 796 ? 19.436 -12.798 32.974 1.00 66.62 796 SER A N 1
ATOM 6276 C CA . SER A 1 796 ? 19.469 -12.339 34.361 1.00 66.62 796 SER A CA 1
ATOM 6277 C C . SER A 1 796 ? 20.908 -12.041 34.785 1.00 66.62 796 SER A C 1
ATOM 6279 O O . SER A 1 796 ? 21.794 -12.892 34.709 1.00 66.62 796 SER A O 1
ATOM 6281 N N . ALA A 1 797 ? 21.180 -10.811 35.216 1.00 59.97 797 ALA A N 1
ATOM 6282 C CA . ALA A 1 797 ? 22.507 -10.408 35.673 1.00 59.97 797 ALA A CA 1
ATOM 6283 C C . ALA A 1 797 ? 22.600 -10.543 37.200 1.00 59.97 797 ALA A C 1
ATOM 6285 O O . ALA A 1 797 ? 22.257 -9.620 37.937 1.00 59.97 797 ALA A O 1
ATOM 6286 N N . LEU A 1 798 ? 23.062 -11.698 37.688 1.00 57.84 798 LEU A N 1
ATOM 6287 C CA . LEU A 1 798 ? 23.191 -11.959 39.131 1.00 57.84 798 LEU A CA 1
ATOM 6288 C C . LEU A 1 798 ? 24.545 -11.518 39.728 1.00 57.84 798 LEU A C 1
ATOM 6290 O O . LEU A 1 798 ? 24.693 -11.503 40.949 1.00 57.84 798 LEU A O 1
ATOM 6294 N N . SER A 1 799 ? 25.546 -11.152 38.912 1.00 58.34 799 SER A N 1
ATOM 6295 C CA . SER A 1 799 ? 26.854 -10.665 39.394 1.00 58.34 799 SER A CA 1
ATOM 6296 C C . SER A 1 799 ? 27.579 -9.756 38.385 1.00 58.34 799 SER A C 1
ATOM 6298 O O . SER A 1 799 ? 27.249 -9.733 37.203 1.00 58.34 799 SER A O 1
ATOM 6300 N N . ILE A 1 800 ? 28.615 -9.030 38.828 1.00 54.91 800 ILE A N 1
ATOM 6301 C CA . ILE A 1 800 ? 29.470 -8.169 37.974 1.00 54.91 800 ILE A CA 1
ATOM 6302 C C . ILE A 1 800 ? 30.281 -8.974 36.935 1.00 54.91 800 ILE A C 1
ATOM 6304 O O . ILE A 1 800 ? 30.704 -8.417 35.926 1.00 54.91 800 ILE A O 1
ATOM 6308 N N . HIS A 1 801 ? 30.457 -10.281 37.151 1.00 56.88 801 HIS A N 1
ATOM 6309 C CA . HIS A 1 801 ? 31.119 -11.202 36.216 1.00 56.88 801 HIS A CA 1
ATOM 6310 C C . HIS A 1 801 ? 30.121 -11.960 35.324 1.00 56.88 801 HIS A C 1
ATOM 6312 O O . HIS A 1 801 ? 30.515 -12.866 34.589 1.00 56.88 801 HIS A O 1
ATOM 6318 N N . SER A 1 802 ? 28.827 -11.620 35.401 1.00 62.72 802 SER A N 1
ATOM 6319 C CA . SER A 1 802 ? 27.807 -12.254 34.570 1.00 62.72 802 SER A CA 1
ATOM 6320 C C . SER A 1 802 ? 27.872 -11.759 33.128 1.00 62.72 802 SER A C 1
ATOM 6322 O O . SER A 1 802 ? 28.129 -10.587 32.848 1.00 62.72 802 SER A O 1
ATOM 6324 N N . VAL A 1 803 ? 27.653 -12.681 32.201 1.00 68.50 803 VAL A N 1
ATOM 6325 C CA . VAL A 1 803 ? 27.651 -12.437 30.756 1.00 68.50 803 VAL A CA 1
ATOM 6326 C C . VAL A 1 803 ? 26.328 -12.919 30.174 1.00 68.50 803 VAL A C 1
ATOM 6328 O O . VAL A 1 803 ? 25.724 -13.858 30.683 1.00 68.50 803 VAL A O 1
ATOM 6331 N N . ALA A 1 804 ? 25.842 -12.247 29.134 1.00 69.88 804 ALA A N 1
ATOM 6332 C CA . ALA A 1 804 ? 24.535 -12.542 28.558 1.00 69.88 804 ALA A CA 1
ATOM 6333 C C . ALA A 1 804 ? 24.593 -13.739 27.597 1.00 69.88 804 ALA A C 1
ATOM 6335 O O . ALA A 1 804 ? 25.536 -13.877 26.813 1.00 69.88 804 ALA A O 1
ATOM 6336 N N . TRP A 1 805 ? 23.545 -14.557 27.610 1.00 78.31 805 TRP A N 1
ATOM 6337 C CA . TRP A 1 805 ? 23.242 -15.477 26.526 1.00 78.31 805 TRP A CA 1
ATOM 6338 C C . TRP A 1 805 ? 22.947 -14.692 25.250 1.00 78.31 805 TRP A C 1
ATOM 6340 O O . TRP A 1 805 ? 22.213 -13.699 25.261 1.00 78.31 805 TRP A O 1
ATOM 6350 N N . SER A 1 806 ? 23.509 -15.161 24.143 1.00 73.94 806 SER A N 1
ATOM 6351 C CA . SER A 1 806 ? 23.289 -14.604 22.813 1.00 73.94 806 SER A CA 1
ATOM 6352 C C . SER A 1 806 ? 22.257 -15.432 22.062 1.00 73.94 806 SER A C 1
ATOM 6354 O O . SER A 1 806 ? 22.374 -16.651 21.980 1.00 73.94 806 SER A O 1
ATOM 6356 N N . TRP A 1 807 ? 21.248 -14.769 21.510 1.00 75.88 807 TRP A N 1
ATOM 6357 C CA . TRP A 1 807 ? 20.330 -15.387 20.562 1.00 75.88 807 TRP A CA 1
ATOM 6358 C C . TRP A 1 807 ? 21.016 -15.442 19.193 1.00 75.88 807 TRP A C 1
ATOM 6360 O O . TRP A 1 807 ? 21.420 -14.401 18.670 1.00 75.88 807 TRP A O 1
ATOM 6370 N N . THR A 1 808 ? 21.242 -16.640 18.656 1.00 69.25 808 THR A N 1
ATOM 6371 C CA . THR A 1 808 ? 22.063 -16.845 17.451 1.00 69.25 808 THR A CA 1
ATOM 6372 C C . THR A 1 808 ? 21.540 -18.000 16.598 1.00 69.25 808 THR A C 1
ATOM 6374 O O . THR A 1 808 ? 20.607 -18.690 16.990 1.00 69.25 808 THR A O 1
ATOM 6377 N N . SER A 1 809 ? 22.145 -18.210 15.431 1.00 75.81 809 SER A N 1
ATOM 6378 C CA . SER A 1 809 ? 21.859 -19.322 14.519 1.00 75.81 809 SER A CA 1
ATOM 6379 C C . SER A 1 809 ? 23.146 -20.016 14.085 1.00 75.81 809 SER A C 1
ATOM 6381 O O . SER A 1 809 ? 24.244 -19.472 14.243 1.00 75.81 809 SER A O 1
ATOM 6383 N N . GLY A 1 810 ? 23.016 -21.184 13.453 1.00 65.50 810 GLY A N 1
ATOM 6384 C CA . GLY A 1 810 ? 24.148 -21.955 12.930 1.00 65.50 810 GLY A CA 1
ATOM 6385 C C . GLY A 1 810 ? 25.001 -21.203 11.900 1.00 65.50 810 GLY A C 1
ATOM 6386 O O . GLY A 1 810 ? 26.177 -21.520 11.726 1.00 65.50 810 GLY A O 1
ATOM 6387 N N . VAL A 1 811 ? 24.446 -20.171 11.249 1.00 65.94 811 VAL A N 1
ATOM 6388 C CA . VAL A 1 811 ? 25.173 -19.282 10.319 1.00 65.94 811 VAL A CA 1
ATOM 6389 C C . VAL A 1 811 ? 26.053 -18.260 11.052 1.00 65.94 811 VAL A C 1
ATOM 6391 O O . VAL A 1 811 ? 27.085 -17.846 10.527 1.00 65.94 811 VAL A O 1
ATOM 6394 N N . SER A 1 812 ? 25.658 -17.839 12.255 1.00 56.88 812 SER A N 1
ATOM 6395 C CA . SER A 1 812 ? 26.346 -16.818 13.067 1.00 56.88 812 SER A CA 1
ATOM 6396 C C . SER A 1 812 ? 27.098 -17.407 14.271 1.00 56.88 812 SER A C 1
ATOM 6398 O O . SER A 1 812 ? 27.666 -16.672 15.080 1.00 56.88 812 SER A O 1
ATOM 6400 N N . ALA A 1 813 ? 27.092 -18.732 14.397 1.00 58.22 813 ALA A N 1
ATOM 6401 C CA . ALA A 1 813 ? 27.666 -19.488 15.497 1.00 58.22 813 ALA A CA 1
ATOM 6402 C C . ALA A 1 813 ? 29.202 -19.414 15.537 1.00 58.22 813 ALA A C 1
ATOM 6404 O O . ALA A 1 813 ? 29.886 -19.540 14.520 1.00 58.22 813 ALA A O 1
ATOM 6405 N N . SER A 1 814 ? 29.765 -19.256 16.740 1.00 62.62 814 SER A N 1
ATOM 6406 C CA . SER A 1 814 ? 31.198 -19.472 16.971 1.00 62.62 814 SER A CA 1
ATOM 6407 C C . SER A 1 814 ? 31.541 -20.967 16.847 1.00 62.62 814 SER A C 1
ATOM 6409 O O . SER A 1 814 ? 30.650 -21.813 16.834 1.00 62.62 814 SER A O 1
ATOM 6411 N N . ARG A 1 815 ? 32.837 -21.327 16.811 1.00 65.00 815 ARG A N 1
ATOM 6412 C CA . ARG A 1 815 ? 33.300 -22.737 16.743 1.00 65.00 815 ARG A CA 1
ATOM 6413 C C . ARG A 1 815 ? 32.673 -23.641 17.823 1.00 65.00 815 ARG A C 1
ATOM 6415 O O . ARG A 1 815 ? 32.627 -24.852 17.644 1.00 65.00 815 ARG A O 1
ATOM 6422 N N . PHE A 1 816 ? 32.221 -23.058 18.931 1.00 65.69 816 PHE A N 1
ATOM 6423 C CA . PHE A 1 816 ? 31.707 -23.766 20.102 1.00 65.69 816 PHE A CA 1
ATOM 6424 C C . PHE A 1 816 ? 30.171 -23.854 20.153 1.00 65.69 816 PHE A C 1
ATOM 6426 O O . PHE A 1 816 ? 29.627 -24.373 21.122 1.00 65.69 816 PHE A O 1
ATOM 6433 N N . ALA A 1 817 ? 29.470 -23.374 19.122 1.00 73.38 817 ALA A N 1
ATOM 6434 C CA . ALA A 1 817 ? 28.020 -23.484 18.974 1.00 73.38 817 ALA A CA 1
ATOM 6435 C C . ALA A 1 817 ? 27.660 -24.434 17.809 1.00 73.38 817 ALA A C 1
ATOM 6437 O O . ALA A 1 817 ? 28.468 -24.608 16.892 1.00 73.38 817 ALA A O 1
ATOM 6438 N N . PRO A 1 818 ? 26.481 -25.086 17.836 1.00 78.69 818 PRO A N 1
ATOM 6439 C CA . PRO A 1 818 ? 26.089 -26.029 16.790 1.00 78.69 818 PRO A CA 1
ATOM 6440 C C . PRO A 1 818 ? 25.925 -25.316 15.441 1.00 78.69 818 PRO A C 1
ATOM 6442 O O . PRO A 1 818 ? 25.582 -24.146 15.390 1.00 78.69 818 PRO A O 1
ATOM 6445 N N . SER A 1 819 ? 26.167 -26.003 14.324 1.00 78.38 819 SER A N 1
ATOM 6446 C CA . SER A 1 819 ? 25.992 -25.424 12.979 1.00 78.38 819 SER A CA 1
ATOM 6447 C C . SER A 1 819 ? 24.569 -25.562 12.431 1.00 78.38 819 SER A C 1
ATOM 6449 O O . SER A 1 819 ? 24.260 -25.009 11.377 1.00 78.38 819 SER A O 1
ATOM 6451 N N . VAL A 1 820 ? 23.716 -26.321 13.120 1.00 77.06 820 VAL A N 1
ATOM 6452 C CA . VAL A 1 820 ? 22.336 -26.634 12.744 1.00 77.06 820 VAL A CA 1
ATOM 6453 C C . VAL A 1 820 ? 21.488 -26.575 14.008 1.00 77.06 820 VAL A C 1
ATOM 6455 O O . VAL A 1 820 ? 21.824 -27.213 15.006 1.00 77.06 820 VAL A O 1
ATOM 6458 N N . ASP A 1 821 ? 20.413 -25.798 13.958 1.00 79.94 821 ASP A N 1
ATOM 6459 C CA . ASP A 1 821 ? 19.407 -25.734 15.009 1.00 79.94 821 ASP A CA 1
ATOM 6460 C C . ASP A 1 821 ? 18.568 -27.023 15.055 1.00 79.94 821 ASP A C 1
ATOM 6462 O O . ASP A 1 821 ? 18.254 -27.619 14.024 1.00 79.94 821 ASP A O 1
ATOM 6466 N N . HIS A 1 822 ? 18.185 -27.441 16.261 1.00 73.62 822 HIS A N 1
ATOM 6467 C CA . HIS A 1 822 ? 17.434 -28.671 16.482 1.00 73.62 822 HIS A CA 1
ATOM 6468 C C . HIS A 1 822 ? 15.952 -28.547 16.093 1.00 73.62 822 HIS A C 1
ATOM 6470 O O . HIS A 1 822 ? 15.393 -29.493 15.537 1.00 73.62 822 HIS A O 1
ATOM 6476 N N . THR A 1 823 ? 15.303 -27.414 16.376 1.00 63.56 823 THR A N 1
ATOM 6477 C CA . THR A 1 823 ? 13.861 -27.212 16.140 1.00 63.56 823 THR A CA 1
ATOM 6478 C C . THR A 1 823 ? 13.531 -27.288 14.652 1.00 63.56 823 THR A C 1
ATOM 6480 O O . THR A 1 823 ? 12.592 -27.969 14.234 1.00 63.56 823 THR A O 1
ATOM 6483 N N . THR A 1 824 ? 14.324 -26.597 13.841 1.00 60.09 824 THR A N 1
ATOM 6484 C CA . THR A 1 824 ? 14.126 -26.460 12.393 1.00 60.09 824 THR A CA 1
ATOM 6485 C C . THR A 1 824 ? 14.945 -27.460 11.581 1.00 60.09 824 THR A C 1
ATOM 6487 O O . THR A 1 824 ? 14.709 -27.611 10.379 1.00 60.09 824 THR A O 1
ATOM 6490 N N . ASN A 1 825 ? 15.909 -28.138 12.217 1.00 67.38 825 ASN A N 1
ATOM 6491 C CA . ASN A 1 825 ? 16.913 -28.982 11.567 1.00 67.38 825 ASN A CA 1
ATOM 6492 C C . ASN A 1 825 ? 17.627 -28.249 10.414 1.00 67.38 825 ASN A C 1
ATOM 6494 O O . ASN A 1 825 ? 17.887 -28.813 9.348 1.00 67.38 825 ASN A O 1
ATOM 6498 N N . SER A 1 826 ? 17.895 -26.957 10.617 1.00 60.91 826 SER A N 1
ATOM 6499 C CA . SER A 1 826 ? 18.473 -26.049 9.628 1.00 60.91 826 SER A CA 1
ATOM 6500 C C . SER A 1 826 ? 19.557 -25.178 10.257 1.00 60.91 826 SER A C 1
ATOM 6502 O O . SER A 1 826 ? 19.497 -24.843 11.436 1.00 60.91 826 SER A O 1
ATOM 6504 N N . ASN A 1 827 ? 20.549 -24.755 9.472 1.00 60.41 827 ASN A N 1
ATOM 6505 C CA . ASN A 1 827 ? 21.534 -23.767 9.929 1.00 60.41 827 ASN A CA 1
ATOM 6506 C C . ASN A 1 827 ? 20.926 -22.367 10.137 1.00 60.41 827 ASN A C 1
ATOM 6508 O O . ASN A 1 827 ? 21.570 -21.521 10.752 1.00 60.41 827 ASN A O 1
ATOM 6512 N N . LEU A 1 828 ? 19.703 -22.138 9.642 1.00 52.19 828 LEU A N 1
ATOM 6513 C CA . LEU A 1 828 ? 18.950 -20.888 9.769 1.00 52.19 828 LEU A CA 1
ATOM 6514 C C . LEU A 1 828 ? 18.085 -20.796 11.036 1.00 52.19 828 LEU A C 1
ATOM 6516 O O . LEU A 1 828 ? 17.608 -19.700 11.327 1.00 52.19 828 LEU A O 1
ATOM 6520 N N . GLY A 1 829 ? 17.850 -21.905 11.745 1.00 51.69 829 GLY A N 1
ATOM 6521 C CA . GLY A 1 829 ? 17.088 -21.881 12.997 1.00 51.69 829 GLY A CA 1
ATOM 6522 C C . GLY A 1 829 ? 17.872 -21.241 14.134 1.00 51.69 829 GLY A C 1
ATOM 6523 O O . GLY A 1 829 ? 19.105 -21.136 14.067 1.00 51.69 829 GLY A O 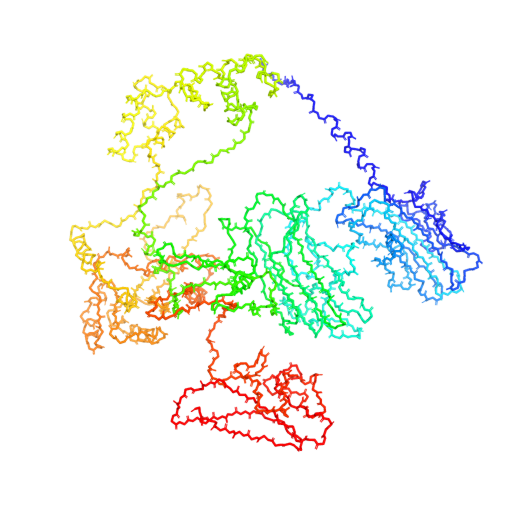1
ATOM 6524 N N . HIS A 1 830 ? 17.153 -20.791 15.158 1.00 68.56 830 HIS A N 1
ATOM 6525 C CA . HIS A 1 830 ? 17.708 -19.960 16.217 1.00 68.56 830 HIS A CA 1
ATOM 6526 C C . HIS A 1 830 ? 17.698 -20.668 17.568 1.00 68.56 830 HIS A C 1
ATOM 6528 O O . HIS A 1 830 ? 16.735 -21.304 17.969 1.00 68.56 830 HIS A O 1
ATOM 6534 N N . TYR A 1 831 ? 18.779 -20.489 18.317 1.00 78.50 831 TYR A N 1
ATOM 6535 C CA . TYR A 1 831 ? 18.940 -21.032 19.658 1.00 78.50 831 TYR A CA 1
ATOM 6536 C C . TYR A 1 831 ? 19.756 -20.071 20.520 1.00 78.50 831 TYR A C 1
ATOM 6538 O O . TYR A 1 831 ? 20.433 -19.153 20.043 1.00 78.50 831 TYR A O 1
ATOM 6546 N N . MET A 1 832 ? 19.707 -20.295 21.828 1.00 82.62 832 MET A N 1
ATOM 6547 C CA . MET A 1 832 ? 20.533 -19.556 22.774 1.00 82.62 832 MET A CA 1
ATOM 6548 C C . MET A 1 832 ? 21.938 -20.153 22.818 1.00 82.62 832 MET A C 1
ATOM 6550 O O . MET A 1 832 ? 22.114 -21.345 23.059 1.00 82.62 832 MET A O 1
ATOM 6554 N N . ALA A 1 833 ? 22.948 -19.312 22.615 1.00 78.56 833 ALA A N 1
ATOM 6555 C CA . ALA A 1 833 ? 24.349 -19.686 22.705 1.00 78.56 833 ALA A CA 1
ATOM 6556 C C . ALA A 1 833 ? 25.095 -18.827 23.721 1.00 78.56 833 ALA A C 1
ATOM 6558 O O . ALA A 1 833 ? 24.904 -17.611 23.825 1.00 78.56 833 ALA A O 1
ATOM 6559 N N . PHE A 1 834 ? 26.010 -19.478 24.423 1.00 76.69 834 PHE A N 1
ATOM 6560 C CA . PHE A 1 834 ? 26.968 -18.860 25.317 1.00 76.69 834 PHE A CA 1
ATOM 6561 C C . PHE A 1 834 ? 28.365 -18.980 24.697 1.00 76.69 834 PHE A C 1
ATOM 6563 O O . PHE A 1 834 ? 28.780 -20.068 24.304 1.00 76.69 834 PHE A O 1
ATOM 6570 N N . SER A 1 835 ? 29.091 -17.864 24.596 1.00 68.69 835 SER A N 1
ATOM 6571 C CA . SER A 1 835 ? 30.488 -17.856 24.155 1.00 68.69 835 SER A CA 1
ATOM 6572 C C . SER A 1 835 ? 31.320 -17.081 25.163 1.00 68.69 835 SER A C 1
ATOM 6574 O O . SER A 1 835 ? 31.221 -15.855 25.240 1.00 68.69 835 SER A O 1
ATOM 6576 N N . ALA A 1 836 ? 32.162 -17.789 25.912 1.00 63.69 836 ALA A N 1
ATOM 6577 C CA . ALA A 1 836 ? 33.132 -17.157 26.793 1.00 63.69 836 ALA A CA 1
ATOM 6578 C C . ALA A 1 836 ? 34.146 -16.352 25.962 1.00 63.69 836 ALA A C 1
ATOM 6580 O O . ALA A 1 836 ? 34.630 -16.816 24.925 1.00 63.69 836 ALA A O 1
ATOM 6581 N N . LYS A 1 837 ? 34.464 -15.133 26.402 1.00 61.62 837 LYS A N 1
ATOM 6582 C CA . LYS A 1 837 ? 35.608 -14.382 25.856 1.00 61.62 837 LYS A CA 1
ATOM 6583 C C . LYS A 1 837 ? 36.889 -14.943 26.471 1.00 61.62 837 LYS A C 1
ATOM 6585 O O . LYS A 1 837 ? 36.857 -15.299 27.644 1.00 61.62 837 LYS A O 1
ATOM 6590 N N . GLU A 1 838 ? 37.999 -14.975 25.726 1.00 58.81 838 GLU A N 1
ATOM 6591 C CA . GLU A 1 838 ? 39.321 -15.337 26.269 1.00 58.81 838 GLU A CA 1
ATOM 6592 C C . GLU A 1 838 ? 39.659 -14.433 27.470 1.00 58.81 838 GLU A C 1
ATOM 6594 O O . GLU A 1 838 ? 40.020 -13.266 27.321 1.00 58.81 838 GLU A O 1
ATOM 6599 N N . SER A 1 839 ? 39.455 -14.955 28.677 1.00 59.44 839 SER A N 1
ATOM 6600 C CA . SER A 1 839 ? 39.649 -14.277 29.957 1.00 59.44 839 SER A CA 1
ATOM 6601 C C . SER A 1 839 ? 40.013 -15.340 30.995 1.00 59.44 839 SER A C 1
ATOM 6603 O O . SER A 1 839 ? 39.564 -16.480 30.908 1.00 59.44 839 SER A O 1
ATOM 6605 N N . ASN A 1 840 ? 40.863 -14.975 31.957 1.00 58.75 840 ASN A N 1
ATOM 6606 C CA . ASN A 1 840 ? 41.297 -15.875 33.033 1.00 58.75 840 ASN A CA 1
ATOM 6607 C C . ASN A 1 840 ? 40.267 -15.989 34.176 1.00 58.75 840 ASN A C 1
ATOM 6609 O O . ASN A 1 840 ? 40.561 -16.632 35.182 1.00 58.75 840 ASN A O 1
ATOM 6613 N N . ASP A 1 841 ? 39.094 -15.366 34.035 1.00 65.94 841 ASP A N 1
ATOM 6614 C CA . ASP A 1 841 ? 38.061 -15.310 35.069 1.00 65.94 841 ASP A CA 1
ATOM 6615 C C . ASP A 1 841 ? 36.894 -16.242 34.722 1.00 65.94 841 ASP A C 1
ATOM 6617 O O . ASP A 1 841 ? 36.518 -16.389 33.557 1.00 65.94 841 ASP A O 1
ATOM 6621 N N . GLU A 1 842 ? 36.291 -16.853 35.742 1.00 70.44 842 GLU A N 1
ATOM 6622 C CA . GLU A 1 842 ? 35.076 -17.655 35.585 1.00 70.44 842 GLU A CA 1
ATOM 6623 C C . GLU A 1 842 ? 33.906 -16.758 35.140 1.00 70.44 842 GLU A C 1
ATOM 6625 O O . GLU A 1 842 ? 33.537 -15.802 35.825 1.00 70.44 842 GLU A O 1
ATOM 6630 N N . GLN A 1 843 ? 33.330 -17.062 33.974 1.00 71.44 843 GLN A N 1
ATOM 6631 C CA . GLN A 1 843 ? 32.195 -16.343 33.393 1.00 71.44 843 GLN A CA 1
ATOM 6632 C C . GLN A 1 843 ? 30.938 -17.205 33.495 1.00 71.44 843 GLN A C 1
ATOM 6634 O O . GLN A 1 843 ? 30.928 -18.343 33.029 1.00 71.44 843 GLN A O 1
ATOM 6639 N N . ILE A 1 844 ? 29.870 -16.651 34.072 1.00 75.56 844 ILE A N 1
ATOM 6640 C CA . ILE A 1 844 ? 28.594 -17.353 34.262 1.00 75.56 844 ILE A CA 1
ATOM 6641 C C . ILE A 1 844 ? 27.484 -16.578 33.547 1.00 75.56 844 ILE A C 1
ATOM 6643 O O . ILE A 1 844 ? 27.373 -15.362 33.706 1.00 75.56 844 ILE A O 1
ATOM 6647 N N . ALA A 1 845 ? 26.651 -17.280 32.779 1.00 76.56 845 ALA A N 1
ATOM 6648 C CA . ALA A 1 845 ? 25.489 -16.714 32.101 1.00 76.56 845 ALA A CA 1
ATOM 6649 C C . ALA A 1 845 ? 24.192 -17.304 32.665 1.00 76.56 845 ALA A C 1
ATOM 6651 O O . ALA A 1 845 ? 24.030 -18.524 32.692 1.00 76.56 845 ALA A O 1
ATOM 6652 N N . TYR A 1 846 ? 23.242 -16.455 33.066 1.00 79.31 846 TYR A N 1
ATOM 6653 C CA . TYR A 1 846 ? 21.943 -16.899 33.581 1.00 79.31 846 TYR A CA 1
ATOM 6654 C C . TYR A 1 846 ? 20.826 -16.577 32.593 1.00 79.31 846 TYR A C 1
ATOM 6656 O O . TYR A 1 846 ? 20.677 -15.435 32.157 1.00 79.31 846 TYR A O 1
ATOM 6664 N N . LEU A 1 847 ? 20.024 -17.594 32.288 1.00 79.00 847 LEU A N 1
ATOM 6665 C CA . LEU A 1 847 ? 18.800 -17.472 31.509 1.00 79.00 847 LEU A CA 1
ATOM 6666 C C . LEU A 1 847 ? 17.634 -17.878 32.407 1.00 79.00 847 LEU A C 1
ATOM 6668 O O . LEU A 1 847 ? 17.607 -18.995 32.923 1.00 79.00 847 LEU A O 1
ATOM 6672 N N . GLN A 1 848 ? 16.705 -16.957 32.634 1.00 78.56 848 GLN A N 1
ATOM 6673 C CA . GLN A 1 848 ? 15.614 -17.127 33.586 1.00 78.56 848 GLN A CA 1
ATOM 6674 C C . GLN A 1 848 ? 14.276 -17.127 32.850 1.00 78.56 848 GLN A C 1
ATOM 6676 O O . GLN A 1 848 ? 14.024 -16.238 32.048 1.00 78.56 848 GLN A O 1
ATOM 6681 N N . SER A 1 849 ? 13.422 -18.114 33.118 1.00 72.81 849 SER A N 1
ATOM 6682 C CA . SER A 1 849 ? 12.063 -18.160 32.573 1.00 72.81 849 SER A CA 1
ATOM 6683 C C . SER A 1 849 ? 11.106 -17.257 33.356 1.00 72.81 849 SER A C 1
ATOM 6685 O O . SER A 1 849 ? 11.379 -16.869 34.495 1.00 72.81 849 SER A O 1
ATOM 6687 N N . GLU A 1 850 ? 9.911 -17.044 32.806 1.00 65.12 850 GLU A N 1
ATOM 6688 C CA . GLU A 1 850 ? 8.770 -16.537 33.570 1.00 65.12 850 GLU A CA 1
ATOM 6689 C C . GLU A 1 850 ? 8.428 -17.422 34.791 1.00 65.12 850 GLU A C 1
ATOM 6691 O O . GLU A 1 850 ? 8.793 -18.604 34.874 1.00 65.12 850 GLU A O 1
ATOM 6696 N N . VAL A 1 851 ? 7.684 -16.854 35.747 1.00 68.06 851 VAL A N 1
ATOM 6697 C CA . VAL A 1 851 ? 7.165 -17.592 36.907 1.00 68.06 851 VAL A CA 1
ATOM 6698 C C . VAL A 1 851 ? 6.060 -18.548 36.452 1.00 68.06 851 VAL A C 1
ATOM 6700 O O . VAL A 1 851 ? 4.952 -18.132 36.116 1.00 68.06 851 VAL A O 1
ATOM 6703 N N . MET A 1 852 ? 6.348 -19.848 36.483 1.00 60.41 852 MET A N 1
ATOM 6704 C CA . MET A 1 852 ? 5.390 -20.896 36.122 1.00 60.41 852 MET A CA 1
ATOM 6705 C C . MET A 1 852 ? 4.434 -21.234 37.279 1.00 60.41 852 MET A C 1
ATOM 6707 O O . MET A 1 852 ? 4.796 -21.159 38.455 1.00 60.41 852 MET A O 1
ATOM 6711 N N . GLN A 1 853 ? 3.201 -21.646 36.956 1.00 62.91 853 GLN A N 1
ATOM 6712 C CA . GLN A 1 853 ? 2.236 -22.081 37.973 1.00 62.91 853 GLN A CA 1
ATOM 6713 C C . GLN A 1 853 ? 2.704 -23.368 38.678 1.00 62.91 853 GLN A C 1
ATOM 6715 O O . GLN A 1 853 ? 3.203 -24.280 38.014 1.00 62.91 853 GLN A O 1
ATOM 6720 N N . PRO A 1 854 ? 2.510 -23.489 40.006 1.00 60.56 854 PRO A N 1
ATOM 6721 C CA . PRO A 1 854 ? 2.892 -24.685 40.745 1.00 60.56 854 PRO A CA 1
ATOM 6722 C C . PRO A 1 854 ? 2.057 -25.891 40.301 1.00 60.56 854 PRO A C 1
ATOM 6724 O O . PRO A 1 854 ? 0.827 -25.834 40.258 1.00 60.56 854 PRO A O 1
ATOM 6727 N N . VAL A 1 855 ? 2.737 -26.997 39.999 1.00 65.62 855 VAL A N 1
ATOM 6728 C CA . VAL A 1 855 ? 2.136 -28.272 39.586 1.00 65.62 855 VAL A CA 1
ATOM 6729 C C . VAL A 1 855 ? 2.696 -29.419 40.426 1.00 65.62 855 VAL A C 1
ATOM 6731 O O . VAL A 1 855 ? 3.852 -29.381 40.841 1.00 65.62 855 VAL A O 1
ATOM 6734 N N . ASP A 1 856 ? 1.889 -30.461 40.651 1.00 66.25 856 ASP A N 1
ATOM 6735 C CA . ASP A 1 856 ? 2.275 -31.621 41.475 1.00 66.25 856 ASP A CA 1
ATOM 6736 C C . ASP A 1 856 ? 3.485 -32.383 40.906 1.00 66.25 856 ASP A C 1
ATOM 6738 O O . ASP A 1 856 ? 4.239 -33.018 41.646 1.00 66.25 856 ASP A O 1
ATOM 6742 N N . ARG A 1 857 ? 3.657 -32.346 39.578 1.00 60.75 857 ARG A N 1
ATOM 6743 C CA . ARG A 1 857 ? 4.816 -32.864 38.841 1.00 60.75 857 ARG A CA 1
ATOM 6744 C C . ARG A 1 857 ? 5.047 -32.004 37.601 1.00 60.75 857 ARG A C 1
ATOM 6746 O O . ARG A 1 857 ? 4.110 -31.788 36.838 1.00 60.75 857 ARG A O 1
ATOM 6753 N N . ALA A 1 858 ? 6.286 -31.572 37.391 1.00 62.19 858 ALA A N 1
ATOM 6754 C CA . ALA A 1 858 ? 6.735 -30.898 36.177 1.00 62.19 858 ALA A CA 1
ATOM 6755 C C . ALA A 1 858 ? 7.891 -31.685 35.552 1.00 62.19 858 ALA A C 1
ATOM 6757 O O . ALA A 1 858 ? 8.698 -32.280 36.269 1.00 62.19 858 ALA A O 1
ATOM 6758 N N . CYS A 1 859 ? 7.974 -31.666 34.226 1.00 65.38 859 CYS A N 1
ATOM 6759 C CA . CYS A 1 859 ? 9.125 -32.152 33.476 1.00 65.38 859 CYS A CA 1
ATOM 6760 C C . CYS A 1 859 ? 9.673 -30.978 32.664 1.00 65.38 859 CYS A C 1
ATOM 6762 O O . CYS A 1 859 ? 8.901 -30.309 31.982 1.00 65.38 859 CYS A O 1
ATOM 6764 N N . LEU A 1 860 ? 10.981 -30.736 32.754 1.00 70.12 860 LEU A N 1
ATOM 6765 C CA . LEU A 1 860 ? 11.695 -29.842 31.849 1.00 70.12 860 LEU A CA 1
ATOM 6766 C C . LEU A 1 860 ? 12.386 -30.712 30.800 1.00 70.12 860 LEU A C 1
ATOM 6768 O O . LEU A 1 860 ? 13.185 -31.580 31.150 1.00 70.12 860 LEU A O 1
ATOM 6772 N N . GLU A 1 861 ? 12.065 -30.481 29.535 1.00 72.50 861 GLU A N 1
ATOM 6773 C CA . GLU A 1 861 ? 12.728 -31.096 28.390 1.00 72.50 861 GLU A CA 1
ATOM 6774 C C . GLU A 1 861 ? 13.387 -29.981 27.582 1.00 72.50 861 GLU A C 1
ATOM 6776 O O . GLU A 1 861 ? 12.751 -28.973 27.281 1.00 72.50 861 GLU A O 1
ATOM 6781 N N . PHE A 1 862 ? 14.671 -30.137 27.275 1.00 78.81 862 PHE A N 1
ATOM 6782 C CA . PHE A 1 862 ? 15.415 -29.194 26.452 1.00 78.81 862 PHE A CA 1
ATOM 6783 C C . PHE A 1 862 ? 16.522 -29.924 25.700 1.00 78.81 862 PHE A C 1
ATOM 6785 O O . PHE A 1 862 ? 17.035 -30.953 26.147 1.00 78.81 862 PHE A O 1
ATOM 6792 N N . TRP A 1 863 ? 16.897 -29.358 24.561 1.00 78.12 863 TRP A N 1
ATOM 6793 C CA . TRP A 1 863 ? 18.002 -29.833 23.742 1.00 78.12 863 TRP A CA 1
ATOM 6794 C C . TRP A 1 863 ? 19.220 -28.960 24.017 1.00 78.12 863 TRP A C 1
ATOM 6796 O O . TRP A 1 863 ? 19.095 -27.745 24.158 1.00 78.12 863 TRP A O 1
ATOM 6806 N N . TYR A 1 864 ? 20.397 -29.571 24.123 1.00 82.69 864 TYR A N 1
ATOM 6807 C CA . TYR A 1 864 ? 21.633 -28.842 24.382 1.00 82.69 864 TYR A CA 1
ATOM 6808 C C . TYR A 1 864 ? 22.768 -29.335 23.492 1.00 82.69 864 TYR A C 1
ATOM 6810 O O . TYR A 1 864 ? 22.821 -30.497 23.088 1.00 82.69 864 TYR A O 1
ATOM 6818 N N . TYR A 1 865 ? 23.711 -28.436 23.244 1.00 79.38 865 TYR A N 1
ATOM 6819 C CA . TYR A 1 865 ? 24.990 -28.716 22.612 1.00 79.38 865 TYR A CA 1
ATOM 6820 C C . TYR A 1 865 ? 26.087 -28.156 23.519 1.00 79.38 865 TYR A C 1
ATOM 6822 O O . TYR A 1 865 ? 26.025 -26.992 23.907 1.00 79.38 865 TYR A O 1
ATOM 6830 N N . MET A 1 866 ? 27.061 -28.983 23.904 1.00 74.88 866 MET A N 1
ATOM 6831 C CA . MET A 1 866 ? 28.148 -28.588 24.807 1.00 74.88 866 MET A CA 1
ATOM 6832 C C . MET A 1 866 ? 29.472 -29.215 24.365 1.00 74.88 866 MET A C 1
ATOM 6834 O O . MET A 1 866 ? 29.521 -30.414 24.095 1.00 74.88 866 MET A O 1
ATOM 6838 N N . ASP A 1 867 ? 30.544 -28.420 24.369 1.00 65.75 867 ASP A N 1
ATOM 6839 C CA . ASP A 1 867 ? 31.923 -28.869 24.139 1.00 65.75 867 ASP A CA 1
ATOM 6840 C C . ASP A 1 867 ? 32.856 -28.290 25.218 1.00 65.75 867 ASP A C 1
ATOM 6842 O O . ASP A 1 867 ? 33.171 -27.106 25.192 1.00 65.75 867 ASP A O 1
ATOM 6846 N N . MET A 1 868 ? 33.267 -29.114 26.190 1.00 63.59 868 MET A N 1
ATOM 6847 C CA . MET A 1 868 ? 34.099 -28.758 27.362 1.00 63.59 868 MET A CA 1
ATOM 6848 C C . MET A 1 868 ? 33.468 -27.851 28.450 1.00 63.59 868 MET A C 1
ATOM 6850 O O . MET A 1 868 ? 34.177 -27.436 29.365 1.00 63.59 868 MET A O 1
ATOM 6854 N N . TRP A 1 869 ? 32.151 -27.601 28.423 1.00 70.62 869 TRP A N 1
ATOM 6855 C CA . TRP A 1 869 ? 31.419 -26.795 29.426 1.00 70.62 869 TRP A CA 1
ATOM 6856 C C . TRP A 1 869 ? 30.335 -27.609 30.156 1.00 70.62 869 TRP A C 1
ATOM 6858 O O . TRP A 1 869 ? 30.006 -28.720 29.739 1.00 70.62 869 TRP A O 1
ATOM 6868 N N . TYR A 1 870 ? 29.772 -27.057 31.239 1.00 69.12 870 TYR A N 1
ATOM 6869 C CA . TYR A 1 870 ? 28.664 -27.656 31.994 1.00 69.12 870 TYR A CA 1
ATOM 6870 C C . TYR A 1 870 ? 27.463 -26.700 32.091 1.00 69.12 870 TYR A C 1
ATOM 6872 O O . TYR A 1 870 ? 27.635 -25.486 32.150 1.00 69.12 870 TYR A O 1
ATOM 6880 N N . ILE A 1 871 ? 26.247 -27.257 32.131 1.00 74.88 871 ILE A N 1
ATOM 6881 C CA . ILE A 1 871 ? 24.994 -26.533 32.398 1.00 74.88 871 ILE A CA 1
ATOM 6882 C C . ILE A 1 871 ? 24.432 -27.036 33.727 1.00 74.88 871 ILE A C 1
ATOM 6884 O O . ILE A 1 871 ? 24.283 -28.244 33.926 1.00 74.88 871 ILE A O 1
ATOM 6888 N N . THR A 1 872 ? 24.094 -26.116 34.626 1.00 78.38 872 THR A N 1
ATOM 6889 C CA . THR A 1 872 ? 23.312 -26.402 35.832 1.00 78.38 872 THR A CA 1
ATOM 6890 C C . THR A 1 872 ? 21.888 -25.892 35.652 1.00 78.38 872 THR A C 1
ATOM 6892 O O . THR A 1 872 ? 21.663 -24.781 35.181 1.00 78.38 872 THR A O 1
ATOM 6895 N N . VAL A 1 873 ? 20.914 -26.718 36.032 1.00 76.00 873 VAL A N 1
ATOM 6896 C CA . VAL A 1 873 ? 19.502 -26.328 36.096 1.00 76.00 873 VAL A CA 1
ATOM 6897 C C . VAL A 1 873 ? 19.119 -26.297 37.566 1.00 76.00 873 VAL A C 1
ATOM 6899 O O . VAL A 1 873 ? 19.137 -27.339 38.222 1.00 76.00 873 VAL A O 1
ATOM 6902 N N . ASP A 1 874 ? 18.803 -25.111 38.081 1.00 72.44 874 ASP A N 1
ATOM 6903 C CA . ASP A 1 874 ? 18.346 -24.928 39.457 1.00 72.44 874 ASP A CA 1
ATOM 6904 C C . ASP A 1 874 ? 16.885 -24.472 39.477 1.00 72.44 874 ASP A C 1
ATOM 6906 O O . ASP A 1 874 ? 16.449 -23.662 38.657 1.00 72.44 874 ASP A O 1
ATOM 6910 N N . GLN A 1 875 ? 16.123 -25.004 40.427 1.00 63.94 875 GLN A N 1
ATOM 6911 C CA . GLN A 1 875 ? 14.752 -24.592 40.668 1.00 63.94 875 GLN A CA 1
ATOM 6912 C C . GLN A 1 875 ? 14.762 -23.554 41.791 1.00 63.94 875 GLN A C 1
ATOM 6914 O O . GLN A 1 875 ? 14.672 -23.885 42.975 1.00 63.94 875 GLN A O 1
ATOM 6919 N N . GLY A 1 876 ? 14.869 -22.280 41.412 1.00 58.03 876 GLY A N 1
ATOM 6920 C CA . GLY A 1 876 ? 14.776 -21.176 42.362 1.00 58.03 876 GLY A CA 1
ATOM 6921 C C . GLY A 1 876 ? 13.437 -21.207 43.105 1.00 58.03 876 GLY A C 1
ATOM 6922 O O . GLY A 1 876 ? 12.372 -21.244 42.487 1.00 58.03 876 GLY A O 1
ATOM 6923 N N . LYS A 1 877 ? 13.472 -21.187 44.442 1.00 46.09 877 LYS A N 1
ATOM 6924 C CA . LYS A 1 877 ? 12.288 -20.832 45.234 1.00 46.09 877 LYS A CA 1
ATOM 6925 C C . LYS A 1 877 ? 12.116 -19.320 45.130 1.00 46.09 877 LYS A C 1
ATOM 6927 O O . LYS A 1 877 ? 12.994 -18.596 45.593 1.00 46.09 877 LYS A O 1
ATOM 6932 N N . ALA A 1 878 ? 11.030 -18.885 44.494 1.00 39.19 878 ALA A N 1
ATOM 6933 C CA . ALA A 1 878 ? 10.598 -17.490 44.519 1.00 39.19 878 ALA A CA 1
ATOM 6934 C C . ALA A 1 878 ? 10.313 -17.023 45.954 1.00 39.19 878 ALA A C 1
ATOM 6936 O O . ALA A 1 878 ? 9.782 -17.845 46.745 1.00 39.19 878 ALA A O 1
#

pLDDT: mean 70.22, std 18.13, range [23.44, 95.81]

Solvent-accessible surface area (backbone atoms only — not comparable to full-atom values): 52426 Å² total; per-residue (Å²): 131,89,84,92,83,86,81,87,86,87,84,83,88,70,71,66,61,57,53,50,50,52,57,51,60,66,59,51,55,68,60,34,30,56,41,76,84,50,61,49,74,52,39,67,69,37,86,58,73,23,25,58,42,85,39,45,23,54,81,39,84,70,62,26,36,16,83,87,72,67,31,42,76,31,32,28,42,32,45,48,49,96,74,44,42,70,81,34,38,25,27,38,36,34,63,37,91,48,45,35,8,61,70,9,27,40,35,33,31,34,32,37,43,36,89,84,71,55,49,56,48,42,33,39,29,40,39,55,96,90,48,74,45,80,74,45,65,69,88,64,49,58,48,100,31,81,42,79,48,78,45,78,65,24,42,45,60,57,62,34,31,39,34,45,34,38,41,39,74,56,72,67,80,54,49,38,38,39,38,51,32,38,66,40,56,37,38,77,81,47,72,64,91,60,42,79,43,55,47,33,58,40,70,89,50,61,62,20,50,34,63,38,70,80,41,81,35,70,72,38,82,43,52,53,77,78,93,68,97,68,96,44,67,64,77,44,31,90,90,74,55,72,36,27,24,40,34,42,64,50,49,90,89,59,69,79,68,37,33,24,36,42,32,40,55,71,33,69,83,51,28,43,33,32,33,36,29,31,29,33,95,33,28,28,34,44,33,38,31,40,30,41,88,87,68,55,73,43,81,55,44,75,51,64,43,52,68,47,95,49,83,42,77,48,57,47,72,72,82,90,59,101,60,47,30,25,47,32,42,38,40,34,40,52,43,63,41,20,19,41,35,41,37,54,29,42,56,44,73,46,64,96,78,44,52,80,61,31,64,60,32,62,46,72,72,49,65,41,76,65,74,76,62,90,86,51,97,68,66,76,40,80,39,34,22,69,72,24,62,91,56,79,42,72,42,57,42,86,91,74,74,45,65,76,90,50,33,42,38,38,35,79,53,36,44,86,43,84,44,67,37,25,54,67,60,57,60,60,56,69,71,76,72,82,87,85,90,84,88,84,85,89,84,84,89,89,78,78,93,70,80,51,67,66,61,46,46,52,53,46,51,44,44,74,73,69,49,51,52,62,59,51,14,66,74,68,77,39,58,42,71,57,45,49,51,52,49,51,45,28,72,75,67,74,41,78,71,87,75,88,77,89,71,80,82,71,88,64,50,74,68,53,50,53,50,53,53,50,52,37,72,76,37,78,81,66,50,63,65,58,53,38,52,55,36,40,74,71,73,38,86,67,51,63,65,56,53,50,53,53,38,46,76,71,71,50,77,94,77,84,84,83,88,74,84,91,74,51,77,68,44,52,51,44,43,53,49,54,57,60,74,58,63,82,62,58,69,71,62,58,50,33,31,37,41,43,55,79,47,76,52,82,88,85,84,89,80,69,92,90,57,80,81,42,77,92,69,49,83,78,94,68,97,81,90,74,92,60,53,36,36,41,38,34,32,36,41,69,34,75,37,53,72,44,80,49,92,64,88,72,44,29,72,56,45,48,52,52,42,66,73,36,49,59,58,24,43,58,75,58,65,59,61,91,86,44,33,39,39,58,66,76,48,71,44,57,67,24,67,67,26,49,54,49,38,57,76,69,68,57,45,68,53,93,67,48,62,96,44,64,91,76,40,62,62,55,57,51,53,51,52,48,52,53,57,45,58,73,68,61,58,88,46,68,66,51,40,51,51,47,49,54,54,50,53,74,63,57,64,66,43,83,42,84,45,68,47,68,67,101,66,80,94,44,50,40,72,54,73,68,49,74,71,76,95,70,83,77,81,60,90,95,67,63,72,40,75,86,52,61,70,67,44,41,72,49,78,89,51,97,59,43,48,72,64,38,82,42,27,22,80,73,44,56,97,78,44,62,59,50,22,80,90,67,72,27,37,83,24,30,44,81,43,76,80,85,70,101,61,99,63,86,73,50,63,39,79,39,69,64,92,74,82,92,62,100,75,84,83,91,83,83,89,85,82,78,77,100,66,86,86,86,88,81,85,79,82,130

InterPro domains:
  IPR000998 MAM domain [PF00629] (33-186)
  IPR000998 MAM domain [PF00629] (200-347)
  IPR000998 MAM domain [PF00629] (784-867)
  IPR000998 MAM domain [PS50060] (31-188)
  IPR000998 MAM domain [PS50060] (198-357)
  IPR000998 MAM domain [PS50060] (359-403)
  IPR000998 MAM domain [PS50060] (719-780)
  IPR000998 MAM domain [PS50060] (782-866)
  IPR000998 MAM domain [SM00137] (28-188)
  IPR000998 MAM domain [SM00137] (195-357)
  IPR000998 MAM domain [cd06263] (33-183)
  IPR000998 MAM domain [cd06263] (200-355)
  IPR002492 Transposase, Tc1-like [PF01498] (515-584)
  IPR009057 Homedomain-like superfamily [SSF46689] (443-555)
  IPR013320 Concanavalin A-like lectin/glucanase domain superfamily [SSF49899] (30-186)
  IPR013320 Concanavalin A-like lectin/glucanase domain superfamily [SSF49899] (197-349)
  IPR013320 Concanavalin A-like lectin/glucanase domain superfamily [SSF49899] (782-867)
  IPR036388 Winged helix-like DNA-binding domain superfamily [G3DSA:1.10.10.10] (443-498)
  IPR036397 Ribonuclease H superfamily [G3DSA:3.30.420.10] (555-759)
  IPR038717 Tc1-like transposase, DDE domain [PF13358] (593-737)

Radius of gyration: 38.99 Å; Cα contacts (8 Å, |Δi|>4): 1508; chains: 1; bounding box: 102×99×93 Å

Foldseek 3Di:
DDDDDDDDDDDDDDPVVVVVVVVQVVLQCQWWFQLQPHPSQKDKPWPDQWEKDWDFLCPDVVVCARPVPRHSGGIWTKTDGPWQDLAGKYKIKHFAQFKWAQFKKKKKKKFKDDPVQAAWWWFKWKDDPRDIDTQDTDPHRGDRHIDMDMTTDGTDGGGIMIMTMTRGNDTDDMIITIGGMDIDQTGDPRDDPQLAVCFDQCQPHNGNKGKDPVFQDTKDKDQLPDPDPDSFAQNARPPPRGGIWIKDWADAPDDFKGKIKIKGDFAFDKKKKWKKAKAKQQFAKKWKWKAFPVGDIDTQDMATDHPDSDIDMWTTKDDDDRGTIMIMIMGIGGDRGHMMIIGRMDIGHDDVRTDQFIQWDQQFRHRSPDDFDPPDPWGWDWAALVRCVPAQDHSARPRHRDNDDGTFIWTWFFDKDKDWFFPLVVVVVVVPDDDDDDDDDDDDDDDDDDDDLVLLVQLCVVVVVPDDLVRSCVVSVHDSVVSVVSNVCCVVVVDSDDDDDDDDDQLADPVLLVVLLVVCVVPVPDDLVNSQVVVVVVVGHDDSVSSQVSCVVVVDDNDDDDDADDDDPVLVVLVVVQCVVCVPPDPLLQQLEKFKDKDKDDDDDDDDPPPCPPPVNDDDDDDDDDDIWIKIWIAGRLATFDIDTDPDDDALVVVVVVCVVTVVRRCVVSVHDPQGEYEDAPPCSCVDPSNVVSCVVVVHHYDDDRHRCVVVRSVVVVVVQLNVQLVVVPQPDNVSSRVSSRVVRLVRDIDIDIDTHRDPDPIDMDIDGIDHDDDDDDDDFPDDLLQNHLRQKDWDDPDPLEDEWDWDFLVGDDPFDHNARDVVRGSNGIDTDDDDDPDPDDYHTDIDHPDDDDDPDDDDDDDDGGDPDDDDDDDDDD

Secondary structure (DSSP, 8-state):
--------------HHHHHHHHHHHHHH-BTBB-SSSS-TT-EE--SSS-EEEEEEGGGSSSS-S-TTTSSTTSEEEEEE-TT--TT--EEEEEE-SSPPPTT-EEEEEEEEE-TTSPPPEEEEEEEETTEEEEEEE--SS--SS-EEEEEE-----TT-EEEEEEE-SSSS--EEEEEEEEEES-STT---TTTT---B-SSS--TT-EE-TTSSS--EEE-S---SS---S-SS-TTTSSS-EEEEEPPTTPPTTEEEEEEPPPB-SEEEEEEEEEE-TT--EEEEEEE-TT--EEEEEEEES---SS-EEEEE-----SS-BEEEEEEEE-SSS-EEEEEEEEEEEPBTTBPPPPSEE-SSSS-TT----TTSSS--EEEEHHHHTTSSS-SS-TTT--SSS-EEEEEES-EEEEEEEEHHHHHHHTTT---------------S-PPPHHHHHHHHHHHHTT--HHHHHHHHT--HHHHHHHHHHHHHHS--SPPPP-PPPPSS-HHHHHHHHHHHHH-TT--HHHHHHHHHHTT----HHHHHHHHHHTT----PPPP-----HHHHHHHHHHHHHTSS--HHHHHTEEEEEEEE--------TT-TT-TTSS--S----S-PPEEEEEEETTEEEEEEEE-S---HHHHHHHHHHHHHHHHHHTTPPTT-EEE----TTTSSHHHHHHHHHTT-EE----TT-TTT-THHHHHHHHHHHHHHT---SHHHHHHHHHHHHHTPPEEEEEEEE--SSS--EEEE--EE--SSPPPPTT---SSSS-TT-EEE--STTB-PPEEEETTT--TTS-SSBTTTTBTT-EEEE----S-SS--B-EEE---PPP-SS---------SS----------

Organism: NCBI:txid175788

Sequence (878 aa):
MCLIRKCVPAILIDQTKSFMNILFILSVSAGSCNFEKDACGWKNISKDTFQWRLEKANISSIPGVDHTTGTPWGQVMHAEGESVGIFSKAVLEFSFPQETALWCQISFWYHLHDPAGMSSHFALSMDSNGSSVVLWEIKQGQTNGWVNAIVRIGKHPKGSKMLFSIDPTYIGNQDIMLDDITMIDCAEGDIPEDSDQLSCDFESNMCGWYIDQSASLIWERSNGQKPSYDNQGPGYDQTTGSGYYMFIGTKRNSSPSQTARLISYPQQVKCVSFWYHIYGPSIGSLRFISKNTNGTETVMWIRTGTQGNKWRFADLSFVTNDSPVQFIFEAILGGTDGSIALDEVQVWSSVNGSCPPERECTFQSSLCGLETDPSANFSWVRITGMQAAGSASPSKDHTLGTDQDLPIVLAIFCRLIVLYKSNAFIQYKRHLSTTSNSQTPNSTMAKTKELSKDTRNKIVDLHQAGKTESAIGKQLGVKKSTVGAIIRKWKTYKTTDNLPRSGAPCKISPRGVKMITRTVSKNPRTTRWDLVNDLQRAGTKVTKATISNTLRRQGLKSCSARRVPLLKPVHVRARLKFAREHLDDPEEDWENVIWSDDKNSTCRVWRRKNAELHPKNTIPTVKHGDGNIMLWGCFSAKGPGRLIRVKERVNGAMYHEILSKNLLPSARALKMKRGWVFQHDDDPKHTARATKEWLCKKHFKVLEWPSQSPDLNPIENLWRELKIRVTQRQPQNITALEEICMEEWAKLPATIVFEAVAGEGQVTDISIDDLSVLNGPCPPHGLCDFEMDLCYWENSALSIHSVAWSWTSGVSASRFAPSVDHTTNSNLGHYMAFSAKESNDEQIAYLQSEVMQPVDRACLEFWYYMDMWYITVDQGKA